Protein AF-0000000079074285 (afdb_homodimer)

Organism: NCBI:txid47770

InterPro domains:
  IPR000825 SUF system FeS cluster assembly, SufBD core domain [PF01458] (145-370)
  IPR011542 SUF system FeS cluster assembly, SufD [TIGR01981] (116-386)
  IPR037284 SUF system FeS cluster assembly, SufBD superfamily [SSF101960] (7-395)
  IPR045595 SUF system FeS cluster assembly, SufBD, N-terminal [PF19295] (62-137)
  IPR055346 SUF system FeS cluster assembly, SufBD [PTHR30508] (66-393)

Secondary structure (DSSP, 8-state):
---HHHHHHHHHHTT--HHHHHHHHHHHHHHTTSPPPP-TT---TTS--S-SS---------EEE-GGGHHHHHHTT-EEEEHHHHHHH-HHHHHHHTTSSS-TTSSHHHHHHHHH--EEEEEEE-TT-B--SPEEEEE---SSSEEEEEEEEE-TT-EEEEEEEEE-SSSPPSEEEEEEEEEE-TT-EEEEEEEEE--TT-EEEEEEEEEE-TT-EEEEEEEE--SSEEEEEEEEEE-STT-EEEEEEEEEE-TT-EEEEEEEEEE-STT-EEEEEEEEEE-TT-EEEEEEEEEE-TT-TT-EEEEEEEEEE-STT-EEEEEEEEEE--SS-EEEEEEEEEEPPHHHHHHHHHTT--HHHHHHHHHHHHHHHHHTT---HHHHHHHHHHHHHHHHHHHHT-/---HHHHHHHHHHTT--HHHHHHHHHHHHHHTTPPPPP-TT---TTS--S-SS---------EEE-GGGHHHHHHTT-EEEEHHHHHHH-HHHHHHHTTSSS-TTSSHHHHHHHHH--EEEEEEE-TT-B--SPEEEEE---SSSEEEEEEEEE-TT-EEEEEEEEE-SSSPPSEEEEEEEEEE-TT-EEEEEEEEE--TT-EEEEEEEEEE-TT-EEEEEEEE--SSEEEEEEEEEE-STT-EEEEEEEEEE-TT-EEEEEEEEEE-STT-EEEEEEEEEE-TT-EEEEEEEEEE-TT-TT-EEEEEEEEEE-STT-EEEEEEEEEE--SS-EEEEEEEEEEPPHHHHHHHHHTT--HHHHHHHHHHHHHHHHHTT---HHHHHHHHHHHHHHHHHHHHT-

Structure (mmCIF, N/CA/C/O backbone):
data_AF-0000000079074285-model_v1
#
loop_
_entity.id
_entity.type
_entity.pdbx_description
1 polymer 'Fe-S cluster assembly protein SufD'
#
loop_
_atom_site.group_PDB
_atom_site.id
_atom_site.type_symbol
_atom_site.label_atom_id
_atom_site.label_alt_id
_atom_site.label_comp_id
_atom_site.label_asym_id
_atom_site.label_entity_id
_atom_site.label_seq_id
_atom_site.pdbx_PDB_ins_code
_atom_site.Cartn_x
_atom_site.Cartn_y
_atom_site.Cartn_z
_atom_site.occupancy
_atom_site.B_iso_or_equiv
_atom_site.auth_seq_id
_atom_site.auth_comp_id
_atom_site.auth_asym_id
_atom_site.auth_atom_id
_atom_site.pdbx_PDB_model_num
ATOM 1 N N . MET A 1 1 ? 17.781 19.297 33.969 1 82.88 1 MET A N 1
ATOM 2 C CA . MET A 1 1 ? 16.672 18.359 33.812 1 82.88 1 MET A CA 1
ATOM 3 C C . MET A 1 1 ? 15.336 19.078 33.875 1 82.88 1 MET A C 1
ATOM 5 O O . MET A 1 1 ? 15.188 20.062 34.594 1 82.88 1 MET A O 1
ATOM 9 N N . LEU A 1 2 ? 14.5 18.719 33.094 1 92.69 2 LEU A N 1
ATOM 10 C CA . LEU A 1 2 ? 13.156 19.266 33.094 1 92.69 2 LEU A CA 1
ATOM 11 C C . LEU A 1 2 ? 12.438 18.938 34.406 1 92.69 2 LEU A C 1
ATOM 13 O O . LEU A 1 2 ? 12.547 17.828 34.906 1 92.69 2 LEU A O 1
ATOM 17 N N . SER A 1 3 ? 11.844 19.922 34.938 1 93.56 3 SER A N 1
ATOM 18 C CA . SER A 1 3 ? 11.227 19.719 36.25 1 93.56 3 SER A CA 1
ATOM 19 C C . SER A 1 3 ? 9.828 20.312 36.312 1 93.56 3 SER A C 1
ATOM 21 O O . SER A 1 3 ? 9.555 21.344 35.688 1 93.56 3 SER A O 1
ATOM 23 N N . LYS A 1 4 ? 9.117 19.672 37.125 1 94.94 4 LYS A N 1
ATOM 24 C CA . LYS A 1 4 ? 7.762 20.141 37.375 1 94.94 4 LYS A CA 1
ATOM 25 C C . LYS A 1 4 ? 7.777 21.5 38.062 1 94.94 4 LYS A C 1
ATOM 27 O O . LYS A 1 4 ? 6.914 22.344 37.812 1 94.94 4 LYS A O 1
ATOM 32 N N . GLU A 1 5 ? 8.688 21.719 38.875 1 94.69 5 GLU A N 1
ATOM 33 C CA . GLU A 1 5 ? 8.82 22.969 39.625 1 94.69 5 GLU A CA 1
ATOM 34 C C . GLU A 1 5 ? 8.984 24.156 38.688 1 94.69 5 GLU A C 1
ATOM 36 O O . GLU A 1 5 ? 8.391 25.219 38.906 1 94.69 5 GLU A O 1
ATOM 41 N N . ASN A 1 6 ? 9.758 23.984 37.719 1 94 6 ASN A N 1
ATOM 42 C CA . ASN A 1 6 ? 9.945 25.047 36.75 1 94 6 ASN A CA 1
ATOM 43 C C . ASN A 1 6 ? 8.641 25.422 36.031 1 94 6 ASN A C 1
ATOM 45 O O . ASN A 1 6 ? 8.383 26.594 35.781 1 94 6 ASN A O 1
ATOM 49 N N . ILE A 1 7 ? 7.852 24.469 35.75 1 94.94 7 ILE A N 1
ATOM 50 C CA . ILE A 1 7 ? 6.57 24.688 35.094 1 94.94 7 ILE A CA 1
ATOM 51 C C . ILE A 1 7 ? 5.652 25.5 36 1 94.94 7 ILE A C 1
ATOM 53 O O . ILE A 1 7 ? 5.027 26.469 35.562 1 94.94 7 ILE A O 1
ATOM 57 N N . LEU A 1 8 ? 5.652 25.125 37.25 1 95.38 8 LEU A N 1
ATOM 58 C CA . LEU A 1 8 ? 4.801 25.797 38.219 1 95.38 8 LEU A CA 1
ATOM 59 C C . LEU A 1 8 ? 5.234 27.25 38.406 1 95.38 8 LEU A C 1
ATOM 61 O O . LEU A 1 8 ? 4.395 28.156 38.438 1 95.38 8 LEU A O 1
ATOM 65 N N . VAL A 1 9 ? 6.5 27.453 38.406 1 94.31 9 VAL A N 1
ATOM 66 C CA . VAL A 1 9 ? 7.051 28.797 38.594 1 94.31 9 VAL A CA 1
ATOM 67 C C . VAL A 1 9 ? 6.762 29.641 37.375 1 94.31 9 VAL A C 1
ATOM 69 O O . VAL A 1 9 ? 6.316 30.797 37.5 1 94.31 9 VAL A O 1
ATOM 72 N N . SER A 1 10 ? 7.02 29.047 36.25 1 92.06 10 SER A N 1
ATOM 73 C CA . SER A 1 10 ? 6.801 29.781 35 1 92.06 10 SER A CA 1
ATOM 74 C C . SER A 1 10 ? 5.324 30.109 34.812 1 92.06 10 SER A C 1
ATOM 76 O O . SER A 1 10 ? 4.977 31.203 34.344 1 92.06 10 SER A O 1
ATOM 78 N N . SER A 1 11 ? 4.449 29.188 35.094 1 92.62 11 SER A N 1
ATOM 79 C CA . SER A 1 11 ? 3.012 29.406 35 1 92.62 11 SER A CA 1
ATOM 80 C C . SER A 1 11 ? 2.557 30.547 35.906 1 92.62 11 SER A C 1
ATOM 82 O O . SER A 1 11 ? 1.748 31.391 35.5 1 92.62 11 SER A O 1
ATOM 84 N N . LYS A 1 12 ? 3.076 30.594 37.094 1 92.81 12 LYS A N 1
ATOM 85 C CA . LYS A 1 12 ? 2.736 31.641 38.062 1 92.81 12 LYS A CA 1
ATOM 86 C C . LYS A 1 12 ? 3.23 33 37.594 1 92.81 12 LYS A C 1
ATOM 88 O O . LYS A 1 12 ? 2.498 34 37.656 1 92.81 12 LYS A O 1
ATOM 93 N N . GLU A 1 13 ? 4.387 33 37.094 1 92.56 13 GLU A N 1
ATOM 94 C CA . GLU A 1 13 ? 4.984 34.25 36.625 1 92.56 13 GLU A CA 1
ATOM 95 C C . GLU A 1 13 ? 4.223 34.812 35.406 1 92.56 13 GLU A C 1
ATOM 97 O O . GLU A 1 13 ? 4.16 36.031 35.25 1 92.56 13 GLU A O 1
ATOM 102 N N . ASN A 1 14 ? 3.658 33.938 34.688 1 90.56 14 ASN A N 1
ATOM 103 C CA . ASN A 1 14 ? 2.926 34.375 33.5 1 90.56 14 ASN A CA 1
ATOM 104 C C . ASN A 1 14 ? 1.442 34.562 33.781 1 90.56 14 ASN A C 1
ATOM 106 O O . ASN A 1 14 ? 0.649 34.812 32.875 1 90.56 14 ASN A O 1
ATOM 110 N N . ASN A 1 15 ? 0.978 34.438 35.062 1 91.06 15 ASN A N 1
ATOM 111 C CA . ASN A 1 15 ? -0.402 34.594 35.5 1 91.06 15 ASN A CA 1
ATOM 112 C C . ASN A 1 15 ? -1.36 33.75 34.688 1 91.06 15 ASN A C 1
ATOM 114 O O . ASN A 1 15 ? -2.371 34.219 34.188 1 91.06 15 ASN A O 1
ATOM 118 N N . GLU A 1 16 ? -0.998 32.531 34.562 1 93.25 16 GLU A N 1
ATOM 119 C CA . GLU A 1 16 ? -1.822 31.609 33.781 1 93.25 16 GLU A CA 1
ATOM 120 C C . GLU A 1 16 ? -2.99 31.094 34.625 1 93.25 16 GLU A C 1
ATOM 122 O O . GLU A 1 16 ? -2.873 30.953 35.844 1 93.25 16 GLU A O 1
ATOM 127 N N . PRO A 1 17 ? -4.156 30.891 33.969 1 95.69 17 PRO A N 1
ATOM 128 C CA . PRO A 1 17 ? -5.262 30.297 34.719 1 95.69 17 PRO A CA 1
ATOM 129 C C . PRO A 1 17 ? -4.949 28.891 35.219 1 95.69 17 PRO A C 1
ATOM 131 O O . PRO A 1 17 ? -4.117 28.188 34.625 1 95.69 17 PRO A O 1
ATOM 134 N N . SER A 1 18 ? -5.676 28.406 36.219 1 95.75 18 SER A N 1
ATOM 135 C CA . SER A 1 18 ? -5.391 27.141 36.875 1 95.75 18 SER A CA 1
ATOM 136 C C . SER A 1 18 ? -5.543 25.969 35.906 1 95.75 18 SER A C 1
ATOM 138 O O . SER A 1 18 ? -4.781 25 35.969 1 95.75 18 SER A O 1
ATOM 140 N N . TRP A 1 19 ? -6.531 26.078 35.062 1 96.5 19 TRP A N 1
ATOM 141 C CA . TRP A 1 19 ? -6.77 24.953 34.156 1 96.5 19 TRP A CA 1
ATOM 142 C C . TRP A 1 19 ? -5.598 24.766 33.219 1 96.5 19 TRP A C 1
ATOM 144 O O . TRP A 1 19 ? -5.297 23.641 32.812 1 96.5 19 TRP A O 1
ATOM 154 N N . LEU A 1 20 ? -4.93 25.797 32.75 1 96.62 20 LEU A N 1
ATOM 155 C CA . LEU A 1 20 ? -3.76 25.672 31.906 1 96.62 20 LEU A CA 1
ATOM 156 C C . LEU A 1 20 ? -2.582 25.078 32.656 1 96.62 20 LEU A C 1
ATOM 158 O O . LEU A 1 20 ? -1.854 24.234 32.156 1 96.62 20 LEU A O 1
ATOM 162 N N . THR A 1 21 ? -2.406 25.547 33.938 1 96.56 21 THR A N 1
ATOM 163 C CA . THR A 1 21 ? -1.36 24.984 34.781 1 96.56 21 THR A CA 1
ATOM 164 C C . THR A 1 21 ? -1.571 23.5 34.969 1 96.56 21 THR A C 1
ATOM 166 O O . THR A 1 21 ? -0.615 22.719 34.938 1 96.56 21 THR A O 1
ATOM 169 N N . ASP A 1 22 ? -2.762 23.188 35.156 1 97.56 22 ASP A N 1
ATOM 170 C CA . ASP A 1 22 ? -3.102 21.781 35.312 1 97.56 22 ASP A CA 1
ATOM 171 C C . ASP A 1 22 ? -2.777 20.984 34.062 1 97.56 22 ASP A C 1
ATOM 173 O O . ASP A 1 22 ? -2.26 19.859 34.125 1 97.56 22 ASP A O 1
ATOM 177 N N . LEU A 1 23 ? -3.166 21.516 32.906 1 97.75 23 LEU A N 1
ATOM 178 C CA . LEU A 1 23 ? -2.854 20.875 31.625 1 97.75 23 LEU A CA 1
ATOM 179 C C . LEU A 1 23 ? -1.349 20.672 31.469 1 97.75 23 LEU A C 1
ATOM 181 O O . LEU A 1 23 ? -0.897 19.609 31.047 1 97.75 23 LEU A O 1
ATOM 185 N N . ARG A 1 24 ? -0.556 21.703 31.875 1 97.5 24 ARG A N 1
ATOM 186 C CA . ARG A 1 24 ? 0.898 21.625 31.766 1 97.5 24 ARG A CA 1
ATOM 187 C C . ARG A 1 24 ? 1.455 20.531 32.688 1 97.5 24 ARG A C 1
ATOM 189 O O . ARG A 1 24 ? 2.254 19.703 32.25 1 97.5 24 ARG A O 1
ATOM 196 N N . THR A 1 25 ? 1.012 20.531 33.875 1 97.5 25 THR A N 1
ATOM 197 C CA . THR A 1 25 ? 1.571 19.609 34.844 1 97.5 25 THR A CA 1
ATOM 198 C C . THR A 1 25 ? 1.167 18.172 34.562 1 97.5 25 THR A C 1
ATOM 200 O O . THR A 1 25 ? 1.979 17.25 34.688 1 97.5 25 THR A O 1
ATOM 203 N N . SER A 1 26 ? -0.049 18.031 34.188 1 98 26 SER A N 1
ATOM 204 C CA . SER A 1 26 ? -0.489 16.688 33.812 1 98 26 SER A CA 1
ATOM 205 C C . SER A 1 26 ? 0.272 16.172 32.594 1 98 26 SER A C 1
ATOM 207 O O . SER A 1 26 ? 0.605 14.992 32.5 1 98 26 SER A O 1
ATOM 209 N N . SER A 1 27 ? 0.484 17 31.609 1 98.38 27 SER A N 1
ATOM 210 C CA . SER A 1 27 ? 1.232 16.656 30.406 1 98.38 27 SER A CA 1
ATOM 211 C C . SER A 1 27 ? 2.674 16.281 30.75 1 98.38 27 SER A C 1
ATOM 213 O O . SER A 1 27 ? 3.225 15.336 30.172 1 98.38 27 SER A O 1
ATOM 215 N N . PHE A 1 28 ? 3.242 17.016 31.688 1 97.69 28 PHE A N 1
ATOM 216 C CA . PHE A 1 28 ? 4.605 16.734 32.125 1 97.69 28 PHE A CA 1
ATOM 217 C C . PHE A 1 28 ? 4.707 15.32 32.688 1 97.69 28 PHE A C 1
ATOM 219 O O . PHE A 1 28 ? 5.652 14.586 32.406 1 97.69 28 PHE A O 1
ATOM 226 N N . GLU A 1 29 ? 3.781 14.977 33.438 1 97.5 29 GLU A N 1
ATOM 227 C CA . GLU A 1 29 ? 3.773 13.648 34.031 1 97.5 29 GLU A CA 1
ATOM 228 C C . GLU A 1 29 ? 3.623 12.57 32.969 1 97.5 29 GLU A C 1
ATOM 230 O O . GLU A 1 29 ? 4.289 11.531 33.031 1 97.5 29 GLU A O 1
ATOM 235 N N . LYS A 1 30 ? 2.799 12.836 32.062 1 97.62 30 LYS A N 1
ATOM 236 C CA . LYS A 1 30 ? 2.531 11.875 30.984 1 97.62 30 LYS A CA 1
ATOM 237 C C . LYS A 1 30 ? 3.744 11.719 30.078 1 97.62 30 LYS A C 1
ATOM 239 O O . LYS A 1 30 ? 3.996 10.633 29.547 1 97.62 30 LYS A O 1
ATOM 244 N N . MET A 1 31 ? 4.449 12.742 29.891 1 96.06 31 MET A N 1
ATOM 245 C CA . MET A 1 31 ? 5.605 12.758 29 1 96.06 31 MET A CA 1
ATOM 246 C C . MET A 1 31 ? 6.605 11.672 29.391 1 96.06 31 MET A C 1
ATOM 248 O O . MET A 1 31 ? 7.242 11.078 28.516 1 96.06 31 MET A O 1
ATOM 252 N N . HIS A 1 32 ? 6.68 11.359 30.625 1 93.31 32 HIS A N 1
ATOM 253 C CA . HIS A 1 32 ? 7.672 10.414 31.141 1 93.31 32 HIS A CA 1
ATOM 254 C C . HIS A 1 32 ? 7.18 8.977 31.016 1 93.31 32 HIS A C 1
ATOM 256 O O . HIS A 1 32 ? 7.973 8.039 31.109 1 93.31 32 HIS A O 1
ATOM 262 N N . LYS A 1 33 ? 5.914 8.812 30.703 1 95.88 33 LYS A N 1
ATOM 263 C CA . LYS A 1 33 ? 5.336 7.473 30.641 1 95.88 33 LYS A CA 1
ATOM 264 C C . LYS A 1 33 ? 5.059 7.062 29.203 1 95.88 33 LYS A C 1
ATOM 266 O O . LYS A 1 33 ? 4.918 5.871 28.906 1 95.88 33 LYS A O 1
ATOM 271 N N . LEU A 1 34 ? 5.016 7.977 28.344 1 96.31 34 LEU A N 1
ATOM 272 C CA . LEU A 1 34 ? 4.605 7.715 26.969 1 96.31 34 LEU A CA 1
ATOM 273 C C . LEU A 1 34 ? 5.82 7.504 26.078 1 96.31 34 LEU A C 1
ATOM 275 O O . LEU A 1 34 ? 6.918 7.969 26.391 1 96.31 34 LEU A O 1
ATOM 279 N N . SER A 1 35 ? 5.57 6.723 25.016 1 94.88 35 SER A N 1
ATOM 280 C CA . SER A 1 35 ? 6.609 6.477 24.031 1 94.88 35 SER A CA 1
ATOM 281 C C . SER A 1 35 ? 6.582 7.531 22.922 1 94.88 35 SER A C 1
ATOM 283 O O . SER A 1 35 ? 5.602 8.266 22.781 1 94.88 35 SER A O 1
ATOM 285 N N . TYR A 1 36 ? 7.652 7.625 22.156 1 94.62 36 TYR A N 1
ATOM 286 C CA . TYR A 1 36 ? 7.688 8.469 20.969 1 94.62 36 TYR A CA 1
ATOM 287 C C . TYR A 1 36 ? 6.707 7.969 19.906 1 94.62 36 TYR A C 1
ATOM 289 O O . TYR A 1 36 ? 6.371 6.781 19.875 1 94.62 36 TYR A O 1
ATOM 297 N N . PRO A 1 37 ? 6.223 8.891 19.172 1 92.44 37 PRO A N 1
ATOM 298 C CA . PRO A 1 37 ? 5.332 8.422 18.109 1 92.44 37 PRO A CA 1
ATOM 299 C C . PRO A 1 37 ? 6.035 7.5 17.125 1 92.44 37 PRO A C 1
ATOM 301 O O . PRO A 1 37 ? 7.242 7.637 16.891 1 92.44 37 PRO A O 1
ATOM 304 N N . LYS A 1 38 ? 5.215 6.609 16.484 1 85.75 38 LYS A N 1
ATOM 305 C CA . LYS A 1 38 ? 5.758 5.637 15.539 1 85.75 38 LYS A CA 1
ATOM 306 C C . LYS A 1 38 ? 5.758 6.195 14.117 1 85.75 38 LYS A C 1
ATOM 308 O O . LYS A 1 38 ? 4.824 6.898 13.719 1 85.75 38 LYS A O 1
ATOM 313 N N . MET A 1 39 ? 6.812 6.008 13.438 1 87.25 39 MET A N 1
ATOM 314 C CA . MET A 1 39 ? 6.965 6.258 12.008 1 87.25 39 MET A CA 1
ATOM 315 C C . MET A 1 39 ? 7.52 5.027 11.297 1 87.25 39 MET A C 1
ATOM 317 O O . MET A 1 39 ? 8.648 4.605 11.57 1 87.25 39 MET A O 1
ATOM 321 N N . GLN A 1 40 ? 6.719 4.461 10.375 1 79.38 40 GLN A N 1
ATOM 322 C CA . GLN A 1 40 ? 7.129 3.229 9.711 1 79.38 40 GLN A CA 1
ATOM 323 C C . GLN A 1 40 ? 8.375 3.445 8.867 1 79.38 40 GLN A C 1
ATOM 325 O O . GLN A 1 40 ? 8.461 4.414 8.109 1 79.38 40 GLN A O 1
ATOM 330 N N . ARG A 1 41 ? 9.375 2.645 9.008 1 74.25 41 ARG A N 1
ATOM 331 C CA . ARG A 1 41 ? 10.594 2.594 8.211 1 74.25 41 ARG A CA 1
ATOM 332 C C . ARG A 1 41 ? 11.414 3.869 8.383 1 74.25 41 ARG A C 1
ATOM 334 O O . ARG A 1 41 ? 12.062 4.328 7.434 1 74.25 41 ARG A O 1
ATOM 341 N N . PHE A 1 42 ? 11.188 4.527 9.641 1 84.12 42 PHE A N 1
ATOM 342 C CA . PHE A 1 42 ? 11.875 5.789 9.906 1 84.12 42 PHE A CA 1
ATOM 343 C C . PHE A 1 42 ? 12.352 5.848 11.352 1 84.12 42 PHE A C 1
ATOM 345 O O . PHE A 1 42 ? 11.555 5.746 12.289 1 84.12 42 PHE A O 1
ATOM 352 N N . SER A 1 43 ? 13.633 6.004 11.523 1 87.12 43 SER A N 1
ATOM 353 C CA . SER A 1 43 ? 14.203 6.102 12.867 1 87.12 43 SER A CA 1
ATOM 354 C C . SER A 1 43 ? 14.617 7.535 13.188 1 87.12 43 SER A C 1
ATOM 356 O O . SER A 1 43 ? 15.344 8.164 12.414 1 87.12 43 SER A O 1
ATOM 358 N N . TYR A 1 44 ? 14.117 8.039 14.289 1 92.81 44 TYR A N 1
ATOM 359 C CA . TYR A 1 44 ? 14.438 9.414 14.68 1 92.81 44 TYR A CA 1
ATOM 360 C C . TYR A 1 44 ? 14.648 9.523 16.188 1 92.81 44 TYR A C 1
ATOM 362 O O . TYR A 1 44 ? 14.602 10.617 16.75 1 92.81 44 TYR A O 1
ATOM 370 N N . GLN A 1 45 ? 14.828 8.5 16.906 1 84.38 45 GLN A N 1
ATOM 371 C CA . GLN A 1 45 ? 14.852 8.461 18.359 1 84.38 45 GLN A CA 1
ATOM 372 C C . GLN A 1 45 ? 16.016 9.258 18.922 1 84.38 45 GLN A C 1
ATOM 374 O O . GLN A 1 45 ? 15.977 9.727 20.062 1 84.38 45 GLN A O 1
ATOM 379 N N . ASP A 1 46 ? 17.016 9.461 18.172 1 90.19 46 ASP A N 1
ATOM 380 C CA . ASP A 1 46 ? 18.203 10.172 18.641 1 90.19 46 ASP A CA 1
ATOM 381 C C . ASP A 1 46 ? 18.094 11.664 18.328 1 90.19 46 ASP A C 1
ATOM 383 O O . ASP A 1 46 ? 19.016 12.43 18.656 1 90.19 46 ASP A O 1
ATOM 387 N N . TRP A 1 47 ? 17.016 12.109 17.75 1 95.25 47 TRP A N 1
ATOM 388 C CA . TRP A 1 47 ? 16.875 13.516 17.406 1 95.25 47 TRP A CA 1
ATOM 389 C C . TRP A 1 47 ? 16.656 14.359 18.656 1 95.25 47 TRP A C 1
ATOM 391 O O . TRP A 1 47 ? 15.977 13.922 19.594 1 95.25 47 TRP A O 1
ATOM 401 N N . PRO A 1 48 ? 17.203 15.539 18.672 1 95.19 48 PRO A N 1
ATOM 402 C CA . PRO A 1 48 ? 17.016 16.438 19.812 1 95.19 48 PRO A CA 1
ATOM 403 C C . PRO A 1 48 ? 15.68 17.172 19.781 1 95.19 48 PRO A C 1
ATOM 405 O O . PRO A 1 48 ? 15.656 18.406 19.703 1 95.19 48 PRO A O 1
ATOM 408 N N . LEU A 1 49 ? 14.602 16.422 20 1 96.06 49 LEU A N 1
ATOM 409 C CA . LEU A 1 49 ? 13.258 16.969 19.875 1 96.06 49 LEU A CA 1
ATOM 410 C C . LEU A 1 49 ? 12.758 17.516 21.203 1 96.06 49 LEU A C 1
ATOM 412 O O . LEU A 1 49 ? 11.82 18.312 21.25 1 96.06 49 LEU A O 1
ATOM 416 N N . ILE A 1 50 ? 13.406 17.094 22.266 1 95.12 50 ILE A N 1
ATOM 417 C CA . ILE A 1 50 ? 13.023 17.531 23.609 1 95.12 50 ILE A CA 1
ATOM 418 C C . ILE A 1 50 ? 14.227 18.188 24.297 1 95.12 50 ILE A C 1
ATOM 420 O O . ILE A 1 50 ? 15.344 17.656 24.234 1 95.12 50 ILE A O 1
ATOM 424 N N . ALA A 1 51 ? 13.953 19.297 24.906 1 93.62 51 ALA A N 1
ATOM 425 C CA . ALA A 1 51 ? 15.016 20 25.609 1 93.62 51 ALA A CA 1
ATOM 426 C C . ALA A 1 51 ? 15.562 19.156 26.766 1 93.62 51 ALA A C 1
ATOM 428 O O . ALA A 1 51 ? 14.797 18.469 27.453 1 93.62 51 ALA A O 1
ATOM 429 N N . LYS A 1 52 ? 16.812 19.312 27.016 1 91.12 52 LYS A N 1
ATOM 430 C CA . LYS A 1 52 ? 17.469 18.531 28.062 1 91.12 52 LYS A CA 1
ATOM 431 C C . LYS A 1 52 ? 17.391 19.25 29.406 1 91.12 52 LYS A C 1
ATOM 433 O O . LYS A 1 52 ? 17.391 18.609 30.469 1 91.12 52 LYS A O 1
ATOM 438 N N . GLU A 1 53 ? 17.328 20.547 29.266 1 92.69 53 GLU A N 1
ATOM 439 C CA . GLU A 1 53 ? 17.328 21.375 30.469 1 92.69 53 GLU A CA 1
ATOM 440 C C . GLU A 1 53 ? 16.078 22.266 30.516 1 92.69 53 GLU A C 1
ATOM 442 O O . GLU A 1 53 ? 15.469 22.547 29.484 1 92.69 53 GLU A O 1
ATOM 447 N N . ASP A 1 54 ? 15.844 22.703 31.719 1 91.44 54 ASP A N 1
ATOM 448 C CA . ASP A 1 54 ? 14.711 23.609 31.906 1 91.44 54 ASP A CA 1
ATOM 449 C C . ASP A 1 54 ? 14.969 24.953 31.219 1 91.44 54 ASP A C 1
ATOM 451 O O . ASP A 1 54 ? 16.109 25.359 31.047 1 91.44 54 ASP A O 1
ATOM 455 N N . PHE A 1 55 ? 13.938 25.5 30.859 1 89.69 55 PHE A N 1
ATOM 456 C CA . PHE A 1 55 ? 13.992 26.828 30.25 1 89.69 55 PHE A CA 1
ATOM 457 C C . PHE A 1 55 ? 12.789 27.656 30.672 1 89.69 55 PHE A C 1
ATOM 459 O O . PHE A 1 55 ? 11.766 27.125 31.078 1 89.69 55 PHE A O 1
ATOM 466 N N . LYS A 1 56 ? 12.992 28.969 30.641 1 84 56 LYS A N 1
ATOM 467 C CA . LYS A 1 56 ? 11.898 29.906 30.875 1 84 56 LYS A CA 1
ATOM 468 C C . LYS A 1 56 ? 11.281 30.391 29.578 1 84 56 LYS A C 1
ATOM 470 O O . LYS A 1 56 ? 11.953 30.422 28.547 1 84 56 LYS A O 1
ATOM 475 N N . TRP A 1 57 ? 9.977 30.562 29.672 1 84.12 57 TRP A N 1
ATOM 476 C CA . TRP A 1 57 ? 9.344 31.125 28.484 1 84.12 57 TRP A CA 1
ATOM 477 C C . TRP A 1 57 ? 8.492 32.344 28.844 1 84.12 57 TRP A C 1
ATOM 479 O O . TRP A 1 57 ? 8.172 32.531 30.016 1 84.12 57 TRP A O 1
ATOM 489 N N . GLN A 1 58 ? 8.352 33.219 27.766 1 81.38 58 GLN A N 1
ATOM 490 C CA . GLN A 1 58 ? 7.438 34.344 27.859 1 81.38 58 GLN A CA 1
ATOM 491 C C . GLN A 1 58 ? 6.273 34.188 26.891 1 81.38 58 GLN A C 1
ATOM 493 O O . GLN A 1 58 ? 6.465 33.781 25.734 1 81.38 58 GLN A O 1
ATOM 498 N N . ASN A 1 59 ? 5.152 34.438 27.531 1 78.25 59 ASN A N 1
ATOM 499 C CA . ASN A 1 59 ? 3.967 34.375 26.688 1 78.25 59 ASN A CA 1
ATOM 500 C C . ASN A 1 59 ? 3.865 35.594 25.766 1 78.25 59 ASN A C 1
ATOM 502 O O . ASN A 1 59 ? 3.178 36.562 26.094 1 78.25 59 ASN A O 1
ATOM 506 N N . GLN A 1 60 ? 4.719 35.656 24.703 1 74.62 60 GLN A N 1
ATOM 507 C CA . GLN A 1 60 ? 4.684 36.781 23.766 1 74.62 60 GLN A CA 1
ATOM 508 C C . GLN A 1 60 ? 4.297 36.312 22.359 1 74.62 60 GLN A C 1
ATOM 510 O O . GLN A 1 60 ? 4.656 35.188 21.953 1 74.62 60 GLN A O 1
ATOM 515 N N . PRO A 1 61 ? 3.531 37.156 21.719 1 78.31 61 PRO A N 1
ATOM 516 C CA . PRO A 1 61 ? 3.193 36.812 20.328 1 78.31 61 PRO A CA 1
ATOM 517 C C . PRO A 1 61 ? 4.422 36.75 19.422 1 78.31 61 PRO A C 1
ATOM 519 O O . PRO A 1 61 ? 5.348 37.531 19.562 1 78.31 61 PRO A O 1
ATOM 522 N N . ASP A 1 62 ? 4.5 35.688 18.688 1 80.62 62 ASP A N 1
ATOM 523 C CA . ASP A 1 62 ? 5.609 35.531 17.766 1 80.62 62 ASP A CA 1
ATOM 524 C C . ASP A 1 62 ? 5.109 35.438 16.328 1 80.62 62 ASP A C 1
ATOM 526 O O . ASP A 1 62 ? 5.605 34.656 15.523 1 80.62 62 ASP A O 1
ATOM 530 N N . PHE A 1 63 ? 4.051 36.188 16.047 1 82.12 63 PHE A N 1
ATOM 531 C CA . PHE A 1 63 ? 3.475 36.156 14.703 1 82.12 63 PHE A CA 1
ATOM 532 C C . PHE A 1 63 ? 3.148 37.562 14.203 1 82.12 63 PHE A C 1
ATOM 534 O O . PHE A 1 63 ? 3.006 38.469 15 1 82.12 63 PHE A O 1
ATOM 541 N N . PHE A 1 64 ? 3.188 37.656 12.922 1 81.44 64 PHE A N 1
ATOM 542 C CA . PHE A 1 64 ? 2.752 38.875 12.25 1 81.44 64 PHE A CA 1
ATOM 543 C C . PHE A 1 64 ? 1.549 38.594 11.352 1 81.44 64 PHE A C 1
ATOM 545 O O . PHE A 1 64 ? 1.5 37.562 10.672 1 81.44 64 PHE A O 1
ATOM 552 N N . ILE A 1 65 ? 0.522 39.469 11.625 1 80.69 65 ILE A N 1
ATOM 553 C CA . ILE A 1 65 ? -0.659 39.375 10.773 1 80.69 65 ILE A CA 1
ATOM 554 C C . ILE A 1 65 ? -0.61 40.469 9.703 1 80.69 65 ILE A C 1
ATOM 556 O O . ILE A 1 65 ? -0.291 41.594 10 1 80.69 65 ILE A O 1
ATOM 560 N N . LYS A 1 66 ? -0.918 40.031 8.562 1 76.12 66 LYS A N 1
ATOM 561 C CA . LYS A 1 66 ? -1.008 41.062 7.527 1 76.12 66 LYS A CA 1
ATOM 562 C C . LYS A 1 66 ? -2.086 42.094 7.867 1 76.12 66 LYS A C 1
ATOM 564 O O . LYS A 1 66 ? -3.221 41.719 8.18 1 76.12 66 LYS A O 1
ATOM 569 N N . LYS A 1 67 ? -1.688 43.375 8.008 1 65.69 67 LYS A N 1
ATOM 570 C CA . LYS A 1 67 ? -2.357 44.562 8.547 1 65.69 67 LYS A CA 1
ATOM 571 C C . LYS A 1 67 ? -3.75 44.719 7.945 1 65.69 67 LYS A C 1
ATOM 573 O O . LYS A 1 67 ? -4.691 45.094 8.641 1 65.69 67 LYS A O 1
ATOM 578 N N . GLU A 1 68 ? -3.941 44.281 6.719 1 62.78 68 GLU A N 1
ATOM 579 C CA . GLU A 1 68 ? -5.145 44.656 5.984 1 62.78 68 GLU A CA 1
ATOM 580 C C . GLU A 1 68 ? -6.375 43.938 6.523 1 62.78 68 GLU A C 1
ATOM 582 O O . GLU A 1 68 ? -7.508 44.375 6.293 1 62.78 68 GLU A O 1
ATOM 587 N N . ASN A 1 69 ? -6.188 43.094 7.656 1 65.25 69 ASN A N 1
ATOM 588 C CA . ASN A 1 69 ? -7.336 42.25 7.938 1 65.25 69 ASN A CA 1
ATOM 589 C C . ASN A 1 69 ? -7.895 42.5 9.336 1 65.25 69 ASN A C 1
ATOM 591 O O . ASN A 1 69 ? -8.961 42 9.68 1 65.25 69 ASN A O 1
ATOM 595 N N . HIS A 1 70 ? -7.324 43.469 10.086 1 73.12 70 HIS A N 1
ATOM 596 C CA . HIS A 1 70 ? -7.695 43.531 11.5 1 73.12 70 HIS A CA 1
ATOM 597 C C . HIS A 1 70 ? -9.086 44.125 11.68 1 73.12 70 HIS A C 1
ATOM 599 O O . HIS A 1 70 ? -9.914 43.562 12.406 1 73.12 70 HIS A O 1
ATOM 605 N N . ASP A 1 71 ? -9.297 45.219 11.086 1 75.38 71 ASP A N 1
ATOM 606 C CA . ASP A 1 71 ? -10.586 45.875 11.242 1 75.38 71 ASP A CA 1
ATOM 607 C C . ASP A 1 71 ? -11.727 45 10.703 1 75.38 71 ASP A C 1
ATOM 609 O O . ASP A 1 71 ? -12.789 44.938 11.32 1 75.38 71 ASP A O 1
ATOM 613 N N . LEU A 1 72 ? -11.391 44.406 9.656 1 77.31 72 LEU A N 1
ATOM 614 C CA . LEU A 1 72 ? -12.398 43.562 9.023 1 77.31 72 LEU A CA 1
ATOM 615 C C . LEU A 1 72 ? -12.75 42.375 9.906 1 77.31 72 LEU A C 1
ATOM 617 O O . LEU A 1 72 ? -13.914 42 10.023 1 77.31 72 LEU A O 1
ATOM 621 N N . LEU A 1 73 ? -11.836 41.844 10.523 1 88.12 73 LEU A N 1
ATOM 622 C CA . LEU A 1 73 ? -12.039 40.656 11.367 1 88.12 73 LEU A CA 1
ATOM 623 C C . LEU A 1 73 ? -12.914 41 12.57 1 88.12 73 LEU A C 1
ATOM 625 O O . LEU A 1 73 ? -13.852 40.281 12.891 1 88.12 73 LEU A O 1
ATOM 629 N N . ASN A 1 74 ? -12.617 42.156 13.055 1 86.25 74 ASN A N 1
ATOM 630 C CA . ASN A 1 74 ? -13.375 42.562 14.234 1 86.25 74 ASN A CA 1
ATOM 631 C C . ASN A 1 74 ? -14.836 42.844 13.891 1 86.25 74 ASN A C 1
ATOM 633 O O . ASN A 1 74 ? -15.734 42.5 14.656 1 86.25 74 ASN A O 1
ATOM 637 N N . ASP A 1 75 ? -15.031 43.406 12.797 1 89.62 75 ASP A N 1
ATOM 638 C CA . ASP A 1 75 ? -16.391 43.719 12.359 1 89.62 75 ASP A CA 1
ATOM 639 C C . ASP A 1 75 ? -17.219 42.469 12.172 1 89.62 75 ASP A C 1
ATOM 641 O O . ASP A 1 75 ? -18.438 42.5 12.359 1 89.62 75 ASP A O 1
ATOM 645 N N . LYS A 1 76 ? -16.547 41.438 11.883 1 92.69 76 LYS A N 1
ATOM 646 C CA . LYS A 1 76 ? -17.25 40.188 11.609 1 92.69 76 LYS A CA 1
ATOM 647 C C . LYS A 1 76 ? -17.312 39.281 12.852 1 92.69 76 LYS A C 1
ATOM 649 O O . LYS A 1 76 ? -17.844 38.188 12.805 1 92.69 76 LYS A O 1
ATOM 654 N N . GLY A 1 77 ? -16.75 39.812 13.883 1 94.19 77 GLY A N 1
ATOM 655 C CA . GLY A 1 77 ? -16.75 39.062 15.117 1 94.19 77 GLY A CA 1
ATOM 656 C C . GLY A 1 77 ? -15.688 37.969 15.156 1 94.19 77 GLY A C 1
ATOM 657 O O . GLY A 1 77 ? -15.727 37.094 16 1 94.19 77 GLY A O 1
ATOM 658 N N . ILE A 1 78 ? -14.828 38.031 14.242 1 96 78 ILE A N 1
ATOM 659 C CA . ILE A 1 78 ? -13.734 37.062 14.172 1 96 78 ILE A CA 1
ATOM 660 C C . ILE A 1 78 ? -12.68 37.406 15.219 1 96 78 ILE A C 1
ATOM 662 O O . ILE A 1 78 ? -12.328 38.594 15.406 1 96 78 ILE A O 1
ATOM 666 N N . ILE A 1 79 ? -12.297 36.344 15.945 1 95.44 79 ILE A N 1
ATOM 667 C CA . ILE A 1 79 ? -11.234 36.531 16.938 1 95.44 79 ILE A CA 1
ATOM 668 C C . ILE A 1 79 ? -9.914 36.031 16.375 1 95.44 79 ILE A C 1
ATOM 670 O O . ILE A 1 79 ? -9.82 34.844 15.992 1 95.44 79 ILE A O 1
ATOM 674 N N . LEU A 1 80 ? -8.945 36.781 16.281 1 94.56 80 LEU A N 1
ATOM 675 C CA . LEU A 1 80 ? -7.582 36.438 15.906 1 94.56 80 LEU A CA 1
ATOM 676 C C . LEU A 1 80 ? -6.57 37.094 16.828 1 94.56 80 LEU A C 1
ATOM 678 O O . LEU A 1 80 ? -6.367 38.312 16.766 1 94.56 80 LEU A O 1
ATOM 682 N N . CYS A 1 81 ? -5.965 36.312 17.672 1 92.5 81 CYS A N 1
ATOM 683 C CA . CYS A 1 81 ? -4.977 36.875 18.594 1 92.5 81 CYS A CA 1
ATOM 684 C C . CYS A 1 81 ? -4.066 35.781 19.141 1 92.5 81 CYS A C 1
ATOM 686 O O . CYS A 1 81 ? -4.246 34.594 18.812 1 92.5 81 CYS A O 1
ATOM 688 N N . ASP A 1 82 ? -3.121 36.125 19.844 1 92.88 82 ASP A N 1
ATOM 689 C CA . ASP A 1 82 ? -2.211 35.188 20.469 1 92.88 82 ASP A CA 1
ATOM 690 C C . ASP A 1 82 ? -2.957 34.25 21.406 1 92.88 82 ASP A C 1
ATOM 692 O O . ASP A 1 82 ? -3.922 34.656 22.062 1 92.88 82 ASP A O 1
ATOM 696 N N . LEU A 1 83 ? -2.488 33.062 21.5 1 95.56 83 LEU A N 1
ATOM 697 C CA . LEU A 1 83 ? -3.188 32.031 22.234 1 95.56 83 LEU A CA 1
ATOM 698 C C . LEU A 1 83 ? -3.305 32.375 23.719 1 95.56 83 LEU A C 1
ATOM 700 O O . LEU A 1 83 ? -4.344 32.156 24.328 1 95.56 83 LEU A O 1
ATOM 704 N N . PHE A 1 84 ? -2.301 32.969 24.281 1 94.31 84 PHE A N 1
ATOM 705 C CA . PHE A 1 84 ? -2.314 33.281 25.703 1 94.31 84 PHE A CA 1
ATOM 706 C C . PHE A 1 84 ? -3.234 34.469 26.016 1 94.31 84 PHE A C 1
ATOM 708 O O . PHE A 1 84 ? -3.875 34.5 27.062 1 94.31 84 PHE A O 1
ATOM 715 N N . THR A 1 85 ? -3.26 35.375 25.078 1 93.44 85 THR A N 1
ATOM 716 C CA . THR A 1 85 ? -4.262 36.438 25.188 1 93.44 85 THR A CA 1
ATOM 717 C C . THR A 1 85 ? -5.668 35.844 25.109 1 93.44 85 THR A C 1
ATOM 719 O O . THR A 1 85 ? -6.547 36.25 25.875 1 93.44 85 THR A O 1
ATOM 722 N N . ALA A 1 86 ? -5.809 34.969 24.203 1 96 86 ALA A N 1
ATOM 723 C CA . ALA A 1 86 ? -7.113 34.344 24.047 1 96 86 ALA A CA 1
ATOM 724 C C . ALA A 1 86 ? -7.516 33.562 25.297 1 96 86 ALA A C 1
ATOM 726 O O . ALA A 1 86 ? -8.688 33.562 25.672 1 96 86 ALA A O 1
ATOM 727 N N . ILE A 1 87 ? -6.598 32.875 25.906 1 96.62 87 ILE A N 1
ATOM 728 C CA . ILE A 1 87 ? -6.844 32.094 27.109 1 96.62 87 ILE A CA 1
ATOM 729 C C . ILE A 1 87 ? -7.379 33 28.219 1 96.62 87 ILE A C 1
ATOM 731 O O . ILE A 1 87 ? -8.242 32.594 29 1 96.62 87 ILE A O 1
ATOM 735 N N . LYS A 1 88 ? -6.914 34.25 28.234 1 93.62 88 LYS A N 1
ATOM 736 C CA . LYS A 1 88 ? -7.332 35.219 29.266 1 93.62 88 LYS A CA 1
ATOM 737 C C . LYS A 1 88 ? -8.656 35.875 28.891 1 93.62 88 LYS A C 1
ATOM 739 O O . LYS A 1 88 ? -9.555 36 29.734 1 93.62 88 LYS A O 1
ATOM 744 N N . GLN A 1 89 ? -8.766 36.188 27.656 1 95.19 89 GLN A N 1
ATOM 745 C CA . GLN A 1 89 ? -9.898 37 27.219 1 95.19 89 GLN A CA 1
ATOM 746 C C . GLN A 1 89 ? -11.102 36.125 26.875 1 95.19 89 GLN A C 1
ATOM 748 O O . GLN A 1 89 ? -12.242 36.562 27.031 1 95.19 89 GLN A O 1
ATOM 753 N N . TYR A 1 90 ? -10.812 34.938 26.406 1 96.5 90 TYR A N 1
ATOM 754 C CA . TYR A 1 90 ? -11.883 34.031 26 1 96.5 90 TYR A CA 1
ATOM 755 C C . TYR A 1 90 ? -11.672 32.656 26.578 1 96.5 90 TYR A C 1
ATOM 757 O O . TYR A 1 90 ? -11.656 31.656 25.844 1 96.5 90 TYR A O 1
ATOM 765 N N . PRO A 1 91 ? -11.641 32.5 27.859 1 95.94 91 PRO A N 1
ATOM 766 C CA . PRO A 1 91 ? -11.25 31.234 28.484 1 95.94 91 PRO A CA 1
ATOM 767 C C . PRO A 1 91 ? -12.188 30.078 28.125 1 95.94 91 PRO A C 1
ATOM 769 O O . PRO A 1 91 ? -11.734 28.969 27.891 1 95.94 91 PRO A O 1
ATOM 772 N N . ASP A 1 92 ? -13.469 30.328 27.984 1 96.5 92 ASP A N 1
ATOM 773 C CA . ASP A 1 92 ? -14.422 29.25 27.719 1 96.5 92 ASP A CA 1
ATOM 774 C C . ASP A 1 92 ? -14.242 28.688 26.312 1 96.5 92 ASP A C 1
ATOM 776 O O . ASP A 1 92 ? -14.297 27.484 26.094 1 96.5 92 ASP A O 1
ATOM 780 N N . LEU A 1 93 ? -14.008 29.562 25.359 1 97.06 93 LEU A N 1
ATOM 781 C CA . LEU A 1 93 ? -13.812 29.156 23.984 1 97.06 93 LEU A CA 1
ATOM 782 C C . LEU A 1 93 ? -12.531 28.328 23.828 1 97.06 93 LEU A C 1
ATOM 784 O O . LEU A 1 93 ? -12.531 27.297 23.172 1 97.06 93 LEU A O 1
ATOM 788 N N . VAL A 1 94 ? -11.469 28.812 24.5 1 98.12 94 VAL A N 1
ATOM 789 C CA . VAL A 1 94 ? -10.172 28.172 24.328 1 98.12 94 VAL A CA 1
ATOM 790 C C . VAL A 1 94 ? -10.133 26.859 25.109 1 98.12 94 VAL A C 1
ATOM 792 O O . VAL A 1 94 ? -9.664 25.844 24.594 1 98.12 94 VAL A O 1
ATOM 795 N N . LYS A 1 95 ? -10.664 26.891 26.328 1 97.44 95 LYS A N 1
ATOM 796 C CA . LYS A 1 95 ? -10.625 25.719 27.203 1 97.44 95 LYS A CA 1
ATOM 797 C C . LYS A 1 95 ? -11.383 24.547 26.578 1 97.44 95 LYS A C 1
ATOM 799 O O . LYS A 1 95 ? -10.969 23.391 26.688 1 97.44 95 LYS A O 1
ATOM 804 N N . SER A 1 96 ? -12.461 24.812 25.906 1 97 96 SER A N 1
ATOM 805 C CA . SER A 1 96 ? -13.281 23.75 25.312 1 97 96 SER A CA 1
ATOM 806 C C . SER A 1 96 ? -12.625 23.188 24.062 1 97 96 SER A C 1
ATOM 808 O O . SER A 1 96 ? -12.875 22.047 23.688 1 97 96 SER A O 1
ATOM 810 N N . ALA A 1 97 ? -11.805 23.906 23.422 1 98.25 97 ALA A N 1
ATOM 811 C CA . ALA A 1 97 ? -11.281 23.531 22.125 1 98.25 97 ALA A CA 1
ATOM 812 C C . ALA A 1 97 ? -9.852 23 22.234 1 98.25 97 ALA A C 1
ATOM 814 O O . ALA A 1 97 ? -9.484 22.031 21.578 1 98.25 97 ALA A O 1
ATOM 815 N N . LEU A 1 98 ? -9.008 23.656 23.125 1 98.44 98 LEU A N 1
ATOM 816 C CA . LEU A 1 98 ? -7.594 23.312 23.219 1 98.44 98 LEU A CA 1
ATOM 817 C C . LEU A 1 98 ? -7.422 21.875 23.703 1 98.44 98 LEU A C 1
ATOM 819 O O . LEU A 1 98 ? -8.023 21.484 24.703 1 98.44 98 LEU A O 1
ATOM 823 N N . ALA A 1 99 ? -6.641 21.078 23.047 1 98.25 99 ALA A N 1
ATOM 824 C CA . ALA A 1 99 ? -6.324 19.688 23.375 1 98.25 99 ALA A CA 1
ATOM 825 C C . ALA A 1 99 ? -7.543 18.781 23.172 1 98.25 99 ALA A C 1
ATOM 827 O O . ALA A 1 99 ? -7.609 17.688 23.734 1 98.25 99 ALA A O 1
ATOM 828 N N . SER A 1 100 ? -8.523 19.219 22.406 1 97.94 100 SER A N 1
ATOM 829 C CA . SER A 1 100 ? -9.711 18.422 22.172 1 97.94 100 SER A CA 1
ATOM 830 C C . SER A 1 100 ? -9.539 17.516 20.953 1 97.94 100 SER A C 1
ATOM 832 O O . SER A 1 100 ? -10.188 16.469 20.844 1 97.94 100 SER A O 1
ATOM 834 N N . VAL A 1 101 ? -8.711 17.938 20.062 1 98.44 101 VAL A N 1
ATOM 835 C CA . VAL A 1 101 ? -8.477 17.188 18.844 1 98.44 101 VAL A CA 1
ATOM 836 C C . VAL A 1 101 ? -7.191 16.359 18.969 1 98.44 101 VAL A C 1
ATOM 838 O O . VAL A 1 101 ? -7.191 15.156 18.703 1 98.44 101 VAL A O 1
ATOM 841 N N . ILE A 1 102 ? -6.145 17 19.406 1 98.44 102 ILE A N 1
ATOM 842 C CA . ILE A 1 102 ? -4.891 16.344 19.75 1 98.44 102 ILE A CA 1
ATOM 843 C C . ILE A 1 102 ? -4.754 16.266 21.266 1 98.44 102 ILE A C 1
ATOM 845 O O . ILE A 1 102 ? -4.504 17.281 21.922 1 98.44 102 ILE A O 1
ATOM 849 N N . LYS A 1 103 ? -4.754 15.125 21.75 1 98.19 103 LYS A N 1
ATOM 850 C CA . LYS A 1 103 ? -4.734 14.969 23.203 1 98.19 103 LYS A CA 1
ATOM 851 C C . LYS A 1 103 ? -3.305 15.016 23.734 1 98.19 103 LYS A C 1
ATOM 853 O O . LYS A 1 103 ? -2.35 14.773 22.984 1 98.19 103 LYS A O 1
ATOM 858 N N . ASN A 1 104 ? -3.178 15.336 25.031 1 97.94 104 ASN A N 1
ATOM 859 C CA . ASN A 1 104 ? -1.858 15.492 25.641 1 97.94 104 ASN A CA 1
ATOM 860 C C . ASN A 1 104 ? -1.27 14.156 26.062 1 97.94 104 ASN A C 1
ATOM 862 O O . ASN A 1 104 ? -0.193 14.102 26.656 1 97.94 104 ASN A O 1
ATOM 866 N N . ASP A 1 105 ? -1.958 13.016 25.672 1 97.44 105 ASP A N 1
ATOM 867 C CA . ASP A 1 105 ? -1.479 11.711 26.125 1 97.44 105 ASP A CA 1
ATOM 868 C C . ASP A 1 105 ? -1.299 10.766 24.938 1 97.44 105 ASP A C 1
ATOM 870 O O . ASP A 1 105 ? -1.298 9.547 25.109 1 97.44 105 ASP A O 1
ATOM 874 N N . GLU A 1 106 ? -1.25 11.258 23.797 1 97.06 106 GLU A N 1
ATOM 875 C CA . GLU A 1 106 ? -1.104 10.406 22.625 1 97.06 106 GLU A CA 1
ATOM 876 C C . GLU A 1 106 ? 0.307 9.828 22.531 1 97.06 106 GLU A C 1
ATOM 878 O O . GLU A 1 106 ? 0.485 8.664 22.188 1 97.06 106 GLU A O 1
ATOM 883 N N . ASP A 1 107 ? 1.257 10.625 22.703 1 96.94 107 ASP A N 1
ATOM 884 C CA . ASP A 1 107 ? 2.652 10.203 22.703 1 96.94 107 ASP A CA 1
ATOM 885 C C . ASP A 1 107 ? 3.525 11.188 23.484 1 96.94 107 ASP A C 1
ATOM 887 O O . ASP A 1 107 ? 3.029 12.188 24.016 1 96.94 107 ASP A O 1
ATOM 891 N N . LYS A 1 108 ? 4.793 10.938 23.562 1 97.06 108 LYS A N 1
ATOM 892 C CA . LYS A 1 108 ? 5.73 11.719 24.359 1 97.06 108 LYS A CA 1
ATOM 893 C C . LYS A 1 108 ? 5.84 13.148 23.828 1 97.06 108 LYS A C 1
ATOM 895 O O . LYS A 1 108 ? 5.953 14.102 24.609 1 97.06 108 LYS A O 1
ATOM 900 N N . LEU A 1 109 ? 5.754 13.359 22.562 1 97.81 109 LEU A N 1
ATOM 901 C CA . LEU A 1 109 ? 5.98 14.672 21.969 1 97.81 109 LEU A CA 1
ATOM 902 C C . LEU A 1 109 ? 4.738 15.547 22.094 1 97.81 109 LEU A C 1
ATOM 904 O O . LEU A 1 109 ? 4.848 16.766 22.234 1 97.81 109 LEU A O 1
ATOM 908 N N . THR A 1 110 ? 3.531 14.898 22.062 1 98.38 110 THR A N 1
ATOM 909 C CA . THR A 1 110 ? 2.328 15.68 22.312 1 98.38 110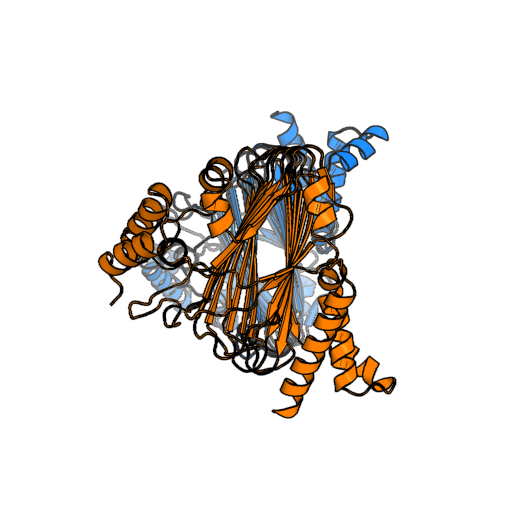 THR A CA 1
ATOM 910 C C . THR A 1 110 ? 2.266 16.125 23.781 1 98.38 110 THR A C 1
ATOM 912 O O . THR A 1 110 ? 1.87 17.25 24.078 1 98.38 110 THR A O 1
ATOM 915 N N . ALA A 1 111 ? 2.672 15.242 24.641 1 98.44 111 ALA A N 1
ATOM 916 C CA . ALA A 1 111 ? 2.729 15.609 26.047 1 98.44 111 ALA A CA 1
ATOM 917 C C . ALA A 1 111 ? 3.723 16.75 26.281 1 98.44 111 ALA A C 1
ATOM 919 O O . ALA A 1 111 ? 3.416 17.719 26.969 1 98.44 111 ALA A O 1
ATOM 920 N N . TYR A 1 112 ? 4.875 16.656 25.703 1 98 112 TYR A N 1
ATOM 921 C CA . TYR A 1 112 ? 5.898 17.688 25.781 1 98 112 TYR A CA 1
ATOM 922 C C . TYR A 1 112 ? 5.367 19.031 25.281 1 98 112 TYR A C 1
ATOM 924 O O . TYR A 1 112 ? 5.605 20.078 25.891 1 98 112 TYR A O 1
ATOM 932 N N . HIS A 1 113 ? 4.617 18.969 24.234 1 98.19 113 HIS A N 1
ATOM 933 C CA . HIS A 1 113 ? 4.051 20.172 23.609 1 98.19 113 HIS A CA 1
ATOM 934 C C . HIS A 1 113 ? 3.188 20.938 24.609 1 98.19 113 HIS A C 1
ATOM 936 O O . HIS A 1 113 ? 3.385 22.141 24.797 1 98.19 113 HIS A O 1
ATOM 942 N N . TYR A 1 114 ? 2.322 20.281 25.219 1 98.19 114 TYR A N 1
ATOM 943 C CA . TYR A 1 114 ? 1.384 20.953 26.109 1 98.19 114 TYR A CA 1
ATOM 944 C C . TYR A 1 114 ? 2.062 21.359 27.422 1 98.19 114 TYR A C 1
ATOM 946 O O . TYR A 1 114 ? 1.723 22.391 28 1 98.19 114 TYR A O 1
ATOM 954 N N . ALA A 1 115 ? 3.02 20.625 27.859 1 97.31 115 ALA A N 1
ATOM 955 C CA . ALA A 1 115 ? 3.732 20.953 29.094 1 97.31 115 ALA A CA 1
ATOM 956 C C . ALA A 1 115 ? 4.516 22.25 28.938 1 97.31 115 ALA A C 1
ATOM 958 O O . ALA A 1 115 ? 4.582 23.047 29.875 1 97.31 115 ALA A O 1
ATOM 959 N N . TYR A 1 116 ? 5.031 22.469 27.734 1 95.75 116 TYR A N 1
ATOM 960 C CA . TYR A 1 116 ? 6 23.562 27.609 1 95.75 116 TYR A CA 1
ATOM 961 C C . TYR A 1 116 ? 5.566 24.547 26.531 1 95.75 116 TYR A C 1
ATOM 963 O O . TYR A 1 116 ? 6.371 25.359 26.062 1 95.75 116 TYR A O 1
ATOM 971 N N . LEU A 1 117 ? 4.348 24.5 26.219 1 95.69 117 LEU A N 1
ATOM 972 C CA . LEU A 1 117 ? 3.785 25.438 25.25 1 95.69 117 LEU A CA 1
ATOM 973 C C . LEU A 1 117 ? 4.215 26.859 25.547 1 95.69 117 LEU A C 1
ATOM 975 O O . LEU A 1 117 ? 4.035 27.344 26.672 1 95.69 117 LEU A O 1
ATOM 979 N N . ASN A 1 118 ? 4.84 27.547 24.469 1 93.88 118 ASN A N 1
ATOM 980 C CA . ASN A 1 118 ? 5.355 28.875 24.797 1 93.88 118 ASN A CA 1
ATOM 981 C C . ASN A 1 118 ? 4.984 29.891 23.719 1 93.88 118 ASN A C 1
ATOM 983 O O . ASN A 1 118 ? 5.395 31.047 23.797 1 93.88 118 ASN A O 1
ATOM 987 N N . SER A 1 119 ? 4.238 29.438 22.75 1 92.75 119 SER A N 1
ATOM 988 C CA . SER A 1 119 ? 3.713 30.312 21.703 1 92.75 119 SER A CA 1
ATOM 989 C C . SER A 1 119 ? 2.424 29.75 21.109 1 92.75 119 SER A C 1
ATOM 991 O O . SER A 1 119 ? 2.102 28.578 21.312 1 92.75 119 SER A O 1
ATOM 993 N N . GLY A 1 120 ? 1.701 30.703 20.391 1 94.31 120 GLY A N 1
ATOM 994 C CA . GLY A 1 120 ? 0.503 30.188 19.75 1 94.31 120 GLY A CA 1
ATOM 995 C C . GLY A 1 120 ? -0.4 31.266 19.188 1 94.31 120 GLY A C 1
ATOM 996 O O . GLY A 1 120 ? -0.13 32.469 19.359 1 94.31 120 GLY A O 1
ATOM 997 N N . LEU A 1 121 ? -1.382 30.75 18.531 1 95.25 121 LEU A N 1
ATOM 998 C CA . LEU A 1 121 ? -2.371 31.609 17.891 1 95.25 121 LEU A CA 1
ATOM 999 C C . LEU A 1 121 ? -3.766 31 17.984 1 95.25 121 LEU A C 1
ATOM 1001 O O . LEU A 1 121 ? -3.922 29.781 17.922 1 95.25 121 LEU A O 1
ATOM 1005 N N . PHE A 1 122 ? -4.703 31.922 18.219 1 96.81 122 PHE A N 1
ATOM 1006 C CA . PHE A 1 122 ? -6.094 31.484 18.281 1 96.81 122 PHE A CA 1
ATOM 1007 C C . PHE A 1 122 ? -6.93 32.188 17.219 1 96.81 122 PHE A C 1
ATOM 1009 O O . PHE A 1 122 ? -6.891 33.406 17.094 1 96.81 122 PHE A O 1
ATOM 1016 N N . LEU A 1 123 ? -7.617 31.375 16.438 1 97.25 123 LEU A N 1
ATOM 1017 C CA . LEU A 1 123 ? -8.555 31.875 15.445 1 97.25 123 LEU A CA 1
ATOM 1018 C C . LEU A 1 123 ? -9.953 31.312 15.664 1 97.25 123 LEU A C 1
ATOM 1020 O O . LEU A 1 123 ? -10.125 30.094 15.711 1 97.25 123 LEU A O 1
ATOM 1024 N N . TYR A 1 124 ? -10.859 32.156 15.836 1 98.19 124 TYR A N 1
ATOM 1025 C CA . TYR A 1 124 ? -12.25 31.781 16 1 98.19 124 TYR A CA 1
ATOM 1026 C C . TYR A 1 124 ? -13.133 32.469 14.961 1 98.19 124 TYR A C 1
ATOM 1028 O O . TYR A 1 124 ? -13.094 33.688 14.812 1 98.19 124 TYR A O 1
ATOM 1036 N N . ILE A 1 125 ? -13.961 31.688 14.234 1 98.31 125 ILE A N 1
ATOM 1037 C CA . ILE A 1 125 ? -14.906 32.188 13.242 1 98.31 125 ILE A CA 1
ATOM 1038 C C . ILE A 1 125 ? -16.328 31.922 13.711 1 98.31 125 ILE A C 1
ATOM 1040 O O . ILE A 1 125 ? -16.75 30.766 13.797 1 98.31 125 ILE A O 1
ATOM 1044 N N . PRO A 1 126 ? -17.094 32.969 13.922 1 98 126 PRO A N 1
ATOM 1045 C CA . PRO A 1 126 ? -18.453 32.781 14.438 1 98 126 PRO A CA 1
ATOM 1046 C C . PRO A 1 126 ? -19.375 32.125 13.414 1 98 126 PRO A C 1
ATOM 1048 O O . PRO A 1 126 ? -19.031 32.031 12.242 1 98 126 PRO A O 1
ATOM 1051 N N . LYS A 1 127 ? -20.578 31.688 13.898 1 98.19 127 LYS A N 1
ATOM 1052 C CA . LYS A 1 127 ? -21.594 31.031 13.078 1 98.19 127 LYS A CA 1
ATOM 1053 C C . LYS A 1 127 ? -21.984 31.875 11.883 1 98.19 127 LYS A C 1
ATOM 1055 O O . LYS A 1 127 ? -22.141 33.094 12 1 98.19 127 LYS A O 1
ATOM 1060 N N . ASN A 1 128 ? -22.094 31.266 10.727 1 98.06 128 ASN A N 1
ATOM 1061 C CA . ASN A 1 128 ? -22.625 31.844 9.5 1 98.06 128 ASN A CA 1
ATOM 1062 C C . ASN A 1 128 ? -21.734 32.969 8.992 1 98.06 128 ASN A C 1
ATOM 1064 O O . ASN A 1 128 ? -22.188 33.875 8.266 1 98.06 128 ASN A O 1
ATOM 1068 N N . THR A 1 1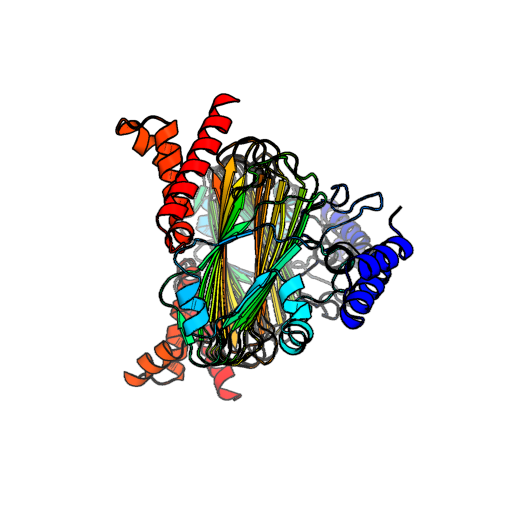29 ? -20.422 33.031 9.438 1 97.44 129 THR A N 1
ATOM 1069 C CA . THR A 1 129 ? -19.484 34.062 8.992 1 97.44 129 THR A CA 1
ATOM 1070 C C . THR A 1 129 ? -18.609 33.531 7.863 1 97.44 129 THR A C 1
ATOM 1072 O O . THR A 1 129 ? -18 32.469 7.984 1 97.44 129 THR A O 1
ATOM 1075 N N . VAL A 1 130 ? -18.625 34.219 6.738 1 95.25 130 VAL A N 1
ATOM 1076 C CA . VAL A 1 130 ? -17.797 33.844 5.598 1 95.25 130 VAL A CA 1
ATOM 1077 C C . VAL A 1 130 ? -16.719 34.906 5.371 1 95.25 130 VAL A C 1
ATOM 1079 O O . VAL A 1 130 ? -17.031 36.094 5.211 1 95.25 130 VAL A O 1
ATOM 1082 N N . LEU A 1 131 ? -15.523 34.562 5.461 1 92.12 131 LEU A N 1
ATOM 1083 C CA . LEU A 1 131 ? -14.414 35.438 5.105 1 92.12 131 LEU A CA 1
ATOM 1084 C C . LEU A 1 131 ? -13.859 35.094 3.73 1 92.12 131 LEU A C 1
ATOM 1086 O O . LEU A 1 131 ? -13.18 34.062 3.57 1 92.12 131 LEU A O 1
ATOM 1090 N N . ALA A 1 132 ? -14.047 35.906 2.752 1 84.94 132 ALA A N 1
ATOM 1091 C CA . ALA A 1 132 ? -13.648 35.656 1.369 1 84.94 132 ALA A CA 1
ATOM 1092 C C . ALA A 1 132 ? -12.133 35.75 1.208 1 84.94 132 ALA A C 1
ATOM 1094 O O . ALA A 1 132 ? -11.523 34.938 0.508 1 84.94 132 ALA A O 1
ATOM 1095 N N . GLU A 1 133 ? -11.531 36.719 1.904 1 87 133 GLU A N 1
ATOM 1096 C CA . GLU A 1 133 ? -10.086 36.938 1.804 1 87 133 GLU A CA 1
ATOM 1097 C C . GLU A 1 133 ? -9.336 36.031 2.787 1 87 133 GLU A C 1
ATOM 1099 O O . GLU A 1 133 ? -9.773 35.844 3.926 1 87 133 GLU A O 1
ATOM 1104 N N . PRO A 1 134 ? -8.234 35.531 2.354 1 90.19 134 PRO A N 1
ATOM 1105 C CA . PRO A 1 134 ? -7.473 34.656 3.264 1 90.19 134 PRO A CA 1
ATOM 1106 C C . PRO A 1 134 ? -6.805 35.438 4.391 1 90.19 134 PRO A C 1
ATOM 1108 O O . PRO A 1 134 ? -6.438 36.594 4.207 1 90.19 134 PRO A O 1
ATOM 1111 N N . ILE A 1 135 ? -6.762 34.781 5.504 1 91.81 135 ILE A N 1
ATOM 1112 C CA . ILE A 1 135 ? -5.93 35.281 6.594 1 91.81 135 ILE A CA 1
ATOM 1113 C C . ILE A 1 135 ? -4.5 34.781 6.438 1 91.81 135 ILE A C 1
ATOM 1115 O O . ILE A 1 135 ? -4.277 33.562 6.34 1 91.81 135 ILE A O 1
ATOM 1119 N N . THR A 1 136 ? -3.564 35.656 6.348 1 90.38 136 THR A N 1
ATOM 1120 C CA . THR A 1 136 ? -2.164 35.281 6.223 1 90.38 136 THR A CA 1
ATOM 1121 C C . THR A 1 136 ? -1.388 35.625 7.488 1 90.38 136 THR A C 1
ATOM 1123 O O . THR A 1 136 ? -1.404 36.781 7.93 1 90.38 136 THR A O 1
ATOM 1126 N N . VAL A 1 137 ? -0.778 34.594 8.023 1 90.88 137 VAL A N 1
ATOM 1127 C CA . VAL A 1 137 ? 0.012 34.812 9.234 1 90.88 137 VAL A CA 1
ATOM 1128 C C . VAL A 1 137 ? 1.437 34.312 9.008 1 90.88 137 VAL A C 1
ATOM 1130 O O . VAL A 1 137 ? 1.643 33.25 8.43 1 90.88 137 VAL A O 1
ATOM 1133 N N . THR A 1 138 ? 2.396 35.125 9.453 1 90.25 138 THR A N 1
ATOM 1134 C CA . THR A 1 138 ? 3.789 34.688 9.445 1 90.25 138 THR A CA 1
ATOM 1135 C C . THR A 1 138 ? 4.273 34.375 10.859 1 90.25 138 THR A C 1
ATOM 1137 O O . THR A 1 138 ? 4.18 35.25 11.742 1 90.25 138 THR A O 1
ATOM 1140 N N . LEU A 1 139 ? 4.734 33.188 11 1 89.38 139 LEU A N 1
ATOM 1141 C CA . LEU A 1 139 ? 5.324 32.812 12.281 1 89.38 139 LEU A CA 1
ATOM 1142 C C . LEU A 1 139 ? 6.84 33 12.258 1 89.38 139 LEU A C 1
ATOM 1144 O O . LEU A 1 139 ? 7.504 32.625 11.297 1 89.38 139 LEU A O 1
ATOM 1148 N N . ASN A 1 140 ? 7.316 33.656 13.328 1 86.88 140 ASN A N 1
ATOM 1149 C CA . ASN A 1 140 ? 8.75 33.875 13.508 1 86.88 140 ASN A CA 1
ATOM 1150 C C . ASN A 1 140 ? 9.211 33.375 14.883 1 86.88 140 ASN A C 1
ATOM 1152 O O . ASN A 1 140 ? 9.203 34.125 15.852 1 86.88 140 ASN A O 1
ATOM 1156 N N . PRO A 1 141 ? 9.734 32.281 14.906 1 88.19 141 PRO A N 1
ATOM 1157 C CA . PRO A 1 141 ? 10.156 31.734 16.203 1 88.19 141 PRO A CA 1
ATOM 1158 C C . PRO A 1 141 ? 11.141 32.656 16.922 1 88.19 141 PRO A C 1
ATOM 1160 O O . PRO A 1 141 ? 12.156 33.031 16.359 1 88.19 141 PRO A O 1
ATOM 1163 N N . THR A 1 142 ? 10.805 33 18.203 1 82.31 142 THR A N 1
ATOM 1164 C CA . THR A 1 142 ? 11.664 33.875 18.984 1 82.31 142 THR A CA 1
ATOM 1165 C C . THR A 1 142 ? 12.195 33.188 20.219 1 82.31 142 THR A C 1
ATOM 1167 O O . THR A 1 142 ? 13.016 33.719 20.953 1 82.31 142 THR A O 1
ATOM 1170 N N . GLN A 1 143 ? 11.711 32 20.422 1 88.75 143 GLN A N 1
ATOM 1171 C CA . GLN A 1 143 ? 12.094 31.234 21.609 1 88.75 143 GLN A CA 1
ATOM 1172 C C . GLN A 1 143 ? 12.672 29.875 21.203 1 88.75 143 GLN A C 1
ATOM 1174 O O . GLN A 1 143 ? 12.352 29.344 20.141 1 88.75 143 GLN A O 1
ATOM 1179 N N . ASP A 1 144 ? 13.594 29.359 22.109 1 90.75 144 ASP A N 1
ATOM 1180 C CA . ASP A 1 144 ? 14.227 28.062 21.906 1 90.75 144 ASP A CA 1
ATOM 1181 C C . ASP A 1 144 ? 14.227 27.234 23.188 1 90.75 144 ASP A C 1
ATOM 1183 O O . ASP A 1 144 ? 14.852 27.609 24.172 1 90.75 144 ASP A O 1
ATOM 1187 N N . PRO A 1 145 ? 13.523 26.188 23.109 1 94.06 145 PRO A N 1
ATOM 1188 C CA . PRO A 1 145 ? 12.758 25.562 22.031 1 94.06 145 PRO A CA 1
ATOM 1189 C C . PRO A 1 145 ? 11.523 26.359 21.641 1 94.06 145 PRO A C 1
ATOM 1191 O O . PRO A 1 145 ? 11.016 27.156 22.438 1 94.06 145 PRO A O 1
ATOM 1194 N N . TYR A 1 146 ? 11.156 26.219 20.391 1 94.31 146 TYR A N 1
ATOM 1195 C CA . TYR A 1 146 ? 9.953 26.859 19.875 1 94.31 146 TYR A CA 1
ATOM 1196 C C . TYR A 1 146 ? 8.766 25.906 19.875 1 94.31 146 TYR A C 1
ATOM 1198 O O . TYR A 1 146 ? 8.703 24.984 19.062 1 94.31 146 TYR A O 1
ATOM 1206 N N . ILE A 1 147 ? 7.84 26.062 20.766 1 96 147 ILE A N 1
ATOM 1207 C CA . ILE A 1 147 ? 6.684 25.188 20.922 1 96 147 ILE A CA 1
ATOM 1208 C C . ILE A 1 147 ? 5.398 25.984 20.75 1 96 147 ILE A C 1
ATOM 1210 O O . ILE A 1 147 ? 4.93 26.641 21.672 1 96 147 ILE A O 1
ATOM 1214 N N . SER A 1 148 ? 4.805 25.859 19.547 1 95.88 148 SER A N 1
ATOM 1215 C CA . SER A 1 148 ? 3.713 26.75 19.172 1 95.88 148 SER A CA 1
ATOM 1216 C C . SER A 1 148 ? 2.453 25.953 18.828 1 95.88 148 SER A C 1
ATOM 1218 O O . SER A 1 148 ? 2.529 24.875 18.219 1 95.88 148 SER A O 1
ATOM 1220 N N . HIS A 1 149 ? 1.312 26.516 19.234 1 97.19 149 HIS A N 1
ATOM 1221 C CA . HIS A 1 149 ? 0.013 25.891 18.984 1 97.19 149 HIS A CA 1
ATOM 1222 C C . HIS A 1 149 ? -0.928 26.844 18.266 1 97.19 149 HIS A C 1
ATOM 1224 O O . HIS A 1 149 ? -1.242 27.922 18.766 1 97.19 149 HIS A O 1
ATOM 1230 N N . LEU A 1 150 ? -1.302 26.469 17.094 1 97.69 150 LEU A N 1
ATOM 1231 C CA . LEU A 1 150 ? -2.352 27.188 16.391 1 97.69 150 LEU A CA 1
ATOM 1232 C C . LEU A 1 150 ? -3.701 26.5 16.562 1 97.69 150 LEU A C 1
ATOM 1234 O O . LEU A 1 150 ? -3.889 25.359 16.125 1 97.69 150 LEU A O 1
ATOM 1238 N N . LEU A 1 151 ? -4.605 27.156 17.203 1 98.62 151 LEU A N 1
ATOM 1239 C CA . LEU A 1 151 ? -5.949 26.656 17.453 1 98.62 151 LEU A CA 1
ATOM 1240 C C . LEU A 1 151 ? -6.977 27.391 16.594 1 98.62 151 LEU A C 1
ATOM 1242 O O . LEU A 1 151 ? -7.141 28.609 16.734 1 98.62 151 LEU A O 1
ATOM 1246 N N . ILE A 1 152 ? -7.672 26.625 15.719 1 98.75 152 ILE A N 1
ATOM 1247 C CA . ILE A 1 152 ? -8.688 27.203 14.852 1 98.75 152 ILE A CA 1
ATOM 1248 C C . ILE A 1 152 ? -10.047 26.578 15.156 1 98.75 152 ILE A C 1
ATOM 1250 O O . ILE A 1 152 ? -10.195 25.359 15.102 1 98.75 152 ILE A O 1
ATOM 1254 N N . VAL A 1 153 ? -10.977 27.422 15.453 1 98.88 153 VAL A N 1
ATOM 1255 C CA . VAL A 1 153 ? -12.344 26.969 15.688 1 98.88 153 VAL A CA 1
ATOM 1256 C C . VAL A 1 153 ? -13.281 27.656 14.703 1 98.88 153 VAL A C 1
ATOM 1258 O O . VAL A 1 153 ? -13.391 28.891 14.688 1 98.88 153 VAL A O 1
ATOM 1261 N N . THR A 1 154 ? -13.969 26.875 13.906 1 98.81 154 THR A N 1
ATOM 1262 C CA . THR A 1 154 ? -14.977 27.406 12.992 1 98.81 154 THR A CA 1
ATOM 1263 C C . THR A 1 154 ? -16.375 26.922 13.375 1 98.81 154 THR A C 1
ATOM 1265 O O . THR A 1 154 ? -16.625 25.719 13.438 1 98.81 154 THR A O 1
ATOM 1268 N N . GLU A 1 155 ? -17.25 27.875 13.609 1 98.56 155 GLU A N 1
ATOM 1269 C CA . GLU A 1 155 ? -18.609 27.547 14.023 1 98.56 155 GLU A CA 1
ATOM 1270 C C . GLU A 1 155 ? -19.484 27.188 12.82 1 98.56 155 GLU A C 1
ATOM 1272 O O . GLU A 1 155 ? -19.016 27.203 11.68 1 98.56 155 GLU A O 1
ATOM 1277 N N . ASP A 1 156 ? -20.75 26.875 13.102 1 98.75 156 ASP A N 1
ATOM 1278 C CA . ASP A 1 156 ? -21.656 26.297 12.102 1 98.75 156 ASP A CA 1
ATOM 1279 C C . ASP A 1 156 ? -21.734 27.188 10.859 1 98.75 156 ASP A C 1
ATOM 1281 O O . ASP A 1 156 ? -21.938 28.406 10.969 1 98.75 156 ASP A O 1
ATOM 1285 N N . ASN A 1 157 ? -21.484 26.609 9.695 1 98.56 157 ASN A N 1
ATOM 1286 C CA . ASN A 1 157 ? -21.703 27.219 8.391 1 98.56 157 ASN A CA 1
ATOM 1287 C C . ASN A 1 157 ? -20.75 28.391 8.156 1 98.56 157 ASN A C 1
ATOM 1289 O O . ASN A 1 157 ? -21.078 29.328 7.43 1 98.56 157 ASN A O 1
ATOM 1293 N N . SER A 1 158 ? -19.594 28.375 8.836 1 98.5 158 SER A N 1
ATOM 1294 C CA . SER A 1 158 ? -18.594 29.422 8.609 1 98.5 158 SER A CA 1
ATOM 1295 C C . SER A 1 158 ? -17.562 28.969 7.594 1 98.5 158 SER A C 1
ATOM 1297 O O . SER A 1 158 ? -17.469 27.797 7.266 1 98.5 158 SER A O 1
ATOM 1299 N N . GLN A 1 159 ? -16.844 29.922 6.996 1 97.75 159 GLN A N 1
ATOM 1300 C CA . GLN A 1 159 ? -15.828 29.609 5.988 1 97.75 159 GLN A CA 1
ATOM 1301 C C . GLN A 1 159 ? -14.609 30.516 6.145 1 97.75 159 GLN A C 1
ATOM 1303 O O . GLN A 1 159 ? -14.734 31.719 6.359 1 97.75 159 GLN A O 1
ATOM 1308 N N . VAL A 1 160 ? -13.438 29.891 6.07 1 96.56 160 VAL A N 1
ATOM 1309 C CA . VAL A 1 160 ? -12.227 30.688 6.195 1 96.56 160 VAL A CA 1
ATOM 1310 C C . VAL A 1 160 ? -11.094 30.047 5.395 1 96.56 160 VAL A C 1
ATOM 1312 O O . VAL A 1 160 ? -11.031 28.828 5.266 1 96.56 160 VAL A O 1
ATOM 1315 N N . LYS A 1 161 ? -10.266 30.844 4.793 1 94.31 161 LYS A N 1
ATOM 1316 C CA . LYS A 1 161 ? -8.977 30.469 4.234 1 94.31 161 LYS A CA 1
ATOM 1317 C C . LYS A 1 161 ? -7.828 31.016 5.082 1 94.31 161 LYS A C 1
ATOM 1319 O O . LYS A 1 161 ? -7.766 32.219 5.359 1 94.31 161 LYS A O 1
ATOM 1324 N N . PHE A 1 162 ? -7.039 30.125 5.535 1 94.94 162 PHE A N 1
ATOM 1325 C CA . PHE A 1 162 ? -5.93 30.484 6.41 1 94.94 162 PHE A CA 1
ATOM 1326 C C . PHE A 1 162 ? -4.598 30.078 5.797 1 94.94 162 PHE A C 1
ATOM 1328 O O . PHE A 1 162 ? -4.43 28.938 5.371 1 94.94 162 PHE A O 1
ATOM 1335 N N . LEU A 1 163 ? -3.617 30.984 5.703 1 93 163 LEU A N 1
ATOM 1336 C CA . LEU A 1 163 ? -2.277 30.719 5.195 1 93 163 LEU A CA 1
ATOM 1337 C C . LEU A 1 163 ? -1.223 31.031 6.254 1 93 163 LEU A C 1
ATOM 1339 O O . LEU A 1 163 ? -1.152 32.156 6.766 1 93 163 LEU A O 1
ATOM 1343 N N . GLU A 1 164 ? -0.461 30.016 6.531 1 93.31 164 GLU A N 1
ATOM 1344 C CA . GLU A 1 164 ? 0.632 30.141 7.492 1 93.31 164 GLU A CA 1
ATOM 1345 C C . GLU A 1 164 ? 1.988 30.094 6.793 1 93.31 164 GLU A C 1
ATOM 1347 O O . GLU A 1 164 ? 2.24 29.203 5.973 1 93.31 164 GLU A O 1
ATOM 1352 N N . GLU A 1 165 ? 2.781 31.062 7.066 1 91.06 165 GLU A N 1
ATOM 1353 C CA . GLU A 1 165 ? 4.176 31.031 6.637 1 91.06 165 GLU A CA 1
ATOM 1354 C C . GLU A 1 165 ? 5.121 30.922 7.828 1 91.06 165 GLU A C 1
ATOM 1356 O O . GLU A 1 165 ? 5.078 31.734 8.742 1 91.06 165 GLU A O 1
ATOM 1361 N N . ILE A 1 166 ? 5.941 29.922 7.789 1 90.25 166 ILE A N 1
ATOM 1362 C CA . ILE A 1 166 ? 6.91 29.75 8.867 1 90.25 166 ILE A CA 1
ATOM 1363 C C . ILE A 1 166 ? 8.32 29.984 8.344 1 90.25 166 ILE A C 1
ATOM 1365 O O . ILE A 1 166 ? 8.781 29.297 7.43 1 90.25 166 ILE A O 1
ATOM 1369 N N . GLN A 1 167 ? 8.961 30.922 8.875 1 82.94 167 GLN A N 1
ATOM 1370 C CA . GLN A 1 167 ? 10.305 31.281 8.438 1 82.94 167 GLN A CA 1
ATOM 1371 C C . GLN A 1 167 ? 11.211 31.578 9.625 1 82.94 167 GLN A C 1
ATOM 1373 O O . GLN A 1 167 ? 10.734 31.891 10.719 1 82.94 167 GLN A O 1
ATOM 1378 N N . ASN A 1 168 ? 12.547 31.359 9.398 1 76.94 168 ASN A N 1
ATOM 1379 C CA . ASN A 1 168 ? 13.547 31.797 10.367 1 76.94 168 ASN A CA 1
ATOM 1380 C C . ASN A 1 168 ? 14.141 33.156 10 1 76.94 168 ASN A C 1
ATOM 1382 O O . ASN A 1 168 ? 15.102 33.219 9.227 1 76.94 168 ASN A O 1
ATOM 1386 N N . GLU A 1 169 ? 13.5 34.156 10.25 1 63.66 169 GLU A N 1
ATOM 1387 C CA . GLU A 1 169 ? 14.07 35.438 9.875 1 63.66 169 GLU A CA 1
ATOM 1388 C C . GLU A 1 169 ? 15.281 35.781 10.75 1 63.66 169 GLU A C 1
ATOM 1390 O O . GLU A 1 169 ? 16.25 36.375 10.281 1 63.66 169 GLU A O 1
ATOM 1395 N N . ASP A 1 170 ? 15.141 35.375 11.969 1 68 170 ASP A N 1
ATOM 1396 C CA . ASP A 1 170 ? 16.234 35.688 12.883 1 68 170 ASP A CA 1
ATOM 1397 C C . ASP A 1 170 ? 17.125 34.469 13.117 1 68 170 ASP A C 1
ATOM 1399 O O . ASP A 1 170 ? 17.484 33.75 12.172 1 68 170 ASP A O 1
ATOM 1403 N N . LYS A 1 171 ? 17.422 34.156 14.391 1 74.19 171 LYS A N 1
ATOM 1404 C CA . LYS A 1 171 ? 18.25 33.031 14.789 1 74.19 171 LYS A CA 1
ATOM 1405 C C . LYS A 1 171 ? 17.469 31.719 14.734 1 74.19 171 LYS A C 1
ATOM 1407 O O . LYS A 1 171 ? 16.328 31.656 15.203 1 74.19 171 LYS A O 1
ATOM 1412 N N . ALA A 1 172 ? 18.125 30.812 14.094 1 80.75 172 ALA A N 1
ATOM 1413 C CA . ALA A 1 172 ? 17.516 29.484 14.008 1 80.75 172 ALA A CA 1
ATOM 1414 C C . ALA A 1 172 ? 17.359 28.859 15.391 1 80.75 172 ALA A C 1
ATOM 1416 O O . ALA A 1 172 ? 18.25 28.984 16.234 1 80.75 172 ALA A O 1
ATOM 1417 N N . VAL A 1 173 ? 16.125 28.359 15.578 1 89.44 173 VAL A N 1
ATOM 1418 C CA . VAL A 1 173 ? 15.914 27.609 16.812 1 89.44 173 VAL A CA 1
ATOM 1419 C C . VAL A 1 173 ? 16.422 26.172 16.641 1 89.44 173 VAL A C 1
ATOM 1421 O O . VAL A 1 173 ? 16.469 25.656 15.523 1 89.44 173 VAL A O 1
ATOM 1424 N N . LYS A 1 174 ? 16.797 25.594 17.688 1 92.12 174 LYS A N 1
ATOM 1425 C CA . LYS A 1 174 ? 17.375 24.25 17.625 1 92.12 174 LYS A CA 1
ATOM 1426 C C . LYS A 1 174 ? 16.297 23.188 17.516 1 92.12 174 LYS A C 1
ATOM 1428 O O . LYS A 1 174 ? 16.484 22.156 16.875 1 92.12 174 LYS A O 1
ATOM 1433 N N . SER A 1 175 ? 15.211 23.469 18.203 1 95.44 175 SER A N 1
ATOM 1434 C CA . SER A 1 175 ? 14.109 22.516 18.172 1 95.44 175 SER A CA 1
ATOM 1435 C C . SER A 1 175 ? 12.766 23.219 18.062 1 95.44 175 SER A C 1
ATOM 1437 O O . SER A 1 175 ? 12.578 24.297 18.656 1 95.44 175 SER A O 1
ATOM 1439 N N . ALA A 1 176 ? 11.891 22.641 17.328 1 95.81 176 ALA A N 1
ATOM 1440 C CA . ALA A 1 176 ? 10.539 23.172 17.172 1 95.81 176 ALA A CA 1
ATOM 1441 C C . ALA A 1 176 ? 9.5 22.062 17.281 1 95.81 176 ALA A C 1
ATOM 1443 O O . ALA A 1 176 ? 9.711 20.953 16.797 1 95.81 176 ALA A O 1
ATOM 1444 N N . ASN A 1 177 ? 8.438 22.297 18 1 97.38 177 ASN A N 1
ATOM 1445 C CA . ASN A 1 177 ? 7.246 21.469 18.141 1 97.38 177 ASN A CA 1
ATOM 1446 C C . ASN A 1 177 ? 5.98 22.266 17.812 1 97.38 177 ASN A C 1
ATOM 1448 O O . ASN A 1 177 ? 5.5 23.047 18.641 1 97.38 177 ASN A O 1
ATOM 1452 N N . LEU A 1 178 ? 5.461 22.016 16.625 1 97.25 178 LEU A N 1
ATOM 1453 C CA . LEU A 1 178 ? 4.379 22.844 16.109 1 97.25 178 LEU A CA 1
ATOM 1454 C C . LEU A 1 178 ? 3.092 22.031 15.969 1 97.25 178 LEU A C 1
ATOM 1456 O O . LEU A 1 178 ? 3.074 21 15.305 1 97.25 178 LEU A O 1
ATOM 1460 N N . MET A 1 179 ? 2.027 22.531 16.547 1 98.31 179 MET A N 1
ATOM 1461 C CA . MET A 1 179 ? 0.75 21.828 16.422 1 98.31 179 MET A CA 1
ATOM 1462 C C . MET A 1 179 ? -0.33 22.766 15.891 1 98.31 179 MET A C 1
ATOM 1464 O O . MET A 1 179 ? -0.352 23.953 16.234 1 98.31 179 MET A O 1
ATOM 1468 N N . VAL A 1 180 ? -1.104 22.266 15.023 1 98.62 180 VAL A N 1
ATOM 1469 C CA . VAL A 1 180 ? -2.328 22.906 14.562 1 98.62 180 VAL A CA 1
ATOM 1470 C C . VAL A 1 180 ? -3.535 22.047 14.914 1 98.62 180 VAL A C 1
ATOM 1472 O O . VAL A 1 180 ? -3.584 20.859 14.555 1 98.62 180 VAL A O 1
ATOM 1475 N N . GLU A 1 181 ? -4.484 22.625 15.609 1 98.69 181 GLU A N 1
ATOM 1476 C CA . GLU A 1 181 ? -5.77 21.984 15.898 1 98.69 181 GLU A CA 1
ATOM 1477 C C . GLU A 1 181 ? -6.918 22.75 15.234 1 98.69 181 GLU A C 1
ATOM 1479 O O . GLU A 1 181 ? -7.102 23.938 15.477 1 98.69 181 GLU A O 1
ATOM 1484 N N . ILE A 1 182 ? -7.648 22.016 14.469 1 98.94 182 ILE A N 1
ATOM 1485 C CA . ILE A 1 182 ? -8.82 22.609 13.844 1 98.94 182 ILE A CA 1
ATOM 1486 C C . ILE A 1 182 ? -10.086 21.906 14.344 1 98.94 182 ILE A C 1
ATOM 1488 O O . ILE A 1 182 ? -10.203 20.688 14.227 1 98.94 182 ILE A O 1
ATOM 1492 N N . VAL A 1 183 ? -10.93 22.656 14.898 1 98.88 183 VAL A N 1
ATOM 1493 C CA . VAL A 1 183 ? -12.273 22.188 15.203 1 98.88 183 VAL A CA 1
ATOM 1494 C C . VAL A 1 183 ? -13.258 22.75 14.18 1 98.88 183 VAL A C 1
ATOM 1496 O O . VAL A 1 183 ? -13.664 23.906 14.281 1 98.88 183 VAL A O 1
ATOM 1499 N N . ALA A 1 184 ? -13.68 21.906 13.305 1 98.94 184 ALA A N 1
ATOM 1500 C CA . ALA A 1 184 ? -14.617 22.328 12.258 1 98.94 184 ALA A CA 1
ATOM 1501 C C . ALA A 1 184 ? -16.031 21.875 12.586 1 98.94 184 ALA A C 1
ATOM 1503 O O . ALA A 1 184 ? -16.391 20.719 12.352 1 98.94 184 ALA A O 1
ATOM 1504 N N . HIS A 1 185 ? -16.828 22.766 13.039 1 98.88 185 HIS A N 1
ATOM 1505 C CA . HIS A 1 185 ? -18.219 22.453 13.383 1 98.88 185 HIS A CA 1
ATOM 1506 C C . HIS A 1 185 ? -19.062 22.25 12.133 1 98.88 185 HIS A C 1
ATOM 1508 O O . HIS A 1 185 ? -18.578 22.438 11.016 1 98.88 185 HIS A O 1
ATOM 1514 N N . PRO A 1 186 ? -20.312 21.797 12.305 1 98.88 186 PRO A N 1
ATOM 1515 C CA . PRO A 1 186 ? -21.125 21.359 11.164 1 98.88 186 PRO A CA 1
ATOM 1516 C C . PRO A 1 186 ? -21.266 22.438 10.086 1 98.88 186 PRO A C 1
ATOM 1518 O O . PRO A 1 186 ? -21.516 23.594 10.398 1 98.88 186 PRO A O 1
ATOM 1521 N N . GLY A 1 187 ? -21.016 22.062 8.891 1 98.75 187 GLY A N 1
ATOM 1522 C CA . GLY A 1 187 ? -21.234 22.922 7.734 1 98.75 187 GLY A CA 1
ATOM 1523 C C . GLY A 1 187 ? -20.125 23.922 7.516 1 98.75 187 GLY A C 1
ATOM 1524 O O . GLY A 1 187 ? -20.156 24.688 6.551 1 98.75 187 GLY A O 1
ATOM 1525 N N . SER A 1 188 ? -19.078 23.906 8.359 1 98.75 188 SER A N 1
ATOM 1526 C CA . SER A 1 188 ? -17.984 24.859 8.188 1 98.75 188 SER A CA 1
ATOM 1527 C C . SER A 1 188 ? -17 24.406 7.125 1 98.75 188 SER A C 1
ATOM 1529 O O . SER A 1 188 ? -16.969 23.219 6.77 1 98.75 188 SER A O 1
ATOM 1531 N N . HIS A 1 189 ? -16.281 25.344 6.539 1 98.5 189 HIS A N 1
ATOM 1532 C CA . HIS A 1 189 ? -15.289 25.078 5.5 1 98.5 189 HIS A CA 1
ATOM 1533 C C . HIS A 1 189 ? -13.969 25.781 5.805 1 98.5 189 HIS A C 1
ATOM 1535 O O . HIS A 1 189 ? -13.914 27.016 5.871 1 98.5 189 HIS A O 1
ATOM 1541 N N . VAL A 1 190 ? -12.945 25 5.996 1 98.38 190 VAL A N 1
ATOM 1542 C CA . VAL A 1 190 ? -11.633 25.562 6.316 1 98.38 190 VAL A CA 1
ATOM 1543 C C . VAL A 1 190 ? -10.625 25.156 5.246 1 98.38 190 VAL A C 1
ATOM 1545 O O . VAL A 1 190 ? -10.445 23.953 4.977 1 98.38 190 VAL A O 1
ATOM 1548 N N . GLU A 1 191 ? -10.031 26.078 4.605 1 96.62 191 GLU A N 1
ATOM 1549 C CA . GLU A 1 191 ? -8.859 25.844 3.77 1 96.62 191 GLU A CA 1
ATOM 1550 C C . GLU A 1 191 ? -7.586 26.312 4.473 1 96.62 191 GLU A C 1
ATOM 1552 O O . GLU A 1 191 ? -7.387 27.5 4.684 1 96.62 191 GLU A O 1
ATOM 1557 N N . PHE A 1 192 ? -6.793 25.391 4.836 1 97 192 PHE A N 1
ATOM 1558 C CA . PHE A 1 192 ? -5.555 25.672 5.551 1 97 192 PHE A CA 1
ATOM 1559 C C . PHE A 1 192 ? -4.344 25.422 4.656 1 97 192 PHE A C 1
ATOM 1561 O O . PHE A 1 192 ? -4.145 24.312 4.164 1 97 192 PHE A O 1
ATOM 1568 N N . SER A 1 193 ? -3.541 26.391 4.426 1 94.31 193 SER A N 1
ATOM 1569 C CA . SER A 1 193 ? -2.303 26.266 3.662 1 94.31 193 SER A CA 1
ATOM 1570 C C . SER A 1 193 ? -1.096 26.688 4.492 1 94.31 193 SER A C 1
ATOM 1572 O O . SER A 1 193 ? -1.205 27.562 5.359 1 94.31 193 SER A O 1
ATOM 1574 N N . SER A 1 194 ? -0.024 26.078 4.227 1 94.25 194 SER A N 1
ATOM 1575 C CA . SER A 1 194 ? 1.184 26.422 4.965 1 94.25 194 SER A CA 1
ATOM 1576 C C . SER A 1 194 ? 2.426 26.297 4.09 1 94.25 194 SER A C 1
ATOM 1578 O O . SER A 1 194 ? 2.531 25.359 3.287 1 94.25 194 SER A O 1
ATOM 1580 N N . LEU A 1 195 ? 3.279 27.219 4.18 1 92.5 195 LEU A N 1
ATOM 1581 C CA . LEU A 1 195 ? 4.641 27.156 3.658 1 92.5 195 LEU A CA 1
ATOM 1582 C C . LEU A 1 195 ? 5.652 27.062 4.797 1 92.5 195 LEU A C 1
ATOM 1584 O O . LEU A 1 195 ? 5.875 28.047 5.508 1 92.5 195 LEU A O 1
ATOM 1588 N N . ASP A 1 196 ? 6.293 25.938 4.938 1 93.44 196 ASP A N 1
ATOM 1589 C CA . ASP A 1 196 ? 7.258 25.719 6.012 1 93.44 196 ASP A CA 1
ATOM 1590 C C . ASP A 1 196 ? 8.688 25.891 5.504 1 93.44 196 ASP A C 1
ATOM 1592 O O . ASP A 1 196 ? 9.133 25.156 4.621 1 93.44 196 ASP A O 1
ATOM 1596 N N . GLU A 1 197 ? 9.375 26.766 6.098 1 92.12 197 GLU A N 1
ATOM 1597 C CA . GLU A 1 197 ? 10.758 27.016 5.723 1 92.12 197 GLU A CA 1
ATOM 1598 C C . GLU A 1 197 ? 11.648 27.172 6.957 1 92.12 197 GLU A C 1
ATOM 1600 O O . GLU A 1 197 ? 12.125 28.281 7.246 1 92.12 197 GLU A O 1
ATOM 1605 N N . MET A 1 198 ? 11.977 26.125 7.578 1 92.81 198 MET A N 1
ATOM 1606 C CA . MET A 1 198 ? 12.836 26.172 8.758 1 92.81 198 MET A CA 1
ATOM 1607 C C . MET A 1 198 ? 14.289 25.891 8.383 1 92.81 198 MET A C 1
ATOM 1609 O O . MET A 1 198 ? 14.562 25.156 7.438 1 92.81 198 MET A O 1
ATOM 1613 N N . ASP A 1 199 ? 15.094 26.391 9.219 1 91.5 199 ASP A N 1
ATOM 1614 C CA . ASP A 1 199 ? 16.531 26.344 8.953 1 91.5 199 ASP A CA 1
ATOM 1615 C C . ASP A 1 199 ? 17.109 24.953 9.227 1 91.5 199 ASP A C 1
ATOM 1617 O O . ASP A 1 199 ? 16.562 24.203 10.031 1 91.5 199 ASP A O 1
ATOM 1621 N N . LYS A 1 200 ? 18.297 24.672 8.648 1 91.88 200 LYS A N 1
ATOM 1622 C CA . LYS A 1 200 ? 18.938 23.359 8.664 1 91.88 200 LYS A CA 1
ATOM 1623 C C . LYS A 1 200 ? 19.297 22.938 10.086 1 91.88 200 LYS A C 1
ATOM 1625 O O . LYS A 1 200 ? 19.375 21.75 10.391 1 91.88 200 LYS A O 1
ATOM 1630 N N . ASP A 1 201 ? 19.469 23.891 10.969 1 92.31 201 ASP A N 1
ATOM 1631 C CA . ASP A 1 201 ? 19.953 23.578 12.305 1 92.31 201 ASP A CA 1
ATOM 1632 C C . ASP A 1 201 ? 18.797 23.203 13.234 1 92.31 201 ASP A C 1
ATOM 1634 O O . ASP A 1 201 ? 19.016 22.75 14.359 1 92.31 201 ASP A O 1
ATOM 1638 N N . THR A 1 202 ? 17.641 23.359 12.727 1 94.88 202 THR A N 1
ATOM 1639 C CA . THR A 1 202 ? 16.453 23.031 13.516 1 94.88 202 THR A CA 1
ATOM 1640 C C . THR A 1 202 ? 16.109 21.562 13.383 1 94.88 202 THR A C 1
ATOM 1642 O O . THR A 1 202 ? 16.469 20.906 12.398 1 94.88 202 THR A O 1
ATOM 1645 N N . THR A 1 203 ? 15.539 21 14.406 1 96.88 203 THR A N 1
ATOM 1646 C CA . THR A 1 203 ? 14.828 19.719 14.336 1 96.88 203 THR A CA 1
ATOM 1647 C C . THR A 1 203 ? 13.336 19.922 14.602 1 96.88 203 THR A C 1
ATOM 1649 O O . THR A 1 203 ? 12.953 20.453 15.648 1 96.88 203 THR A O 1
ATOM 1652 N N . LEU A 1 204 ? 12.516 19.5 13.68 1 97 204 LEU A N 1
ATOM 1653 C CA . LEU A 1 204 ? 11.109 19.875 13.734 1 97 204 LEU A CA 1
ATOM 1654 C C . LEU A 1 204 ? 10.227 18.641 13.906 1 97 204 LEU A C 1
ATOM 1656 O O . LEU A 1 204 ? 10.367 17.656 13.18 1 97 204 LEU A O 1
ATOM 1660 N N . TYR A 1 205 ? 9.344 18.734 14.875 1 97.75 205 TYR A N 1
ATOM 1661 C CA . TYR A 1 205 ? 8.164 17.875 14.953 1 97.75 205 TYR A CA 1
ATOM 1662 C C . TYR A 1 205 ? 6.895 18.688 14.734 1 97.75 205 TYR A C 1
ATOM 1664 O O . TYR A 1 205 ? 6.734 19.766 15.312 1 97.75 205 TYR A O 1
ATOM 1672 N N . PHE A 1 206 ? 6.004 18.156 13.93 1 98.12 206 PHE A N 1
ATOM 1673 C CA . PHE A 1 206 ? 4.727 18.828 13.758 1 98.12 206 PHE A CA 1
ATOM 1674 C C . PHE A 1 206 ? 3.57 17.844 13.875 1 98.12 206 PHE A C 1
ATOM 1676 O O . PHE A 1 206 ? 3.736 16.656 13.617 1 98.12 206 PHE A O 1
ATOM 1683 N N . ASN A 1 207 ? 2.451 18.297 14.312 1 98.5 207 ASN A N 1
ATOM 1684 C CA . ASN A 1 207 ? 1.178 17.578 14.352 1 98.5 207 ASN A CA 1
ATOM 1685 C C . ASN A 1 207 ? 0.009 18.5 14.016 1 98.5 207 ASN A C 1
ATOM 1687 O O . ASN A 1 207 ? -0.328 19.391 14.797 1 98.5 207 ASN A O 1
ATOM 1691 N N . ARG A 1 208 ? -0.505 18.344 12.875 1 98.69 208 ARG A N 1
ATOM 1692 C CA . ARG A 1 208 ? -1.66 19.125 12.422 1 98.69 208 ARG A CA 1
ATOM 1693 C C . ARG A 1 208 ? -2.887 18.219 12.273 1 98.69 208 ARG A C 1
ATOM 1695 O O . ARG A 1 208 ? -2.852 17.234 11.547 1 98.69 208 ARG A O 1
ATOM 1702 N N . ARG A 1 209 ? -3.984 18.578 12.992 1 98.81 209 ARG A N 1
ATOM 1703 C CA . ARG A 1 209 ? -5.133 17.672 12.969 1 98.81 209 ARG A CA 1
ATOM 1704 C C . ARG A 1 209 ? -6.441 18.453 13 1 98.81 209 ARG A C 1
ATOM 1706 O O . ARG A 1 209 ? -6.547 19.484 13.672 1 98.81 209 ARG A O 1
ATOM 1713 N N . ALA A 1 210 ? -7.395 17.938 12.297 1 98.94 210 ALA A N 1
ATOM 1714 C CA . ALA A 1 210 ? -8.727 18.547 12.258 1 98.94 210 ALA A CA 1
ATOM 1715 C C . ALA A 1 210 ? -9.789 17.531 12.68 1 98.94 210 ALA A C 1
ATOM 1717 O O . ALA A 1 210 ? -9.742 16.359 12.281 1 98.94 210 ALA A O 1
ATOM 1718 N N . ARG A 1 211 ? -10.617 17.984 13.539 1 98.94 211 ARG A N 1
ATOM 1719 C CA . ARG A 1 211 ? -11.883 17.297 13.781 1 98.94 211 ARG A CA 1
ATOM 1720 C C . ARG A 1 211 ? -12.992 17.875 12.898 1 98.94 211 ARG A C 1
ATOM 1722 O O . ARG A 1 211 ? -13.32 19.062 13 1 98.94 211 ARG A O 1
ATOM 1729 N N . ILE A 1 212 ? -13.594 17.047 12.094 1 98.94 212 ILE A N 1
ATOM 1730 C CA . ILE A 1 212 ? -14.492 17.531 11.047 1 98.94 212 ILE A CA 1
ATOM 1731 C C . ILE A 1 212 ? -15.898 16.969 11.266 1 98.94 212 ILE A C 1
ATOM 1733 O O . ILE A 1 212 ? -16.125 15.773 11.086 1 98.94 212 ILE A O 1
ATOM 1737 N N . GLU A 1 213 ? -16.812 17.844 11.57 1 98.88 213 GLU A N 1
ATOM 1738 C CA . GLU A 1 213 ? -18.156 17.422 11.953 1 98.88 213 GLU A CA 1
ATOM 1739 C C . GLU A 1 213 ? -19.078 17.375 10.742 1 98.88 213 GLU A C 1
ATOM 1741 O O . GLU A 1 213 ? -18.625 17.422 9.594 1 98.88 213 GLU A O 1
ATOM 1746 N N . ASN A 1 214 ? -20.391 17.219 10.984 1 98.88 214 ASN A N 1
ATOM 1747 C CA . ASN A 1 214 ? -21.359 16.953 9.938 1 98.88 214 ASN A CA 1
ATOM 1748 C C . ASN A 1 214 ? -21.297 18 8.828 1 98.88 214 ASN A C 1
ATOM 1750 O O . ASN A 1 214 ? -21.375 19.203 9.094 1 98.88 214 ASN A O 1
ATOM 1754 N N . ASP A 1 215 ? -21.031 17.609 7.578 1 98.75 215 ASP A N 1
ATOM 1755 C CA . ASP A 1 215 ? -21.078 18.406 6.363 1 98.75 215 ASP A CA 1
ATOM 1756 C C . ASP A 1 215 ? -20 19.5 6.398 1 98.75 215 ASP A C 1
ATOM 1758 O O . ASP A 1 215 ? -20.125 20.516 5.703 1 98.75 215 ASP A O 1
ATOM 1762 N N . ALA A 1 216 ? -19 19.281 7.293 1 98.88 216 ALA A N 1
ATOM 1763 C CA . ALA A 1 216 ? -17.875 20.203 7.324 1 98.88 216 ALA A CA 1
ATOM 1764 C C . ALA A 1 216 ? -16.797 19.797 6.332 1 98.88 216 ALA A C 1
ATOM 1766 O O . ALA A 1 216 ? -16.734 18.625 5.93 1 98.88 216 ALA A O 1
ATOM 1767 N N . HIS A 1 217 ? -15.984 20.75 5.91 1 98.69 217 HIS A N 1
ATOM 1768 C CA . HIS A 1 217 ? -14.961 20.562 4.891 1 98.69 217 HIS A CA 1
ATOM 1769 C C . HIS A 1 217 ? -13.625 21.156 5.34 1 98.69 217 HIS A C 1
ATOM 1771 O O . HIS A 1 217 ? -13.562 22.328 5.738 1 98.69 217 HIS A O 1
ATOM 1777 N N . VAL A 1 218 ? -12.594 20.344 5.305 1 98.75 218 VAL A N 1
ATOM 1778 C CA . VAL A 1 218 ? -11.258 20.859 5.598 1 98.75 218 VAL A CA 1
ATOM 1779 C C . VAL A 1 218 ? -10.297 20.469 4.477 1 98.75 218 VAL A C 1
ATOM 1781 O O . VAL A 1 218 ? -10.195 19.297 4.125 1 98.75 218 VAL A O 1
ATOM 1784 N N . GLU A 1 219 ? -9.602 21.391 3.9 1 97.12 219 GLU A N 1
ATOM 1785 C CA . GLU A 1 219 ? -8.578 21.172 2.883 1 97.12 219 GLU A CA 1
ATOM 1786 C C . GLU A 1 219 ? -7.207 21.625 3.375 1 97.12 219 GLU A C 1
ATOM 1788 O O . GLU A 1 219 ? -7.051 22.766 3.828 1 97.12 219 GLU A O 1
ATOM 1793 N N . TRP A 1 220 ? -6.281 20.703 3.334 1 97.38 220 TRP A N 1
ATOM 1794 C CA . TRP A 1 220 ? -4.891 21.031 3.643 1 97.38 220 TRP A CA 1
ATOM 1795 C C . TRP A 1 220 ? -4.078 21.203 2.365 1 97.38 220 TRP A C 1
ATOM 1797 O O . TRP A 1 220 ? -4.191 20.406 1.435 1 97.38 220 TRP A O 1
ATOM 1807 N N . ALA A 1 221 ? -3.32 22.172 2.256 1 95.06 221 ALA A N 1
ATOM 1808 C CA . ALA A 1 221 ? -2.277 22.344 1.248 1 95.06 221 ALA A CA 1
ATOM 1809 C C . ALA A 1 221 ? -0.957 22.75 1.892 1 95.06 221 ALA A C 1
ATOM 1811 O O . ALA A 1 221 ? -0.719 23.938 2.131 1 95.06 221 ALA A O 1
ATOM 1812 N N . ILE A 1 222 ? -0.118 21.812 2.129 1 95.5 222 ILE A N 1
ATOM 1813 C CA . ILE A 1 222 ? 1.083 22.094 2.91 1 95.5 222 ILE A CA 1
ATOM 1814 C C . ILE A 1 222 ? 2.32 21.922 2.033 1 95.5 222 ILE A C 1
ATOM 1816 O O . ILE A 1 222 ? 2.482 20.875 1.381 1 95.5 222 ILE A O 1
ATOM 1820 N N . ALA A 1 223 ? 3.146 22.844 2.051 1 93.69 223 ALA A N 1
ATOM 1821 C CA . ALA A 1 223 ? 4.441 22.75 1.381 1 93.69 223 ALA A CA 1
ATOM 1822 C C . ALA A 1 223 ? 5.578 22.656 2.395 1 93.69 223 ALA A C 1
ATOM 1824 O O . ALA A 1 223 ? 5.957 23.641 3.014 1 93.69 223 ALA A O 1
ATOM 1825 N N . PHE A 1 224 ? 6.145 21.484 2.51 1 95 224 PHE A N 1
ATOM 1826 C CA . PHE A 1 224 ? 7.301 21.266 3.371 1 95 224 PHE A CA 1
ATOM 1827 C C . PHE A 1 224 ? 8.594 21.625 2.643 1 95 224 PHE A C 1
ATOM 1829 O O . PHE A 1 224 ? 9.219 20.766 2.021 1 95 224 PHE A O 1
ATOM 1836 N N . MET A 1 225 ? 9.016 22.828 2.893 1 92.25 225 MET A N 1
ATOM 1837 C CA . MET A 1 225 ? 10.219 23.312 2.223 1 92.25 225 MET A CA 1
ATOM 1838 C C . MET A 1 225 ? 11.328 23.594 3.23 1 92.25 225 MET A C 1
ATOM 1840 O O . MET A 1 225 ? 12.164 24.484 3.016 1 92.25 225 MET A O 1
ATOM 1844 N N . ASN A 1 226 ? 11.32 22.891 4.277 1 93.88 226 ASN A N 1
ATOM 1845 C CA . ASN A 1 226 ? 12.336 23.031 5.316 1 93.88 226 ASN A CA 1
ATOM 1846 C C . ASN A 1 226 ? 13.695 22.531 4.844 1 93.88 226 ASN A C 1
ATOM 1848 O O . ASN A 1 226 ? 13.773 21.703 3.93 1 93.88 226 ASN A O 1
ATOM 1852 N N . ASP A 1 227 ? 14.703 23.016 5.535 1 92.69 227 ASP A N 1
ATOM 1853 C CA . ASP A 1 227 ? 16.031 22.438 5.344 1 92.69 227 ASP A CA 1
ATOM 1854 C C . ASP A 1 227 ? 16.406 21.531 6.512 1 92.69 227 ASP A C 1
ATOM 1856 O O . ASP A 1 227 ? 17.438 20.859 6.473 1 92.69 227 ASP A O 1
ATOM 1860 N N . CYS A 1 228 ? 15.609 21.438 7.445 1 95.06 228 CYS A N 1
ATOM 1861 C CA . CYS A 1 228 ? 15.922 20.703 8.672 1 95.06 228 CYS A CA 1
ATOM 1862 C C . CYS A 1 228 ? 15.336 19.297 8.625 1 95.06 228 CYS A C 1
ATOM 1864 O O . CYS A 1 228 ? 14.516 18.984 7.758 1 95.06 228 CYS A O 1
ATOM 1866 N N . ASN A 1 229 ? 15.781 18.484 9.586 1 97.12 229 ASN A N 1
ATOM 1867 C CA . ASN A 1 229 ? 15.094 17.219 9.836 1 97.12 229 ASN A CA 1
ATOM 1868 C C . ASN A 1 229 ? 13.664 17.438 10.305 1 97.12 229 ASN A C 1
ATOM 1870 O O . ASN A 1 229 ? 13.414 18.266 11.18 1 97.12 229 ASN A O 1
ATOM 1874 N N . THR A 1 230 ? 12.773 16.781 9.672 1 97.62 230 THR A N 1
ATOM 1875 C CA . THR A 1 230 ? 11.352 17.031 9.906 1 97.62 230 THR A CA 1
ATOM 1876 C C . THR A 1 230 ? 10.594 15.719 10.086 1 97.62 230 THR A C 1
ATOM 1878 O O . THR A 1 230 ? 10.758 14.789 9.297 1 97.62 230 THR A O 1
ATOM 1881 N N . LEU A 1 231 ? 9.797 15.68 11.109 1 97.25 231 LEU A N 1
ATOM 1882 C CA . LEU A 1 231 ? 8.906 14.555 11.383 1 97.25 231 LEU A CA 1
ATOM 1883 C C . LEU A 1 231 ? 7.52 15.039 11.773 1 97.25 231 LEU A C 1
ATOM 1885 O O . LEU A 1 231 ? 7.383 16.016 12.523 1 97.25 231 LEU A O 1
ATOM 1889 N N . GLY A 1 232 ? 6.531 14.367 11.25 1 97.12 232 GLY A N 1
ATOM 1890 C CA . GLY A 1 232 ? 5.262 14.797 11.812 1 97.12 232 GLY A CA 1
ATOM 1891 C C . GLY A 1 232 ? 4.066 14.109 11.188 1 97.12 232 GLY A C 1
ATOM 1892 O O . GLY A 1 232 ? 4.227 13.164 10.414 1 97.12 232 GLY A O 1
ATOM 1893 N N . ASP A 1 233 ? 2.863 14.586 11.617 1 97.5 233 ASP A N 1
ATOM 1894 C CA . ASP A 1 233 ? 1.583 13.984 11.258 1 97.5 233 ASP A CA 1
ATOM 1895 C C . ASP A 1 233 ? 0.604 15.039 10.75 1 97.5 233 ASP A C 1
ATOM 1897 O O . ASP A 1 233 ? 0.523 16.141 11.312 1 97.5 233 ASP A O 1
ATOM 1901 N N . LEU A 1 234 ? -0.025 14.766 9.695 1 98.06 234 LEU A N 1
ATOM 1902 C CA . LEU A 1 234 ? -1.202 15.461 9.188 1 98.06 234 LEU A CA 1
ATOM 1903 C C . LEU A 1 234 ? -2.432 14.562 9.242 1 98.06 234 LEU A C 1
ATOM 1905 O O . LEU A 1 234 ? -2.498 13.555 8.531 1 98.06 234 LEU A O 1
ATOM 1909 N N . ASP A 1 235 ? -3.385 14.906 10.102 1 98.31 235 ASP A N 1
ATOM 1910 C CA . ASP A 1 235 ? -4.492 13.984 10.344 1 98.31 235 ASP A CA 1
ATOM 1911 C C . ASP A 1 235 ? -5.836 14.695 10.18 1 98.31 235 ASP A C 1
ATOM 1913 O O . ASP A 1 235 ? -6 15.836 10.602 1 98.31 235 ASP A O 1
ATOM 1917 N N . SER A 1 236 ? -6.738 14.109 9.492 1 98.88 236 SER A N 1
ATOM 1918 C CA . SER A 1 236 ? -8.125 14.562 9.375 1 98.88 236 SER A CA 1
ATOM 1919 C C . SER A 1 236 ? -9.094 13.523 9.922 1 98.88 236 SER A C 1
ATOM 1921 O O . SER A 1 236 ? -9.18 12.414 9.406 1 98.88 236 SER A O 1
ATOM 1923 N N . GLU A 1 237 ? -9.82 13.898 10.93 1 98.88 237 GLU A N 1
ATOM 1924 C CA . GLU A 1 237 ? -10.836 13.047 11.531 1 98.88 237 GLU A CA 1
ATOM 1925 C C . GLU A 1 237 ? -12.234 13.406 11.031 1 98.88 237 GLU A C 1
ATOM 1927 O O . GLU A 1 237 ? -12.852 14.352 11.523 1 98.88 237 GLU A O 1
ATOM 1932 N N . LEU A 1 238 ? -12.734 12.57 10.164 1 98.88 238 LEU A N 1
ATOM 1933 C CA . LEU A 1 238 ? -14.07 12.805 9.617 1 98.88 238 LEU A CA 1
ATOM 1934 C C . LEU A 1 238 ? -15.133 12.188 10.516 1 98.88 238 LEU A C 1
ATOM 1936 O O . LEU A 1 238 ? -15.711 11.148 10.18 1 98.88 238 LEU A O 1
ATOM 1940 N N . ILE A 1 239 ? -15.555 12.883 11.5 1 98.56 239 ILE A N 1
ATOM 1941 C CA . ILE A 1 239 ? -16.422 12.328 12.523 1 98.56 239 ILE A CA 1
ATOM 1942 C C . ILE A 1 239 ? -17.891 12.469 12.094 1 98.56 239 ILE A C 1
ATOM 1944 O O . ILE A 1 239 ? -18.734 11.672 12.492 1 98.56 239 ILE A O 1
ATOM 1948 N N . GLY A 1 240 ? -18.172 13.492 11.359 1 98.69 240 GLY A N 1
ATOM 1949 C CA . GLY A 1 240 ? -19.562 13.781 11.008 1 98.69 240 GLY A CA 1
ATOM 1950 C C . GLY A 1 240 ? -19.984 13.148 9.703 1 98.69 240 GLY A C 1
ATOM 1951 O O . GLY A 1 240 ? -19.156 12.906 8.82 1 98.69 240 GLY A O 1
ATOM 1952 N N . GLU A 1 241 ? -21.312 12.984 9.57 1 98.62 241 GLU A N 1
ATOM 1953 C CA . GLU A 1 241 ? -21.875 12.531 8.305 1 98.62 241 GLU A CA 1
ATOM 1954 C C . GLU A 1 241 ? -21.672 13.562 7.203 1 98.62 241 GLU A C 1
ATOM 1956 O O . GLU A 1 241 ? -21.891 14.758 7.414 1 98.62 241 GLU A O 1
ATOM 1961 N N . GLY A 1 242 ? -21.188 13.133 6.121 1 98.62 242 GLY A N 1
ATOM 1962 C CA . GLY A 1 242 ? -21.016 14.023 4.98 1 98.62 242 GLY A CA 1
ATOM 1963 C C . GLY A 1 242 ? -19.781 14.883 5.074 1 98.62 242 GLY A C 1
ATOM 1964 O O . GLY A 1 242 ? -19.594 15.805 4.277 1 98.62 242 GLY A O 1
ATOM 1965 N N . SER A 1 243 ? -18.922 14.594 6.039 1 98.81 243 SER A N 1
ATOM 1966 C CA . SER A 1 243 ? -17.703 15.383 6.211 1 98.81 243 SER A CA 1
ATOM 1967 C C . SER A 1 243 ? -16.703 15.109 5.09 1 98.81 243 SER A C 1
ATOM 1969 O O . SER A 1 243 ? -16.781 14.078 4.422 1 98.81 243 SER A O 1
ATOM 1971 N N . TYR A 1 244 ? -15.82 16.078 4.812 1 98.81 244 TYR A N 1
ATOM 1972 C CA . TYR A 1 244 ? -14.922 16.031 3.664 1 98.81 244 TYR A CA 1
ATOM 1973 C C . TYR A 1 244 ? -13.539 16.531 4.039 1 98.81 244 TYR A C 1
ATOM 1975 O O . TYR A 1 244 ? -13.398 17.578 4.676 1 98.81 244 TYR A O 1
ATOM 1983 N N . ALA A 1 245 ? -12.555 15.773 3.693 1 98.81 245 ALA A N 1
ATOM 1984 C CA . ALA A 1 245 ? -11.164 16.188 3.875 1 98.81 245 ALA A CA 1
ATOM 1985 C C . ALA A 1 245 ? -10.359 15.977 2.598 1 98.81 245 ALA A C 1
ATOM 1987 O O . ALA A 1 245 ? -10.484 14.938 1.94 1 98.81 245 ALA A O 1
ATOM 1988 N N . ASP A 1 246 ? -9.594 16.922 2.158 1 97.94 246 ASP A N 1
ATOM 1989 C CA . ASP A 1 246 ? -8.641 16.859 1.053 1 97.94 246 ASP A CA 1
ATOM 1990 C C . ASP A 1 246 ? -7.254 17.312 1.498 1 97.94 246 ASP A C 1
ATOM 1992 O O . ASP A 1 246 ? -7 18.516 1.613 1 97.94 246 ASP A O 1
ATOM 1996 N N . SER A 1 247 ? -6.398 16.359 1.755 1 97.81 247 SER A N 1
ATOM 1997 C CA . SER A 1 247 ? -5.082 16.641 2.314 1 97.81 247 SER A CA 1
ATOM 1998 C C . SER A 1 247 ? -3.996 16.562 1.246 1 97.81 247 SER A C 1
ATOM 2000 O O . SER A 1 247 ? -3.648 15.477 0.787 1 97.81 247 SER A O 1
ATOM 2002 N N . LYS A 1 248 ? -3.486 17.688 0.919 1 96.25 248 LYS A N 1
ATOM 2003 C CA . LYS A 1 248 ? -2.42 17.781 -0.074 1 96.25 248 LYS A CA 1
ATOM 2004 C C . LYS A 1 248 ? -1.106 18.219 0.57 1 96.25 248 LYS A C 1
ATOM 2006 O O . LYS A 1 248 ? -1.08 19.141 1.373 1 96.25 248 LYS A O 1
ATOM 2011 N N . ALA A 1 249 ? -0.037 17.531 0.19 1 95.94 249 ALA A N 1
ATOM 2012 C CA . ALA A 1 249 ? 1.266 17.875 0.752 1 95.94 249 ALA A CA 1
ATOM 2013 C C . ALA A 1 249 ? 2.375 17.688 -0.279 1 95.94 249 ALA A C 1
ATOM 2015 O O . ALA A 1 249 ? 2.361 16.719 -1.047 1 95.94 249 ALA A O 1
ATOM 2016 N N . ILE A 1 250 ? 3.279 18.609 -0.321 1 94.56 250 ILE A N 1
ATOM 2017 C CA . ILE A 1 250 ? 4.492 18.453 -1.117 1 94.56 250 ILE A CA 1
ATOM 2018 C C . ILE A 1 250 ? 5.719 18.594 -0.222 1 94.56 250 ILE A C 1
ATOM 2020 O O . ILE A 1 250 ? 5.684 19.312 0.784 1 94.56 250 ILE A O 1
ATOM 2024 N N . ALA A 1 251 ? 6.77 17.969 -0.55 1 95.5 251 ALA A N 1
ATOM 2025 C CA . ALA A 1 251 ? 8.047 18.078 0.155 1 95.5 251 ALA A CA 1
ATOM 2026 C C . ALA A 1 251 ? 9.211 18.078 -0.825 1 95.5 251 ALA A C 1
ATOM 2028 O O . ALA A 1 251 ? 9.227 17.328 -1.792 1 95.5 251 ALA A O 1
ATOM 2029 N N . VAL A 1 252 ? 10.078 18.953 -0.634 1 93.5 252 VAL A N 1
ATOM 2030 C CA . VAL A 1 252 ? 11.344 18.984 -1.357 1 93.5 252 VAL A CA 1
ATOM 2031 C C . VAL A 1 252 ? 12.5 18.859 -0.372 1 93.5 252 VAL A C 1
ATOM 2033 O O . VAL A 1 252 ? 12.695 19.734 0.48 1 93.5 252 VAL A O 1
ATOM 2036 N N . THR A 1 253 ? 13.297 17.797 -0.526 1 95.06 253 THR A N 1
ATOM 2037 C CA . THR A 1 253 ? 14.375 17.562 0.426 1 95.06 253 THR A CA 1
ATOM 2038 C C . THR A 1 253 ? 15.734 17.719 -0.252 1 95.06 253 THR A C 1
ATOM 2040 O O . THR A 1 253 ? 15.867 17.469 -1.45 1 95.06 253 THR A O 1
ATOM 2043 N N . THR A 1 254 ? 16.672 18.203 0.514 1 92.75 254 THR A N 1
ATOM 2044 C CA . THR A 1 254 ? 18.016 18.469 -0.014 1 92.75 254 THR A CA 1
ATOM 2045 C C . THR A 1 254 ? 19.078 18.094 1.012 1 92.75 254 THR A C 1
ATOM 2047 O O . THR A 1 254 ? 18.766 17.766 2.154 1 92.75 254 THR A O 1
ATOM 2050 N N . GLY A 1 255 ? 20.344 18.078 0.551 1 92.88 255 GLY A N 1
ATOM 2051 C CA . GLY A 1 255 ? 21.453 17.781 1.445 1 92.88 255 GLY A CA 1
ATOM 2052 C C . GLY A 1 255 ? 21.375 16.391 2.055 1 92.88 255 GLY A C 1
ATOM 2053 O O . GLY A 1 255 ? 21.234 15.398 1.335 1 92.88 255 GLY A O 1
ATOM 2054 N N . ASP A 1 256 ? 21.453 16.406 3.406 1 93.88 256 ASP A N 1
ATOM 2055 C CA . ASP A 1 256 ? 21.406 15.141 4.121 1 93.88 256 ASP A CA 1
ATOM 2056 C C . ASP A 1 256 ? 20.188 15.07 5.039 1 93.88 256 ASP A C 1
ATOM 2058 O O . ASP A 1 256 ? 20.141 14.25 5.961 1 93.88 256 ASP A O 1
ATOM 2062 N N . GLN A 1 257 ? 19.25 15.984 4.727 1 94.69 257 GLN A N 1
ATOM 2063 C CA . GLN A 1 257 ? 18.125 16.031 5.656 1 94.69 257 GLN A CA 1
ATOM 2064 C C . GLN A 1 257 ? 17.281 14.773 5.57 1 94.69 257 GLN A C 1
ATOM 2066 O O . GLN A 1 257 ? 17.234 14.117 4.523 1 94.69 257 GLN A O 1
ATOM 2071 N N . ARG A 1 258 ? 16.609 14.492 6.648 1 96.62 258 ARG A N 1
ATOM 2072 C CA . ARG A 1 258 ? 15.672 13.383 6.754 1 96.62 258 ARG A CA 1
ATOM 2073 C C . ARG A 1 258 ? 14.273 13.883 7.094 1 96.62 258 ARG A C 1
ATOM 2075 O O . ARG A 1 258 ? 14.086 14.586 8.086 1 96.62 258 ARG A O 1
ATOM 2082 N N . VAL A 1 259 ? 13.344 13.469 6.293 1 97.56 259 VAL A N 1
ATOM 2083 C CA . VAL A 1 259 ? 11.977 13.945 6.461 1 97.56 259 VAL A CA 1
ATOM 2084 C C . VAL A 1 259 ? 11.008 12.766 6.469 1 97.56 259 VAL A C 1
ATOM 2086 O O . VAL A 1 259 ? 11.055 11.906 5.582 1 97.56 259 VAL A O 1
ATOM 2089 N N . GLY A 1 260 ? 10.188 12.641 7.453 1 96.69 260 GLY A N 1
ATOM 2090 C CA . GLY A 1 260 ? 9.125 11.656 7.559 1 96.69 260 GLY A CA 1
ATOM 2091 C C . GLY A 1 260 ? 7.762 12.266 7.805 1 96.69 260 GLY A C 1
ATOM 2092 O O . GLY A 1 260 ? 7.562 12.984 8.789 1 96.69 260 GLY A O 1
ATOM 2093 N N . ILE A 1 261 ? 6.797 11.977 6.965 1 97.12 261 ILE A N 1
ATOM 2094 C CA . ILE A 1 261 ? 5.469 12.578 7.055 1 97.12 261 ILE A CA 1
ATOM 2095 C C . ILE A 1 261 ? 4.402 11.484 7.027 1 97.12 261 ILE A C 1
ATOM 2097 O O . ILE A 1 261 ? 4.367 10.672 6.102 1 97.12 261 ILE A O 1
ATOM 2101 N N . ASN A 1 262 ? 3.586 11.453 8.023 1 97 262 ASN A N 1
ATOM 2102 C CA . ASN A 1 262 ? 2.348 10.68 8.008 1 97 262 ASN A CA 1
ATOM 2103 C C . ASN A 1 262 ? 1.149 11.547 7.641 1 97 262 ASN A C 1
ATOM 2105 O O . ASN A 1 262 ? 0.929 12.602 8.242 1 97 262 ASN A O 1
ATOM 2109 N N . ASN A 1 263 ? 0.471 11.219 6.625 1 97.69 263 ASN A N 1
ATOM 2110 C CA . ASN A 1 263 ? -0.782 11.852 6.23 1 97.69 263 ASN A CA 1
ATOM 2111 C C . ASN A 1 263 ? -1.955 10.883 6.324 1 97.69 263 ASN A C 1
ATOM 2113 O O . ASN A 1 263 ? -2.041 9.93 5.547 1 97.69 263 ASN A O 1
ATOM 2117 N N . ARG A 1 264 ? -2.832 11.133 7.289 1 97.88 264 ARG A N 1
ATOM 2118 C CA . ARG A 1 264 ? -3.906 10.188 7.566 1 97.88 264 ARG A CA 1
ATOM 2119 C C . ARG A 1 264 ? -5.27 10.859 7.445 1 97.88 264 ARG A C 1
ATOM 2121 O O . ARG A 1 264 ? -5.453 11.992 7.902 1 97.88 264 ARG A O 1
ATOM 2128 N N . VAL A 1 265 ? -6.23 10.234 6.863 1 98.69 265 VAL A N 1
ATOM 2129 C CA . VAL A 1 265 ? -7.637 10.609 6.879 1 98.69 265 VAL A CA 1
ATOM 2130 C C . VAL A 1 265 ? -8.484 9.43 7.359 1 98.69 265 VAL A C 1
ATOM 2132 O O . VAL A 1 265 ? -8.398 8.328 6.812 1 98.69 265 VAL A O 1
ATOM 2135 N N . THR A 1 266 ? -9.297 9.617 8.367 1 98.62 266 THR A N 1
ATOM 2136 C CA . THR A 1 266 ? -10.117 8.562 8.945 1 98.62 266 THR A CA 1
ATOM 2137 C C . THR A 1 266 ? -11.602 8.891 8.781 1 98.62 266 THR A C 1
ATOM 2139 O O . THR A 1 266 ? -12.094 9.859 9.367 1 98.62 266 THR A O 1
ATOM 2142 N N . ASN A 1 267 ? -12.25 8.094 8.039 1 98.69 267 ASN A N 1
ATOM 2143 C CA . ASN A 1 267 ? -13.703 8.203 7.898 1 98.69 267 ASN A CA 1
ATOM 2144 C C . ASN A 1 267 ? -14.43 7.5 9.039 1 98.69 267 ASN A C 1
ATOM 2146 O O . ASN A 1 267 ? -14.391 6.273 9.148 1 98.69 267 ASN A O 1
ATOM 2150 N N . ARG A 1 268 ? -15.102 8.258 9.828 1 98.38 268 ARG A N 1
ATOM 2151 C CA . ARG A 1 268 ? -15.898 7.695 10.914 1 98.38 268 ARG A CA 1
ATOM 2152 C C . ARG A 1 268 ? -17.391 7.895 10.664 1 98.38 268 ARG A C 1
ATOM 2154 O O . ARG A 1 268 ? -18.203 7.012 10.961 1 98.38 268 ARG A O 1
ATOM 2161 N N . GLY A 1 269 ? -17.719 9.109 10.203 1 98.31 269 GLY A N 1
ATOM 2162 C CA . GLY A 1 269 ? -19.109 9.367 9.828 1 98.31 269 GLY A CA 1
ATOM 2163 C C . GLY A 1 269 ? -19.484 8.789 8.477 1 98.31 269 GLY A C 1
ATOM 2164 O O . GLY A 1 269 ? -18.641 8.711 7.578 1 98.31 269 GLY A O 1
ATOM 2165 N N . PRO A 1 270 ? -20.734 8.383 8.312 1 98.19 270 PRO A N 1
ATOM 2166 C CA . PRO A 1 270 ? -21.172 7.855 7.012 1 98.19 270 PRO A CA 1
ATOM 2167 C C . PRO A 1 270 ? -21.125 8.906 5.906 1 98.19 270 PRO A C 1
ATOM 2169 O O . PRO A 1 270 ? -21.188 10.109 6.191 1 98.19 270 PRO A O 1
ATOM 2172 N N . HIS A 1 271 ? -20.953 8.516 4.727 1 98 271 HIS A N 1
ATOM 2173 C CA . HIS A 1 271 ? -20.953 9.359 3.535 1 98 271 HIS A CA 1
ATOM 2174 C C . HIS A 1 271 ? -19.875 10.43 3.621 1 98 271 HIS A C 1
ATOM 2176 O O . HIS A 1 271 ? -20.094 11.57 3.219 1 98 271 HIS A O 1
ATOM 2182 N N . SER A 1 272 ? -18.781 10.055 4.305 1 98.62 272 SER A N 1
ATOM 2183 C CA . SER A 1 272 ? -17.641 10.969 4.379 1 98.62 272 SER A CA 1
ATOM 2184 C C . SER A 1 272 ? -16.641 10.688 3.27 1 98.62 272 SER A C 1
ATOM 2186 O O . SER A 1 272 ? -16.609 9.586 2.715 1 98.62 272 SER A O 1
ATOM 2188 N N . THR A 1 273 ? -15.891 11.664 2.871 1 98.69 273 THR A N 1
ATOM 2189 C CA . THR A 1 273 ? -14.906 11.547 1.803 1 98.69 273 THR A CA 1
ATOM 2190 C C . THR A 1 273 ? -13.539 12.023 2.275 1 98.69 273 THR A C 1
ATOM 2192 O O . THR A 1 273 ? -13.398 13.148 2.754 1 98.69 273 THR A O 1
ATOM 2195 N N . GLY A 1 274 ? -12.594 11.188 2.189 1 98.62 274 GLY A N 1
ATOM 2196 C CA . GLY A 1 274 ? -11.219 11.516 2.537 1 98.62 274 GLY A CA 1
ATOM 2197 C C . GLY A 1 274 ? -10.25 11.336 1.382 1 98.62 274 GLY A C 1
ATOM 2198 O O . GLY A 1 274 ? -10.117 10.242 0.839 1 98.62 274 GLY A O 1
ATOM 2199 N N . LEU A 1 275 ? -9.539 12.398 1.007 1 97.75 275 LEU A N 1
ATOM 2200 C CA . LEU A 1 275 ? -8.594 12.406 -0.101 1 97.75 275 LEU A CA 1
ATOM 2201 C C . LEU A 1 275 ? -7.195 12.766 0.382 1 97.75 275 LEU A C 1
ATOM 2203 O O . LEU A 1 275 ? -7.039 13.633 1.251 1 97.75 275 LEU A O 1
ATOM 2207 N N . ILE A 1 276 ? -6.191 12.07 -0.088 1 97.44 276 ILE A N 1
ATOM 2208 C CA . ILE A 1 276 ? -4.793 12.375 0.193 1 97.44 276 ILE A CA 1
ATOM 2209 C C . ILE A 1 276 ? -4.008 12.453 -1.115 1 97.44 276 ILE A C 1
ATOM 2211 O O . ILE A 1 276 ? -4.129 11.578 -1.974 1 97.44 276 ILE A O 1
ATOM 2215 N N . ASN A 1 277 ? -3.24 13.477 -1.321 1 96.12 277 ASN A N 1
ATOM 2216 C CA . ASN A 1 277 ? -2.314 13.625 -2.439 1 96.12 277 ASN A CA 1
ATOM 2217 C C . ASN A 1 277 ? -0.955 14.141 -1.975 1 96.12 277 ASN A C 1
ATOM 2219 O O . ASN A 1 277 ? -0.838 15.289 -1.541 1 96.12 277 ASN A O 1
ATOM 2223 N N . GLN A 1 278 ? 0.054 13.32 -2.061 1 95.94 278 GLN A N 1
ATOM 2224 C CA . GLN A 1 278 ? 1.396 13.695 -1.628 1 95.94 278 GLN A CA 1
ATOM 2225 C C . GLN A 1 278 ? 2.396 13.578 -2.773 1 95.94 278 GLN A C 1
ATOM 2227 O O . GLN A 1 278 ? 2.373 12.602 -3.525 1 95.94 278 GLN A O 1
ATOM 2232 N N . ARG A 1 279 ? 3.205 14.594 -2.885 1 94.88 279 ARG A N 1
ATOM 2233 C CA . ARG A 1 279 ? 4.277 14.594 -3.875 1 94.88 279 ARG A CA 1
ATOM 2234 C C . ARG A 1 279 ? 5.602 15.008 -3.246 1 94.88 279 ARG A C 1
ATOM 2236 O O . ARG A 1 279 ? 5.68 16.031 -2.57 1 94.88 279 ARG A O 1
ATOM 2243 N N . GLY A 1 280 ? 6.633 14.219 -3.469 1 94.94 280 GLY A N 1
ATOM 2244 C CA . GLY A 1 280 ? 7.949 14.516 -2.926 1 94.94 280 GLY A CA 1
ATOM 2245 C C . GLY A 1 280 ? 9.039 14.516 -3.979 1 94.94 280 GLY A C 1
ATOM 2246 O O . GLY A 1 280 ? 9.016 13.703 -4.91 1 94.94 280 GLY A O 1
ATOM 2247 N N . VAL A 1 281 ? 9.922 15.406 -3.857 1 93.88 281 VAL A N 1
ATOM 2248 C CA . VAL A 1 281 ? 11.117 15.461 -4.695 1 93.88 281 VAL A CA 1
ATOM 2249 C C . VAL A 1 281 ? 12.367 15.406 -3.816 1 93.88 281 VAL A C 1
ATOM 2251 O O . VAL A 1 281 ? 12.492 16.172 -2.859 1 93.88 281 VAL A O 1
ATOM 2254 N N . LEU A 1 282 ? 13.297 14.57 -4.176 1 93.94 282 LEU A N 1
ATOM 2255 C CA . LEU A 1 282 ? 14.5 14.398 -3.367 1 93.94 282 LEU A CA 1
ATOM 2256 C C . LEU A 1 282 ? 15.742 14.781 -4.16 1 93.94 282 LEU A C 1
ATOM 2258 O O . LEU A 1 282 ? 15.938 14.312 -5.285 1 93.94 282 LEU A O 1
ATOM 2262 N N . LEU A 1 283 ? 16.516 15.531 -3.541 1 90.19 283 LEU A N 1
ATOM 2263 C CA . LEU A 1 283 ? 17.781 15.961 -4.121 1 90.19 283 LEU A CA 1
ATOM 2264 C C . LEU A 1 283 ? 18.969 15.461 -3.293 1 90.19 283 LEU A C 1
ATOM 2266 O O . LEU A 1 283 ? 18.797 15.102 -2.127 1 90.19 283 LEU A O 1
ATOM 2270 N N . GLU A 1 284 ? 20.109 15.281 -3.928 1 91.81 284 GLU A N 1
ATOM 2271 C CA . GLU A 1 284 ? 21.391 15 -3.295 1 91.81 284 GLU A CA 1
ATOM 2272 C C . GLU A 1 284 ? 21.344 13.703 -2.488 1 91.81 284 GLU A C 1
ATOM 2274 O O . GLU A 1 284 ? 21.016 12.641 -3.025 1 91.81 284 GLU A O 1
ATOM 2279 N N . ASN A 1 285 ? 21.578 13.812 -1.113 1 93.62 285 ASN A N 1
ATOM 2280 C CA . ASN A 1 285 ? 21.641 12.602 -0.297 1 93.62 285 ASN A CA 1
ATOM 2281 C C . ASN A 1 285 ? 20.484 12.547 0.696 1 93.62 285 ASN A C 1
ATOM 2283 O O . ASN A 1 285 ? 20.547 11.828 1.698 1 93.62 285 ASN A O 1
ATOM 2287 N N . SER A 1 286 ? 19.453 13.25 0.39 1 94.5 286 SER A N 1
ATOM 2288 C CA . SER A 1 286 ? 18.375 13.406 1.357 1 94.5 286 SER A CA 1
ATOM 2289 C C . SER A 1 286 ? 17.484 12.18 1.386 1 94.5 286 SER A C 1
ATOM 2291 O O . SER A 1 286 ? 17.562 11.312 0.509 1 94.5 286 SER A O 1
ATOM 2293 N N . GLN A 1 287 ? 16.672 12.117 2.449 1 94.56 287 GLN A N 1
ATOM 2294 C CA . GLN A 1 287 ? 15.719 11.023 2.635 1 94.56 287 GLN A CA 1
ATOM 2295 C C . GLN A 1 287 ? 14.305 11.562 2.881 1 94.56 287 GLN A C 1
ATOM 2297 O O . GLN A 1 287 ? 14.125 12.523 3.631 1 94.56 287 GLN A O 1
ATOM 2302 N N . LEU A 1 288 ? 13.383 10.945 2.268 1 95.69 288 LEU A N 1
ATOM 2303 C CA . LEU A 1 288 ? 11.984 11.312 2.438 1 95.69 288 LEU A CA 1
ATOM 2304 C C . LEU A 1 288 ? 11.094 10.078 2.498 1 95.69 288 LEU A C 1
ATOM 2306 O O . LEU A 1 288 ? 11.148 9.227 1.608 1 95.69 288 LEU A O 1
ATOM 2310 N N . ILE A 1 289 ? 10.289 9.969 3.533 1 94.44 289 ILE A N 1
ATOM 2311 C CA . ILE A 1 289 ? 9.273 8.922 3.637 1 94.44 289 ILE A CA 1
ATOM 2312 C C . ILE A 1 289 ? 7.887 9.555 3.707 1 94.44 289 ILE A C 1
ATOM 2314 O O . ILE A 1 289 ? 7.598 10.336 4.613 1 94.44 289 ILE A O 1
ATOM 2318 N N . PHE A 1 290 ? 7.023 9.156 2.736 1 94.75 290 PHE A N 1
ATOM 2319 C CA . PHE A 1 290 ? 5.605 9.508 2.752 1 94.75 290 PHE A CA 1
ATOM 2320 C C . PHE A 1 290 ? 4.754 8.297 3.119 1 94.75 290 PHE A C 1
ATOM 2322 O O . PHE A 1 290 ? 4.699 7.32 2.371 1 94.75 290 PHE A O 1
ATOM 2329 N N . ASN A 1 291 ? 4.145 8.461 4.191 1 94.31 291 ASN A N 1
ATOM 2330 C CA . ASN A 1 291 ? 3.105 7.496 4.527 1 94.31 291 ASN A CA 1
ATOM 2331 C C . ASN A 1 291 ? 1.71 8.094 4.352 1 94.31 291 ASN A C 1
ATOM 2333 O O . ASN A 1 291 ? 1.415 9.164 4.883 1 94.31 291 ASN A O 1
ATOM 2337 N N . GLY A 1 292 ? 0.923 7.508 3.521 1 94.69 292 GLY A N 1
ATOM 2338 C CA . GLY A 1 292 ? -0.48 7.863 3.381 1 94.69 292 GLY A CA 1
ATOM 2339 C C . GLY A 1 292 ? -1.422 6.809 3.926 1 94.69 292 GLY A C 1
ATOM 2340 O O . GLY A 1 292 ? -1.389 5.656 3.49 1 94.69 292 GLY A O 1
ATOM 2341 N N . ILE A 1 293 ? -2.262 7.242 4.867 1 94.88 293 ILE A N 1
ATOM 2342 C CA . ILE A 1 293 ? -3.131 6.262 5.508 1 94.88 293 ILE A CA 1
ATOM 2343 C C . ILE A 1 293 ? -4.594 6.66 5.305 1 94.88 293 ILE A C 1
ATOM 2345 O O . ILE A 1 293 ? -5.062 7.637 5.891 1 94.88 293 ILE A O 1
ATOM 2349 N N . GLY A 1 294 ? -5.281 5.98 4.488 1 95.69 294 GLY A N 1
ATOM 2350 C CA . GLY A 1 294 ? -6.73 6.078 4.402 1 95.69 294 GLY A CA 1
ATOM 2351 C C . GLY A 1 294 ? -7.449 5.02 5.219 1 95.69 294 GLY A C 1
ATOM 2352 O O . GLY A 1 294 ? -7.27 3.822 4.988 1 95.69 294 GLY A O 1
ATOM 2353 N N . GLN A 1 295 ? -8.227 5.469 6.164 1 96.06 295 GLN A N 1
ATOM 2354 C CA . GLN A 1 295 ? -8.914 4.527 7.047 1 96.06 295 GLN A CA 1
ATOM 2355 C C . GLN A 1 295 ? -10.422 4.758 7.039 1 96.06 295 GLN A C 1
ATOM 2357 O O . GLN A 1 295 ? -10.875 5.898 7.102 1 96.06 295 GLN A O 1
ATOM 2362 N N . ILE A 1 296 ? -11.172 3.748 6.898 1 96.06 296 ILE A N 1
ATOM 2363 C CA . ILE A 1 296 ? -12.625 3.779 7.031 1 96.06 296 ILE A CA 1
ATOM 2364 C C . ILE A 1 296 ? -13.062 2.832 8.148 1 96.06 296 ILE A C 1
ATOM 2366 O O . ILE A 1 296 ? -12.891 1.616 8.039 1 96.06 296 ILE A O 1
ATOM 2370 N N . VAL A 1 297 ? -13.586 3.346 9.148 1 96.25 297 VAL A N 1
ATOM 2371 C CA . VAL A 1 297 ? -13.945 2.533 10.305 1 96.25 297 VAL A CA 1
ATOM 2372 C C . VAL A 1 297 ? -15.344 1.956 10.117 1 96.25 297 VAL A C 1
ATOM 2374 O O . VAL A 1 297 ? -16.094 2.408 9.25 1 96.25 297 VAL A O 1
ATOM 2377 N N . HIS A 1 298 ? -15.641 0.989 10.859 1 93.5 298 HIS A N 1
ATOM 2378 C CA . HIS A 1 298 ? -16.969 0.382 10.805 1 93.5 298 HIS A CA 1
ATOM 2379 C C . HIS A 1 298 ? -18.062 1.414 11.07 1 93.5 298 HIS A C 1
ATOM 2381 O O . HIS A 1 298 ? -17.938 2.236 11.984 1 93.5 298 HIS A O 1
ATOM 2387 N N . GLY A 1 299 ? -19.047 1.42 10.281 1 94.25 299 GLY A N 1
ATOM 2388 C CA . GLY A 1 299 ? -20.156 2.355 10.422 1 94.25 299 GLY A CA 1
ATOM 2389 C C . GLY A 1 299 ? -20.109 3.49 9.422 1 94.25 299 GLY A C 1
ATOM 2390 O O . GLY A 1 299 ? -21.109 4.164 9.188 1 94.25 299 GLY A O 1
ATOM 2391 N N . ALA A 1 300 ? -19 3.732 8.906 1 96.44 300 ALA A N 1
ATOM 2392 C CA . ALA A 1 300 ? -18.859 4.809 7.93 1 96.44 300 ALA A CA 1
ATOM 2393 C C . ALA A 1 300 ? -19.328 4.363 6.551 1 96.44 300 ALA A C 1
ATOM 2395 O O . ALA A 1 300 ? -18.625 4.508 5.559 1 96.44 300 ALA A O 1
ATOM 2396 N N . HIS A 1 301 ? -20.5 3.895 6.488 1 93.69 301 HIS A N 1
ATOM 2397 C CA . HIS A 1 301 ? -21.047 3.393 5.23 1 93.69 301 HIS A CA 1
ATOM 2398 C C . HIS A 1 301 ? -21.156 4.508 4.199 1 93.69 301 HIS A C 1
ATOM 2400 O O . HIS A 1 301 ? -21.422 5.66 4.547 1 93.69 301 HIS A O 1
ATOM 2406 N N . GLY A 1 302 ? -20.953 4.211 3.006 1 94.25 302 GLY A N 1
ATOM 2407 C CA . GLY A 1 302 ? -21.078 5.16 1.911 1 94.25 302 GLY A CA 1
ATOM 2408 C C . GLY A 1 302 ? -19.891 6.086 1.786 1 94.25 302 GLY A C 1
ATOM 2409 O O . GLY A 1 302 ? -19.922 7.047 1.012 1 94.25 302 GLY A O 1
ATOM 2410 N N . SER A 1 303 ? -18.844 5.777 2.516 1 96.5 303 SER A N 1
ATOM 2411 C CA . SER A 1 303 ? -17.703 6.684 2.545 1 96.5 303 SER A CA 1
ATOM 2412 C C . SER A 1 303 ? -16.703 6.352 1.437 1 96.5 303 SER A C 1
ATOM 2414 O O . SER A 1 303 ? -16.781 5.285 0.824 1 96.5 303 SER A O 1
ATOM 2416 N N . LYS A 1 304 ? -15.883 7.305 1.175 1 96.94 304 LYS A N 1
ATOM 2417 C CA . LYS A 1 304 ? -14.875 7.207 0.125 1 96.94 304 LYS A CA 1
ATOM 2418 C C . LYS A 1 304 ? -13.5 7.598 0.649 1 96.94 304 LYS A C 1
ATOM 2420 O O . LYS A 1 304 ? -13.367 8.578 1.388 1 96.94 304 LYS A O 1
ATOM 2425 N N . ALA A 1 305 ? -12.523 6.793 0.373 1 97.06 305 ALA A N 1
ATOM 2426 C CA . ALA A 1 305 ? -11.117 7.105 0.635 1 97.06 305 ALA A CA 1
ATOM 2427 C C . ALA A 1 305 ? -10.273 6.934 -0.625 1 97.06 305 ALA A C 1
ATOM 2429 O O . ALA A 1 305 ? -10.273 5.863 -1.24 1 97.06 305 ALA A O 1
ATOM 2430 N N . ASP A 1 306 ? -9.57 7.973 -1.046 1 96.62 306 ASP A N 1
ATOM 2431 C CA . ASP A 1 306 ? -8.703 7.953 -2.221 1 96.62 306 ASP A CA 1
ATOM 2432 C C . ASP A 1 306 ? -7.375 8.641 -1.933 1 96.62 306 ASP A C 1
ATOM 2434 O O . ASP A 1 306 ? -7.34 9.719 -1.331 1 96.62 306 ASP A O 1
ATOM 2438 N N . GLN A 1 307 ? -6.266 7.961 -2.307 1 96.12 307 GLN A N 1
ATOM 2439 C CA . GLN A 1 307 ? -4.98 8.594 -2.018 1 96.12 307 GLN A CA 1
ATOM 2440 C C . GLN A 1 307 ? -3.977 8.328 -3.137 1 96.12 307 GLN A C 1
ATOM 2442 O O . GLN A 1 307 ? -4.035 7.293 -3.803 1 96.12 307 GLN A O 1
ATOM 2447 N N . GLN A 1 308 ? -3.143 9.289 -3.348 1 94.56 308 GLN A N 1
ATOM 2448 C CA . GLN A 1 308 ? -2.008 9.203 -4.262 1 94.56 308 GLN A CA 1
ATOM 2449 C C . GLN A 1 308 ? -0.719 9.656 -3.58 1 94.56 308 GLN A C 1
ATOM 2451 O O . GLN A 1 308 ? -0.675 10.719 -2.963 1 94.56 308 GLN A O 1
ATOM 2456 N N . ASN A 1 309 ? 0.346 8.828 -3.66 1 94.06 309 ASN A N 1
ATOM 2457 C CA . ASN A 1 309 ? 1.66 9.125 -3.098 1 94.06 309 ASN A CA 1
ATOM 2458 C C . ASN A 1 309 ? 2.77 8.906 -4.121 1 94.06 309 ASN A C 1
ATOM 2460 O O . ASN A 1 309 ? 3.014 7.773 -4.551 1 94.06 309 ASN A O 1
ATOM 2464 N N . ARG A 1 310 ? 3.426 10.008 -4.477 1 93.12 310 ARG A N 1
ATOM 2465 C CA . ARG A 1 310 ? 4.441 9.906 -5.516 1 93.12 310 ARG A CA 1
ATOM 2466 C C . ARG A 1 310 ? 5.734 10.602 -5.094 1 93.12 310 ARG A C 1
ATOM 2468 O O . ARG A 1 310 ? 5.699 11.68 -4.5 1 93.12 310 ARG A O 1
ATOM 2475 N N . VAL A 1 311 ? 6.836 9.93 -5.395 1 94.06 311 VAL A N 1
ATOM 2476 C CA . VAL A 1 311 ? 8.148 10.484 -5.066 1 94.06 311 VAL A CA 1
ATOM 2477 C C . VAL A 1 311 ? 9.047 10.445 -6.305 1 94.06 311 VAL A C 1
ATOM 2479 O O . VAL A 1 311 ? 9.109 9.43 -7 1 94.06 311 VAL A O 1
ATOM 2482 N N . LEU A 1 312 ? 9.664 11.539 -6.535 1 92.44 312 LEU A N 1
ATOM 2483 C CA . LEU A 1 312 ? 10.617 11.695 -7.629 1 92.44 312 LEU A CA 1
ATOM 2484 C C . LEU A 1 312 ? 12.039 11.836 -7.098 1 92.44 312 LEU A C 1
ATOM 2486 O O . LEU A 1 312 ? 12.344 12.789 -6.371 1 92.44 312 LEU A O 1
ATOM 2490 N N . MET A 1 313 ? 12.914 10.93 -7.496 1 90.19 313 MET A N 1
ATOM 2491 C CA . MET A 1 313 ? 14.312 10.977 -7.09 1 90.19 313 MET A CA 1
ATOM 2492 C C . MET A 1 313 ? 15.164 11.695 -8.133 1 90.19 313 MET A C 1
ATOM 2494 O O . MET A 1 313 ? 15.359 11.188 -9.234 1 90.19 313 MET A O 1
ATOM 2498 N N . MET A 1 314 ? 15.812 12.727 -7.691 1 88 314 MET A N 1
ATOM 2499 C CA . MET A 1 314 ? 16.609 13.523 -8.625 1 88 314 MET A CA 1
ATOM 2500 C C . MET A 1 314 ? 18.094 13.203 -8.484 1 88 314 MET A C 1
ATOM 2502 O O . MET A 1 314 ? 18.938 13.828 -9.133 1 88 314 MET A O 1
ATOM 2506 N N . SER A 1 315 ? 18.406 12.367 -7.555 1 86.12 315 SER A N 1
ATOM 2507 C CA . SER A 1 315 ? 19.766 11.945 -7.309 1 86.12 315 SER A CA 1
ATOM 2508 C C . SER A 1 315 ? 19.844 10.445 -7.047 1 86.12 315 SER A C 1
ATOM 2510 O O . SER A 1 315 ? 18.922 9.859 -6.484 1 86.12 315 SER A O 1
ATOM 2512 N N . ASP A 1 316 ? 20.969 9.82 -7.344 1 83.38 316 ASP A N 1
ATOM 2513 C CA . ASP A 1 316 ? 21.188 8.391 -7.129 1 83.38 316 ASP A CA 1
ATOM 2514 C C . ASP A 1 316 ? 21.406 8.086 -5.648 1 83.38 316 ASP A C 1
ATOM 2516 O O . ASP A 1 316 ? 21.312 6.934 -5.227 1 83.38 316 ASP A O 1
ATOM 2520 N N . ASN A 1 317 ? 21.688 9.109 -4.949 1 88.19 317 ASN A N 1
ATOM 2521 C CA . ASN A 1 317 ? 22.031 8.898 -3.551 1 88.19 317 ASN A CA 1
ATOM 2522 C C . ASN A 1 317 ? 20.859 9.195 -2.627 1 88.19 317 ASN A C 1
ATOM 2524 O O . ASN A 1 317 ? 20.922 8.945 -1.422 1 88.19 317 ASN A O 1
ATOM 2528 N N . ALA A 1 318 ? 19.844 9.773 -3.252 1 88.62 318 ALA A N 1
ATOM 2529 C CA . ALA A 1 318 ? 18.656 10.062 -2.449 1 88.62 318 ALA A CA 1
ATOM 2530 C C . ALA A 1 318 ? 17.844 8.797 -2.213 1 88.62 318 ALA A C 1
ATOM 2532 O O . ALA A 1 318 ? 17.875 7.867 -3.025 1 88.62 318 ALA A O 1
ATOM 2533 N N . HIS A 1 319 ? 17.141 8.812 -1.07 1 88.62 319 HIS A N 1
ATOM 2534 C CA . HIS A 1 319 ? 16.297 7.668 -0.747 1 88.62 319 HIS A CA 1
ATOM 2535 C C . HIS A 1 319 ? 14.867 8.109 -0.437 1 88.62 319 HIS A C 1
ATOM 2537 O O . HIS A 1 319 ? 14.641 8.828 0.538 1 88.62 319 HIS A O 1
ATOM 2543 N N . GLY A 1 320 ? 14.016 7.707 -1.228 1 89.88 320 GLY A N 1
ATOM 2544 C CA . GLY A 1 320 ? 12.617 8.07 -1.055 1 89.88 320 GLY A CA 1
ATOM 2545 C C . GLY A 1 320 ? 11.695 6.867 -1.006 1 89.88 320 GLY A C 1
ATOM 2546 O O . GLY A 1 320 ? 11.914 5.879 -1.709 1 89.88 320 GLY A O 1
ATOM 2547 N N . ASP A 1 321 ? 10.617 6.965 -0.141 1 89.19 321 ASP A N 1
ATOM 2548 C CA . ASP A 1 321 ? 9.586 5.934 -0.062 1 89.19 321 ASP A CA 1
ATOM 2549 C C . ASP A 1 321 ? 8.195 6.551 -0.05 1 89.19 321 ASP A C 1
ATOM 2551 O O . ASP A 1 321 ? 7.977 7.598 0.565 1 89.19 321 ASP A O 1
ATOM 2555 N N . ALA A 1 322 ? 7.301 5.961 -0.776 1 90.94 322 ALA A N 1
ATOM 2556 C CA . ALA A 1 322 ? 5.875 6.258 -0.742 1 90.94 322 ALA A CA 1
ATOM 2557 C C . ALA A 1 322 ? 5.066 5.031 -0.327 1 90.94 322 ALA A C 1
ATOM 2559 O O . ALA A 1 322 ? 4.996 4.047 -1.066 1 90.94 322 ALA A O 1
ATOM 2560 N N . ASN A 1 323 ? 4.445 5.156 0.825 1 88.5 323 ASN A N 1
ATOM 2561 C CA . ASN A 1 323 ? 3.791 3.984 1.399 1 88.5 323 ASN A CA 1
ATOM 2562 C C . ASN A 1 323 ? 2.314 4.25 1.68 1 88.5 323 ASN A C 1
ATOM 2564 O O . ASN A 1 323 ? 1.949 4.641 2.789 1 88.5 323 ASN A O 1
ATOM 2568 N N . PRO A 1 324 ? 1.507 3.934 0.767 1 90.5 324 PRO A N 1
ATOM 2569 C CA . PRO A 1 324 ? 0.072 4.066 1.031 1 90.5 324 PRO A CA 1
ATOM 2570 C C . PRO A 1 324 ? -0.503 2.873 1.789 1 90.5 324 PRO A C 1
ATOM 2572 O O . PRO A 1 324 ? -0.04 1.744 1.611 1 90.5 324 PRO A O 1
ATOM 2575 N N . LEU A 1 325 ? -1.416 3.09 2.656 1 87.44 325 LEU A N 1
ATOM 2576 C CA . LEU A 1 325 ? -2.127 2.051 3.391 1 87.44 325 LEU A CA 1
ATOM 2577 C C . LEU A 1 325 ? -3.627 2.326 3.406 1 87.44 325 LEU A C 1
ATOM 2579 O O . LEU A 1 325 ? -4.055 3.463 3.625 1 87.44 325 LEU A O 1
ATOM 2583 N N . LEU A 1 326 ? -4.41 1.316 3.082 1 88.75 326 LEU A N 1
ATOM 2584 C CA . LEU A 1 326 ? -5.859 1.371 3.234 1 88.75 326 LEU A CA 1
ATOM 2585 C C . LEU A 1 326 ? -6.32 0.455 4.363 1 88.75 326 LEU A C 1
ATOM 2587 O O . LEU A 1 326 ? -6.055 -0.749 4.34 1 88.75 326 LEU A O 1
ATOM 2591 N N . LEU A 1 327 ? -6.906 1.013 5.355 1 88.69 327 LEU A N 1
ATOM 2592 C CA . LEU A 1 327 ? -7.496 0.261 6.457 1 88.69 327 LEU A CA 1
ATOM 2593 C C . LEU A 1 327 ? -9.023 0.335 6.41 1 88.69 327 LEU A C 1
ATOM 2595 O O . LEU A 1 327 ? -9.617 1.293 6.91 1 88.69 327 LEU A O 1
ATOM 2599 N N . ILE A 1 328 ? -9.664 -0.656 5.871 1 87.75 328 ILE A N 1
ATOM 2600 C CA . ILE A 1 328 ? -11.094 -0.599 5.59 1 87.75 328 ILE A CA 1
ATOM 2601 C C . ILE A 1 328 ? -11.836 -1.602 6.473 1 87.75 328 ILE A C 1
ATOM 2603 O O . ILE A 1 328 ? -11.586 -2.807 6.395 1 87.75 328 ILE A O 1
ATOM 2607 N N . ASP A 1 329 ? -12.672 -1.168 7.344 1 87.31 329 ASP A N 1
ATOM 2608 C CA . ASP A 1 329 ? -13.477 -2.021 8.211 1 87.31 329 ASP A CA 1
ATOM 2609 C C . ASP A 1 329 ? -14.969 -1.853 7.91 1 87.31 329 ASP A C 1
ATOM 2611 O O . ASP A 1 329 ? -15.789 -1.814 8.828 1 87.31 329 ASP A O 1
ATOM 2615 N N . GLU A 1 330 ? -15.305 -1.467 6.684 1 85.19 330 GLU A N 1
ATOM 2616 C CA . GLU A 1 330 ? -16.672 -1.277 6.191 1 85.19 330 GLU A CA 1
ATOM 2617 C C . GLU A 1 330 ? -16.812 -1.8 4.766 1 85.19 330 GLU A C 1
ATOM 2619 O O . GLU A 1 330 ? -15.914 -1.64 3.941 1 85.19 330 GLU A O 1
ATOM 2624 N N . ASN A 1 331 ? -17.891 -2.416 4.398 1 78.44 331 ASN A N 1
ATOM 2625 C CA . ASN A 1 331 ? -18.047 -3.061 3.096 1 78.44 331 ASN A CA 1
ATOM 2626 C C . ASN A 1 331 ? -18.578 -2.09 2.051 1 78.44 331 ASN A C 1
ATOM 2628 O O . ASN A 1 331 ? -18.172 -2.125 0.891 1 78.44 331 ASN A O 1
ATOM 2632 N N . ASP A 1 332 ? -19.5 -1.245 2.549 1 85 332 ASP A N 1
ATOM 2633 C CA . ASP A 1 332 ? -20.125 -0.307 1.615 1 85 332 ASP A CA 1
ATOM 2634 C C . ASP A 1 332 ? -19.281 0.958 1.471 1 85 332 ASP A C 1
ATOM 2636 O O . ASP A 1 332 ? -19.688 2.037 1.905 1 85 332 ASP A O 1
ATOM 2640 N N . VAL A 1 333 ? -18.078 0.804 0.892 1 90 333 VAL A N 1
ATOM 2641 C CA . VAL A 1 333 ? -17.172 1.938 0.764 1 90 333 VAL A CA 1
ATOM 2642 C C . VAL A 1 333 ? -16.422 1.854 -0.564 1 90 333 VAL A C 1
ATOM 2644 O O . VAL A 1 333 ? -16.406 0.804 -1.211 1 90 333 VAL A O 1
ATOM 2647 N N . ILE A 1 334 ? -15.938 2.951 -1.047 1 89.62 334 ILE A N 1
ATOM 2648 C CA . ILE A 1 334 ? -15.008 3.014 -2.17 1 89.62 334 ILE A CA 1
ATOM 2649 C C . ILE A 1 334 ? -13.633 3.455 -1.678 1 89.62 334 ILE A C 1
ATOM 2651 O O . ILE A 1 334 ? -13.484 4.547 -1.123 1 89.62 334 ILE A O 1
ATOM 2655 N N . ALA A 1 335 ? -12.648 2.572 -1.791 1 93.25 335 ALA A N 1
ATOM 2656 C CA . ALA A 1 335 ? -11.289 2.898 -1.371 1 93.25 335 ALA A CA 1
ATOM 2657 C C . ALA A 1 335 ? -10.289 2.596 -2.48 1 93.25 335 ALA A C 1
ATOM 2659 O O . ALA A 1 335 ? -10.383 1.562 -3.146 1 93.25 335 ALA A O 1
ATOM 2660 N N . ALA A 1 336 ? -9.391 3.545 -2.75 1 93.5 336 ALA A N 1
ATOM 2661 C CA . ALA A 1 336 ? -8.367 3.369 -3.775 1 93.5 336 ALA A CA 1
ATOM 2662 C C . ALA A 1 336 ? -7.066 4.062 -3.377 1 93.5 336 ALA A C 1
ATOM 2664 O O . ALA A 1 336 ? -7.082 5.035 -2.617 1 93.5 336 ALA A O 1
ATOM 2665 N N . HIS A 1 337 ? -5.965 3.52 -3.832 1 92.69 337 HIS A N 1
ATOM 2666 C CA . HIS A 1 337 ? -4.699 4.219 -3.648 1 92.69 337 HIS A CA 1
ATOM 2667 C C . HIS A 1 337 ? -3.734 3.924 -4.793 1 92.69 337 HIS A C 1
ATOM 2669 O O . HIS A 1 337 ? -3.926 2.959 -5.539 1 92.69 337 HIS A O 1
ATOM 2675 N N . ALA A 1 338 ? -2.816 4.832 -4.988 1 93.56 338 ALA A N 1
ATOM 2676 C CA . ALA A 1 338 ? -1.728 4.699 -5.953 1 93.56 338 ALA A CA 1
ATOM 2677 C C . ALA A 1 338 ? -0.425 5.266 -5.395 1 93.56 338 ALA A C 1
ATOM 2679 O O . ALA A 1 338 ? -0.436 6.262 -4.672 1 93.56 338 ALA A O 1
ATOM 2680 N N . ALA A 1 339 ? 0.635 4.605 -5.691 1 93.62 339 ALA A N 1
ATOM 2681 C CA . ALA A 1 339 ? 1.954 5.074 -5.277 1 93.62 339 ALA A CA 1
ATOM 2682 C C . ALA A 1 339 ? 2.994 4.824 -6.363 1 93.62 339 ALA A C 1
ATOM 2684 O O . ALA A 1 339 ? 2.887 3.861 -7.125 1 93.62 339 ALA A O 1
ATOM 2685 N N . SER A 1 340 ? 3.951 5.727 -6.488 1 92.25 340 SER A N 1
ATOM 2686 C CA . SER A 1 340 ? 5.051 5.539 -7.43 1 92.25 340 SER A CA 1
ATOM 2687 C C . SER A 1 340 ? 6.344 6.141 -6.895 1 92.25 340 SER A C 1
ATOM 2689 O O . SER A 1 340 ? 6.324 7.156 -6.195 1 92.25 340 SER A O 1
ATOM 2691 N N . VAL A 1 341 ? 7.426 5.5 -7.188 1 91.69 341 VAL A N 1
ATOM 2692 C CA . VAL A 1 341 ? 8.781 5.949 -6.891 1 91.69 341 VAL A CA 1
ATOM 2693 C C . VAL A 1 341 ? 9.672 5.742 -8.109 1 91.69 341 VAL A C 1
ATOM 2695 O O . VAL A 1 341 ? 9.602 4.703 -8.773 1 91.69 341 VAL A O 1
ATOM 2698 N N . GLY A 1 342 ? 10.531 6.801 -8.43 1 90 342 GLY A N 1
ATOM 2699 C CA . GLY A 1 342 ? 11.445 6.621 -9.547 1 90 342 GLY A CA 1
ATOM 2700 C C . GLY A 1 342 ? 12.266 7.859 -9.852 1 90 342 GLY A C 1
ATOM 2701 O O . GLY A 1 342 ? 11.992 8.938 -9.32 1 90 342 GLY A O 1
ATOM 2702 N N . PRO A 1 343 ? 13.18 7.613 -10.703 1 88.94 343 PRO A N 1
ATOM 2703 C CA . PRO A 1 343 ? 13.977 8.758 -11.141 1 88.94 343 PRO A CA 1
ATOM 2704 C C . PRO A 1 343 ? 13.266 9.609 -12.195 1 88.94 343 PRO A C 1
ATOM 2706 O O . PRO A 1 343 ? 12.148 9.281 -12.602 1 88.94 343 PRO A O 1
ATOM 2709 N N . VAL A 1 344 ? 13.828 10.711 -12.492 1 85.5 344 VAL A N 1
ATOM 2710 C CA . VAL A 1 344 ? 13.281 11.562 -13.539 1 85.5 344 VAL A CA 1
ATOM 2711 C C . VAL A 1 344 ? 13.32 10.82 -14.875 1 85.5 344 VAL A C 1
ATOM 2713 O O . VAL A 1 344 ? 14.242 10.047 -15.141 1 85.5 344 VAL A O 1
ATOM 2716 N N . ASP A 1 345 ? 12.336 11.016 -15.602 1 83.75 345 ASP A N 1
ATOM 2717 C CA . ASP A 1 345 ? 12.266 10.398 -16.922 1 83.75 345 ASP A CA 1
ATOM 2718 C C . ASP A 1 345 ? 13.344 10.953 -17.844 1 83.75 345 ASP A C 1
ATOM 2720 O O . ASP A 1 345 ? 13.258 12.102 -18.281 1 83.75 345 ASP A O 1
ATOM 2724 N N . GLN A 1 346 ? 14.203 10.117 -18.266 1 84.12 346 GLN A N 1
ATOM 2725 C CA . GLN A 1 346 ? 15.336 10.555 -19.078 1 84.12 346 GLN A CA 1
ATOM 2726 C C . GLN A 1 346 ? 14.891 10.953 -20.484 1 84.12 346 GLN A C 1
ATOM 2728 O O . GLN A 1 346 ? 15.461 11.867 -21.078 1 84.12 346 GLN A O 1
ATOM 2733 N N . ILE A 1 347 ? 13.898 10.242 -20.922 1 87.88 347 ILE A N 1
ATOM 2734 C CA . ILE A 1 347 ? 13.398 10.578 -22.25 1 87.88 347 ILE A CA 1
ATOM 2735 C C . ILE A 1 347 ? 12.844 12 -22.25 1 87.88 347 ILE A C 1
ATOM 2737 O O . ILE A 1 347 ? 13.117 12.781 -23.156 1 87.88 347 ILE A O 1
ATOM 2741 N N . GLN A 1 348 ? 12.133 12.227 -21.188 1 87.69 348 GLN A N 1
ATOM 2742 C CA . GLN A 1 348 ? 11.586 13.57 -21.047 1 87.69 348 GLN A CA 1
ATOM 2743 C C . GLN A 1 348 ? 12.703 14.602 -20.906 1 87.69 348 GLN A C 1
ATOM 2745 O O . GLN A 1 348 ? 12.664 15.664 -21.531 1 87.69 348 GLN A O 1
ATOM 2750 N N . MET A 1 349 ? 13.648 14.305 -20.141 1 90 349 MET A N 1
ATOM 2751 C CA . MET A 1 349 ? 14.773 15.211 -19.938 1 90 349 MET A CA 1
ATOM 2752 C C . MET A 1 349 ? 15.531 15.445 -21.234 1 90 349 MET A C 1
ATOM 2754 O O . MET A 1 349 ? 15.836 16.594 -21.594 1 90 349 MET A O 1
ATOM 2758 N N . ASN A 1 350 ? 15.719 14.359 -21.922 1 92.06 350 ASN A N 1
ATOM 2759 C CA . ASN A 1 350 ? 16.438 14.461 -23.188 1 92.06 350 ASN A CA 1
ATOM 2760 C C . ASN A 1 350 ? 15.641 15.266 -24.203 1 92.06 350 ASN A C 1
ATOM 2762 O O . ASN A 1 350 ? 16.219 16.031 -24.984 1 92.06 350 ASN A O 1
ATOM 2766 N N . TYR A 1 351 ? 14.398 15 -24.141 1 93.5 351 TYR A N 1
ATOM 2767 C CA . TYR A 1 351 ? 13.523 15.75 -25.047 1 93.5 351 TYR A CA 1
ATOM 2768 C C . TYR A 1 351 ? 13.648 17.25 -24.797 1 93.5 351 TYR A C 1
ATOM 2770 O O . TYR A 1 351 ? 13.844 18.031 -25.734 1 93.5 351 TYR A O 1
ATOM 2778 N N . LEU A 1 352 ? 13.617 17.688 -23.578 1 93.31 352 LEU A N 1
ATOM 2779 C CA . LEU A 1 352 ? 13.703 19.094 -23.203 1 93.31 352 LEU A CA 1
ATOM 2780 C C . LEU A 1 352 ? 15.078 19.656 -23.547 1 93.31 352 LEU A C 1
ATOM 2782 O O . LEU A 1 352 ? 15.18 20.766 -24.094 1 93.31 352 LEU A O 1
ATOM 2786 N N . MET A 1 353 ? 16.031 18.906 -23.422 1 93.56 353 MET A N 1
ATOM 2787 C CA . MET A 1 353 ? 17.375 19.344 -23.719 1 93.56 353 MET A CA 1
ATOM 2788 C C . MET A 1 353 ? 17.578 19.484 -25.219 1 93.56 353 MET A C 1
ATOM 2790 O O . MET A 1 353 ? 18.234 20.422 -25.688 1 93.56 353 MET A O 1
ATOM 2794 N N . SER A 1 354 ? 17.031 18.516 -25.891 1 94.62 354 SER A N 1
ATOM 2795 C CA . SER A 1 354 ? 17.156 18.547 -27.344 1 94.62 354 SER A CA 1
ATOM 2796 C C . SER A 1 354 ? 16.5 19.797 -27.938 1 94.62 354 SER A C 1
ATOM 2798 O O . SER A 1 354 ? 16.828 20.234 -29.031 1 94.62 354 SER A O 1
ATOM 2800 N N . ARG A 1 355 ? 15.602 20.438 -27.219 1 94.38 355 ARG A N 1
ATOM 2801 C CA . ARG A 1 355 ? 14.938 21.656 -27.641 1 94.38 355 ARG A CA 1
ATOM 2802 C C . ARG A 1 355 ? 15.719 22.891 -27.188 1 94.38 355 ARG A C 1
ATOM 2804 O O . ARG A 1 355 ? 15.219 24.016 -27.266 1 94.38 355 ARG A O 1
ATOM 2811 N N . GLY A 1 356 ? 16.859 22.688 -26.641 1 94.38 356 GLY A N 1
ATOM 2812 C CA . GLY A 1 356 ? 17.75 23.781 -26.297 1 94.38 356 GLY A CA 1
ATOM 2813 C C . GLY A 1 356 ? 17.625 24.234 -24.844 1 94.38 356 GLY A C 1
ATOM 2814 O O . GLY A 1 356 ? 18.172 25.266 -24.453 1 94.38 356 GLY A O 1
ATOM 2815 N N . ILE A 1 357 ? 16.906 23.516 -24.062 1 94.12 357 ILE A N 1
ATOM 2816 C CA . ILE A 1 357 ? 16.75 23.859 -22.656 1 94.12 357 ILE A CA 1
ATOM 2817 C C . ILE A 1 357 ? 17.891 23.25 -21.828 1 94.12 357 ILE A C 1
ATOM 2819 O O . ILE A 1 357 ? 18.109 22.031 -21.891 1 94.12 357 ILE A O 1
ATOM 2823 N N . PRO A 1 358 ? 18.672 24.125 -21.141 1 91.5 358 PRO A N 1
ATOM 2824 C CA . PRO A 1 358 ? 19.734 23.578 -20.297 1 91.5 358 PRO A CA 1
ATOM 2825 C C . PRO A 1 358 ? 19.219 22.578 -19.266 1 91.5 358 PRO A C 1
ATOM 2827 O O . PRO A 1 358 ? 18.078 22.688 -18.812 1 91.5 358 PRO A O 1
ATOM 2830 N N . TYR A 1 359 ? 20.094 21.703 -18.797 1 86.19 359 TYR A N 1
ATOM 2831 C CA . TYR A 1 359 ? 19.75 20.594 -17.906 1 86.19 359 TYR A CA 1
ATOM 2832 C C . TYR A 1 359 ? 19.094 21.109 -16.625 1 86.19 359 TYR A C 1
ATOM 2834 O O . TYR A 1 359 ? 18.078 20.562 -16.188 1 86.19 359 TYR A O 1
ATOM 2842 N N . ASP A 1 360 ? 19.656 22.156 -16.125 1 83.56 360 ASP A N 1
ATOM 2843 C CA . ASP A 1 360 ? 19.156 22.688 -14.852 1 83.56 360 ASP A CA 1
ATOM 2844 C C . ASP A 1 360 ? 17.75 23.234 -15.008 1 83.56 360 ASP A C 1
ATOM 2846 O O . ASP A 1 360 ? 16.906 23.047 -14.125 1 83.56 360 ASP A O 1
ATOM 2850 N N . GLN A 1 361 ? 17.578 23.859 -16.031 1 87.62 361 GLN A N 1
ATOM 2851 C CA . GLN A 1 361 ? 16.25 24.406 -16.312 1 87.62 361 GLN A CA 1
ATOM 2852 C C . GLN A 1 361 ? 15.25 23.297 -16.594 1 87.62 361 GLN A C 1
ATOM 2854 O O . GLN A 1 361 ? 14.086 23.391 -16.203 1 87.62 361 GLN A O 1
ATOM 2859 N N . ALA A 1 362 ? 15.672 22.312 -17.328 1 89.56 362 ALA A N 1
ATOM 2860 C CA . ALA A 1 362 ? 14.812 21.156 -17.625 1 89.56 362 ALA A CA 1
ATOM 2861 C C . ALA A 1 362 ? 14.359 20.484 -16.328 1 89.56 362 ALA A C 1
ATOM 2863 O O . ALA A 1 362 ? 13.172 20.156 -16.172 1 89.56 362 ALA A O 1
ATOM 2864 N N . GLN A 1 363 ? 15.234 20.344 -15.492 1 86.88 363 GLN A N 1
ATOM 2865 C CA . GLN A 1 363 ? 14.922 19.734 -14.203 1 86.88 363 GLN A CA 1
ATOM 2866 C C . GLN A 1 363 ? 13.859 20.547 -13.461 1 86.88 363 GLN A C 1
ATOM 2868 O O . GLN A 1 363 ? 12.93 19.969 -12.883 1 86.88 363 GLN A O 1
ATOM 2873 N N . ARG A 1 364 ? 13.992 21.797 -13.523 1 85.69 364 ARG A N 1
ATOM 2874 C CA . ARG A 1 364 ? 13.047 22.672 -12.844 1 85.69 364 ARG A CA 1
ATOM 2875 C C . ARG A 1 364 ? 11.648 22.547 -13.43 1 85.69 364 ARG A C 1
ATOM 2877 O O . ARG A 1 364 ? 10.656 22.547 -12.703 1 85.69 364 ARG A O 1
ATOM 2884 N N . LEU A 1 365 ? 11.594 22.453 -14.703 1 88 365 LEU A N 1
ATOM 2885 C CA . LEU A 1 365 ? 10.312 22.312 -15.383 1 88 365 LEU A CA 1
ATOM 2886 C C . LEU A 1 365 ? 9.625 21.016 -15 1 88 365 LEU A C 1
ATOM 2888 O O . LEU A 1 365 ? 8.414 20.984 -14.75 1 88 365 LEU A O 1
ATOM 2892 N N . VAL A 1 366 ? 10.422 20.016 -14.984 1 89 366 VAL A N 1
ATOM 2893 C CA . VAL A 1 366 ? 9.883 18.688 -14.656 1 89 366 VAL A CA 1
ATOM 2894 C C . VAL A 1 366 ? 9.383 18.688 -13.211 1 89 366 VAL A C 1
ATOM 2896 O O . VAL A 1 366 ? 8.281 18.203 -12.93 1 89 366 VAL A O 1
ATOM 2899 N N . ILE A 1 367 ? 10.156 19.219 -12.344 1 89.38 367 ILE A N 1
ATOM 2900 C CA . ILE A 1 367 ? 9.82 19.25 -10.922 1 89.38 367 ILE A CA 1
ATOM 2901 C C . ILE A 1 367 ? 8.57 20.094 -10.695 1 89.38 367 ILE A C 1
ATOM 2903 O O . ILE A 1 367 ? 7.676 19.703 -9.938 1 89.38 367 ILE A O 1
ATOM 2907 N N . ARG A 1 368 ? 8.492 21.203 -11.336 1 86.75 368 ARG A N 1
ATOM 2908 C CA . ARG A 1 368 ? 7.324 22.078 -11.211 1 86.75 368 ARG A CA 1
ATOM 2909 C C . ARG A 1 368 ? 6.059 21.359 -11.672 1 86.75 368 ARG A C 1
ATOM 2911 O O . ARG A 1 368 ? 5.008 21.469 -11.039 1 86.75 368 ARG A O 1
ATOM 2918 N N . GLY A 1 369 ? 6.148 20.719 -12.789 1 87.12 369 GLY A N 1
ATOM 2919 C CA . GLY A 1 369 ? 5.016 19.938 -13.273 1 87.12 369 GLY A CA 1
ATOM 2920 C C . GLY A 1 369 ? 4.586 18.844 -12.312 1 87.12 369 GLY A C 1
ATOM 2921 O O . GLY A 1 369 ? 3.393 18.641 -12.102 1 87.12 369 GLY A O 1
ATOM 2922 N N . PHE A 1 370 ? 5.633 18.266 -11.781 1 91.31 370 PHE A N 1
ATOM 2923 C CA . PHE A 1 370 ? 5.391 17.172 -10.859 1 91.31 370 PHE A CA 1
ATOM 2924 C C . PHE A 1 370 ? 4.711 17.656 -9.586 1 91.31 370 PHE A C 1
ATOM 2926 O O . PHE A 1 370 ? 3.816 17 -9.055 1 91.31 370 PHE A O 1
ATOM 2933 N N . LEU A 1 371 ? 5.055 18.875 -9.094 1 90.81 371 LEU A N 1
ATOM 2934 C CA . LEU A 1 371 ? 4.547 19.406 -7.832 1 90.81 371 LEU A CA 1
ATOM 2935 C C . LEU A 1 371 ? 3.295 20.25 -8.062 1 90.81 371 LEU A C 1
ATOM 2937 O O . LEU A 1 371 ? 2.646 20.688 -7.109 1 90.81 371 LEU A O 1
ATOM 2941 N N . GLY A 1 372 ? 2.865 20.438 -9.227 1 83.88 372 GLY A N 1
ATOM 2942 C CA . GLY A 1 372 ? 1.829 21.375 -9.633 1 83.88 372 GLY A CA 1
ATOM 2943 C C . GLY A 1 372 ? 0.509 21.156 -8.922 1 83.88 372 GLY A C 1
ATOM 2944 O O . GLY A 1 372 ? -0.163 22.109 -8.523 1 83.88 372 GLY A O 1
ATOM 2945 N N . ALA A 1 373 ? 0.1 19.953 -8.656 1 74.62 373 ALA A N 1
ATOM 2946 C CA . ALA A 1 373 ? -1.195 19.641 -8.055 1 74.62 373 ALA A CA 1
ATOM 2947 C C . ALA A 1 373 ? -1.347 20.312 -6.691 1 74.62 373 ALA A C 1
ATOM 2949 O O . ALA A 1 373 ? -2.428 20.797 -6.352 1 74.62 373 ALA A O 1
ATOM 2950 N N . VAL A 1 374 ? -0.309 20.453 -5.902 1 75.94 374 VAL A N 1
ATOM 2951 C CA . VAL A 1 374 ? -0.381 21.047 -4.57 1 75.94 374 VAL A CA 1
ATOM 2952 C C . VAL A 1 374 ? -0.141 22.547 -4.664 1 75.94 374 VAL A C 1
ATOM 2954 O O . VAL A 1 374 ? -0.817 23.328 -3.996 1 75.94 374 VAL A O 1
ATOM 2957 N N . LEU A 1 375 ? 0.736 22.922 -5.59 1 81 375 LEU A N 1
ATOM 2958 C CA . LEU A 1 375 ? 1.053 24.344 -5.73 1 81 375 LEU A CA 1
ATOM 2959 C C . LEU A 1 375 ? -0.181 25.141 -6.145 1 81 375 LEU A C 1
ATOM 2961 O O . LEU A 1 375 ? -0.407 26.25 -5.648 1 81 375 LEU A O 1
ATOM 2965 N N . ASP A 1 376 ? -0.99 24.469 -6.895 1 79.88 376 ASP A N 1
ATOM 2966 C CA . ASP A 1 376 ? -2.18 25.141 -7.402 1 79.88 376 ASP A CA 1
ATOM 2967 C C . ASP A 1 376 ? -3.244 25.266 -6.312 1 79.88 376 ASP A C 1
ATOM 2969 O O . ASP A 1 376 ? -4.152 26.094 -6.422 1 79.88 376 ASP A O 1
ATOM 2973 N N . ALA A 1 377 ? -3.07 24.562 -5.262 1 78.5 377 ALA A N 1
ATOM 2974 C CA . ALA A 1 377 ? -4.055 24.578 -4.18 1 78.5 377 ALA A CA 1
ATOM 2975 C C . ALA A 1 377 ? -3.76 25.703 -3.188 1 78.5 377 ALA A C 1
ATOM 2977 O O . ALA A 1 377 ? -4.602 26.031 -2.35 1 78.5 377 ALA A O 1
ATOM 2978 N N . ILE A 1 378 ? -2.57 26.297 -3.301 1 80.25 378 ILE A N 1
ATOM 2979 C CA . ILE A 1 378 ? -2.236 27.422 -2.445 1 80.25 378 ILE A CA 1
ATOM 2980 C C . ILE A 1 378 ? -2.867 28.703 -3.004 1 80.25 378 ILE A C 1
ATOM 2982 O O . ILE A 1 378 ? -2.518 29.141 -4.102 1 80.25 378 ILE A O 1
ATOM 2986 N N . PRO A 1 379 ? -3.762 29.312 -2.312 1 76.56 379 PRO A N 1
ATOM 2987 C CA . PRO A 1 379 ? -4.574 30.406 -2.852 1 76.56 379 PRO A CA 1
ATOM 2988 C C . PRO A 1 379 ? -3.762 31.672 -3.131 1 76.56 379 PRO A C 1
ATOM 2990 O O . PRO A 1 379 ? -4.086 32.438 -4.051 1 76.56 379 PRO A O 1
ATOM 2993 N N . ASN A 1 380 ? -2.762 31.938 -2.357 1 80.94 380 ASN A N 1
ATOM 2994 C CA . ASN A 1 380 ? -2.002 33.188 -2.471 1 80.94 380 ASN A CA 1
ATOM 2995 C C . ASN A 1 380 ? -0.903 33.062 -3.521 1 80.94 380 ASN A C 1
ATOM 2997 O O . ASN A 1 380 ? 0.028 32.281 -3.373 1 80.94 380 ASN A O 1
ATOM 3001 N N . LYS A 1 381 ? -1.035 33.938 -4.465 1 81.12 381 LYS A N 1
ATOM 3002 C CA . LYS A 1 381 ? -0.099 33.875 -5.586 1 81.12 381 LYS A CA 1
ATOM 3003 C C . LYS A 1 381 ? 1.32 34.219 -5.125 1 81.12 381 LYS A C 1
ATOM 3005 O O . LYS A 1 381 ? 2.283 33.594 -5.613 1 81.12 381 LYS A O 1
ATOM 3010 N N . GLU A 1 382 ? 1.35 35.125 -4.223 1 82.44 382 GLU A N 1
ATOM 3011 C CA . GLU A 1 382 ? 2.666 35.531 -3.723 1 82.44 382 GLU A CA 1
ATOM 3012 C C . GLU A 1 382 ? 3.354 34.344 -3.018 1 82.44 382 GLU A C 1
ATOM 3014 O O . GLU A 1 382 ? 4.559 34.156 -3.184 1 82.44 382 GLU A O 1
ATOM 3019 N N . VAL A 1 383 ? 2.555 33.719 -2.381 1 81.06 383 VAL A N 1
ATOM 3020 C CA . VAL A 1 383 ? 3.096 32.562 -1.648 1 81.06 383 VAL A CA 1
ATOM 3021 C C . VAL A 1 383 ? 3.51 31.469 -2.629 1 81.06 383 VAL A C 1
ATOM 3023 O O . VAL A 1 383 ? 4.555 30.844 -2.457 1 81.06 383 VAL A O 1
ATOM 3026 N N . ARG A 1 384 ? 2.781 31.312 -3.613 1 84.62 384 ARG A N 1
ATOM 3027 C CA . ARG A 1 384 ? 3.137 30.328 -4.637 1 84.62 384 ARG A CA 1
ATOM 3028 C C . ARG A 1 384 ? 4.477 30.672 -5.281 1 84.62 384 ARG A C 1
ATOM 3030 O O . ARG A 1 384 ? 5.312 29.797 -5.5 1 84.62 384 ARG A O 1
ATOM 3037 N N . GLN A 1 385 ? 4.57 31.938 -5.535 1 86.38 385 GLN A N 1
ATOM 3038 C CA . GLN A 1 385 ? 5.832 32.375 -6.125 1 86.38 385 GLN A CA 1
ATOM 3039 C C . GLN A 1 385 ? 6.996 32.156 -5.164 1 86.38 385 GLN A C 1
ATOM 3041 O O . GLN A 1 385 ? 8.086 31.766 -5.582 1 86.38 385 GLN A O 1
ATOM 3046 N N . LYS A 1 386 ? 6.715 32.406 -3.979 1 85.5 386 LYS A N 1
ATOM 3047 C CA . LYS A 1 386 ? 7.742 32.188 -2.971 1 85.5 386 LYS A CA 1
ATOM 3048 C C . LYS A 1 386 ? 8.156 30.703 -2.947 1 85.5 386 LYS A C 1
ATOM 3050 O O . LYS A 1 386 ? 9.344 30.391 -2.814 1 85.5 386 LYS A O 1
ATOM 3055 N N . MET A 1 387 ? 7.277 29.891 -3.113 1 83.94 387 MET A N 1
ATOM 3056 C CA . MET A 1 387 ? 7.551 28.453 -3.129 1 83.94 387 MET A CA 1
ATOM 3057 C C . MET A 1 387 ? 8.422 28.078 -4.32 1 83.94 387 MET A C 1
ATOM 3059 O O . MET A 1 387 ? 9.359 27.281 -4.184 1 83.94 387 MET A O 1
ATOM 3063 N N . ILE A 1 388 ? 8.086 28.672 -5.375 1 83.5 388 ILE A N 1
ATOM 3064 C CA . ILE A 1 388 ? 8.852 28.406 -6.586 1 83.5 388 ILE A CA 1
ATOM 3065 C C . ILE A 1 388 ? 10.289 28.906 -6.402 1 83.5 388 ILE A C 1
ATOM 3067 O O . ILE A 1 388 ? 11.242 28.219 -6.797 1 83.5 388 ILE A O 1
ATOM 3071 N N . ASP A 1 389 ? 10.352 30 -5.758 1 87.31 389 ASP A N 1
ATOM 3072 C CA . ASP A 1 389 ? 11.672 30.578 -5.516 1 87.31 389 ASP A CA 1
ATOM 3073 C C . ASP A 1 389 ? 12.484 29.688 -4.582 1 87.31 389 ASP A C 1
ATOM 3075 O O . ASP A 1 389 ? 13.688 29.484 -4.793 1 87.31 389 ASP A O 1
ATOM 3079 N N . ILE A 1 390 ? 11.906 29.219 -3.637 1 86 390 ILE A N 1
ATOM 3080 C CA . ILE A 1 390 ? 12.578 28.328 -2.697 1 86 390 ILE A CA 1
ATOM 3081 C C . ILE A 1 390 ? 13.016 27.062 -3.414 1 86 390 ILE A C 1
ATOM 3083 O O . ILE A 1 390 ? 14.125 26.562 -3.199 1 86 390 ILE A O 1
ATOM 3087 N N . LEU A 1 391 ? 12.164 26.609 -4.215 1 83.88 391 LEU A N 1
ATOM 3088 C CA . LEU A 1 391 ? 12.477 25.422 -5.008 1 83.88 391 LEU A CA 1
ATOM 3089 C C . LEU A 1 391 ? 13.719 25.656 -5.859 1 83.88 391 LEU A C 1
ATOM 3091 O O . LEU A 1 391 ? 14.602 24.797 -5.926 1 83.88 391 LEU A O 1
ATOM 3095 N N . GLU A 1 392 ? 13.727 26.766 -6.438 1 83.31 392 GLU A N 1
ATOM 3096 C CA . GLU A 1 392 ? 14.867 27.125 -7.273 1 83.31 392 GLU A CA 1
ATOM 3097 C C . GLU A 1 392 ? 16.156 27.188 -6.449 1 83.31 392 GLU A C 1
ATOM 3099 O O . GLU A 1 392 ? 17.203 26.734 -6.895 1 83.31 392 GLU A O 1
ATOM 3104 N N . LYS A 1 393 ? 16.016 27.766 -5.395 1 84.31 393 LYS A N 1
ATOM 3105 C CA . LYS A 1 393 ? 17.188 27.859 -4.512 1 84.31 393 LYS A CA 1
ATOM 3106 C C . LYS A 1 393 ? 17.688 26.484 -4.105 1 84.31 393 LYS A C 1
ATOM 3108 O O . LYS A 1 393 ? 18.891 26.234 -4.105 1 84.31 393 LYS A O 1
ATOM 3113 N N . LYS A 1 394 ? 16.891 25.656 -3.803 1 85.25 394 LYS A N 1
ATOM 3114 C CA . LYS A 1 394 ? 17.25 24.297 -3.396 1 85.25 394 LYS A CA 1
ATOM 3115 C C . LYS A 1 394 ? 17.922 23.547 -4.543 1 85.25 394 LYS A C 1
ATOM 3117 O O . LYS A 1 394 ? 18.859 22.781 -4.332 1 85.25 394 LYS A O 1
ATOM 3122 N N . LEU A 1 395 ? 17.438 23.797 -5.711 1 81.38 395 LEU A N 1
ATOM 3123 C CA . LEU A 1 395 ? 18 23.125 -6.883 1 81.38 395 LEU A CA 1
ATOM 3124 C C . LEU A 1 395 ? 19.406 23.625 -7.191 1 81.38 395 LEU A C 1
ATOM 3126 O O . LEU A 1 395 ? 20.281 22.844 -7.543 1 81.38 395 LEU A O 1
ATOM 3130 N N . ILE A 1 396 ? 19.5 24.891 -7.082 1 77.81 396 ILE A N 1
ATOM 3131 C CA . ILE A 1 396 ? 20.797 25.5 -7.344 1 77.81 396 ILE A CA 1
ATOM 3132 C C . ILE A 1 396 ? 21.812 25 -6.316 1 77.81 396 ILE A C 1
ATOM 3134 O O . ILE A 1 396 ? 22.938 24.625 -6.676 1 77.81 396 ILE A O 1
ATOM 3138 N N . ASP A 1 397 ? 21.438 24.969 -5.121 1 72.75 397 ASP A N 1
ATOM 3139 C CA . ASP A 1 397 ? 22.328 24.531 -4.055 1 72.75 397 ASP A CA 1
ATOM 3140 C C . ASP A 1 397 ? 22.688 23.047 -4.234 1 72.75 397 ASP A C 1
ATOM 3142 O O . ASP A 1 397 ? 23.828 22.656 -3.949 1 72.75 397 ASP A O 1
ATOM 3146 N N . GLY A 1 398 ? 21.812 22.344 -4.684 1 63.62 398 GLY A N 1
ATOM 3147 C CA . GLY A 1 398 ? 22.047 20.922 -4.895 1 63.62 398 GLY A CA 1
ATOM 3148 C C . GLY A 1 398 ? 22.953 20.641 -6.082 1 63.62 398 GLY A C 1
ATOM 3149 O O . GLY A 1 398 ? 23.656 19.641 -6.105 1 63.62 398 GLY A O 1
ATOM 3150 N N . GLN A 1 399 ? 22.828 21.5 -7.039 1 61.09 399 GLN A N 1
ATOM 3151 C CA . GLN A 1 399 ? 23.625 21.328 -8.242 1 61.09 399 GLN A CA 1
ATOM 3152 C C . GLN A 1 399 ? 25.047 21.844 -8.039 1 61.09 399 GLN A C 1
ATOM 3154 O O . GLN A 1 399 ? 25.984 21.391 -8.695 1 61.09 399 GLN A O 1
ATOM 3159 N N . THR A 1 400 ? 25.188 22.875 -7.16 1 51.38 400 THR A N 1
ATOM 3160 C CA . THR A 1 400 ? 26.516 23.406 -6.918 1 51.38 400 THR A CA 1
ATOM 3161 C C . THR A 1 400 ? 27.344 22.469 -6.051 1 51.38 400 THR A C 1
ATOM 3163 O O . THR A 1 400 ? 28.578 22.531 -6.039 1 51.38 400 THR A O 1
ATOM 3166 N N . ARG A 1 401 ? 26.922 21.641 -5.328 1 45.72 401 ARG A N 1
ATOM 3167 C CA . ARG A 1 401 ? 27.656 20.734 -4.465 1 45.72 401 ARG A CA 1
ATOM 3168 C C . ARG A 1 401 ? 28.016 19.438 -5.207 1 45.72 401 ARG A C 1
ATOM 3170 O O . ARG A 1 401 ? 28.672 18.562 -4.652 1 45.72 401 ARG A O 1
ATOM 3177 N N . ARG A 1 402 ? 27.578 19.359 -6.336 1 43.31 402 ARG A N 1
ATOM 3178 C CA . ARG A 1 402 ? 28.078 18.234 -7.121 1 43.31 402 ARG A CA 1
ATOM 3179 C C . ARG A 1 402 ? 29.453 18.547 -7.723 1 43.31 402 ARG A C 1
ATOM 3181 O O . ARG A 1 402 ? 29.656 19.641 -8.266 1 43.31 402 ARG A O 1
ATOM 3188 N N . MET B 1 1 ? -0.479 -41.531 12.312 1 83.62 1 MET B N 1
ATOM 3189 C CA . MET B 1 1 ? 0.56 -40.531 12.281 1 83.62 1 MET B CA 1
ATOM 3190 C C . MET B 1 1 ? 1.49 -40.719 11.086 1 83.62 1 MET B C 1
ATOM 3192 O O . MET B 1 1 ? 1.749 -41.844 10.68 1 83.62 1 MET B O 1
ATOM 3196 N N . LEU B 1 2 ? 1.834 -39.719 10.516 1 92.88 2 LEU B N 1
ATOM 3197 C CA . LEU B 1 2 ? 2.785 -39.75 9.414 1 92.88 2 LEU B CA 1
ATOM 3198 C C . LEU B 1 2 ? 4.145 -40.281 9.891 1 92.88 2 LEU B C 1
ATOM 3200 O O . LEU B 1 2 ? 4.609 -39.875 10.969 1 92.88 2 LEU B O 1
ATOM 3204 N N . SER B 1 3 ? 4.664 -41.156 9.148 1 93.69 3 SER B N 1
ATOM 3205 C CA . SER B 1 3 ? 5.91 -41.75 9.602 1 93.69 3 SER B CA 1
ATOM 3206 C C . SER B 1 3 ? 6.926 -41.844 8.469 1 93.69 3 SER B C 1
ATOM 3208 O O . SER B 1 3 ? 6.559 -42.062 7.316 1 93.69 3 SER B O 1
ATOM 3210 N N . LYS B 1 4 ? 8.102 -41.812 8.945 1 94.94 4 LYS B N 1
ATOM 3211 C CA . LYS B 1 4 ? 9.211 -41.969 8 1 94.94 4 LYS B CA 1
ATOM 3212 C C . LYS B 1 4 ? 9.242 -43.375 7.418 1 94.94 4 LYS B C 1
ATOM 3214 O O . LYS B 1 4 ? 9.586 -43.562 6.25 1 94.94 4 LYS B O 1
ATOM 3219 N N . GLU B 1 5 ? 8.891 -44.312 8.148 1 94.75 5 GLU B N 1
ATOM 3220 C CA . GLU B 1 5 ? 8.875 -45.719 7.723 1 94.75 5 GLU B CA 1
ATOM 3221 C C . GLU B 1 5 ? 7.941 -45.906 6.531 1 94.75 5 GLU B C 1
ATOM 3223 O O . GLU B 1 5 ? 8.273 -46.625 5.59 1 94.75 5 GLU B O 1
ATOM 3228 N N . ASN B 1 6 ? 6.844 -45.312 6.582 1 94.12 6 ASN B N 1
ATOM 3229 C CA . ASN B 1 6 ? 5.898 -45.406 5.477 1 94.12 6 ASN B CA 1
ATOM 3230 C C . ASN B 1 6 ? 6.488 -44.875 4.184 1 94.12 6 ASN B C 1
ATOM 3232 O O . ASN B 1 6 ? 6.258 -45.406 3.104 1 94.12 6 ASN B O 1
ATOM 3236 N N . ILE B 1 7 ? 7.188 -43.812 4.277 1 95 7 ILE B N 1
ATOM 3237 C CA . ILE B 1 7 ? 7.809 -43.188 3.115 1 95 7 ILE B CA 1
ATOM 3238 C C . ILE B 1 7 ? 8.828 -44.125 2.498 1 95 7 ILE B C 1
ATOM 3240 O O . ILE B 1 7 ? 8.852 -44.312 1.279 1 95 7 ILE B O 1
ATOM 3244 N N . LEU B 1 8 ? 9.602 -44.75 3.373 1 95.38 8 LEU B N 1
ATOM 3245 C CA . LEU B 1 8 ? 10.641 -45.656 2.908 1 95.38 8 LEU B CA 1
ATOM 3246 C C . LEU B 1 8 ? 10.023 -46.875 2.229 1 95.38 8 LEU B C 1
ATOM 3248 O O . LEU B 1 8 ? 10.484 -47.281 1.168 1 95.38 8 LEU B O 1
ATOM 3252 N N . VAL B 1 9 ? 8.969 -47.344 2.773 1 94.38 9 VAL B N 1
ATOM 3253 C CA . VAL B 1 9 ? 8.297 -48.531 2.236 1 94.38 9 VAL B CA 1
ATOM 3254 C C . VAL B 1 9 ? 7.648 -48.188 0.895 1 94.38 9 VAL B C 1
ATOM 3256 O O . VAL B 1 9 ? 7.789 -48.938 -0.074 1 94.38 9 VAL B O 1
ATOM 3259 N N . SER B 1 10 ? 6.984 -47.062 0.908 1 92.12 10 SER B N 1
ATOM 3260 C CA . SER B 1 10 ? 6.309 -46.656 -0.319 1 92.12 10 SER B CA 1
ATOM 3261 C C . SER B 1 10 ? 7.309 -46.375 -1.435 1 92.12 10 SER B C 1
ATOM 3263 O O . SER B 1 10 ? 7.066 -46.719 -2.594 1 92.12 10 SER B O 1
ATOM 3265 N N . SER B 1 11 ? 8.383 -45.719 -1.132 1 92.62 11 SER B N 1
ATOM 3266 C CA . SER B 1 11 ? 9.43 -45.438 -2.113 1 92.62 11 SER B CA 1
ATOM 3267 C C . SER B 1 11 ? 10 -46.719 -2.701 1 92.62 11 SER B C 1
ATOM 3269 O O . SER B 1 11 ? 10.219 -46.812 -3.91 1 92.62 11 SER B O 1
ATOM 3271 N N . LYS B 1 12 ? 10.234 -47.719 -1.876 1 92.75 12 LYS B N 1
ATOM 3272 C CA . LYS B 1 12 ? 10.766 -49 -2.314 1 92.75 12 LYS B CA 1
ATOM 3273 C C . LYS B 1 12 ? 9.773 -49.719 -3.221 1 92.75 12 LYS B C 1
ATOM 3275 O O . LYS B 1 12 ? 10.156 -50.25 -4.266 1 92.75 12 LYS B O 1
ATOM 3280 N N . GLU B 1 13 ? 8.57 -49.688 -2.844 1 92.56 13 GLU B N 1
ATOM 3281 C CA . GLU B 1 13 ? 7.52 -50.344 -3.609 1 92.56 13 GLU B CA 1
ATOM 3282 C C . GLU B 1 13 ? 7.355 -49.719 -4.988 1 92.56 13 GLU B C 1
ATOM 3284 O O . GLU B 1 13 ? 7.004 -50.406 -5.953 1 92.56 13 GLU B O 1
ATOM 3289 N N . ASN B 1 14 ? 7.637 -48.469 -5.047 1 90.56 14 ASN B N 1
ATOM 3290 C CA . ASN B 1 14 ? 7.48 -47.75 -6.309 1 90.56 14 ASN B CA 1
ATOM 3291 C C . ASN B 1 14 ? 8.781 -47.719 -7.098 1 90.56 14 ASN B C 1
ATOM 3293 O O . ASN B 1 14 ? 8.867 -47.062 -8.133 1 90.56 14 ASN B O 1
ATOM 3297 N N . ASN B 1 15 ? 9.859 -48.406 -6.641 1 90.94 15 ASN B N 1
ATOM 3298 C CA . ASN B 1 15 ? 11.172 -48.469 -7.285 1 90.94 15 ASN B CA 1
ATOM 3299 C C . ASN B 1 15 ? 11.727 -47.094 -7.59 1 90.94 15 ASN B C 1
ATOM 3301 O O . ASN B 1 15 ? 12.148 -46.812 -8.711 1 90.94 15 ASN B O 1
ATOM 3305 N N . GLU B 1 16 ? 11.648 -46.281 -6.641 1 93.25 16 GLU B N 1
ATOM 3306 C CA . GLU B 1 16 ? 12.133 -44.906 -6.812 1 93.25 16 GLU B CA 1
ATOM 3307 C C . GLU B 1 16 ? 13.656 -44.844 -6.68 1 93.25 16 GLU B C 1
ATOM 3309 O O . GLU B 1 16 ? 14.25 -45.594 -5.926 1 93.25 16 GLU B O 1
ATOM 3314 N N . PRO B 1 17 ? 14.305 -43.938 -7.484 1 95.62 17 PRO B N 1
ATOM 3315 C CA . PRO B 1 17 ? 15.75 -43.781 -7.305 1 95.62 17 PRO B CA 1
ATOM 3316 C C . PRO B 1 17 ? 16.109 -43.25 -5.922 1 95.62 17 PRO B C 1
ATOM 3318 O O . PRO B 1 17 ? 15.297 -42.594 -5.281 1 95.62 17 PRO B O 1
ATOM 3321 N N . SER B 1 18 ? 17.344 -43.438 -5.5 1 95.69 18 SER B N 1
ATOM 3322 C CA . SER B 1 18 ? 17.797 -43.094 -4.148 1 95.69 18 SER B CA 1
ATOM 3323 C C . SER B 1 18 ? 17.688 -41.594 -3.887 1 95.69 18 SER B C 1
ATOM 3325 O O . SER B 1 18 ? 17.344 -41.188 -2.777 1 95.69 18 SER B O 1
ATOM 3327 N N . TRP B 1 19 ? 18 -40.844 -4.91 1 96.44 19 TRP B N 1
ATOM 3328 C CA . TRP B 1 19 ? 17.984 -39.406 -4.695 1 96.44 19 TRP B CA 1
ATOM 3329 C C . TRP B 1 19 ? 16.578 -38.906 -4.391 1 96.44 19 TRP B C 1
ATOM 3331 O O . TRP B 1 19 ? 16.406 -37.938 -3.648 1 96.44 19 TRP B O 1
ATOM 3341 N N . LEU B 1 20 ? 15.555 -39.469 -4.961 1 96.62 20 LEU B N 1
ATOM 3342 C CA . LEU B 1 20 ? 14.18 -39.062 -4.664 1 96.62 20 LEU B CA 1
ATOM 3343 C C . LEU B 1 20 ? 13.797 -39.5 -3.25 1 96.62 20 LEU B C 1
ATOM 3345 O O . LEU B 1 20 ? 13.133 -38.75 -2.529 1 96.62 20 LEU B O 1
ATOM 3349 N N . THR B 1 21 ? 14.203 -40.75 -2.877 1 96.56 21 THR B N 1
ATOM 3350 C CA . THR B 1 21 ? 13.953 -41.219 -1.518 1 96.56 21 THR B CA 1
ATOM 3351 C C . THR B 1 21 ? 14.609 -40.281 -0.5 1 96.56 21 THR B C 1
ATOM 3353 O O . THR B 1 21 ? 14.016 -39.969 0.534 1 96.56 21 THR B O 1
ATOM 3356 N N . ASP B 1 22 ? 15.742 -39.875 -0.837 1 97.56 22 ASP B N 1
ATOM 3357 C CA . ASP B 1 22 ? 16.453 -38.969 0.032 1 97.56 22 ASP B CA 1
ATOM 3358 C C . ASP B 1 22 ? 15.711 -37.625 0.14 1 97.56 22 ASP B C 1
ATOM 3360 O O . ASP B 1 22 ? 15.609 -37.062 1.227 1 97.56 22 ASP B O 1
ATOM 3364 N N . LEU B 1 23 ? 15.273 -37.094 -0.992 1 97.69 23 LEU B N 1
ATOM 3365 C CA . LEU B 1 23 ? 14.492 -35.844 -1.001 1 97.69 23 LEU B CA 1
ATOM 3366 C C . LEU B 1 23 ? 13.25 -36 -0.135 1 97.69 23 LEU B C 1
ATOM 3368 O O . LEU B 1 23 ? 12.93 -35.094 0.643 1 97.69 23 LEU B O 1
ATOM 3372 N N . ARG B 1 24 ? 12.57 -37.156 -0.217 1 97.5 24 ARG B N 1
ATOM 3373 C CA . ARG B 1 24 ? 11.367 -37.406 0.567 1 97.5 24 ARG B CA 1
ATOM 3374 C C . ARG B 1 24 ? 11.68 -37.438 2.059 1 97.5 24 ARG B C 1
ATOM 3376 O O . ARG B 1 24 ? 11.008 -36.75 2.852 1 97.5 24 ARG B O 1
ATOM 3383 N N . THR B 1 25 ? 12.68 -38.156 2.395 1 97.56 25 THR B N 1
ATOM 3384 C CA . THR B 1 25 ? 12.984 -38.344 3.807 1 97.56 25 THR B CA 1
ATOM 3385 C C . THR B 1 25 ? 13.508 -37.062 4.438 1 97.56 25 THR B C 1
ATOM 3387 O O . THR B 1 25 ? 13.148 -36.719 5.57 1 97.56 25 THR B O 1
ATOM 3390 N N . SER B 1 26 ? 14.328 -36.406 3.707 1 98 26 SER B N 1
ATOM 3391 C CA . SER B 1 26 ? 14.812 -35.125 4.215 1 98 26 SER B CA 1
ATOM 3392 C C . SER B 1 26 ? 13.672 -34.125 4.383 1 98 26 SER B C 1
ATOM 3394 O O . SER B 1 26 ? 13.656 -33.344 5.34 1 98 26 SER B O 1
ATOM 3396 N N . SER B 1 27 ? 12.773 -34.062 3.451 1 98.38 27 SER B N 1
ATOM 3397 C CA . SER B 1 27 ? 11.609 -33.156 3.514 1 98.38 27 SER B CA 1
ATOM 3398 C C . SER B 1 27 ? 10.719 -33.5 4.707 1 98.38 27 SER B C 1
ATOM 3400 O O . SER B 1 27 ? 10.211 -32.625 5.379 1 98.38 27 SER B O 1
ATOM 3402 N N . PHE B 1 28 ? 10.586 -34.781 4.969 1 97.69 28 PHE B N 1
ATOM 3403 C CA . PHE B 1 28 ? 9.797 -35.25 6.105 1 97.69 28 PHE B CA 1
ATOM 3404 C C . PHE B 1 28 ? 10.375 -34.719 7.414 1 97.69 28 PHE B C 1
ATOM 3406 O O . PHE B 1 28 ? 9.633 -34.25 8.281 1 97.69 28 PHE B O 1
ATOM 3413 N N . GLU B 1 29 ? 11.602 -34.781 7.512 1 97.56 29 GLU B N 1
ATOM 3414 C CA . GLU B 1 29 ? 12.258 -34.281 8.719 1 97.56 29 GLU B CA 1
ATOM 3415 C C . GLU B 1 29 ? 12.07 -32.75 8.859 1 97.56 29 GLU B C 1
ATOM 3417 O O . GLU B 1 29 ? 11.82 -32.25 9.961 1 97.56 29 GLU B O 1
ATOM 3422 N N . LYS B 1 30 ? 12.188 -32.094 7.781 1 97.62 30 LYS B N 1
ATOM 3423 C CA . LYS B 1 30 ? 12.07 -30.641 7.785 1 97.62 30 LYS B CA 1
ATOM 3424 C C . LYS B 1 30 ? 10.641 -30.219 8.102 1 97.62 30 LYS B C 1
ATOM 3426 O O . LYS B 1 30 ? 10.43 -29.172 8.734 1 97.62 30 LYS B O 1
ATOM 3431 N N . MET B 1 31 ? 9.719 -30.969 7.684 1 96.12 31 MET B N 1
ATOM 3432 C CA . MET B 1 31 ? 8.305 -30.656 7.863 1 96.12 31 MET B CA 1
ATOM 3433 C C . MET B 1 31 ? 7.98 -30.438 9.336 1 96.12 31 MET B C 1
ATOM 3435 O O . MET B 1 31 ? 7.152 -29.578 9.672 1 96.12 31 MET B O 1
ATOM 3439 N N . HIS B 1 32 ? 8.664 -31.094 10.203 1 93.38 32 HIS B N 1
ATOM 3440 C CA . HIS B 1 32 ? 8.375 -31.062 11.633 1 93.38 32 HIS B CA 1
ATOM 3441 C C . HIS B 1 32 ? 9.062 -29.875 12.305 1 93.38 32 HIS B C 1
ATOM 3443 O O . HIS B 1 32 ? 8.703 -29.484 13.422 1 93.38 32 HIS B O 1
ATOM 3449 N N . LYS B 1 33 ? 9.953 -29.219 11.586 1 95.94 33 LYS B N 1
ATOM 3450 C CA . LYS B 1 33 ? 10.727 -28.125 12.164 1 95.94 33 LYS B CA 1
ATOM 3451 C C . LYS B 1 33 ? 10.273 -26.781 11.602 1 95.94 33 LYS B C 1
ATOM 3453 O O . LYS B 1 33 ? 10.531 -25.734 12.203 1 95.94 33 LYS B O 1
ATOM 3458 N N . LEU B 1 34 ? 9.625 -26.797 10.531 1 96.25 34 LEU B N 1
ATOM 3459 C CA . LEU B 1 34 ? 9.281 -25.562 9.82 1 96.25 34 LEU B CA 1
ATOM 3460 C C . LEU B 1 34 ? 7.879 -25.109 10.188 1 96.25 34 LEU B C 1
ATOM 3462 O O . LEU B 1 34 ? 7.043 -25.906 10.609 1 96.25 34 LEU B O 1
ATOM 3466 N N . SER B 1 35 ? 7.715 -23.781 10.094 1 94.81 35 SER B N 1
ATOM 3467 C CA . SER B 1 35 ? 6.406 -23.188 10.336 1 94.81 35 SER B CA 1
ATOM 3468 C C . SER B 1 35 ? 5.578 -23.141 9.055 1 94.81 35 SER B C 1
ATOM 3470 O O . SER B 1 35 ? 6.109 -23.281 7.957 1 94.81 35 SER B O 1
ATOM 3472 N N . TYR B 1 36 ? 4.281 -22.938 9.188 1 94.5 36 TYR B N 1
ATOM 3473 C CA . TYR B 1 36 ? 3.404 -22.688 8.047 1 94.5 36 TYR B CA 1
ATOM 3474 C C . TYR B 1 36 ? 3.758 -21.391 7.352 1 94.5 36 TYR B C 1
ATOM 3476 O O . TYR B 1 36 ? 4.316 -20.469 7.969 1 94.5 36 TYR B O 1
ATOM 3484 N N . PRO B 1 37 ? 3.516 -21.375 6.102 1 92.38 37 PRO B N 1
ATOM 3485 C CA . PRO B 1 37 ? 3.787 -20.109 5.426 1 92.38 37 PRO B CA 1
ATOM 3486 C C . PRO B 1 37 ? 2.93 -18.969 5.957 1 92.38 37 PRO B C 1
ATOM 3488 O O . PRO B 1 37 ? 1.807 -19.188 6.414 1 92.38 37 PRO B O 1
ATOM 3491 N N . LYS B 1 38 ? 3.494 -17.703 5.805 1 85.62 38 LYS B N 1
ATOM 3492 C CA . LYS B 1 38 ? 2.807 -16.516 6.305 1 85.62 38 LYS B CA 1
ATOM 3493 C C . LYS B 1 38 ? 1.886 -15.93 5.242 1 85.62 38 LYS B C 1
ATOM 3495 O O . LYS B 1 38 ? 2.223 -15.914 4.059 1 85.62 38 LYS B O 1
ATOM 3500 N N . MET B 1 39 ? 0.725 -15.602 5.629 1 87.06 39 MET B N 1
ATOM 3501 C CA . MET B 1 39 ? -0.241 -14.828 4.852 1 87.06 39 MET B CA 1
ATOM 3502 C C . MET B 1 39 ? -0.762 -13.648 5.66 1 87.06 39 MET B C 1
ATOM 3504 O O . MET B 1 39 ? -1.423 -13.828 6.684 1 87.06 39 MET B O 1
ATOM 3508 N N . GLN B 1 40 ? -0.469 -12.414 5.152 1 78.88 40 GLN B N 1
ATOM 3509 C CA . GLN B 1 40 ? -0.849 -11.227 5.906 1 78.88 40 GLN B CA 1
ATOM 3510 C C . GLN B 1 40 ? -2.365 -11.094 6.004 1 78.88 40 GLN B C 1
ATOM 3512 O O . GLN B 1 40 ? -3.074 -11.273 5.008 1 78.88 40 GLN B O 1
ATOM 3517 N N . ARG B 1 41 ? -2.9 -10.891 7.168 1 74 41 ARG B N 1
ATOM 3518 C CA . ARG B 1 41 ? -4.301 -10.602 7.453 1 74 41 ARG B CA 1
ATOM 3519 C C . ARG B 1 41 ? -5.191 -11.781 7.09 1 74 41 ARG B C 1
ATOM 3521 O O . ARG B 1 41 ? -6.328 -11.602 6.641 1 74 41 ARG B O 1
ATOM 3528 N N . PHE B 1 42 ? -4.531 -13.039 7.133 1 83.62 42 PHE B N 1
ATOM 3529 C CA . PHE B 1 42 ? -5.258 -14.25 6.762 1 83.62 42 PHE B CA 1
ATOM 3530 C C . PHE B 1 42 ? -4.895 -15.406 7.684 1 83.62 42 PHE B C 1
ATOM 3532 O O . PHE B 1 42 ? -3.723 -15.781 7.785 1 83.62 42 PHE B O 1
ATOM 3539 N N . SER B 1 43 ? -5.855 -15.945 8.344 1 86.94 43 SER B N 1
ATOM 3540 C CA . SER B 1 43 ? -5.621 -17.078 9.234 1 86.94 43 SER B CA 1
ATOM 3541 C C . SER B 1 43 ? -6.133 -18.375 8.625 1 86.94 43 SER B C 1
ATOM 3543 O O . SER B 1 43 ? -7.285 -18.453 8.188 1 86.94 43 SER B O 1
ATOM 3545 N N . TYR B 1 44 ? -5.262 -19.359 8.547 1 92.81 44 TYR B N 1
ATOM 3546 C CA . TYR B 1 44 ? -5.648 -20.641 7.961 1 92.81 44 TYR B CA 1
ATOM 3547 C C . TYR B 1 44 ? -5.043 -21.797 8.742 1 92.81 44 TYR B C 1
ATOM 3549 O O . TYR B 1 44 ? -4.977 -22.922 8.234 1 92.81 44 TYR B O 1
ATOM 3557 N N . GLN B 1 45 ? -4.547 -21.656 9.898 1 84.31 45 GLN B N 1
ATOM 3558 C CA . GLN B 1 45 ? -3.773 -22.625 10.656 1 84.31 45 GLN B CA 1
ATOM 3559 C C . GLN B 1 45 ? -4.621 -23.844 11 1 84.31 45 GLN B C 1
ATOM 3561 O O . GLN B 1 45 ? -4.09 -24.938 11.219 1 84.31 45 GLN B O 1
ATOM 3566 N N . ASP B 1 46 ? -5.879 -23.734 11.031 1 90.25 46 ASP B N 1
ATOM 3567 C CA . ASP B 1 46 ? -6.758 -24.828 11.398 1 90.25 46 ASP B CA 1
ATOM 3568 C C . ASP B 1 46 ? -7.211 -25.609 10.172 1 90.25 46 ASP B C 1
ATOM 3570 O O . ASP B 1 46 ? -7.969 -26.578 10.281 1 90.25 46 ASP B O 1
ATOM 3574 N N . TRP B 1 47 ? -6.758 -25.234 8.992 1 95.31 47 TRP B N 1
ATOM 3575 C CA . TRP B 1 47 ? -7.176 -25.922 7.777 1 95.31 47 TRP B CA 1
ATOM 3576 C C . TRP B 1 47 ? -6.539 -27.312 7.691 1 95.31 47 TRP B C 1
ATOM 3578 O O . TRP B 1 47 ? -5.383 -27.5 8.078 1 95.31 47 TRP B O 1
ATOM 3588 N N . PRO B 1 48 ? -7.27 -28.25 7.184 1 95.25 48 PRO B N 1
ATOM 3589 C CA . PRO B 1 48 ? -6.738 -29.609 7.012 1 95.25 48 PRO B CA 1
ATOM 3590 C C . PRO B 1 48 ? -5.867 -29.75 5.77 1 95.25 48 PRO B C 1
ATOM 3592 O O . PRO B 1 48 ? -6.195 -30.516 4.863 1 95.25 48 PRO B O 1
ATOM 3595 N N . LEU B 1 49 ? -4.695 -29.125 5.805 1 96.06 49 LEU B N 1
ATOM 3596 C CA . LEU B 1 49 ? -3.814 -29.078 4.645 1 96.06 49 LEU B CA 1
ATOM 3597 C C . LEU B 1 49 ? -2.836 -30.25 4.648 1 96.06 49 LEU B C 1
ATOM 3599 O O . LEU B 1 49 ? -2.252 -30.578 3.613 1 96.06 49 LEU B O 1
ATOM 3603 N N . ILE B 1 50 ? -2.682 -30.844 5.793 1 95.25 50 ILE B N 1
ATOM 3604 C CA . ILE B 1 50 ? -1.766 -31.969 5.938 1 95.25 50 ILE B CA 1
ATOM 3605 C C . ILE B 1 50 ? -2.523 -33.188 6.465 1 95.25 50 ILE B C 1
ATOM 3607 O O . ILE B 1 50 ? -3.326 -33.094 7.395 1 95.25 50 ILE B O 1
ATOM 3611 N N . ALA B 1 51 ? -2.252 -34.312 5.84 1 93.69 51 ALA B N 1
ATOM 3612 C CA . ALA B 1 51 ? -2.898 -35.531 6.27 1 93.69 51 ALA B CA 1
ATOM 3613 C C . ALA B 1 51 ? -2.51 -35.906 7.699 1 93.69 51 ALA B C 1
ATOM 3615 O O . ALA B 1 51 ? -1.36 -35.719 8.102 1 93.69 51 ALA B O 1
ATOM 3616 N N . LYS B 1 52 ? -3.414 -36.5 8.398 1 91.19 52 LYS B N 1
ATOM 3617 C CA . LYS B 1 52 ? -3.182 -36.844 9.797 1 91.19 52 LYS B CA 1
ATOM 3618 C C . LYS B 1 52 ? -2.584 -38.25 9.914 1 91.19 52 LYS B C 1
ATOM 3620 O O . LYS B 1 52 ? -1.859 -38.562 10.867 1 91.19 52 LYS B O 1
ATOM 3625 N N . GLU B 1 53 ? -2.93 -39.031 8.906 1 92.75 53 GLU B N 1
ATOM 3626 C CA . GLU B 1 53 ? -2.488 -40.438 8.914 1 92.75 53 GLU B CA 1
ATOM 3627 C C . GLU B 1 53 ? -1.681 -40.75 7.66 1 92.75 53 GLU B C 1
ATOM 3629 O O . GLU B 1 53 ? -1.805 -40.062 6.637 1 92.75 53 GLU B O 1
ATOM 3634 N N . ASP B 1 54 ? -0.963 -41.844 7.809 1 91.56 54 ASP B N 1
ATOM 3635 C CA . ASP B 1 54 ? -0.176 -42.312 6.672 1 91.56 54 ASP B CA 1
ATOM 3636 C C . ASP B 1 54 ? -1.079 -42.781 5.547 1 91.56 54 ASP B C 1
ATOM 3638 O O . ASP B 1 54 ? -2.201 -43.25 5.793 1 91.56 54 ASP B O 1
ATOM 3642 N N . PHE B 1 55 ? -0.587 -42.656 4.438 1 89.75 55 PHE B N 1
ATOM 3643 C CA . PHE B 1 55 ? -1.282 -43.156 3.256 1 89.75 55 PHE B CA 1
ATOM 3644 C C . PHE B 1 55 ? -0.292 -43.719 2.236 1 89.75 55 PHE B C 1
ATOM 3646 O O . PHE B 1 55 ? 0.891 -43.375 2.262 1 89.75 55 PHE B O 1
ATOM 3653 N N . LYS B 1 56 ? -0.793 -44.625 1.42 1 84.31 56 LYS B N 1
ATOM 3654 C CA . LYS B 1 56 ? 0.001 -45.125 0.311 1 84.31 56 LYS B CA 1
ATOM 3655 C C . LYS B 1 56 ? -0.329 -44.406 -0.99 1 84.31 56 LYS B C 1
ATOM 3657 O O . LYS B 1 56 ? -1.422 -43.875 -1.141 1 84.31 56 LYS B O 1
ATOM 3662 N N . TRP B 1 57 ? 0.71 -44.281 -1.785 1 84.31 57 TRP B N 1
ATOM 3663 C CA . TRP B 1 57 ? 0.445 -43.688 -3.09 1 84.31 57 TRP B CA 1
ATOM 3664 C C . TRP B 1 57 ? 1.017 -44.531 -4.211 1 84.31 57 TRP B C 1
ATOM 3666 O O . TRP B 1 57 ? 1.851 -45.406 -3.965 1 84.31 57 TRP B O 1
ATOM 3676 N N . GLN B 1 58 ? 0.325 -44.375 -5.41 1 81.69 58 GLN B N 1
ATOM 3677 C CA . GLN B 1 58 ? 0.824 -44.969 -6.637 1 81.69 58 GLN B CA 1
ATOM 3678 C C . GLN B 1 58 ? 1.279 -43.906 -7.633 1 81.69 58 GLN B C 1
ATOM 3680 O O . GLN B 1 58 ? 0.63 -42.875 -7.785 1 81.69 58 GLN B O 1
ATOM 3685 N N . ASN B 1 59 ? 2.451 -44.281 -8.117 1 78.25 59 ASN B N 1
ATOM 3686 C CA . ASN B 1 59 ? 2.967 -43.344 -9.125 1 78.25 59 ASN B CA 1
ATOM 3687 C C . ASN B 1 59 ? 2.24 -43.5 -10.453 1 78.25 59 ASN B C 1
ATOM 3689 O O . ASN B 1 59 ? 2.717 -44.219 -11.344 1 78.25 59 ASN B O 1
ATOM 3693 N N . GLN B 1 60 ? 0.973 -43.031 -10.547 1 74.88 60 GLN B N 1
ATOM 3694 C CA . GLN B 1 60 ? 0.202 -43.094 -11.781 1 74.88 60 GLN B CA 1
ATOM 3695 C C . GLN B 1 60 ? -0.104 -41.719 -12.336 1 74.88 60 GLN B C 1
ATOM 3697 O O . GLN B 1 60 ? -0.31 -40.781 -11.57 1 74.88 60 GLN B O 1
ATOM 3702 N N . PRO B 1 61 ? -0.08 -41.688 -13.664 1 78.5 61 PRO B N 1
ATOM 3703 C CA . PRO B 1 61 ? -0.451 -40.406 -14.273 1 78.5 61 PRO B CA 1
ATOM 3704 C C . PRO B 1 61 ? -1.897 -40 -13.984 1 78.5 61 PRO B C 1
ATOM 3706 O O . PRO B 1 61 ? -2.785 -40.875 -13.984 1 78.5 61 PRO B O 1
ATOM 3709 N N . ASP B 1 62 ? -2.076 -38.812 -13.57 1 80.75 62 ASP B N 1
ATOM 3710 C CA . ASP B 1 62 ? -3.418 -38.281 -13.297 1 80.75 62 ASP B CA 1
ATOM 3711 C C . ASP B 1 62 ? -3.766 -37.125 -14.219 1 80.75 62 ASP B C 1
ATOM 3713 O O . ASP B 1 62 ? -4.387 -36.156 -13.789 1 80.75 62 ASP B O 1
ATOM 3717 N N . PHE B 1 63 ? -3.254 -37.188 -15.445 1 82.25 63 PHE B N 1
ATOM 3718 C CA . PHE B 1 63 ? -3.494 -36.094 -16.375 1 82.25 63 PHE B CA 1
ATOM 3719 C C . PHE B 1 63 ? -3.857 -36.625 -17.75 1 82.25 63 PHE B C 1
ATOM 3721 O O . PHE B 1 63 ? -3.559 -37.781 -18.078 1 82.25 63 PHE B O 1
ATOM 3728 N N . PHE B 1 64 ? -4.598 -35.812 -18.438 1 81.62 64 PHE B N 1
ATOM 3729 C CA . PHE B 1 64 ? -4.918 -36.062 -19.844 1 81.62 64 PHE B CA 1
ATOM 3730 C C . PHE B 1 64 ? -4.367 -34.969 -20.734 1 81.62 64 PHE B C 1
ATOM 3732 O O . PHE B 1 64 ? -4.434 -33.781 -20.375 1 81.62 64 PHE B O 1
ATOM 3739 N N . ILE B 1 65 ? -3.607 -35.5 -21.75 1 80.94 65 ILE B N 1
ATOM 3740 C CA . ILE B 1 65 ? -3.096 -34.531 -22.734 1 80.94 65 ILE B CA 1
ATOM 3741 C C . ILE B 1 65 ? -3.992 -34.562 -23.969 1 80.94 65 ILE B C 1
ATOM 3743 O O . ILE B 1 65 ? -4.383 -35.625 -24.453 1 80.94 65 ILE B O 1
ATOM 3747 N N . LYS B 1 66 ? -4.246 -33.375 -24.375 1 76.06 66 LYS B N 1
ATOM 3748 C CA . LYS B 1 66 ? -4.996 -33.344 -25.641 1 76.06 66 LYS B CA 1
ATOM 3749 C C . LYS B 1 66 ? -4.207 -34 -26.766 1 76.06 66 LYS B C 1
ATOM 3751 O O . LYS B 1 66 ? -3.027 -33.688 -26.969 1 76.06 66 LYS B O 1
ATOM 3756 N N . LYS B 1 67 ? -4.773 -35.094 -27.375 1 65.94 67 LYS B N 1
ATOM 3757 C CA . LYS B 1 67 ? -4.254 -36.094 -28.281 1 65.94 67 LYS B CA 1
ATOM 3758 C C . LYS B 1 67 ? -3.492 -35.469 -29.438 1 65.94 67 LYS B C 1
ATOM 3760 O O . LYS B 1 67 ? -2.453 -35.969 -29.875 1 65.94 67 LYS B O 1
ATOM 3765 N N . GLU B 1 68 ? -3.854 -34.25 -29.828 1 62.75 68 GLU B N 1
ATOM 3766 C CA . GLU B 1 68 ? -3.387 -33.719 -31.109 1 62.75 68 GLU B CA 1
ATOM 3767 C C . GLU B 1 68 ? -1.923 -33.312 -31.016 1 62.75 68 GLU B C 1
ATOM 3769 O O . GLU B 1 68 ? -1.26 -33.156 -32.062 1 62.75 68 GLU B O 1
ATOM 3774 N N . ASN B 1 69 ? -1.247 -33.562 -29.781 1 65.19 69 ASN B N 1
ATOM 3775 C CA . ASN B 1 69 ? 0.041 -32.906 -29.703 1 65.19 69 ASN B CA 1
ATOM 3776 C C . ASN B 1 69 ? 1.185 -33.875 -29.484 1 65.19 69 ASN B C 1
ATOM 3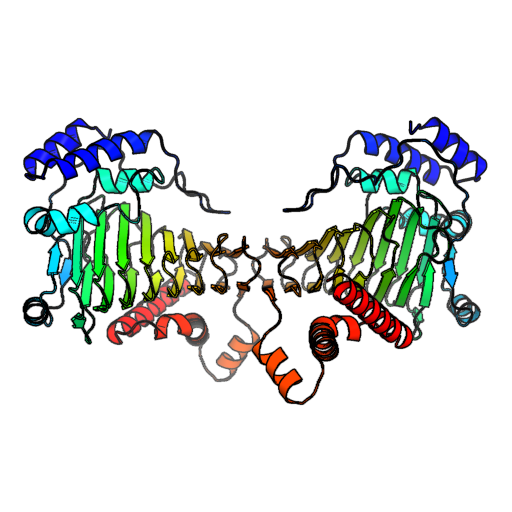778 O O . ASN B 1 69 ? 2.355 -33.5 -29.531 1 65.19 69 ASN B O 1
ATOM 3782 N N . HIS B 1 70 ? 0.904 -35.219 -29.484 1 73.38 70 HIS B N 1
ATOM 3783 C CA . HIS B 1 70 ? 1.948 -36.125 -29.031 1 73.38 70 HIS B CA 1
ATOM 3784 C C . HIS B 1 70 ? 3.016 -36.312 -30.109 1 73.38 70 HIS B C 1
ATOM 3786 O O . HIS B 1 70 ? 4.211 -36.219 -29.812 1 73.38 70 HIS B O 1
ATOM 3792 N N . ASP B 1 71 ? 2.602 -36.594 -31.266 1 75.81 71 ASP B N 1
ATOM 3793 C CA . ASP B 1 71 ? 3.557 -36.812 -32.344 1 75.81 71 ASP B CA 1
ATOM 3794 C C . ASP B 1 71 ? 4.402 -35.562 -32.625 1 75.81 71 ASP B C 1
ATOM 3796 O O . ASP B 1 71 ? 5.613 -35.688 -32.812 1 75.81 71 ASP B O 1
ATOM 3800 N N . LEU B 1 72 ? 3.717 -34.531 -32.531 1 77.56 72 LEU B N 1
ATOM 3801 C CA . LEU B 1 72 ? 4.398 -33.25 -32.781 1 77.56 72 LEU B CA 1
ATOM 3802 C C . LEU B 1 72 ? 5.445 -32.969 -31.719 1 77.56 72 LEU B C 1
ATOM 3804 O O . LEU B 1 72 ? 6.547 -32.531 -32.031 1 77.56 72 LEU B O 1
ATOM 3808 N N . LEU B 1 73 ? 5.172 -33.25 -30.562 1 88.31 73 LEU B N 1
ATOM 3809 C CA . LEU B 1 73 ? 6.082 -33 -29.438 1 88.31 73 LEU B CA 1
ATOM 3810 C C . LEU B 1 73 ? 7.348 -33.844 -29.562 1 88.31 73 LEU B C 1
ATOM 3812 O O . LEU B 1 73 ? 8.453 -33.344 -29.406 1 88.31 73 LEU B O 1
ATOM 3816 N N . ASN B 1 74 ? 7.086 -35.031 -29.969 1 86.5 74 ASN B N 1
ATOM 3817 C CA . ASN B 1 74 ? 8.219 -35.938 -30.094 1 86.5 74 ASN B CA 1
ATOM 3818 C C . ASN B 1 74 ? 9.148 -35.531 -31.234 1 86.5 74 ASN B C 1
ATOM 3820 O O . ASN B 1 74 ? 10.367 -35.594 -31.094 1 86.5 74 ASN B O 1
ATOM 3824 N N . ASP B 1 75 ? 8.586 -35.094 -32.25 1 89.81 75 ASP B N 1
ATOM 3825 C CA . ASP B 1 75 ? 9.367 -34.688 -33.406 1 89.81 75 ASP B CA 1
ATOM 3826 C C . ASP B 1 75 ? 10.25 -33.5 -33.062 1 89.81 75 ASP B C 1
ATOM 3828 O O . ASP B 1 75 ? 11.328 -33.312 -33.656 1 89.81 75 ASP B O 1
ATOM 3832 N N . LYS B 1 76 ? 9.805 -32.75 -32.156 1 92.75 76 LYS B N 1
ATOM 3833 C CA . LYS B 1 76 ? 10.531 -31.531 -31.797 1 92.75 76 LYS B CA 1
ATOM 3834 C C . LYS B 1 76 ? 11.469 -31.781 -30.609 1 92.75 76 LYS B C 1
ATOM 3836 O O . LYS B 1 76 ? 12.148 -30.859 -30.141 1 92.75 76 LYS B O 1
ATOM 3841 N N . GLY B 1 77 ? 11.43 -33 -30.156 1 94.31 77 GLY B N 1
ATOM 3842 C CA . GLY B 1 77 ? 12.281 -33.344 -29.031 1 94.31 77 GLY B CA 1
ATOM 3843 C C . GLY B 1 77 ? 11.719 -32.875 -27.703 1 94.31 77 GLY B C 1
ATOM 3844 O O . GLY B 1 77 ? 12.43 -32.844 -26.703 1 94.31 77 GLY B O 1
ATOM 3845 N N . ILE B 1 78 ? 10.523 -32.531 -27.734 1 96.06 78 ILE B N 1
ATOM 3846 C CA . ILE B 1 78 ? 9.852 -32.094 -26.5 1 96.06 78 ILE B CA 1
ATOM 3847 C C . ILE B 1 78 ? 9.469 -33.312 -25.672 1 96.06 78 ILE B C 1
ATOM 3849 O O . ILE B 1 78 ? 8.984 -34.312 -26.203 1 96.06 78 ILE B O 1
ATOM 3853 N N . ILE B 1 79 ? 9.82 -33.188 -24.375 1 95.5 79 ILE B N 1
ATOM 3854 C CA . ILE B 1 79 ? 9.445 -34.25 -23.453 1 95.5 79 ILE B CA 1
ATOM 3855 C C . ILE B 1 79 ? 8.211 -33.844 -22.656 1 95.5 79 ILE B C 1
ATOM 3857 O O . ILE B 1 79 ? 8.219 -32.812 -21.984 1 95.5 79 ILE B O 1
ATOM 3861 N N . LEU B 1 80 ? 7.18 -34.531 -22.719 1 94.62 80 LEU B N 1
ATOM 3862 C CA . LEU B 1 80 ? 5.973 -34.375 -21.906 1 94.62 80 LEU B CA 1
ATOM 3863 C C . LEU B 1 80 ? 5.488 -35.719 -21.375 1 94.62 80 LEU B C 1
ATOM 3865 O O . LEU B 1 80 ? 4.988 -36.562 -22.141 1 94.62 80 LEU B O 1
ATOM 3869 N N . CYS B 1 81 ? 5.652 -35.938 -20.109 1 92.56 81 CYS B N 1
ATOM 3870 C CA . CYS B 1 81 ? 5.211 -37.188 -19.516 1 92.56 81 CYS B CA 1
ATOM 3871 C C . CYS B 1 81 ? 5.043 -37.031 -18.016 1 92.56 81 CYS B C 1
ATOM 3873 O O . CYS B 1 81 ? 5.309 -35.969 -17.453 1 92.56 81 CYS B O 1
ATOM 3875 N N . ASP B 1 82 ? 4.566 -38.031 -17.422 1 92.94 82 ASP B N 1
ATOM 3876 C CA . ASP B 1 82 ? 4.402 -38.031 -15.961 1 92.94 82 ASP B CA 1
ATOM 3877 C C . ASP B 1 82 ? 5.75 -37.875 -15.258 1 92.94 82 ASP B C 1
ATOM 3879 O O . ASP B 1 82 ? 6.773 -38.344 -15.75 1 92.94 82 ASP B O 1
ATOM 3883 N N . LEU B 1 83 ? 5.703 -37.25 -14.148 1 95.56 83 LEU B N 1
ATOM 3884 C CA . LEU B 1 83 ? 6.922 -36.844 -13.445 1 95.56 83 LEU B CA 1
ATOM 3885 C C . LEU B 1 83 ? 7.719 -38.094 -13.031 1 95.56 83 LEU B C 1
ATOM 3887 O O . LEU B 1 83 ? 8.953 -38.094 -13.133 1 95.56 83 LEU B O 1
ATOM 3891 N N . PHE B 1 84 ? 7.074 -39.156 -12.633 1 94.31 84 PHE B N 1
ATOM 3892 C CA . PHE B 1 84 ? 7.777 -40.344 -12.148 1 94.31 84 PHE B CA 1
ATOM 3893 C C . PHE B 1 84 ? 8.391 -41.094 -13.305 1 94.31 84 PHE B C 1
ATOM 3895 O O . PHE B 1 84 ? 9.461 -41.688 -13.172 1 94.31 84 PHE B O 1
ATOM 3902 N N . THR B 1 85 ? 7.676 -41.094 -14.406 1 93.5 85 THR B N 1
ATOM 3903 C CA . THR B 1 85 ? 8.273 -41.625 -15.625 1 93.5 85 THR B CA 1
ATOM 3904 C C . THR B 1 85 ? 9.516 -40.844 -16.016 1 93.5 85 THR B C 1
ATOM 3906 O O . THR B 1 85 ? 10.547 -41.406 -16.375 1 93.5 85 THR B O 1
ATOM 3909 N N . ALA B 1 86 ? 9.367 -39.562 -15.922 1 96 86 ALA B N 1
ATOM 3910 C CA . ALA B 1 86 ? 10.484 -38.688 -16.266 1 96 86 ALA B CA 1
ATOM 3911 C C . ALA B 1 86 ? 11.672 -38.938 -15.344 1 96 86 ALA B C 1
ATOM 3913 O O . ALA B 1 86 ? 12.828 -38.906 -15.781 1 96 86 ALA B O 1
ATOM 3914 N N . ILE B 1 87 ? 11.438 -39.125 -14.078 1 96.56 87 ILE B N 1
ATOM 3915 C CA . ILE B 1 87 ? 12.477 -39.375 -13.078 1 96.56 87 ILE B CA 1
ATOM 3916 C C . ILE B 1 87 ? 13.281 -40.594 -13.461 1 96.56 87 ILE B C 1
ATOM 3918 O O . ILE B 1 87 ? 14.492 -40.656 -13.258 1 96.56 87 ILE B O 1
ATOM 3922 N N . LYS B 1 88 ? 12.602 -41.594 -14.062 1 93.62 88 LYS B N 1
ATOM 3923 C CA . LYS B 1 88 ? 13.25 -42.844 -14.445 1 93.62 88 LYS B CA 1
ATOM 3924 C C . LYS B 1 88 ? 13.945 -42.688 -15.797 1 93.62 88 LYS B C 1
ATOM 3926 O O . LYS B 1 88 ? 15.094 -43.125 -15.961 1 93.62 88 LYS B O 1
ATOM 3931 N N . GLN B 1 89 ? 13.289 -42.031 -16.688 1 95.19 89 GLN B N 1
ATOM 3932 C CA . GLN B 1 89 ? 13.766 -42.031 -18.062 1 95.19 89 GLN B CA 1
ATOM 3933 C C . GLN B 1 89 ? 14.766 -40.906 -18.281 1 95.19 89 GLN B C 1
ATOM 3935 O O . GLN B 1 89 ? 15.664 -41 -19.125 1 95.19 89 GLN B O 1
ATOM 3940 N N . TYR B 1 90 ? 14.594 -39.844 -17.531 1 96.56 90 TYR B N 1
ATOM 3941 C CA . TYR B 1 90 ? 15.453 -38.656 -17.688 1 96.56 90 TYR B CA 1
ATOM 3942 C C . TYR B 1 90 ? 15.945 -38.156 -16.328 1 96.56 90 TYR B C 1
ATOM 3944 O O . TYR B 1 90 ? 15.789 -37 -15.992 1 96.56 90 TYR B O 1
ATOM 3952 N N . PRO B 1 91 ? 16.641 -38.969 -15.586 1 95.94 91 PRO B N 1
ATOM 3953 C CA . PRO B 1 91 ? 16.984 -38.625 -14.195 1 95.94 91 PRO B CA 1
ATOM 3954 C C . PRO B 1 91 ? 17.844 -37.375 -14.078 1 95.94 91 PRO B C 1
ATOM 3956 O O . PRO B 1 91 ? 17.625 -36.562 -13.18 1 95.94 91 PRO B O 1
ATOM 3959 N N . ASP B 1 92 ? 18.734 -37.125 -15.008 1 96.5 92 ASP B N 1
ATOM 3960 C CA . ASP B 1 92 ? 19.625 -35.969 -14.906 1 96.5 92 ASP B CA 1
ATOM 3961 C C . ASP B 1 92 ? 18.859 -34.656 -15.109 1 96.5 92 ASP B C 1
ATOM 3963 O O . ASP B 1 92 ? 19.094 -33.688 -14.406 1 96.5 92 ASP B O 1
ATOM 3967 N N . LEU B 1 93 ? 17.953 -34.656 -16.047 1 97.06 93 LEU B N 1
ATOM 3968 C CA . LEU B 1 93 ? 17.141 -33.469 -16.328 1 97.06 93 LEU B CA 1
ATOM 3969 C C . LEU B 1 93 ? 16.25 -33.125 -15.148 1 97.06 93 LEU B C 1
ATOM 3971 O O . LEU B 1 93 ? 16.156 -31.969 -14.742 1 97.06 93 LEU B O 1
ATOM 3975 N N . VAL B 1 94 ? 15.633 -34.188 -14.586 1 98.12 94 VAL B N 1
ATOM 3976 C CA . VAL B 1 94 ? 14.648 -33.938 -13.531 1 98.12 94 VAL B CA 1
ATOM 3977 C C . VAL B 1 94 ? 15.367 -33.625 -12.227 1 98.12 94 VAL B C 1
ATOM 3979 O O . VAL B 1 94 ? 14.984 -32.688 -11.516 1 98.12 94 VAL B O 1
ATOM 3982 N N . LYS B 1 95 ? 16.453 -34.344 -11.938 1 97.44 95 LYS B N 1
ATOM 3983 C CA . LYS B 1 95 ? 17.172 -34.156 -10.68 1 97.44 95 LYS B CA 1
ATOM 3984 C C . LYS B 1 95 ? 17.75 -32.75 -10.586 1 97.44 95 LYS B C 1
ATOM 3986 O O . LYS B 1 95 ? 17.766 -32.156 -9.508 1 97.44 95 LYS B O 1
ATOM 3991 N N . SER B 1 96 ? 18.188 -32.188 -11.672 1 96.94 96 SER B N 1
ATOM 3992 C CA . SER B 1 96 ? 18.781 -30.859 -11.672 1 96.94 96 SER B CA 1
ATOM 3993 C C . SER B 1 96 ? 17.734 -29.766 -11.539 1 96.94 96 SER B C 1
ATOM 3995 O O . SER B 1 96 ? 18.016 -28.672 -11.055 1 96.94 96 SER B O 1
ATOM 3997 N N . ALA B 1 97 ? 16.547 -30.031 -11.898 1 98.25 97 ALA B N 1
ATOM 3998 C CA . ALA B 1 97 ? 15.516 -29 -11.984 1 98.25 97 ALA B CA 1
ATOM 3999 C C . ALA B 1 97 ? 14.562 -29.078 -10.789 1 98.25 97 ALA B C 1
ATOM 4001 O O . ALA B 1 97 ? 14.164 -28.047 -10.242 1 98.25 97 ALA B O 1
ATOM 4002 N N . LEU B 1 98 ? 14.203 -30.344 -10.367 1 98.44 98 LEU B N 1
ATOM 4003 C CA . LEU B 1 98 ? 13.203 -30.531 -9.32 1 98.44 98 LEU B CA 1
ATOM 4004 C C . LEU B 1 98 ? 13.68 -29.938 -8 1 98.44 98 LEU B C 1
ATOM 4006 O O . LEU B 1 98 ? 14.797 -30.203 -7.562 1 98.44 98 LEU B O 1
ATOM 4010 N N . ALA B 1 99 ? 12.891 -29.125 -7.344 1 98.25 99 ALA B N 1
ATOM 4011 C CA . ALA B 1 99 ? 13.156 -28.484 -6.062 1 98.25 99 ALA B CA 1
ATOM 4012 C C . ALA B 1 99 ? 14.258 -27.438 -6.191 1 98.25 99 ALA B C 1
ATOM 4014 O O . ALA B 1 99 ? 14.883 -27.062 -5.199 1 98.25 99 ALA B O 1
ATOM 4015 N N . SER B 1 100 ? 14.539 -26.953 -7.391 1 98 100 SER B N 1
ATOM 4016 C CA . SER B 1 100 ? 15.57 -25.953 -7.598 1 98 100 SER B CA 1
ATOM 4017 C C . SER B 1 100 ? 15 -24.531 -7.469 1 98 100 SER B C 1
ATOM 4019 O O . SER B 1 100 ? 15.727 -23.594 -7.164 1 98 100 SER B O 1
ATOM 4021 N N . VAL B 1 101 ? 13.75 -24.422 -7.742 1 98.44 101 VAL B N 1
ATOM 4022 C CA . VAL B 1 101 ? 13.094 -23.125 -7.691 1 98.44 101 VAL B CA 1
ATOM 4023 C C . VAL B 1 101 ? 12.336 -22.969 -6.371 1 98.44 101 VAL B C 1
ATOM 4025 O O . VAL B 1 101 ? 12.508 -21.984 -5.66 1 98.44 101 VAL B O 1
ATOM 4028 N N . ILE B 1 102 ? 11.562 -23.969 -6.043 1 98.44 102 ILE B N 1
ATOM 4029 C CA . ILE B 1 102 ? 10.906 -24.062 -4.742 1 98.44 102 ILE B CA 1
ATOM 4030 C C . ILE B 1 102 ? 11.633 -25.094 -3.881 1 98.44 102 ILE B C 1
ATOM 4032 O O . ILE B 1 102 ? 11.539 -26.297 -4.129 1 98.44 102 ILE B O 1
ATOM 4036 N N . LYS B 1 103 ? 12.164 -24.641 -2.859 1 98.19 103 LYS B N 1
ATOM 4037 C CA . LYS B 1 103 ? 12.969 -25.547 -2.035 1 98.19 103 LYS B CA 1
ATOM 4038 C C . LYS B 1 103 ? 12.094 -26.297 -1.04 1 98.19 103 LYS B C 1
ATOM 4040 O O . LYS B 1 103 ? 10.984 -25.875 -0.729 1 98.19 103 LYS B O 1
ATOM 4045 N N . ASN B 1 104 ? 12.617 -27.453 -0.552 1 97.94 104 ASN B N 1
ATOM 4046 C CA . ASN B 1 104 ? 11.836 -28.312 0.337 1 97.94 104 ASN B CA 1
ATOM 4047 C C . ASN B 1 104 ? 11.922 -27.844 1.786 1 97.94 104 ASN B C 1
ATOM 4049 O O . ASN B 1 104 ? 11.391 -28.5 2.688 1 97.94 104 ASN B O 1
ATOM 4053 N N . ASP B 1 105 ? 12.555 -26.641 2.014 1 97.44 105 ASP B N 1
ATOM 4054 C CA . ASP B 1 105 ? 12.734 -26.172 3.389 1 97.44 105 ASP B CA 1
ATOM 4055 C C . ASP B 1 105 ? 12.195 -24.766 3.57 1 97.44 105 ASP B C 1
ATOM 4057 O O . ASP B 1 105 ? 12.586 -24.047 4.5 1 97.44 105 ASP B O 1
ATOM 4061 N N . GLU B 1 106 ? 11.422 -24.328 2.703 1 97.06 106 GLU B N 1
ATOM 4062 C CA . GLU B 1 106 ? 10.891 -22.969 2.799 1 97.06 106 GLU B CA 1
ATOM 4063 C C . GLU B 1 106 ? 9.844 -22.859 3.906 1 97.06 106 GLU B C 1
ATOM 4065 O O . GLU B 1 106 ? 9.805 -21.875 4.637 1 97.06 106 GLU B O 1
ATOM 4070 N N . ASP B 1 107 ? 8.977 -23.766 3.943 1 96.94 107 ASP B N 1
ATOM 4071 C CA . ASP B 1 107 ? 7.953 -23.812 4.988 1 96.94 107 ASP B CA 1
ATOM 4072 C C . ASP B 1 107 ? 7.422 -25.234 5.152 1 96.94 107 ASP B C 1
ATOM 4074 O O . ASP B 1 107 ? 7.848 -26.156 4.449 1 96.94 107 ASP B O 1
ATOM 4078 N N . LYS B 1 108 ? 6.496 -25.438 6.051 1 97.06 108 LYS B N 1
ATOM 4079 C CA . LYS B 1 108 ? 5.969 -26.75 6.402 1 97.06 108 LYS B CA 1
ATOM 4080 C C . LYS B 1 108 ? 5.242 -27.375 5.219 1 97.06 108 LYS B C 1
ATOM 4082 O O . LYS B 1 108 ? 5.336 -28.594 5 1 97.06 108 LYS B O 1
ATOM 4087 N N . LEU B 1 109 ? 4.586 -26.641 4.414 1 97.75 109 LEU B N 1
ATOM 4088 C CA . LEU B 1 109 ? 3.758 -27.172 3.342 1 97.75 109 LEU B CA 1
ATOM 4089 C C . LEU B 1 109 ? 4.609 -27.547 2.131 1 97.75 109 LEU B C 1
ATOM 4091 O O . LEU B 1 109 ? 4.289 -28.484 1.413 1 97.75 109 LEU B O 1
ATOM 4095 N N . THR B 1 110 ? 5.719 -26.781 1.905 1 98.38 110 THR B N 1
ATOM 4096 C CA . THR B 1 110 ? 6.629 -27.188 0.844 1 98.38 110 THR B CA 1
ATOM 4097 C C . THR B 1 110 ? 7.352 -28.484 1.219 1 98.38 110 THR B C 1
ATOM 4099 O O . THR B 1 110 ? 7.543 -29.359 0.373 1 98.38 110 THR B O 1
ATOM 4102 N N . ALA B 1 111 ? 7.703 -28.562 2.467 1 98.44 111 ALA B N 1
ATOM 4103 C CA . ALA B 1 111 ? 8.32 -29.812 2.928 1 98.44 111 ALA B CA 1
ATOM 4104 C C . ALA B 1 111 ? 7.359 -30.984 2.789 1 98.44 111 ALA B C 1
ATOM 4106 O O . ALA B 1 111 ? 7.738 -32.062 2.291 1 98.44 111 ALA B O 1
ATOM 4107 N N . TYR B 1 112 ? 6.141 -30.812 3.189 1 98 112 TYR B N 1
ATOM 4108 C CA . TYR B 1 112 ? 5.109 -31.844 3.064 1 98 112 TYR B CA 1
ATOM 4109 C C . TYR B 1 112 ? 4.934 -32.25 1.611 1 98 112 TYR B C 1
ATOM 4111 O O . TYR B 1 112 ? 4.809 -33.469 1.317 1 98 112 TYR B O 1
ATOM 4119 N N . HIS B 1 113 ? 4.988 -31.312 0.726 1 98.25 113 HIS B N 1
ATOM 4120 C CA . HIS B 1 113 ? 4.816 -31.562 -0.702 1 98.25 113 HIS B CA 1
ATOM 4121 C C . HIS B 1 113 ? 5.848 -32.562 -1.219 1 98.25 113 HIS B C 1
ATOM 4123 O O . HIS B 1 113 ? 5.488 -33.562 -1.845 1 98.25 113 HIS B O 1
ATOM 4129 N N . TYR B 1 114 ? 7.043 -32.312 -0.919 1 98.19 114 TYR B N 1
ATOM 4130 C CA . TYR B 1 114 ? 8.109 -33.156 -1.458 1 98.19 114 TYR B CA 1
ATOM 4131 C C . TYR B 1 114 ? 8.156 -34.5 -0.744 1 98.19 114 TYR B C 1
ATOM 4133 O O . TYR B 1 114 ? 8.492 -35.5 -1.351 1 98.19 114 TYR B O 1
ATOM 4141 N N . ALA B 1 115 ? 7.816 -34.531 0.507 1 97.31 115 ALA B N 1
ATOM 4142 C CA . ALA B 1 115 ? 7.816 -35.781 1.259 1 97.31 115 ALA B CA 1
ATOM 4143 C C . ALA B 1 115 ? 6.777 -36.781 0.707 1 97.31 115 ALA B C 1
ATOM 4145 O O . ALA B 1 115 ? 7.023 -37.969 0.637 1 97.31 115 ALA B O 1
ATOM 4146 N N . TYR B 1 116 ? 5.664 -36.219 0.24 1 95.81 116 TYR B N 1
ATOM 4147 C CA . TYR B 1 116 ? 4.543 -37.094 -0.051 1 95.81 116 TYR B CA 1
ATOM 4148 C C . TYR B 1 116 ? 4.066 -36.938 -1.489 1 95.81 116 TYR B C 1
ATOM 4150 O O . TYR B 1 116 ? 2.961 -37.344 -1.839 1 95.81 116 TYR B O 1
ATOM 4158 N N . LEU B 1 117 ? 4.891 -36.375 -2.27 1 95.62 117 LEU B N 1
ATOM 4159 C CA . LEU B 1 117 ? 4.59 -36.188 -3.686 1 95.62 117 LEU B CA 1
ATOM 4160 C C . LEU B 1 117 ? 4.047 -37.469 -4.293 1 95.62 117 LEU B C 1
ATOM 4162 O O . LEU B 1 117 ? 4.672 -38.531 -4.184 1 95.62 117 LEU B O 1
ATOM 4166 N N . ASN B 1 118 ? 2.797 -37.344 -4.945 1 93.88 118 ASN B N 1
ATOM 4167 C CA . ASN B 1 118 ? 2.223 -38.594 -5.43 1 93.88 118 ASN B CA 1
ATOM 4168 C C . ASN B 1 118 ? 1.693 -38.469 -6.855 1 93.88 118 ASN B C 1
ATOM 4170 O O . ASN B 1 118 ? 1.116 -39.406 -7.402 1 93.88 118 ASN B O 1
ATOM 4174 N N . SER B 1 119 ? 1.874 -37.312 -7.418 1 92.81 119 SER B N 1
ATOM 4175 C CA . SER B 1 119 ? 1.518 -37.031 -8.812 1 92.81 119 SER B CA 1
ATOM 4176 C C . SER B 1 119 ? 2.379 -35.938 -9.406 1 92.81 119 SER B C 1
ATOM 4178 O O . SER B 1 119 ? 3.037 -35.188 -8.672 1 92.81 119 SER B O 1
ATOM 4180 N N . GLY B 1 120 ? 2.336 -35.906 -10.797 1 94.31 120 GLY B N 1
ATOM 4181 C CA . GLY B 1 120 ? 3.092 -34.812 -11.391 1 94.31 120 GLY B CA 1
ATOM 4182 C C . GLY B 1 120 ? 3.244 -34.938 -12.891 1 94.31 120 GLY B C 1
ATOM 4183 O O . GLY B 1 120 ? 2.822 -35.938 -13.484 1 94.31 120 GLY B O 1
ATOM 4184 N N . LEU B 1 121 ? 3.816 -33.875 -13.406 1 95.31 121 LEU B N 1
ATOM 4185 C CA . LEU B 1 121 ? 4.055 -33.781 -14.844 1 95.31 121 LEU B CA 1
ATOM 4186 C C . LEU B 1 121 ? 5.387 -33.094 -15.125 1 95.31 121 LEU B C 1
ATOM 4188 O O . LEU B 1 121 ? 5.785 -32.188 -14.391 1 95.31 121 LEU B O 1
ATOM 4192 N N . PHE B 1 122 ? 6.027 -33.625 -16.141 1 96.88 122 PHE B N 1
ATOM 4193 C CA . PHE B 1 122 ? 7.293 -33.03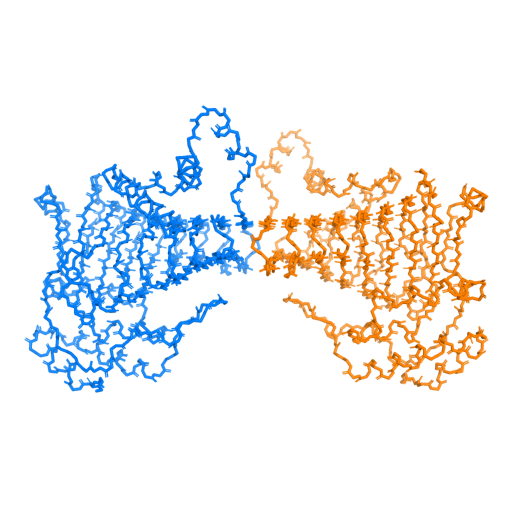1 -16.562 1 96.88 122 PHE B CA 1
ATOM 4194 C C . PHE B 1 122 ? 7.215 -32.562 -18 1 96.88 122 PHE B C 1
ATOM 4196 O O . PHE B 1 122 ? 6.812 -33.312 -18.891 1 96.88 122 PHE B O 1
ATOM 4203 N N . LEU B 1 123 ? 7.566 -31.297 -18.188 1 97.25 123 LEU B N 1
ATOM 4204 C CA . LEU B 1 123 ? 7.66 -30.719 -19.531 1 97.25 123 LEU B CA 1
ATOM 4205 C C . LEU B 1 123 ? 9.047 -30.141 -19.766 1 97.25 123 LEU B C 1
ATOM 4207 O O . LEU B 1 123 ? 9.523 -29.312 -19 1 97.25 123 LEU B O 1
ATOM 4211 N N . TYR B 1 124 ? 9.648 -30.609 -20.766 1 98.19 124 TYR B N 1
ATOM 4212 C CA . TYR B 1 124 ? 10.961 -30.125 -21.172 1 98.19 124 TYR B CA 1
ATOM 4213 C C . TYR B 1 124 ? 10.945 -29.656 -22.609 1 98.19 124 TYR B C 1
ATOM 4215 O O . TYR B 1 124 ? 10.516 -30.391 -23.516 1 98.19 124 TYR B O 1
ATOM 4223 N N . ILE B 1 125 ? 11.414 -28.422 -22.891 1 98.31 125 ILE B N 1
ATOM 4224 C CA . ILE B 1 125 ? 11.523 -27.828 -24.219 1 98.31 125 ILE B CA 1
ATOM 4225 C C . ILE B 1 125 ? 12.992 -27.609 -24.562 1 98.31 125 ILE B C 1
ATOM 4227 O O . ILE B 1 125 ? 13.664 -26.781 -23.953 1 98.31 125 ILE B O 1
ATOM 4231 N N . PRO B 1 126 ? 13.453 -28.297 -25.609 1 98 126 PRO B N 1
ATOM 4232 C CA . PRO B 1 126 ? 14.875 -28.188 -25.953 1 98 126 PRO B CA 1
ATOM 4233 C C . PRO B 1 126 ? 15.242 -26.797 -26.484 1 98 126 PRO B C 1
ATOM 4235 O O . PRO B 1 126 ? 14.352 -26 -26.797 1 98 126 PRO B O 1
ATOM 4238 N N . LYS B 1 127 ? 16.578 -26.547 -26.609 1 98.25 127 LYS B N 1
ATOM 4239 C CA . LYS B 1 127 ? 17.109 -25.281 -27.078 1 98.25 127 LYS B CA 1
ATOM 4240 C C . LYS B 1 127 ? 16.578 -24.922 -28.469 1 98.25 127 LYS B C 1
ATOM 4242 O O . LYS B 1 127 ? 16.453 -25.797 -29.328 1 98.25 127 LYS B O 1
ATOM 4247 N N . ASN B 1 128 ? 16.203 -23.688 -28.672 1 98.06 128 ASN B N 1
ATOM 4248 C CA . ASN B 1 128 ? 15.82 -23.109 -29.953 1 98.06 128 ASN B CA 1
ATOM 4249 C C . ASN B 1 128 ? 14.555 -23.75 -30.5 1 98.06 128 ASN B C 1
ATOM 4251 O O . ASN B 1 128 ? 14.32 -23.766 -31.703 1 98.06 128 ASN B O 1
ATOM 4255 N N . THR B 1 129 ? 13.719 -24.391 -29.609 1 97.5 129 THR B N 1
ATOM 4256 C CA . THR B 1 129 ? 12.469 -25.016 -30.016 1 97.5 129 THR B CA 1
ATOM 4257 C C . THR B 1 129 ? 11.281 -24.109 -29.734 1 97.5 129 THR B C 1
ATOM 4259 O O . THR B 1 129 ? 11.133 -23.609 -28.609 1 97.5 129 THR B O 1
ATOM 4262 N N . VAL B 1 130 ? 10.531 -23.781 -30.766 1 95.31 130 VAL B N 1
ATOM 4263 C CA . VAL B 1 130 ? 9.344 -22.953 -30.609 1 95.31 130 VAL B CA 1
ATOM 4264 C C . VAL B 1 130 ? 8.094 -23.781 -30.875 1 95.31 130 VAL B C 1
ATOM 4266 O O . VAL B 1 130 ? 7.965 -24.406 -31.938 1 95.31 130 VAL B O 1
ATOM 4269 N N . LEU B 1 131 ? 7.254 -23.891 -29.938 1 92.19 131 LEU B N 1
ATOM 4270 C CA . LEU B 1 131 ? 5.953 -24.516 -30.125 1 92.19 131 LEU B CA 1
ATOM 4271 C C . LEU B 1 131 ? 4.852 -23.469 -30.25 1 92.19 131 LEU B C 1
ATOM 4273 O O . LEU B 1 131 ? 4.473 -22.844 -29.25 1 92.19 131 LEU B O 1
ATOM 4277 N N . ALA B 1 132 ? 4.273 -23.297 -31.391 1 84.94 132 ALA B N 1
ATOM 4278 C CA . ALA B 1 132 ? 3.277 -22.266 -31.672 1 84.94 132 ALA B CA 1
ATOM 4279 C C . ALA B 1 132 ? 1.945 -22.609 -31 1 84.94 132 ALA B C 1
ATOM 4281 O O . ALA B 1 132 ? 1.284 -21.719 -30.453 1 84.94 132 ALA B O 1
ATOM 4282 N N . GLU B 1 133 ? 1.586 -23.906 -31.031 1 86.94 133 GLU B N 1
ATOM 4283 C CA . GLU B 1 133 ? 0.32 -24.344 -30.438 1 86.94 133 GLU B CA 1
ATOM 4284 C C . GLU B 1 133 ? 0.465 -24.594 -28.953 1 86.94 133 GLU B C 1
ATOM 4286 O O . GLU B 1 133 ? 1.473 -25.141 -28.5 1 86.94 133 GLU B O 1
ATOM 4291 N N . PRO B 1 134 ? -0.524 -24.219 -28.219 1 90.12 134 PRO B N 1
ATOM 4292 C CA . PRO B 1 134 ? -0.436 -24.469 -26.766 1 90.12 134 PRO B CA 1
ATOM 4293 C C . PRO B 1 134 ? -0.569 -25.938 -26.406 1 90.12 134 PRO B C 1
ATOM 4295 O O . PRO B 1 134 ? -1.253 -26.688 -27.094 1 90.12 134 PRO B O 1
ATOM 4298 N N . ILE B 1 135 ? 0.15 -26.281 -25.375 1 91.81 135 ILE B N 1
ATOM 4299 C CA . ILE B 1 135 ? -0.064 -27.578 -24.75 1 91.81 135 ILE B CA 1
ATOM 4300 C C . ILE B 1 135 ? -1.173 -27.469 -23.719 1 91.81 135 ILE B C 1
ATOM 4302 O O . ILE B 1 135 ? -1.104 -26.641 -22.812 1 91.81 135 ILE B O 1
ATOM 4306 N N . THR B 1 136 ? -2.201 -28.25 -23.875 1 90.31 136 THR B N 1
ATOM 4307 C CA . THR B 1 136 ? -3.299 -28.234 -22.906 1 90.31 136 THR B CA 1
ATOM 4308 C C . THR B 1 136 ? -3.34 -29.547 -22.125 1 90.31 136 THR B C 1
ATOM 4310 O O . THR B 1 136 ? -3.375 -30.625 -22.703 1 90.31 136 THR B O 1
ATOM 4313 N N . VAL B 1 137 ? -3.293 -29.391 -20.828 1 90.88 137 VAL B N 1
ATOM 4314 C CA . VAL B 1 137 ? -3.328 -30.562 -19.953 1 90.88 137 VAL B CA 1
ATOM 4315 C C . VAL B 1 137 ? -4.473 -30.422 -18.953 1 90.88 137 VAL B C 1
ATOM 4317 O O . VAL B 1 137 ? -4.68 -29.344 -18.391 1 90.88 137 VAL B O 1
ATOM 4320 N N . THR B 1 138 ? -5.199 -31.5 -18.781 1 90.19 138 THR B N 1
ATOM 4321 C CA . THR B 1 138 ? -6.219 -31.547 -17.734 1 90.19 138 THR B CA 1
ATOM 4322 C C . THR B 1 138 ? -5.77 -32.438 -16.578 1 90.19 138 THR B C 1
ATOM 4324 O O . THR B 1 138 ? -5.434 -33.594 -16.797 1 90.19 138 THR B O 1
ATOM 4327 N N . LEU B 1 139 ? -5.754 -31.844 -15.438 1 89.5 139 LEU B N 1
ATOM 4328 C CA . LEU B 1 139 ? -5.449 -32.625 -14.242 1 89.5 139 LEU B CA 1
ATOM 4329 C C . LEU B 1 139 ? -6.73 -33.125 -13.57 1 89.5 139 LEU B C 1
ATOM 4331 O O . LEU B 1 139 ? -7.68 -32.344 -13.406 1 89.5 139 LEU B O 1
ATOM 4335 N N . ASN B 1 140 ? -6.715 -34.406 -13.266 1 87.06 140 ASN B N 1
ATOM 4336 C CA . ASN B 1 140 ? -7.82 -35.031 -12.539 1 87.06 140 ASN B CA 1
ATOM 4337 C C . ASN B 1 140 ? -7.332 -35.781 -11.297 1 87.06 140 ASN B C 1
ATOM 4339 O O . ASN B 1 140 ? -6.98 -36.938 -11.367 1 87.06 140 ASN B O 1
ATOM 4343 N N . PRO B 1 141 ? -7.461 -35.156 -10.227 1 88.38 141 PRO B N 1
ATOM 4344 C CA . PRO B 1 141 ? -6.969 -35.812 -9.008 1 88.38 141 PRO B CA 1
ATOM 4345 C C . PRO B 1 141 ? -7.598 -37.188 -8.758 1 88.38 141 PRO B C 1
ATOM 4347 O O . PRO B 1 141 ? -8.828 -37.312 -8.766 1 88.38 141 PRO B O 1
ATOM 4350 N N . THR B 1 142 ? -6.734 -38.219 -8.555 1 82.69 142 THR B N 1
ATOM 4351 C CA . THR B 1 142 ? -7.234 -39.562 -8.336 1 82.69 142 THR B CA 1
ATOM 4352 C C . THR B 1 142 ? -6.816 -40.062 -6.953 1 82.69 142 THR B C 1
ATOM 4354 O O . THR B 1 142 ? -7.227 -41.156 -6.535 1 82.69 142 THR B O 1
ATOM 4357 N N . GLN B 1 143 ? -6.008 -39.312 -6.309 1 88.88 143 GLN B N 1
ATOM 4358 C CA . GLN B 1 143 ? -5.496 -39.688 -5 1 88.88 143 GLN B CA 1
ATOM 4359 C C . GLN B 1 143 ? -5.84 -38.656 -3.945 1 88.88 143 GLN B C 1
ATOM 4361 O O . GLN B 1 143 ? -6.027 -37.469 -4.266 1 88.88 143 GLN B O 1
ATOM 4366 N N . ASP B 1 144 ? -5.965 -39.156 -2.656 1 90.81 144 ASP B N 1
ATOM 4367 C CA . ASP B 1 144 ? -6.27 -38.281 -1.521 1 90.81 144 ASP B CA 1
ATOM 4368 C C . ASP B 1 144 ? -5.375 -38.625 -0.327 1 90.81 144 ASP B C 1
ATOM 4370 O O . ASP B 1 144 ? -5.445 -39.719 0.225 1 90.81 144 ASP B O 1
ATOM 4374 N N . PRO B 1 145 ? -4.59 -37.656 -0.004 1 94.06 145 PRO B N 1
ATOM 4375 C CA . PRO B 1 145 ? -4.391 -36.281 -0.502 1 94.06 145 PRO B CA 1
ATOM 4376 C C . PRO B 1 145 ? -3.811 -36.25 -1.914 1 94.06 145 PRO B C 1
ATOM 4378 O O . PRO B 1 145 ? -3.174 -37.219 -2.348 1 94.06 145 PRO B O 1
ATOM 4381 N N . TYR B 1 146 ? -4.156 -35.188 -2.625 1 94.31 146 TYR B N 1
ATOM 4382 C CA . TYR B 1 146 ? -3.621 -35 -3.965 1 94.31 146 TYR B CA 1
ATOM 4383 C C . TYR B 1 146 ? -2.424 -34.031 -3.93 1 94.31 146 TYR B C 1
ATOM 4385 O O . TYR B 1 146 ? -2.578 -32.844 -3.721 1 94.31 146 TYR B O 1
ATOM 4393 N N . ILE B 1 147 ? -1.24 -34.531 -4.102 1 96.06 147 ILE B N 1
ATOM 4394 C CA . ILE B 1 147 ? -0.001 -33.75 -4.039 1 96.06 147 ILE B CA 1
ATOM 4395 C C . ILE B 1 147 ? 0.734 -33.844 -5.375 1 96.06 147 ILE B C 1
ATOM 4397 O O . ILE B 1 147 ? 1.453 -34.812 -5.625 1 96.06 147 ILE B O 1
ATOM 4401 N N . SER B 1 148 ? 0.604 -32.812 -6.188 1 95.94 148 SER B N 1
ATOM 4402 C CA . SER B 1 148 ? 1.051 -32.875 -7.574 1 95.94 148 SER B CA 1
ATOM 4403 C C . SER B 1 148 ? 2.08 -31.781 -7.875 1 95.94 148 SER B C 1
ATOM 4405 O O . SER B 1 148 ? 1.973 -30.656 -7.375 1 95.94 148 SER B O 1
ATOM 4407 N N . HIS B 1 149 ? 3.068 -32.156 -8.68 1 97.25 149 HIS B N 1
ATOM 4408 C CA . HIS B 1 149 ? 4.145 -31.25 -9.062 1 97.25 149 HIS B CA 1
ATOM 4409 C C . HIS B 1 149 ? 4.273 -31.156 -10.578 1 97.25 149 HIS B C 1
ATOM 4411 O O . HIS B 1 149 ? 4.527 -32.156 -11.25 1 97.25 149 HIS B O 1
ATOM 4417 N N . LEU B 1 150 ? 4.055 -30 -11.086 1 97.69 150 LEU B N 1
ATOM 4418 C CA . LEU B 1 150 ? 4.34 -29.734 -12.492 1 97.69 150 LEU B CA 1
ATOM 4419 C C . LEU B 1 150 ? 5.699 -29.062 -12.656 1 97.69 150 LEU B C 1
ATOM 4421 O O . LEU B 1 150 ? 5.902 -27.938 -12.18 1 97.69 150 LEU B O 1
ATOM 4425 N N . LEU B 1 151 ? 6.602 -29.734 -13.289 1 98.62 151 LEU B N 1
ATOM 4426 C CA . LEU B 1 151 ? 7.945 -29.219 -13.539 1 98.62 151 LEU B CA 1
ATOM 4427 C C . LEU B 1 151 ? 8.125 -28.875 -15.016 1 98.62 151 LEU B C 1
ATOM 4429 O O . LEU B 1 151 ? 8.031 -29.75 -15.875 1 98.62 151 LEU B O 1
ATOM 4433 N N . ILE B 1 152 ? 8.406 -27.578 -15.289 1 98.75 152 ILE B N 1
ATOM 4434 C CA . ILE B 1 152 ? 8.617 -27.109 -16.656 1 98.75 152 ILE B CA 1
ATOM 4435 C C . ILE B 1 152 ? 10.039 -26.562 -16.797 1 98.75 152 ILE B C 1
ATOM 4437 O O . ILE B 1 152 ? 10.438 -25.656 -16.062 1 98.75 152 ILE B O 1
ATOM 4441 N N . VAL B 1 153 ? 10.727 -27.109 -17.734 1 98.88 153 VAL B N 1
ATOM 4442 C CA . VAL B 1 153 ? 12.062 -26.625 -18.047 1 98.88 153 VAL B CA 1
ATOM 4443 C C . VAL B 1 153 ? 12.125 -26.172 -19.516 1 98.88 153 VAL B C 1
ATOM 4445 O O . VAL B 1 153 ? 11.891 -26.969 -20.422 1 98.88 153 VAL B O 1
ATOM 4448 N N . THR B 1 154 ? 12.453 -24.922 -19.719 1 98.81 154 THR B N 1
ATOM 4449 C CA . THR B 1 154 ? 12.641 -24.391 -21.062 1 98.81 154 THR B CA 1
ATOM 4450 C C . THR B 1 154 ? 14.094 -23.984 -21.297 1 98.81 154 THR B C 1
ATOM 4452 O O . THR B 1 154 ? 14.625 -23.156 -20.562 1 98.81 154 THR B O 1
ATOM 4455 N N . GLU B 1 155 ? 14.68 -24.578 -22.312 1 98.56 155 GLU B N 1
ATOM 4456 C CA . GLU B 1 155 ? 16.078 -24.297 -22.625 1 98.56 155 GLU B CA 1
ATOM 4457 C C . GLU B 1 155 ? 16.234 -23.016 -23.422 1 98.56 155 GLU B C 1
ATOM 4459 O O . GLU B 1 155 ? 15.242 -22.344 -23.719 1 98.56 155 GLU B O 1
ATOM 4464 N N . ASP B 1 156 ? 17.484 -22.672 -23.734 1 98.75 156 ASP B N 1
ATOM 4465 C CA . ASP B 1 156 ? 17.828 -21.375 -24.312 1 98.75 156 ASP B CA 1
ATOM 4466 C C . ASP B 1 156 ? 17 -21.094 -25.562 1 98.75 156 ASP B C 1
ATOM 4468 O O . ASP B 1 156 ? 16.922 -21.938 -26.469 1 98.75 156 ASP B O 1
ATOM 4472 N N . ASN B 1 157 ? 16.328 -19.984 -25.609 1 98.56 157 ASN B N 1
ATOM 4473 C CA . ASN B 1 157 ? 15.641 -19.438 -26.781 1 98.56 157 ASN B CA 1
ATOM 4474 C C . ASN B 1 157 ? 14.453 -20.297 -27.188 1 98.56 157 ASN B C 1
ATOM 4476 O O . ASN B 1 157 ? 14.094 -20.359 -28.359 1 98.56 157 ASN B O 1
ATOM 4480 N N . SER B 1 158 ? 13.898 -21.031 -26.234 1 98.5 158 SER B N 1
ATOM 4481 C CA . SER B 1 158 ? 12.711 -21.844 -26.531 1 98.5 158 SER B CA 1
ATOM 4482 C C . SER B 1 158 ? 11.438 -21.094 -26.156 1 98.5 158 SER B C 1
ATOM 4484 O O . SER B 1 158 ? 11.484 -20.078 -25.453 1 98.5 158 SER B O 1
ATOM 4486 N N . GLN B 1 159 ? 10.305 -21.5 -26.703 1 97.75 159 GLN B N 1
ATOM 4487 C CA . GLN B 1 159 ? 9.023 -20.844 -26.438 1 97.75 159 GLN B CA 1
ATOM 4488 C C . GLN B 1 159 ? 7.898 -21.875 -26.328 1 97.75 159 GLN B C 1
ATOM 4490 O O . GLN B 1 159 ? 7.816 -22.812 -27.125 1 97.75 159 GLN B O 1
ATOM 4495 N N . VAL B 1 160 ? 7.062 -21.688 -25.312 1 96.56 160 VAL B N 1
ATOM 4496 C CA . VAL B 1 160 ? 5.953 -22.625 -25.156 1 96.56 160 VAL B CA 1
ATOM 4497 C C . VAL B 1 160 ? 4.77 -21.906 -24.5 1 96.56 160 VAL B C 1
ATOM 4499 O O . VAL B 1 160 ? 4.957 -21 -23.672 1 96.56 160 VAL B O 1
ATOM 4502 N N . LYS B 1 161 ? 3.59 -22.234 -24.891 1 94.25 161 LYS B N 1
ATOM 4503 C CA . LYS B 1 161 ? 2.342 -21.906 -24.203 1 94.25 161 LYS B CA 1
ATOM 4504 C C . LYS B 1 161 ? 1.734 -23.156 -23.547 1 94.25 161 LYS B C 1
ATOM 4506 O O . LYS B 1 161 ? 1.533 -24.172 -24.219 1 94.25 161 LYS B O 1
ATOM 4511 N N . PHE B 1 162 ? 1.555 -23.062 -22.297 1 94.88 162 PHE B N 1
ATOM 4512 C CA . PHE B 1 162 ? 1.037 -24.188 -21.531 1 94.88 162 PHE B CA 1
ATOM 4513 C C . PHE B 1 162 ? -0.264 -23.812 -20.828 1 94.88 162 PHE B C 1
ATOM 4515 O O . PHE B 1 162 ? -0.337 -22.781 -20.156 1 94.88 162 PHE B O 1
ATOM 4522 N N . LEU B 1 163 ? -1.331 -24.609 -20.984 1 92.94 163 LEU B N 1
ATOM 4523 C CA . LEU B 1 163 ? -2.617 -24.406 -20.328 1 92.94 163 LEU B CA 1
ATOM 4524 C C . LEU B 1 163 ? -2.975 -25.609 -19.453 1 92.94 163 LEU B C 1
ATOM 4526 O O . LEU B 1 163 ? -3.041 -26.734 -19.938 1 92.94 163 LEU B O 1
ATOM 4530 N N . GLU B 1 164 ? -3.186 -25.312 -18.219 1 93.19 164 GLU B N 1
ATOM 4531 C CA . GLU B 1 164 ? -3.58 -26.328 -17.25 1 93.19 164 GLU B CA 1
ATOM 4532 C C . GLU B 1 164 ? -5.035 -26.156 -16.828 1 93.19 164 GLU B C 1
ATOM 4534 O O . GLU B 1 164 ? -5.453 -25.047 -16.469 1 93.19 164 GLU B O 1
ATOM 4539 N N . GLU B 1 165 ? -5.77 -27.188 -16.922 1 90.88 165 GLU B N 1
ATOM 4540 C CA . GLU B 1 165 ? -7.117 -27.219 -16.359 1 90.88 165 GLU B CA 1
ATOM 4541 C C . GLU B 1 165 ? -7.203 -28.203 -15.195 1 90.88 165 GLU B C 1
ATOM 4543 O O . GLU B 1 165 ? -6.883 -29.391 -15.344 1 90.88 165 GLU B O 1
ATOM 4548 N N . ILE B 1 166 ? -7.645 -27.719 -14.086 1 90.19 166 ILE B N 1
ATOM 4549 C CA . ILE B 1 166 ? -7.797 -28.578 -12.914 1 90.19 166 ILE B CA 1
ATOM 4550 C C . ILE B 1 166 ? -9.273 -28.734 -12.578 1 90.19 166 ILE B C 1
ATOM 4552 O O . ILE B 1 166 ? -9.961 -27.75 -12.297 1 90.19 166 ILE B O 1
ATOM 4556 N N . GLN B 1 167 ? -9.734 -29.891 -12.625 1 82.88 167 GLN B N 1
ATOM 4557 C CA . GLN B 1 167 ? -11.148 -30.156 -12.367 1 82.88 167 GLN B CA 1
ATOM 4558 C C . GLN B 1 167 ? -11.32 -31.406 -11.508 1 82.88 167 GLN B C 1
ATOM 4560 O O . GLN B 1 167 ? -10.438 -32.25 -11.453 1 82.88 167 GLN B O 1
ATOM 4565 N N . ASN B 1 168 ? -12.461 -31.438 -10.734 1 76.81 168 ASN B N 1
ATOM 4566 C CA . ASN B 1 168 ? -12.852 -32.656 -10.023 1 76.81 168 ASN B CA 1
ATOM 4567 C C . ASN B 1 168 ? -13.883 -33.469 -10.812 1 76.81 168 ASN B C 1
ATOM 4569 O O . ASN B 1 168 ? -15.086 -33.219 -10.703 1 76.81 168 ASN B O 1
ATOM 4573 N N . GLU B 1 169 ? -13.484 -34.125 -11.75 1 63.78 169 GLU B N 1
ATOM 4574 C CA . GLU B 1 169 ? -14.477 -34.906 -12.5 1 63.78 169 GLU B CA 1
ATOM 4575 C C . GLU B 1 169 ? -15.047 -36.031 -11.672 1 63.78 169 GLU B C 1
ATOM 4577 O O . GLU B 1 169 ? -16.234 -36.375 -11.781 1 63.78 169 GLU B O 1
ATOM 4582 N N . ASP B 1 170 ? -14.164 -36.594 -10.891 1 67.81 170 ASP B N 1
ATOM 4583 C CA . ASP B 1 170 ? -14.625 -37.719 -10.094 1 67.81 170 ASP B CA 1
ATOM 4584 C C . ASP B 1 170 ? -14.906 -37.281 -8.656 1 67.81 170 ASP B C 1
ATOM 4586 O O . ASP B 1 170 ? -15.586 -36.281 -8.422 1 67.81 170 ASP B O 1
ATOM 4590 N N . LYS B 1 171 ? -14.359 -38.031 -7.664 1 73.56 171 LYS B N 1
ATOM 4591 C CA . LYS B 1 171 ? -14.523 -37.75 -6.238 1 73.56 171 LYS B CA 1
ATOM 4592 C C . LYS B 1 171 ? -13.609 -36.625 -5.785 1 73.56 171 LYS B C 1
ATOM 4594 O O . LYS B 1 171 ? -12.422 -36.594 -6.129 1 73.56 171 LYS B O 1
ATOM 4599 N N . ALA B 1 172 ? -14.273 -35.75 -5.121 1 80.25 172 ALA B N 1
ATOM 4600 C CA . ALA B 1 172 ? -13.516 -34.625 -4.566 1 80.25 172 ALA B CA 1
ATOM 4601 C C . ALA B 1 172 ? -12.492 -35.125 -3.545 1 80.25 172 ALA B C 1
ATOM 4603 O O . ALA B 1 172 ? -12.781 -36 -2.742 1 80.25 172 ALA B O 1
ATOM 4604 N N . VAL B 1 173 ? -11.258 -34.594 -3.77 1 89.56 173 VAL B N 1
ATOM 4605 C CA . VAL B 1 173 ? -10.242 -34.875 -2.764 1 89.56 173 VAL B CA 1
ATOM 4606 C C . VAL B 1 173 ? -10.391 -33.906 -1.586 1 89.56 173 VAL B C 1
ATOM 4608 O O . VAL B 1 173 ? -10.898 -32.781 -1.748 1 89.56 173 VAL B O 1
ATOM 4611 N N . LYS B 1 174 ? -9.992 -34.312 -0.463 1 92.19 174 LYS B N 1
ATOM 4612 C CA . LYS B 1 174 ? -10.156 -33.5 0.74 1 92.19 174 LYS B CA 1
ATOM 4613 C C . LYS B 1 174 ? -9.07 -32.438 0.845 1 92.19 174 LYS B C 1
ATOM 4615 O O . LYS B 1 174 ? -9.312 -31.344 1.347 1 92.19 174 LYS B O 1
ATOM 4620 N N . SER B 1 175 ? -7.902 -32.844 0.401 1 95.44 175 SER B N 1
ATOM 4621 C CA . SER B 1 175 ? -6.793 -31.891 0.454 1 95.44 175 SER B CA 1
ATOM 4622 C C . SER B 1 175 ? -5.941 -31.969 -0.809 1 95.44 175 SER B C 1
ATOM 4624 O O . SER B 1 175 ? -5.742 -33.062 -1.368 1 95.44 175 SER B O 1
ATOM 4626 N N . ALA B 1 176 ? -5.492 -30.844 -1.232 1 95.88 176 ALA B N 1
ATOM 4627 C CA . ALA B 1 176 ? -4.621 -30.766 -2.402 1 95.88 176 ALA B CA 1
ATOM 4628 C C . ALA B 1 176 ? -3.443 -29.828 -2.145 1 95.88 176 ALA B C 1
ATOM 4630 O O . ALA B 1 176 ? -3.6 -28.781 -1.505 1 95.88 176 ALA B O 1
ATOM 4631 N N . ASN B 1 177 ? -2.27 -30.219 -2.529 1 97.38 177 ASN B N 1
ATOM 4632 C CA . ASN B 1 177 ? -1.029 -29.453 -2.539 1 97.38 177 ASN B CA 1
ATOM 4633 C C . ASN B 1 177 ? -0.382 -29.453 -3.922 1 97.38 177 ASN B C 1
ATOM 4635 O O . ASN B 1 177 ? 0.251 -30.438 -4.312 1 97.38 177 ASN B O 1
ATOM 4639 N N . LEU B 1 178 ? -0.536 -28.312 -4.609 1 97.31 178 LEU B N 1
ATOM 4640 C CA . LEU B 1 178 ? -0.15 -28.266 -6.016 1 97.31 178 LEU B CA 1
ATOM 4641 C C . LEU B 1 178 ? 1.018 -27.297 -6.219 1 97.31 178 LEU B C 1
ATOM 4643 O O . LEU B 1 178 ? 0.938 -26.125 -5.836 1 97.31 178 LEU B O 1
ATOM 4647 N N . MET B 1 179 ? 2.061 -27.766 -6.836 1 98.31 179 MET B N 1
ATOM 4648 C CA . MET B 1 179 ? 3.199 -26.891 -7.105 1 98.31 179 MET B CA 1
ATOM 4649 C C . MET B 1 179 ? 3.547 -26.891 -8.586 1 98.31 179 MET B C 1
ATOM 4651 O O . MET B 1 179 ? 3.449 -27.922 -9.258 1 98.31 179 MET B O 1
ATOM 4655 N N . VAL B 1 180 ? 3.832 -25.766 -9.078 1 98.62 180 VAL B N 1
ATOM 4656 C CA . VAL B 1 180 ? 4.41 -25.578 -10.406 1 98.62 180 VAL B CA 1
ATOM 4657 C C . VAL B 1 180 ? 5.789 -24.938 -10.289 1 98.62 180 VAL B C 1
ATOM 4659 O O . VAL B 1 180 ? 5.934 -23.875 -9.672 1 98.62 180 VAL B O 1
ATOM 4662 N N . GLU B 1 181 ? 6.781 -25.562 -10.867 1 98.69 181 GLU B N 1
ATOM 4663 C CA . GLU B 1 181 ? 8.133 -25.031 -10.977 1 98.69 181 GLU B CA 1
ATOM 4664 C C . GLU B 1 181 ? 8.516 -24.797 -12.438 1 98.69 181 GLU B C 1
ATOM 4666 O O . GLU B 1 181 ? 8.492 -25.734 -13.242 1 98.69 181 GLU B O 1
ATOM 4671 N N . ILE B 1 182 ? 8.875 -23.578 -12.695 1 98.94 182 ILE B N 1
ATOM 4672 C CA . ILE B 1 182 ? 9.336 -23.266 -14.047 1 98.94 182 ILE B CA 1
ATOM 4673 C C . ILE B 1 182 ? 10.797 -22.812 -13.992 1 98.94 182 ILE B C 1
ATOM 4675 O O . ILE B 1 182 ? 11.141 -21.875 -13.266 1 98.94 182 ILE B O 1
ATOM 4679 N N . VAL B 1 183 ? 11.586 -23.5 -14.688 1 98.88 183 VAL B N 1
ATOM 4680 C CA . VAL B 1 183 ? 12.953 -23.062 -14.938 1 98.88 183 VAL B CA 1
ATOM 4681 C C . VAL B 1 183 ? 13.055 -22.5 -16.359 1 98.88 183 VAL B C 1
ATOM 4683 O O . VAL B 1 183 ? 13.141 -23.25 -17.328 1 98.88 183 VAL B O 1
ATOM 4686 N N . ALA B 1 184 ? 13.141 -21.203 -16.438 1 98.94 184 ALA B N 1
ATOM 4687 C CA . ALA B 1 184 ? 13.234 -20.547 -17.734 1 98.94 184 ALA B CA 1
ATOM 4688 C C . ALA B 1 184 ? 14.664 -20.109 -18.016 1 98.94 184 ALA B C 1
ATOM 4690 O O . ALA B 1 184 ? 15.117 -19.078 -17.531 1 98.94 184 ALA B O 1
ATOM 4691 N N . HIS B 1 185 ? 15.328 -20.812 -18.844 1 98.88 185 HIS B N 1
ATOM 4692 C CA . HIS B 1 185 ? 16.703 -20.5 -19.203 1 98.88 185 HIS B CA 1
ATOM 4693 C C . HIS B 1 185 ? 16.766 -19.281 -20.125 1 98.88 185 HIS B C 1
ATOM 4695 O O . HIS B 1 185 ? 15.727 -18.75 -20.531 1 98.88 185 HIS B O 1
ATOM 4701 N N . PRO B 1 186 ? 17.984 -18.797 -20.406 1 98.88 186 PRO B N 1
ATOM 4702 C CA . PRO B 1 186 ? 18.125 -17.5 -21.078 1 98.88 186 PRO B CA 1
ATOM 4703 C C . PRO B 1 186 ? 17.391 -17.453 -22.422 1 98.88 186 PRO B C 1
ATOM 4705 O O . PRO B 1 186 ? 17.469 -18.406 -23.203 1 98.88 186 PRO B O 1
ATOM 4708 N N . GLY B 1 187 ? 16.656 -16.438 -22.609 1 98.75 187 GLY B N 1
ATOM 4709 C CA . GLY B 1 187 ? 15.992 -16.172 -23.875 1 98.75 187 GLY B CA 1
ATOM 4710 C C . GLY B 1 187 ? 14.727 -16.969 -24.078 1 98.75 187 GLY B C 1
ATOM 4711 O O . GLY B 1 187 ? 14.039 -16.828 -25.094 1 98.75 187 GLY B O 1
ATOM 4712 N N . SER B 1 188 ? 14.336 -17.797 -23.094 1 98.75 188 SER B N 1
ATOM 4713 C CA . SER B 1 188 ? 13.133 -18.609 -23.266 1 98.75 188 SER B CA 1
ATOM 4714 C C . SER B 1 188 ? 11.875 -17.797 -22.922 1 98.75 188 SER B C 1
ATOM 4716 O O . SER B 1 188 ? 11.953 -16.766 -22.266 1 98.75 188 SER B O 1
ATOM 4718 N N . HIS B 1 189 ? 10.742 -18.219 -23.484 1 98.56 189 HIS B N 1
ATOM 4719 C CA . HIS B 1 189 ? 9.453 -17.578 -23.266 1 98.56 189 HIS B CA 1
ATOM 4720 C C . HIS B 1 189 ? 8.375 -18.578 -22.891 1 98.56 189 HIS B C 1
ATOM 4722 O O . HIS B 1 189 ? 8.062 -19.484 -23.672 1 98.56 189 HIS B O 1
ATOM 4728 N N . VAL B 1 190 ? 7.855 -18.438 -21.719 1 98.31 190 VAL B N 1
ATOM 4729 C CA . VAL B 1 190 ? 6.832 -19.359 -21.234 1 98.31 190 VAL B CA 1
ATOM 4730 C C . VAL B 1 190 ? 5.547 -18.594 -20.922 1 98.31 190 VAL B C 1
ATOM 4732 O O . VAL B 1 190 ? 5.555 -17.656 -20.141 1 98.31 190 VAL B O 1
ATOM 4735 N N . GLU B 1 191 ? 4.492 -18.938 -21.562 1 96.56 191 GLU B N 1
ATOM 4736 C CA . GLU B 1 191 ? 3.154 -18.484 -21.188 1 96.56 191 GLU B CA 1
ATOM 4737 C C . GLU B 1 191 ? 2.387 -19.609 -20.469 1 96.56 191 GLU B C 1
ATOM 4739 O O . GLU B 1 191 ? 2.031 -20.609 -21.094 1 96.56 191 GLU B O 1
ATOM 4744 N N . PHE B 1 192 ? 2.172 -19.422 -19.234 1 96.94 192 PHE B N 1
ATOM 4745 C CA . PHE B 1 192 ? 1.484 -20.422 -18.422 1 96.94 192 PHE B CA 1
ATOM 4746 C C . PHE B 1 192 ? 0.09 -19.938 -18.047 1 96.94 192 PHE B C 1
ATOM 4748 O O . PHE B 1 192 ? -0.058 -18.891 -17.406 1 96.94 192 PHE B O 1
ATOM 4755 N N . SER B 1 193 ? -0.918 -20.641 -18.391 1 94.19 193 SER B N 1
ATOM 4756 C CA . SER B 1 193 ? -2.293 -20.328 -18 1 94.19 193 SER B CA 1
ATOM 4757 C C . SER B 1 193 ? -2.928 -21.5 -17.25 1 94.19 193 SER B C 1
ATOM 4759 O O . SER B 1 193 ? -2.594 -22.656 -17.484 1 94.19 193 SER B O 1
ATOM 4761 N N . SER B 1 194 ? -3.779 -21.156 -16.375 1 94.19 194 SER B N 1
ATOM 4762 C CA . SER B 1 194 ? -4.441 -22.203 -15.602 1 94.19 194 SER B CA 1
ATOM 4763 C C . SER B 1 194 ? -5.883 -21.828 -15.273 1 94.19 194 SER B C 1
ATOM 4765 O O . SER B 1 194 ? -6.164 -20.672 -14.961 1 94.19 194 SER B O 1
ATOM 4767 N N . LEU B 1 195 ? -6.746 -22.734 -15.398 1 92.38 195 LEU B N 1
ATOM 4768 C CA . LEU B 1 195 ? -8.109 -22.656 -14.867 1 92.38 195 LEU B CA 1
ATOM 4769 C C . LEU B 1 195 ? -8.289 -23.641 -13.719 1 92.38 195 LEU B C 1
ATOM 4771 O O . LEU B 1 195 ? -8.336 -24.859 -13.93 1 92.38 195 LEU B O 1
ATOM 4775 N N . ASP B 1 196 ? -8.445 -23.125 -12.523 1 93.44 196 ASP B N 1
ATOM 4776 C CA . ASP B 1 196 ? -8.594 -23.969 -11.336 1 93.44 196 ASP B CA 1
ATOM 4777 C C . ASP B 1 196 ? -10.062 -24.094 -10.938 1 93.44 196 ASP B C 1
ATOM 4779 O O . ASP B 1 196 ? -10.719 -23.094 -10.625 1 93.44 196 ASP B O 1
ATOM 4783 N N . GLU B 1 197 ? -10.516 -25.266 -10.883 1 92.06 197 GLU B N 1
ATOM 4784 C CA . GLU B 1 197 ? -11.898 -25.516 -10.5 1 92.06 197 GLU B CA 1
ATOM 4785 C C . GLU B 1 197 ? -12 -26.703 -9.539 1 92.06 197 GLU B C 1
ATOM 4787 O O . GLU B 1 197 ? -12.516 -27.766 -9.891 1 92.06 197 GLU B O 1
ATOM 4792 N N . MET B 1 198 ? -11.664 -26.5 -8.328 1 92.81 198 MET B N 1
ATOM 4793 C CA . MET B 1 198 ? -11.734 -27.562 -7.324 1 92.81 198 MET B CA 1
ATOM 4794 C C . MET B 1 198 ? -13.039 -27.484 -6.539 1 92.81 198 MET B C 1
ATOM 4796 O O . MET B 1 198 ? -13.586 -26.406 -6.348 1 92.81 198 MET B O 1
ATOM 4800 N N . ASP B 1 199 ? -13.367 -28.594 -6.023 1 91.44 199 ASP B N 1
ATOM 4801 C CA . ASP B 1 199 ? -14.648 -28.734 -5.355 1 91.44 199 ASP B CA 1
ATOM 4802 C C . ASP B 1 199 ? -14.617 -28.125 -3.959 1 91.44 199 ASP B C 1
ATOM 4804 O O . ASP B 1 199 ? -13.555 -28.016 -3.344 1 91.44 199 ASP B O 1
ATOM 4808 N N . LYS B 1 200 ? -15.828 -27.828 -3.4 1 91.81 200 LYS B N 1
ATOM 4809 C CA . LYS B 1 200 ? -16 -27.109 -2.146 1 91.81 200 LYS B CA 1
ATOM 4810 C C . LYS B 1 200 ? -15.422 -27.891 -0.973 1 91.81 200 LYS B C 1
ATOM 4812 O O . LYS B 1 200 ? -15.031 -27.312 0.04 1 91.81 200 LYS B O 1
ATOM 4817 N N . ASP B 1 201 ? -15.328 -29.188 -1.106 1 92.25 201 ASP B N 1
ATOM 4818 C CA . ASP B 1 201 ? -14.914 -30.016 0.022 1 92.25 201 ASP B CA 1
ATOM 4819 C C . ASP B 1 201 ? -13.391 -30.109 0.104 1 92.25 201 ASP B C 1
ATOM 4821 O O . ASP B 1 201 ? -12.852 -30.641 1.077 1 92.25 201 ASP B O 1
ATOM 4825 N N . THR B 1 202 ? -12.773 -29.594 -0.876 1 94.88 202 THR B N 1
ATOM 4826 C CA . THR B 1 202 ? -11.32 -29.609 -0.909 1 94.88 202 THR B CA 1
ATOM 4827 C C . THR B 1 202 ? -10.734 -28.438 -0.136 1 94.88 202 THR B C 1
ATOM 4829 O O . THR B 1 202 ? -11.391 -27.406 0.016 1 94.88 202 THR B O 1
ATOM 4832 N N . THR B 1 203 ? -9.594 -28.609 0.445 1 96.88 203 THR B N 1
ATOM 4833 C CA . THR B 1 203 ? -8.734 -27.531 0.904 1 96.88 203 THR B CA 1
ATOM 4834 C C . THR B 1 203 ? -7.445 -27.469 0.089 1 96.88 203 THR B C 1
ATOM 4836 O O . THR B 1 203 ? -6.703 -28.453 0.026 1 96.88 203 THR B O 1
ATOM 4839 N N . LEU B 1 204 ? -7.168 -26.344 -0.5 1 97 204 LEU B N 1
ATOM 4840 C CA . LEU B 1 204 ? -6.102 -26.297 -1.494 1 97 204 LEU B CA 1
ATOM 4841 C C . LEU B 1 204 ? -4.988 -25.359 -1.039 1 97 204 LEU B C 1
ATOM 4843 O O . LEU B 1 204 ? -5.25 -24.219 -0.633 1 97 204 LEU B O 1
ATOM 4847 N N . TYR B 1 205 ? -3.785 -25.859 -1.102 1 97.75 205 TYR B N 1
ATOM 4848 C CA . TYR B 1 205 ? -2.578 -25.047 -1.111 1 97.75 205 TYR B CA 1
ATOM 4849 C C . TYR B 1 205 ? -1.872 -25.125 -2.459 1 97.75 205 TYR B C 1
ATOM 4851 O O . TYR B 1 205 ? -1.706 -26.219 -3.012 1 97.75 205 TYR B O 1
ATOM 4859 N N . PHE B 1 206 ? -1.451 -23.984 -2.961 1 98.12 206 PHE B N 1
ATOM 4860 C CA . PHE B 1 206 ? -0.683 -24.016 -4.199 1 98.12 206 PHE B CA 1
ATOM 4861 C C . PHE B 1 206 ? 0.559 -23.141 -4.086 1 98.12 206 PHE B C 1
ATOM 4863 O O . PHE B 1 206 ? 0.586 -22.188 -3.295 1 98.12 206 PHE B O 1
ATOM 4870 N N . ASN B 1 207 ? 1.577 -23.453 -4.781 1 98.5 207 ASN B N 1
ATOM 4871 C CA . ASN B 1 207 ? 2.803 -22.688 -4.953 1 98.5 207 ASN B CA 1
ATOM 4872 C C . ASN B 1 207 ? 3.336 -22.781 -6.379 1 98.5 207 ASN B C 1
ATOM 4874 O O . ASN B 1 207 ? 3.807 -23.844 -6.793 1 98.5 207 ASN B O 1
ATOM 4878 N N . ARG B 1 208 ? 3.18 -21.766 -7.105 1 98.69 208 ARG B N 1
ATOM 4879 C CA . ARG B 1 208 ? 3.676 -21.688 -8.477 1 98.69 208 ARG B CA 1
ATOM 4880 C C . ARG B 1 208 ? 4.809 -20.672 -8.586 1 98.69 208 ARG B C 1
ATOM 4882 O O . ARG B 1 208 ? 4.641 -19.516 -8.234 1 98.69 208 ARG B O 1
ATOM 4889 N N . ARG B 1 209 ? 5.984 -21.125 -9.062 1 98.81 209 ARG B N 1
ATOM 4890 C CA . ARG B 1 209 ? 7.125 -20.219 -9.062 1 98.81 209 ARG B CA 1
ATOM 4891 C C . ARG B 1 209 ? 7.996 -20.438 -10.297 1 98.81 209 ARG B C 1
ATOM 4893 O O . ARG B 1 209 ? 8.188 -21.578 -10.727 1 98.81 209 ARG B O 1
ATOM 4900 N N . ALA B 1 210 ? 8.516 -19.375 -10.797 1 98.94 210 ALA B N 1
ATOM 4901 C CA . ALA B 1 210 ? 9.422 -19.422 -11.945 1 98.94 210 ALA B CA 1
ATOM 4902 C C . ALA B 1 210 ? 10.758 -18.766 -11.609 1 98.94 210 ALA B C 1
ATOM 4904 O O . ALA B 1 210 ? 10.797 -17.703 -10.977 1 98.94 210 ALA B O 1
ATOM 4905 N N . ARG B 1 211 ? 11.773 -19.453 -11.953 1 98.94 211 ARG B N 1
ATOM 4906 C CA . ARG B 1 211 ? 13.094 -18.844 -12.047 1 98.94 211 ARG B CA 1
ATOM 4907 C C . ARG B 1 211 ? 13.375 -18.344 -13.461 1 98.94 211 ARG B C 1
ATOM 4909 O O . ARG B 1 211 ? 13.398 -19.141 -14.406 1 98.94 211 ARG B O 1
ATOM 4916 N N . ILE B 1 212 ? 13.633 -17.094 -13.617 1 98.94 212 ILE B N 1
ATOM 4917 C CA . ILE B 1 212 ? 13.68 -16.484 -14.938 1 98.94 212 ILE B CA 1
ATOM 4918 C C . ILE B 1 212 ? 15.07 -15.898 -15.188 1 98.94 212 ILE B C 1
ATOM 4920 O O . ILE B 1 212 ? 15.461 -14.914 -14.555 1 98.94 212 ILE B O 1
ATOM 4924 N N . GLU B 1 213 ? 15.75 -16.469 -16.141 1 98.88 213 GLU B N 1
ATOM 4925 C CA . GLU B 1 213 ? 17.141 -16.109 -16.391 1 98.88 213 GLU B CA 1
ATOM 4926 C C . GLU B 1 213 ? 17.25 -15.016 -17.438 1 98.88 213 GLU B C 1
ATOM 4928 O O . GLU B 1 213 ? 16.266 -14.359 -17.766 1 98.88 213 GLU B O 1
ATOM 4933 N N . ASN B 1 214 ? 18.484 -14.75 -17.906 1 98.88 214 ASN B N 1
ATOM 4934 C CA . ASN B 1 214 ? 18.781 -13.609 -18.766 1 98.88 214 ASN B CA 1
ATOM 4935 C C . ASN B 1 214 ? 17.859 -13.578 -19.984 1 98.88 214 ASN B C 1
ATOM 4937 O O . ASN B 1 214 ? 17.766 -14.555 -20.719 1 98.88 214 ASN B O 1
ATOM 4941 N N . ASP B 1 215 ? 17.078 -12.5 -20.172 1 98.75 215 ASP B N 1
ATOM 4942 C CA . ASP B 1 215 ? 16.266 -12.195 -21.344 1 98.75 215 ASP B CA 1
ATOM 4943 C C . ASP B 1 215 ? 15.141 -13.227 -21.5 1 98.75 215 ASP B C 1
ATOM 4945 O O . ASP B 1 215 ? 14.609 -13.398 -22.594 1 98.75 215 ASP B O 1
ATOM 4949 N N . ALA B 1 216 ? 14.875 -13.945 -20.375 1 98.88 216 ALA B N 1
ATOM 4950 C CA . ALA B 1 216 ? 13.75 -14.875 -20.406 1 98.88 216 ALA B CA 1
ATOM 4951 C C . ALA B 1 216 ? 12.445 -14.18 -20.016 1 98.88 216 ALA B C 1
ATOM 4953 O O . ALA B 1 216 ? 12.469 -13.125 -19.359 1 98.88 216 ALA B O 1
ATOM 4954 N N . HIS B 1 217 ? 11.336 -14.742 -20.438 1 98.69 217 HIS B N 1
ATOM 4955 C CA . HIS B 1 217 ? 10 -14.172 -20.25 1 98.69 217 HIS B CA 1
ATOM 4956 C C . HIS B 1 217 ? 9.023 -15.219 -19.734 1 98.69 217 HIS B C 1
ATOM 4958 O O . HIS B 1 217 ? 8.891 -16.297 -20.312 1 98.69 217 HIS B O 1
ATOM 4964 N N . VAL B 1 218 ? 8.367 -14.898 -18.641 1 98.75 218 VAL B N 1
ATOM 4965 C CA . VAL B 1 218 ? 7.316 -15.781 -18.141 1 98.75 218 VAL B CA 1
ATOM 4966 C C . VAL B 1 218 ? 6.039 -14.977 -17.891 1 98.75 218 VAL B C 1
ATOM 4968 O O . VAL B 1 218 ? 6.062 -13.961 -17.203 1 98.75 218 VAL B O 1
ATOM 4971 N N . GLU B 1 219 ? 4.941 -15.367 -18.438 1 97 219 GLU B N 1
ATOM 4972 C CA . GLU B 1 219 ? 3.625 -14.773 -18.234 1 97 219 GLU B CA 1
ATOM 4973 C C . GLU B 1 219 ? 2.67 -15.766 -17.578 1 97 219 GLU B C 1
ATOM 4975 O O . GLU B 1 219 ? 2.5 -16.891 -18.062 1 97 219 GLU B O 1
ATOM 4980 N N . TRP B 1 220 ? 2.123 -15.344 -16.453 1 97.31 220 TRP B N 1
ATOM 4981 C CA . TRP B 1 220 ? 1.09 -16.125 -15.781 1 97.31 220 TRP B CA 1
ATOM 4982 C C . TRP B 1 220 ? -0.296 -15.555 -16.078 1 97.31 220 TRP B C 1
ATOM 4984 O O . TRP B 1 220 ? -0.503 -14.344 -16.031 1 97.31 220 TRP B O 1
ATOM 4994 N N . ALA B 1 221 ? -1.2 -16.328 -16.391 1 94.94 221 ALA B N 1
ATOM 4995 C CA . ALA B 1 221 ? -2.625 -16 -16.453 1 94.94 221 ALA B CA 1
ATOM 4996 C C . ALA B 1 221 ? -3.447 -17.062 -15.711 1 94.94 221 ALA B C 1
ATOM 4998 O O . ALA B 1 221 ? -3.805 -18.094 -16.281 1 94.94 221 ALA B O 1
ATOM 4999 N N . ILE B 1 222 ? -3.77 -16.797 -14.5 1 95.44 222 ILE B N 1
ATOM 5000 C CA . ILE B 1 222 ? -4.387 -17.828 -13.664 1 95.44 222 ILE B CA 1
ATOM 5001 C C . ILE B 1 222 ? -5.809 -17.406 -13.305 1 95.44 222 ILE B C 1
ATOM 5003 O O . ILE B 1 222 ? -6.031 -16.297 -12.82 1 95.44 222 ILE B O 1
ATOM 5007 N N . ALA B 1 223 ? -6.695 -18.25 -13.492 1 93.62 223 ALA B N 1
ATOM 5008 C CA . ALA B 1 223 ? -8.078 -18.047 -13.055 1 93.62 223 ALA B CA 1
ATOM 5009 C C . ALA B 1 223 ? -8.422 -18.969 -11.883 1 93.62 223 ALA B C 1
ATOM 5011 O O . ALA B 1 223 ? -8.641 -20.172 -12.07 1 93.62 223 ALA B O 1
ATOM 5012 N N . PHE B 1 224 ? -8.531 -18.406 -10.727 1 94.94 224 PHE B N 1
ATOM 5013 C CA . PHE B 1 224 ? -8.945 -19.141 -9.539 1 94.94 224 PHE B CA 1
ATOM 5014 C C . PHE B 1 224 ? -10.469 -19.203 -9.445 1 94.94 224 PHE B C 1
ATOM 5016 O O . PHE B 1 224 ? -11.094 -18.328 -8.828 1 94.94 224 PHE B O 1
ATOM 5023 N N . MET B 1 225 ? -10.969 -20.297 -9.914 1 92.12 225 MET B N 1
ATOM 5024 C CA . MET B 1 225 ? -12.422 -20.469 -9.938 1 92.12 225 MET B CA 1
ATOM 5025 C C . MET B 1 225 ? -12.844 -21.625 -9.039 1 92.12 225 MET B C 1
ATOM 5027 O O . MET B 1 225 ? -13.844 -22.297 -9.312 1 92.12 225 MET B O 1
ATOM 5031 N N . ASN B 1 226 ? -12.102 -21.875 -8.055 1 93.81 226 ASN B N 1
ATOM 5032 C CA . ASN B 1 226 ? -12.398 -22.938 -7.102 1 93.81 226 ASN B CA 1
ATOM 5033 C C . ASN B 1 226 ? -13.617 -22.609 -6.25 1 93.81 226 ASN B C 1
ATOM 5035 O O . ASN B 1 226 ? -13.961 -21.438 -6.086 1 93.81 226 ASN B O 1
ATOM 5039 N N . ASP B 1 227 ? -14.18 -23.656 -5.703 1 92.62 227 ASP B N 1
ATOM 5040 C CA . ASP B 1 227 ? -15.211 -23.469 -4.688 1 92.62 227 ASP B CA 1
ATOM 5041 C C . ASP B 1 227 ? -14.664 -23.75 -3.289 1 92.62 227 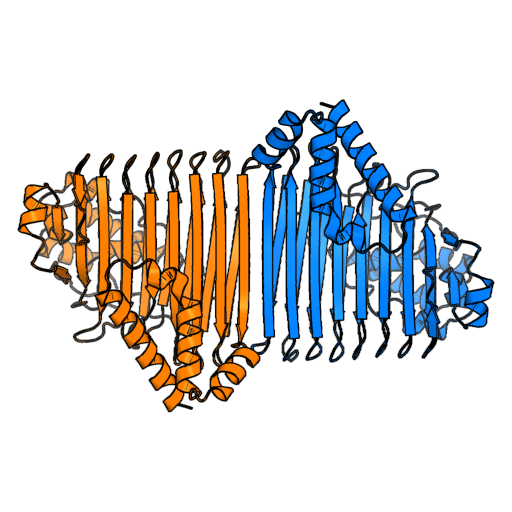ASP B C 1
ATOM 5043 O O . ASP B 1 227 ? -15.344 -23.516 -2.291 1 92.62 227 ASP B O 1
ATOM 5047 N N . CYS B 1 228 ? -13.492 -24.125 -3.203 1 95.06 228 CYS B N 1
ATOM 5048 C CA . CYS B 1 228 ? -12.906 -24.547 -1.938 1 95.06 228 CYS B CA 1
ATOM 5049 C C . CYS B 1 228 ? -12.109 -23.406 -1.3 1 95.06 228 CYS B C 1
ATOM 5051 O O . CYS B 1 228 ? -11.836 -22.406 -1.945 1 95.06 228 CYS B O 1
ATOM 5053 N N . ASN B 1 229 ? -11.742 -23.641 -0.03 1 97.12 229 ASN B N 1
ATOM 5054 C CA . ASN B 1 229 ? -10.742 -22.781 0.594 1 97.12 229 ASN B CA 1
ATOM 5055 C C . ASN B 1 229 ? -9.391 -22.891 -0.102 1 97.12 229 ASN B C 1
ATOM 5057 O O . ASN B 1 229 ? -8.922 -24 -0.377 1 97.12 229 ASN B O 1
ATOM 5061 N N . THR B 1 230 ? -8.844 -21.781 -0.428 1 97.56 230 THR B N 1
ATOM 5062 C CA . THR B 1 230 ? -7.645 -21.766 -1.254 1 97.56 230 THR B CA 1
ATOM 5063 C C . THR B 1 230 ? -6.602 -20.812 -0.668 1 97.56 230 THR B C 1
ATOM 5065 O O . THR B 1 230 ? -6.922 -19.672 -0.319 1 97.56 230 THR B O 1
ATOM 5068 N N . LEU B 1 231 ? -5.402 -21.297 -0.574 1 97.12 231 LEU B N 1
ATOM 5069 C CA . LEU B 1 231 ? -4.258 -20.5 -0.141 1 97.12 231 LEU B CA 1
ATOM 5070 C C . LEU B 1 231 ? -3.049 -20.75 -1.034 1 97.12 231 LEU B C 1
ATOM 5072 O O . LEU B 1 231 ? -2.781 -21.891 -1.413 1 97.12 231 LEU B O 1
ATOM 5076 N N . GLY B 1 232 ? -2.361 -19.703 -1.36 1 97.06 232 GLY B N 1
ATOM 5077 C CA . GLY B 1 232 ? -1.146 -20.062 -2.07 1 97.06 232 GLY B CA 1
ATOM 5078 C C . GLY B 1 232 ? -0.348 -18.859 -2.543 1 97.06 232 GLY B C 1
ATOM 5079 O O . GLY B 1 232 ? -0.65 -17.719 -2.176 1 97.06 232 GLY B O 1
ATOM 5080 N N . ASP B 1 233 ? 0.724 -19.188 -3.309 1 97.44 233 ASP B N 1
ATOM 5081 C CA . ASP B 1 233 ? 1.713 -18.203 -3.754 1 97.44 233 ASP B CA 1
ATOM 5082 C C . ASP B 1 233 ? 1.968 -18.328 -5.254 1 97.44 233 ASP B C 1
ATOM 5084 O O . ASP B 1 233 ? 2.072 -19.438 -5.781 1 97.44 233 ASP B O 1
ATOM 5088 N N . LEU B 1 234 ? 1.977 -17.25 -5.918 1 98.06 234 LEU B N 1
ATOM 5089 C CA . LEU B 1 234 ? 2.484 -17.094 -7.273 1 98.06 234 LEU B CA 1
ATOM 5090 C C . LEU B 1 234 ? 3.732 -16.203 -7.281 1 98.06 234 LEU B C 1
ATOM 5092 O O . LEU B 1 234 ? 3.666 -15.023 -6.941 1 98.06 234 LEU B O 1
ATOM 5096 N N . ASP B 1 235 ? 4.867 -16.797 -7.617 1 98.31 235 ASP B N 1
ATOM 5097 C CA . ASP B 1 235 ? 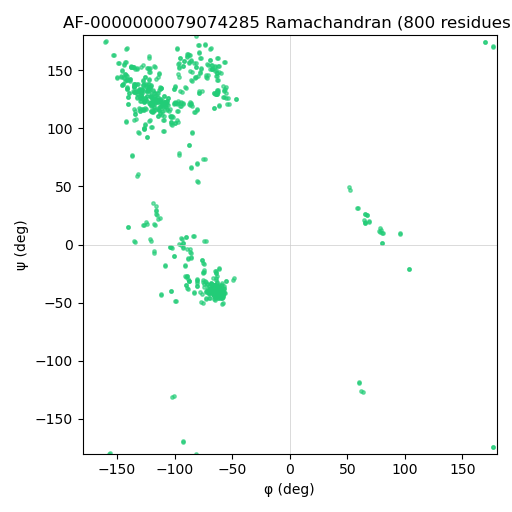6.121 -16.062 -7.461 1 98.31 235 ASP B CA 1
ATOM 5098 C C . ASP B 1 235 ? 6.941 -16.094 -8.75 1 98.31 235 ASP B C 1
ATOM 5100 O O . ASP B 1 235 ? 7.016 -17.125 -9.422 1 98.31 235 ASP B O 1
ATOM 5104 N N . SER B 1 236 ? 7.453 -15 -9.164 1 98.88 236 SER B N 1
ATOM 5105 C CA . SER B 1 236 ? 8.391 -14.883 -10.273 1 98.88 236 SER B CA 1
ATOM 5106 C C . SER B 1 236 ? 9.734 -14.32 -9.812 1 98.88 236 SER B C 1
ATOM 5108 O O . SER B 1 236 ? 9.805 -13.188 -9.32 1 98.88 236 SER B O 1
ATOM 5110 N N . GLU B 1 237 ? 10.758 -15.086 -9.969 1 98.88 237 GLU B N 1
ATOM 5111 C CA . GLU B 1 237 ? 12.117 -14.664 -9.633 1 98.88 237 GLU B CA 1
ATOM 5112 C C . GLU B 1 237 ? 12.883 -14.219 -10.875 1 98.88 237 GLU B C 1
ATOM 5114 O O . GLU B 1 237 ? 13.406 -15.047 -11.617 1 98.88 237 GLU B O 1
ATOM 5119 N N . LEU B 1 238 ? 13.031 -12.93 -10.992 1 98.88 238 LEU B N 1
ATOM 5120 C CA . LEU B 1 238 ? 13.758 -12.383 -12.133 1 98.88 238 LEU B CA 1
ATOM 5121 C C . LEU B 1 238 ? 15.25 -12.312 -11.844 1 98.88 238 LEU B C 1
ATOM 5123 O O . LEU B 1 238 ? 15.797 -11.234 -11.602 1 98.88 238 LEU B O 1
ATOM 5127 N N . ILE B 1 239 ? 15.938 -13.375 -12.07 1 98.56 239 ILE B N 1
ATOM 5128 C CA . ILE B 1 239 ? 17.328 -13.492 -11.656 1 98.56 239 ILE B CA 1
ATOM 5129 C C . ILE B 1 239 ? 18.234 -12.93 -12.742 1 98.56 239 ILE B C 1
ATOM 5131 O O . ILE B 1 239 ? 19.344 -12.438 -12.453 1 98.56 239 ILE B O 1
ATOM 5135 N N . GLY B 1 240 ? 17.828 -13.039 -13.969 1 98.69 240 GLY B N 1
ATOM 5136 C CA . GLY B 1 240 ? 18.688 -12.648 -15.078 1 98.69 240 GLY B CA 1
ATOM 5137 C C . GLY B 1 240 ? 18.484 -11.211 -15.5 1 98.69 240 GLY B C 1
ATOM 5138 O O . GLY B 1 240 ? 17.406 -10.641 -15.305 1 98.69 240 GLY B O 1
ATOM 5139 N N . GLU B 1 241 ? 19.531 -10.68 -16.156 1 98.62 241 GLU B N 1
ATOM 5140 C CA . GLU B 1 241 ? 19.422 -9.359 -16.766 1 98.62 241 GLU B CA 1
ATOM 5141 C C . GLU B 1 241 ? 18.406 -9.352 -17.891 1 98.62 241 GLU B C 1
ATOM 5143 O O . GLU B 1 241 ? 18.391 -10.25 -18.734 1 98.62 241 GLU B O 1
ATOM 5148 N N . GLY B 1 242 ? 17.531 -8.43 -17.859 1 98.62 242 GLY B N 1
ATOM 5149 C CA . GLY B 1 242 ? 16.578 -8.281 -18.938 1 98.62 242 GLY B CA 1
ATOM 5150 C C . GLY B 1 242 ? 15.406 -9.242 -18.828 1 98.62 242 GLY B C 1
ATOM 5151 O O . GLY B 1 242 ? 14.594 -9.352 -19.75 1 98.62 242 GLY B O 1
ATOM 5152 N N . SER B 1 243 ? 15.297 -9.922 -17.703 1 98.88 243 SER B N 1
ATOM 5153 C CA . SER B 1 243 ? 14.219 -10.875 -17.516 1 98.88 243 SER B CA 1
ATOM 5154 C C . SER B 1 243 ? 12.875 -10.164 -17.328 1 98.88 243 SER B C 1
ATOM 5156 O O . SER B 1 243 ? 12.836 -8.984 -16.984 1 98.88 243 SER B O 1
ATOM 5158 N N . TYR B 1 244 ? 11.773 -10.852 -17.656 1 98.81 244 TYR B N 1
ATOM 5159 C CA . TYR B 1 244 ? 10.445 -10.25 -17.703 1 98.81 244 TYR B CA 1
ATOM 5160 C C . TYR B 1 244 ? 9.406 -11.195 -17.125 1 98.81 244 TYR B C 1
ATOM 5162 O O . TYR B 1 244 ? 9.367 -12.375 -17.453 1 98.81 244 TYR B O 1
ATOM 5170 N N . ALA B 1 245 ? 8.609 -10.688 -16.234 1 98.81 245 ALA B N 1
ATOM 5171 C CA . ALA B 1 245 ? 7.484 -11.438 -15.688 1 98.81 245 ALA B CA 1
ATOM 5172 C C . ALA B 1 245 ? 6.199 -10.609 -15.727 1 98.81 245 ALA B C 1
ATOM 5174 O O . ALA B 1 245 ? 6.211 -9.422 -15.391 1 98.81 245 ALA B O 1
ATOM 5175 N N . ASP B 1 246 ? 5.113 -11.141 -16.188 1 97.88 246 ASP B N 1
ATOM 5176 C CA . ASP B 1 246 ? 3.77 -10.57 -16.172 1 97.88 246 ASP B CA 1
ATOM 5177 C C . ASP B 1 246 ? 2.773 -11.539 -15.523 1 97.88 246 ASP B C 1
ATOM 5179 O O . ASP B 1 246 ? 2.326 -12.492 -16.172 1 97.88 246 ASP B O 1
ATOM 5183 N N . SER B 1 247 ? 2.463 -11.281 -14.281 1 97.81 247 SER B N 1
ATOM 5184 C CA . SER B 1 247 ? 1.627 -12.195 -13.508 1 97.81 247 SER B CA 1
ATOM 5185 C C . SER B 1 247 ? 0.198 -11.672 -13.391 1 97.81 247 SER B C 1
ATOM 5187 O O . SER B 1 247 ? -0.059 -10.703 -12.68 1 97.81 247 SER B O 1
ATOM 5189 N N . LYS B 1 248 ? -0.667 -12.32 -14.039 1 96.12 248 LYS B N 1
ATOM 5190 C CA . LYS B 1 248 ? -2.082 -11.969 -14.016 1 96.12 248 LYS B CA 1
ATOM 5191 C C . LYS B 1 248 ? -2.904 -13.031 -13.297 1 96.12 248 LYS B C 1
ATOM 5193 O O . LYS B 1 248 ? -2.729 -14.227 -13.539 1 96.12 248 LYS B O 1
ATOM 5198 N N . ALA B 1 249 ? -3.799 -12.57 -12.438 1 95.88 249 ALA B N 1
ATOM 5199 C CA . ALA B 1 249 ? -4.633 -13.516 -11.703 1 95.88 249 ALA B CA 1
ATOM 5200 C C . ALA B 1 249 ? -6.035 -12.953 -11.484 1 95.88 249 ALA B C 1
ATOM 5202 O O . ALA B 1 249 ? -6.195 -11.766 -11.195 1 95.88 249 ALA B O 1
ATOM 5203 N N . ILE B 1 250 ? -7.012 -13.773 -11.656 1 94.56 250 ILE B N 1
ATOM 5204 C CA . ILE B 1 250 ? -8.375 -13.414 -11.281 1 94.56 250 ILE B CA 1
ATOM 5205 C C . ILE B 1 250 ? -8.922 -14.438 -10.289 1 94.56 250 ILE B C 1
ATOM 5207 O O . ILE B 1 250 ? -8.531 -15.602 -10.312 1 94.56 250 ILE B O 1
ATOM 5211 N N . ALA B 1 251 ? -9.797 -14.039 -9.461 1 95.5 251 ALA B N 1
ATOM 5212 C CA . ALA B 1 251 ? -10.477 -14.922 -8.516 1 95.5 251 ALA B CA 1
ATOM 5213 C C . ALA B 1 251 ? -11.945 -14.539 -8.359 1 95.5 251 ALA B C 1
ATOM 5215 O O . ALA B 1 251 ? -12.281 -13.359 -8.297 1 95.5 251 ALA B O 1
ATOM 5216 N N . VAL B 1 252 ? -12.75 -15.484 -8.398 1 93.38 252 VAL B N 1
ATOM 5217 C CA . VAL B 1 252 ? -14.164 -15.312 -8.086 1 93.38 252 VAL B CA 1
ATOM 5218 C C . VAL B 1 252 ? -14.547 -16.203 -6.906 1 93.38 252 VAL B C 1
ATOM 5220 O O . VAL B 1 252 ? -14.461 -17.422 -6.988 1 93.38 252 VAL B O 1
ATOM 5223 N N . THR B 1 253 ? -15 -15.57 -5.816 1 94.94 253 THR B N 1
ATOM 5224 C CA . THR B 1 253 ? -15.305 -16.344 -4.617 1 94.94 253 THR B CA 1
ATOM 5225 C C . THR B 1 253 ? -16.797 -16.312 -4.324 1 94.94 253 THR B C 1
ATOM 5227 O O . THR B 1 253 ? -17.484 -15.344 -4.641 1 94.94 253 THR B O 1
ATOM 5230 N N . THR B 1 254 ? -17.266 -17.406 -3.771 1 92.62 254 THR B N 1
ATOM 5231 C CA . THR B 1 254 ? -18.688 -17.547 -3.492 1 92.62 254 THR B CA 1
ATOM 5232 C C . THR B 1 254 ? -18.906 -18.281 -2.166 1 92.62 254 THR B C 1
ATOM 5234 O O . THR B 1 254 ? -17.953 -18.766 -1.555 1 92.62 254 THR B O 1
ATOM 5237 N N . GLY B 1 255 ? -20.156 -18.25 -1.695 1 92.75 255 GLY B N 1
ATOM 5238 C CA . GLY B 1 255 ? -20.5 -18.953 -0.464 1 92.75 255 GLY B CA 1
ATOM 5239 C C . GLY B 1 255 ? -19.766 -18.406 0.75 1 92.75 255 GLY B C 1
ATOM 5240 O O . GLY B 1 255 ? -19.797 -17.203 1.014 1 92.75 255 GLY B O 1
ATOM 5241 N N . ASP B 1 256 ? -19.109 -19.375 1.436 1 93.81 256 ASP B N 1
ATOM 5242 C CA . ASP B 1 256 ? -18.359 -19 2.635 1 93.81 256 ASP B CA 1
ATOM 5243 C C . ASP B 1 256 ? -16.875 -19.281 2.473 1 93.81 256 ASP B C 1
ATOM 5245 O O . ASP B 1 256 ? -16.141 -19.359 3.459 1 93.81 256 ASP B O 1
ATOM 5249 N N . GLN B 1 257 ? -16.531 -19.453 1.19 1 94.62 257 GLN B N 1
ATOM 5250 C CA . GLN B 1 257 ? -15.133 -19.844 0.998 1 94.62 257 GLN B CA 1
ATOM 5251 C C . GLN B 1 257 ? -14.18 -18.719 1.374 1 94.62 257 GLN B C 1
ATOM 5253 O O . GLN B 1 257 ? -14.539 -17.531 1.287 1 94.62 257 GLN B O 1
ATOM 5258 N N . ARG B 1 258 ? -12.992 -19.109 1.738 1 96.56 258 ARG B N 1
ATOM 5259 C CA . ARG B 1 258 ? -11.898 -18.188 2.049 1 96.56 258 ARG B CA 1
ATOM 5260 C C . ARG B 1 258 ? -10.711 -18.422 1.118 1 96.56 258 ARG B C 1
ATOM 5262 O O . ARG B 1 258 ? -10.203 -19.531 1.013 1 96.56 258 ARG B O 1
ATOM 5269 N N . VAL B 1 259 ? -10.297 -17.359 0.509 1 97.5 259 VAL B N 1
ATOM 5270 C CA . VAL B 1 259 ? -9.227 -17.453 -0.477 1 97.5 259 VAL B CA 1
ATOM 5271 C C . VAL B 1 259 ? -8.141 -16.422 -0.172 1 97.5 259 VAL B C 1
ATOM 5273 O O . VAL B 1 259 ? -8.438 -15.234 0.016 1 97.5 259 VAL B O 1
ATOM 5276 N N . GLY B 1 260 ? -6.926 -16.797 -0.06 1 96.69 260 GLY B N 1
ATOM 5277 C CA . GLY B 1 260 ? -5.766 -15.945 0.105 1 96.69 260 GLY B CA 1
ATOM 5278 C C . GLY B 1 260 ? -4.688 -16.188 -0.935 1 96.69 260 GLY B C 1
ATOM 5279 O O . GLY B 1 260 ? -4.18 -17.312 -1.056 1 96.69 260 GLY B O 1
ATOM 5280 N N . ILE B 1 261 ? -4.285 -15.18 -1.65 1 97.06 261 ILE B N 1
ATOM 5281 C CA . ILE B 1 261 ? -3.32 -15.32 -2.736 1 97.06 261 ILE B CA 1
ATOM 5282 C C . ILE B 1 261 ? -2.201 -14.289 -2.566 1 97.06 261 ILE B C 1
ATOM 5284 O O . ILE B 1 261 ? -2.463 -13.094 -2.469 1 97.06 261 ILE B O 1
ATOM 5288 N N . ASN B 1 262 ? -1.001 -14.75 -2.504 1 96.94 262 ASN B N 1
ATOM 5289 C CA . ASN B 1 262 ? 0.185 -13.906 -2.641 1 96.94 262 ASN B CA 1
ATOM 5290 C C . ASN B 1 262 ? 0.737 -13.945 -4.062 1 96.94 262 ASN B C 1
ATOM 5292 O O . ASN B 1 262 ? 0.982 -15.023 -4.609 1 96.94 262 ASN B O 1
ATOM 5296 N N . ASN B 1 263 ? 0.823 -12.859 -4.699 1 97.69 263 ASN B N 1
ATOM 5297 C CA . ASN B 1 263 ? 1.462 -12.703 -6 1 97.69 263 ASN B CA 1
ATOM 5298 C C . ASN B 1 263 ? 2.701 -11.82 -5.914 1 97.69 263 ASN B C 1
ATOM 5300 O O . ASN B 1 263 ? 2.594 -10.617 -5.676 1 97.69 263 ASN B O 1
ATOM 5304 N N . ARG B 1 264 ? 3.857 -12.43 -6.086 1 97.88 264 ARG B N 1
ATOM 5305 C CA . ARG B 1 264 ? 5.109 -11.711 -5.871 1 97.88 264 ARG B CA 1
ATOM 5306 C C . ARG B 1 264 ? 5.98 -11.75 -7.125 1 97.88 264 ARG B C 1
ATOM 5308 O O . ARG B 1 264 ? 6.09 -12.781 -7.785 1 97.88 264 ARG B O 1
ATOM 5315 N N . VAL B 1 265 ? 6.602 -10.688 -7.484 1 98.69 265 VAL B N 1
ATOM 5316 C CA . VAL B 1 265 ? 7.652 -10.602 -8.492 1 98.69 265 VAL B CA 1
ATOM 5317 C C . VAL B 1 265 ? 8.891 -9.93 -7.898 1 98.69 265 VAL B C 1
ATOM 5319 O O . VAL B 1 265 ? 8.797 -8.82 -7.352 1 98.69 265 VAL B O 1
ATOM 5322 N N . THR B 1 266 ? 10.023 -10.539 -7.973 1 98.62 266 THR B N 1
ATOM 5323 C CA . THR B 1 266 ? 11.266 -10.016 -7.406 1 98.62 266 THR B CA 1
ATOM 5324 C C . THR B 1 266 ? 12.297 -9.766 -8.508 1 98.62 266 THR B C 1
ATOM 5326 O O . THR B 1 266 ? 12.758 -10.703 -9.164 1 98.62 266 THR B O 1
ATOM 5329 N N . ASN B 1 267 ? 12.625 -8.555 -8.672 1 98.69 267 ASN B N 1
ATOM 5330 C CA . ASN B 1 267 ? 13.695 -8.164 -9.586 1 98.69 267 ASN B CA 1
ATOM 5331 C C . ASN B 1 267 ? 15.07 -8.297 -8.938 1 98.69 267 ASN B C 1
ATOM 5333 O O . ASN B 1 267 ? 15.398 -7.547 -8.016 1 98.69 267 ASN B O 1
ATOM 5337 N N . ARG B 1 268 ? 15.844 -9.188 -9.43 1 98.38 268 ARG B N 1
ATOM 5338 C CA . ARG B 1 268 ? 17.203 -9.367 -8.938 1 98.38 268 ARG B CA 1
ATOM 5339 C C . ARG B 1 268 ? 18.219 -8.953 -10 1 98.38 268 ARG B C 1
ATOM 5341 O O . ARG B 1 268 ? 19.25 -8.359 -9.68 1 98.38 268 ARG B O 1
ATOM 5348 N N . GLY B 1 269 ? 17.953 -9.375 -11.25 1 98.38 269 GLY B N 1
ATOM 5349 C CA . GLY B 1 269 ? 18.797 -8.953 -12.344 1 98.38 269 GLY B CA 1
ATOM 5350 C C . GLY B 1 269 ? 18.516 -7.531 -12.805 1 98.38 269 GLY B C 1
ATOM 5351 O O . GLY B 1 269 ? 17.375 -7.066 -12.742 1 98.38 269 GLY B O 1
ATOM 5352 N N . PRO B 1 270 ? 19.547 -6.828 -13.273 1 98.19 270 PRO B N 1
ATOM 5353 C CA . PRO B 1 270 ? 19.312 -5.465 -13.773 1 98.19 270 PRO B CA 1
ATOM 5354 C C . PRO B 1 270 ? 18.438 -5.43 -15.008 1 98.19 270 PRO B C 1
ATOM 5356 O O . PRO B 1 270 ? 18.328 -6.426 -15.734 1 98.19 270 PRO B O 1
ATOM 5359 N N . HIS B 1 271 ? 17.766 -4.383 -15.227 1 98 271 HIS B N 1
ATOM 5360 C CA . HIS B 1 271 ? 16.906 -4.133 -16.391 1 98 271 HIS B CA 1
ATOM 5361 C C . HIS B 1 271 ? 15.812 -5.184 -16.5 1 98 271 HIS B C 1
ATOM 5363 O O . HIS B 1 271 ? 15.484 -5.629 -17.609 1 98 271 HIS B O 1
ATOM 5369 N N . SER B 1 272 ? 15.391 -5.676 -15.336 1 98.62 272 SER B N 1
ATOM 5370 C CA . SER B 1 272 ? 14.289 -6.629 -15.32 1 98.62 272 SER B CA 1
ATOM 5371 C C . SER B 1 272 ? 12.953 -5.926 -15.133 1 98.62 272 SER B C 1
ATOM 5373 O O . SER B 1 272 ? 12.906 -4.805 -14.617 1 98.62 272 SER B O 1
ATOM 5375 N N . THR B 1 273 ? 11.883 -6.5 -15.594 1 98.69 273 THR B N 1
ATOM 5376 C CA . THR B 1 273 ? 10.547 -5.922 -15.492 1 98.69 273 THR B CA 1
ATOM 5377 C C . THR B 1 273 ? 9.578 -6.914 -14.859 1 98.69 273 THR B C 1
ATOM 5379 O O . THR B 1 273 ? 9.438 -8.047 -15.336 1 98.69 273 THR B O 1
ATOM 5382 N N . GLY B 1 274 ? 8.977 -6.527 -13.82 1 98.56 274 GLY B N 1
ATOM 5383 C CA . GLY B 1 274 ? 7.977 -7.332 -13.141 1 98.56 274 GLY B CA 1
ATOM 5384 C C . GLY B 1 274 ? 6.621 -6.656 -13.062 1 98.56 274 GLY B C 1
ATOM 5385 O O . GLY B 1 274 ? 6.496 -5.566 -12.5 1 98.56 274 GLY B O 1
ATOM 5386 N N . LEU B 1 275 ? 5.586 -7.289 -13.594 1 97.69 275 LEU B N 1
ATOM 5387 C CA . LEU B 1 275 ? 4.227 -6.762 -13.617 1 97.69 275 LEU B CA 1
ATOM 5388 C C . LEU B 1 275 ? 3.268 -7.691 -12.891 1 97.69 275 LEU B C 1
ATOM 5390 O O . LEU B 1 275 ? 3.389 -8.914 -12.984 1 97.69 275 LEU B O 1
ATOM 5394 N N . ILE B 1 276 ? 2.379 -7.145 -12.102 1 97.38 276 ILE B N 1
ATOM 5395 C CA . ILE B 1 276 ? 1.323 -7.895 -11.43 1 97.38 276 ILE B CA 1
ATOM 5396 C C . ILE B 1 276 ? -0.029 -7.238 -11.695 1 97.38 276 ILE B C 1
ATOM 5398 O O . ILE B 1 276 ? -0.171 -6.02 -11.578 1 97.38 276 ILE B O 1
ATOM 5402 N N . ASN B 1 277 ? -1.01 -7.98 -12.094 1 96.06 277 ASN B N 1
ATOM 5403 C CA . ASN B 1 277 ? -2.393 -7.539 -12.234 1 96.06 277 ASN B CA 1
ATOM 5404 C C . ASN B 1 277 ? -3.369 -8.547 -11.641 1 96.06 277 ASN B C 1
ATOM 5406 O O . ASN B 1 277 ? -3.52 -9.656 -12.156 1 96.06 277 ASN B O 1
ATOM 5410 N N . GLN B 1 278 ? -4.023 -8.18 -10.57 1 95.88 278 GLN B N 1
ATOM 5411 C CA . GLN B 1 278 ? -4.973 -9.07 -9.906 1 95.88 278 GLN B CA 1
ATOM 5412 C C . GLN B 1 278 ? -6.363 -8.445 -9.844 1 95.88 278 GLN B C 1
ATOM 5414 O O . GLN B 1 278 ? -6.504 -7.258 -9.547 1 95.88 278 GLN B O 1
ATOM 5419 N N . ARG B 1 279 ? -7.324 -9.258 -10.156 1 94.81 279 ARG B N 1
ATOM 5420 C CA . ARG B 1 279 ? -8.719 -8.836 -10.062 1 94.81 279 ARG B CA 1
ATOM 5421 C C . ARG B 1 279 ? -9.555 -9.891 -9.344 1 94.81 279 ARG B C 1
ATOM 5423 O O . ARG B 1 279 ? -9.516 -11.07 -9.688 1 94.81 279 ARG B O 1
ATOM 5430 N N . GLY B 1 280 ? -10.312 -9.453 -8.352 1 94.94 280 GLY B N 1
ATOM 5431 C CA . GLY B 1 280 ? -11.156 -10.359 -7.594 1 94.94 280 GLY B CA 1
ATOM 5432 C C . GLY B 1 280 ? -12.602 -9.898 -7.52 1 94.94 280 GLY B C 1
ATOM 5433 O O . GLY B 1 280 ? -12.875 -8.703 -7.43 1 94.94 280 GLY B O 1
ATOM 5434 N N . VAL B 1 281 ? -13.469 -10.812 -7.59 1 93.75 281 VAL B N 1
ATOM 5435 C CA . VAL B 1 281 ? -14.891 -10.57 -7.395 1 93.75 281 VAL B CA 1
ATOM 5436 C C . VAL B 1 281 ? -15.414 -11.445 -6.262 1 93.75 281 VAL B C 1
ATOM 5438 O O . VAL B 1 281 ? -15.195 -12.664 -6.258 1 93.75 281 VAL B O 1
ATOM 5441 N N . LEU B 1 282 ? -16.141 -10.859 -5.359 1 93.81 282 LEU B N 1
ATOM 5442 C CA . LEU B 1 282 ? -16.641 -11.602 -4.203 1 93.81 282 LEU B CA 1
ATOM 5443 C C . LEU B 1 282 ? -18.156 -11.617 -4.18 1 93.81 282 LEU B C 1
ATOM 5445 O O . LEU B 1 282 ? -18.797 -10.578 -4.305 1 93.81 282 LEU B O 1
ATOM 5449 N N . LEU B 1 283 ? -18.641 -12.75 -3.975 1 90.06 283 LEU B N 1
ATOM 5450 C CA . LEU B 1 283 ? -20.078 -12.953 -3.875 1 90.06 283 LEU B CA 1
ATOM 5451 C C . LEU B 1 283 ? -20.453 -13.484 -2.496 1 90.06 283 LEU B C 1
ATOM 5453 O O . LEU B 1 283 ? -19.609 -14 -1.771 1 90.06 283 LEU B O 1
ATOM 5457 N N . GLU B 1 284 ? -21.672 -13.211 -2.07 1 91.75 284 GLU B N 1
ATOM 5458 C CA . GLU B 1 284 ? -22.297 -13.781 -0.879 1 91.75 284 GLU B CA 1
ATOM 5459 C C . GLU B 1 284 ? -21.5 -13.453 0.377 1 91.75 284 GLU B C 1
ATOM 5461 O O . GLU B 1 284 ? -21.266 -12.281 0.678 1 91.75 284 GLU B O 1
ATOM 5466 N N . ASN B 1 285 ? -21 -14.531 1.097 1 93.56 285 ASN B N 1
ATOM 5467 C CA . ASN B 1 285 ? -20.297 -14.289 2.357 1 93.56 285 ASN B CA 1
ATOM 5468 C C . ASN B 1 285 ? -18.812 -14.648 2.258 1 93.56 285 ASN B C 1
ATOM 5470 O O . ASN B 1 285 ? -18.156 -14.883 3.275 1 93.56 285 ASN B O 1
ATOM 5474 N N . SER B 1 286 ? -18.328 -14.656 1.08 1 94.38 286 SER B N 1
ATOM 5475 C CA . SER B 1 286 ? -16.984 -15.156 0.858 1 94.38 286 SER B CA 1
ATOM 5476 C C . SER B 1 286 ? -15.93 -14.117 1.241 1 94.38 286 SER B C 1
ATOM 5478 O O . SER B 1 286 ? -16.266 -12.945 1.462 1 94.38 286 SER B O 1
ATOM 5480 N N . GLN B 1 287 ? -14.695 -14.609 1.358 1 94.5 287 GLN B N 1
ATOM 5481 C CA . GLN B 1 287 ? -13.555 -13.766 1.691 1 94.5 287 GLN B CA 1
ATOM 5482 C C . GLN B 1 287 ? -12.422 -13.945 0.685 1 94.5 287 GLN B C 1
ATOM 5484 O O . GLN B 1 287 ? -12.117 -15.07 0.284 1 94.5 287 GLN B O 1
ATOM 5489 N N . LEU B 1 288 ? -11.852 -12.875 0.316 1 95.62 288 LEU B N 1
ATOM 5490 C CA . LEU B 1 288 ? -10.727 -12.891 -0.609 1 95.62 288 LEU B CA 1
ATOM 5491 C C . LEU B 1 288 ? -9.672 -11.867 -0.199 1 95.62 288 LEU B C 1
ATOM 5493 O O . LEU B 1 288 ? -9.977 -10.688 -0.017 1 95.62 288 LEU B O 1
ATOM 5497 N N . ILE B 1 289 ? -8.438 -12.32 -0.065 1 94.44 289 ILE B N 1
ATOM 5498 C CA . ILE B 1 289 ? -7.305 -11.43 0.169 1 94.44 289 ILE B CA 1
ATOM 5499 C C . ILE B 1 289 ? -6.301 -11.555 -0.976 1 94.44 289 ILE B C 1
ATOM 5501 O O . ILE B 1 289 ? -5.777 -12.641 -1.231 1 94.44 289 ILE B O 1
ATOM 5505 N N . PHE B 1 290 ? -6.023 -10.398 -1.636 1 94.69 290 PHE B N 1
ATOM 5506 C CA . PHE B 1 290 ? -4.961 -10.297 -2.629 1 94.69 290 PHE B CA 1
ATOM 5507 C C . PHE B 1 290 ? -3.773 -9.516 -2.074 1 94.69 290 PHE B C 1
ATOM 5509 O O . PHE B 1 290 ? -3.887 -8.32 -1.785 1 94.69 290 PHE B O 1
ATOM 5516 N N . ASN B 1 291 ? -2.758 -10.219 -1.993 1 94.25 291 ASN B N 1
ATOM 5517 C CA . ASN B 1 291 ? -1.498 -9.539 -1.718 1 94.25 291 ASN B CA 1
ATOM 5518 C C . ASN B 1 291 ? -0.613 -9.469 -2.959 1 94.25 291 ASN B C 1
ATOM 5520 O O . ASN B 1 291 ? -0.346 -10.492 -3.592 1 94.25 291 ASN B O 1
ATOM 5524 N N . GLY B 1 292 ? -0.28 -8.312 -3.389 1 94.69 292 GLY B N 1
ATOM 5525 C CA . GLY B 1 292 ? 0.687 -8.102 -4.453 1 94.69 292 GLY B CA 1
ATOM 5526 C C . GLY B 1 292 ? 2.004 -7.531 -3.963 1 94.69 292 GLY B C 1
ATOM 5527 O O . GLY B 1 292 ? 2.033 -6.457 -3.354 1 94.69 292 GLY B O 1
ATOM 5528 N N . ILE B 1 293 ? 3.078 -8.258 -4.258 1 94.81 293 ILE B N 1
ATOM 5529 C CA . ILE B 1 293 ? 4.367 -7.824 -3.732 1 94.81 293 ILE B CA 1
ATOM 5530 C C . ILE B 1 293 ? 5.34 -7.59 -4.883 1 94.81 293 ILE B C 1
ATOM 5532 O O . ILE B 1 293 ? 5.789 -8.539 -5.527 1 94.81 293 ILE B O 1
ATOM 5536 N N . GLY B 1 294 ? 5.633 -6.391 -5.188 1 95.69 294 GLY B N 1
ATOM 5537 C CA . GLY B 1 294 ? 6.734 -6.039 -6.07 1 95.69 294 GLY B CA 1
ATOM 5538 C C . GLY B 1 294 ? 8.016 -5.711 -5.328 1 95.69 294 GLY B C 1
ATOM 5539 O O . GLY B 1 294 ? 8.047 -4.789 -4.512 1 95.69 294 GLY B O 1
ATOM 5540 N N . GLN B 1 295 ? 9.031 -6.469 -5.586 1 96.06 295 GLN B N 1
ATOM 5541 C CA . GLN B 1 295 ? 10.289 -6.277 -4.875 1 96.06 295 GLN B CA 1
ATOM 5542 C C . GLN B 1 295 ? 11.445 -6.055 -5.848 1 96.06 295 GLN B C 1
ATOM 5544 O O . GLN B 1 295 ? 11.562 -6.762 -6.852 1 96.06 295 GLN B O 1
ATOM 5549 N N . ILE B 1 296 ? 12.234 -5.09 -5.629 1 96.06 296 ILE B N 1
ATOM 5550 C CA . ILE B 1 296 ? 13.469 -4.844 -6.367 1 96.06 296 ILE B CA 1
ATOM 5551 C C . ILE B 1 296 ? 14.656 -4.863 -5.402 1 96.06 296 ILE B C 1
ATOM 5553 O O . ILE B 1 296 ? 14.766 -4.008 -4.523 1 96.06 296 ILE B O 1
ATOM 5557 N N . VAL B 1 297 ? 15.484 -5.773 -5.555 1 96.31 297 VAL B N 1
ATOM 5558 C CA . VAL B 1 297 ? 16.594 -5.93 -4.625 1 96.31 297 VAL B CA 1
ATOM 5559 C C . VAL B 1 297 ? 17.766 -5.062 -5.074 1 96.31 297 VAL B C 1
ATOM 5561 O O . VAL B 1 297 ? 17.797 -4.582 -6.207 1 96.31 297 VAL B O 1
ATOM 5564 N N . HIS B 1 298 ? 18.641 -4.848 -4.207 1 93.56 298 HIS B N 1
ATOM 5565 C CA . HIS B 1 298 ? 19.844 -4.074 -4.527 1 93.56 298 HIS B CA 1
ATOM 5566 C C . HIS B 1 298 ? 20.594 -4.691 -5.699 1 93.56 298 HIS B C 1
ATOM 5568 O O . HIS B 1 298 ? 20.781 -5.91 -5.754 1 93.56 298 HIS B O 1
ATOM 5574 N N . GLY B 1 299 ? 20.984 -3.904 -6.621 1 94.31 299 GLY B N 1
ATOM 5575 C CA . GLY B 1 299 ? 21.719 -4.367 -7.789 1 94.31 299 GLY B CA 1
ATOM 5576 C C . GLY B 1 299 ? 20.859 -4.449 -9.039 1 94.31 299 GLY B C 1
ATOM 5577 O O . GLY B 1 299 ? 21.375 -4.5 -10.156 1 94.31 299 GLY B O 1
ATOM 5578 N N . ALA B 1 300 ? 19.625 -4.527 -8.852 1 96.5 300 ALA B N 1
ATOM 5579 C CA . ALA B 1 300 ? 18.703 -4.609 -9.992 1 96.5 300 ALA B CA 1
ATOM 5580 C C . ALA B 1 300 ? 18.469 -3.234 -10.602 1 96.5 300 ALA B C 1
ATOM 5582 O O . ALA B 1 300 ? 17.328 -2.824 -10.797 1 96.5 300 ALA B O 1
ATOM 5583 N N . HIS B 1 301 ? 19.5 -2.584 -10.93 1 93.62 301 HIS B N 1
ATOM 5584 C CA . HIS B 1 301 ? 19.391 -1.239 -11.484 1 93.62 301 HIS B CA 1
ATOM 5585 C C . HIS B 1 301 ? 18.656 -1.25 -12.82 1 93.62 301 HIS B C 1
ATOM 5587 O O . HIS B 1 301 ? 18.766 -2.205 -13.594 1 93.62 301 HIS B O 1
ATOM 5593 N N . GLY B 1 302 ? 17.922 -0.271 -13.078 1 94.25 302 GLY B N 1
ATOM 5594 C CA . GLY B 1 302 ? 17.188 -0.124 -14.328 1 94.25 302 GLY B CA 1
ATOM 5595 C C . GLY B 1 302 ? 15.938 -0.967 -14.398 1 94.25 302 GLY B C 1
ATOM 5596 O O . GLY B 1 302 ? 15.312 -1.078 -15.453 1 94.25 302 GLY B O 1
ATOM 5597 N N . SER B 1 303 ? 15.562 -1.521 -13.273 1 96.56 303 SER B N 1
ATOM 5598 C CA . SER B 1 303 ? 14.43 -2.439 -13.273 1 96.56 303 SER B CA 1
ATOM 5599 C C . SER B 1 303 ? 13.117 -1.698 -13.055 1 96.56 303 SER B C 1
ATOM 5601 O O . SER B 1 303 ? 13.117 -0.531 -12.656 1 96.56 303 SER B O 1
ATOM 5603 N N . LYS B 1 304 ? 12.078 -2.367 -13.406 1 96.94 304 LYS B N 1
ATOM 5604 C CA . LYS B 1 304 ? 10.727 -1.823 -13.305 1 96.94 304 LYS B CA 1
ATOM 5605 C C . LYS B 1 304 ? 9.797 -2.795 -12.586 1 96.94 304 LYS B C 1
ATOM 5607 O O . LYS B 1 304 ? 9.836 -4.004 -12.828 1 96.94 304 LYS B O 1
ATOM 5612 N N . ALA B 1 305 ? 9.055 -2.307 -11.633 1 97.06 305 ALA B N 1
ATOM 5613 C CA . ALA B 1 305 ? 7.984 -3.049 -10.969 1 97.06 305 ALA B CA 1
ATOM 5614 C C . ALA B 1 305 ? 6.668 -2.273 -11.008 1 97.06 305 ALA B C 1
ATOM 5616 O O . ALA B 1 305 ? 6.609 -1.122 -10.57 1 97.06 305 ALA B O 1
ATOM 5617 N N . ASP B 1 306 ? 5.625 -2.857 -11.555 1 96.62 306 ASP B N 1
ATOM 5618 C CA . ASP B 1 306 ? 4.301 -2.248 -11.648 1 96.62 306 ASP B CA 1
ATOM 5619 C C . ASP B 1 306 ? 3.209 -3.244 -11.266 1 96.62 306 ASP B C 1
ATOM 5621 O O . ASP B 1 306 ? 3.232 -4.395 -11.703 1 96.62 306 ASP B O 1
ATOM 5625 N N . GLN B 1 307 ? 2.283 -2.807 -10.383 1 96.06 307 GLN B N 1
ATOM 5626 C CA . GLN B 1 307 ? 1.243 -3.75 -9.984 1 96.06 307 GLN B CA 1
ATOM 5627 C C . GLN B 1 307 ? -0.1 -3.045 -9.812 1 96.06 307 GLN B C 1
ATOM 5629 O O . GLN B 1 307 ? -0.148 -1.87 -9.445 1 96.06 307 GLN B O 1
ATOM 5634 N N . GLN B 1 308 ? -1.128 -3.75 -10.125 1 94.5 308 GLN B N 1
ATOM 5635 C CA . GLN B 1 308 ? -2.512 -3.344 -9.906 1 94.5 308 GLN B CA 1
ATOM 5636 C C . GLN B 1 308 ? -3.303 -4.438 -9.195 1 94.5 308 GLN B C 1
ATOM 5638 O O . GLN B 1 308 ? -3.281 -5.598 -9.617 1 94.5 308 GLN B O 1
ATOM 5643 N N . ASN B 1 309 ? -3.994 -4.094 -8.102 1 94.06 309 ASN B N 1
ATOM 5644 C CA . ASN B 1 309 ? -4.824 -5.008 -7.328 1 94.06 309 ASN B CA 1
ATOM 5645 C C . ASN B 1 309 ? -6.215 -4.434 -7.082 1 94.06 309 ASN B C 1
ATOM 5647 O O . ASN B 1 309 ? -6.363 -3.436 -6.371 1 94.06 309 ASN B O 1
ATOM 5651 N N . ARG B 1 310 ? -7.203 -5.102 -7.656 1 93 310 ARG B N 1
ATOM 5652 C CA . ARG B 1 310 ? -8.555 -4.566 -7.543 1 93 310 ARG B CA 1
ATOM 5653 C C . ARG B 1 310 ? -9.539 -5.656 -7.125 1 93 310 ARG B C 1
ATOM 5655 O O . ARG B 1 310 ? -9.461 -6.789 -7.602 1 93 310 ARG B O 1
ATOM 5662 N N . VAL B 1 311 ? -10.438 -5.277 -6.211 1 93.94 311 VAL B N 1
ATOM 5663 C CA . VAL B 1 311 ? -11.453 -6.203 -5.738 1 93.94 311 VAL B CA 1
ATOM 5664 C C . VAL B 1 311 ? -12.836 -5.547 -5.832 1 93.94 311 VAL B C 1
ATOM 5666 O O . VAL B 1 311 ? -13 -4.391 -5.441 1 93.94 311 VAL B O 1
ATOM 5669 N N . LEU B 1 312 ? -13.727 -6.281 -6.359 1 92.31 312 LEU B N 1
ATOM 5670 C CA . LEU B 1 312 ? -15.117 -5.859 -6.488 1 92.31 312 LEU B CA 1
ATOM 5671 C C . LEU B 1 312 ? -16.016 -6.676 -5.566 1 92.31 312 LEU B C 1
ATOM 5673 O O . LEU B 1 312 ? -16.109 -7.898 -5.707 1 92.31 312 LEU B O 1
ATOM 5677 N N . MET B 1 313 ? -16.719 -6 -4.664 1 89.94 313 MET B N 1
ATOM 5678 C CA . MET B 1 313 ? -17.641 -6.664 -3.744 1 89.94 313 MET B CA 1
ATOM 5679 C C . MET B 1 313 ? -19.062 -6.645 -4.293 1 89.94 313 MET B C 1
ATOM 5681 O O . MET B 1 313 ? -19.688 -5.586 -4.379 1 89.94 313 MET B O 1
ATOM 5685 N N . MET B 1 314 ? -19.609 -7.812 -4.441 1 87.81 314 MET B N 1
ATOM 5686 C CA . MET B 1 314 ? -20.953 -7.91 -5.012 1 87.81 314 MET B CA 1
ATOM 5687 C C . MET B 1 314 ? -21.984 -8.172 -3.926 1 87.81 314 MET B C 1
ATOM 5689 O O . MET B 1 314 ? -23.156 -8.367 -4.223 1 87.81 314 MET B O 1
ATOM 5693 N N . SER B 1 315 ? -21.531 -8.312 -2.738 1 85.88 315 SER B N 1
ATOM 5694 C CA . SER B 1 315 ? -22.391 -8.539 -1.585 1 85.88 315 SER B CA 1
ATOM 5695 C C . SER B 1 315 ? -21.938 -7.715 -0.383 1 85.88 315 SER B C 1
ATOM 5697 O O . SER B 1 315 ? -20.75 -7.461 -0.211 1 85.88 315 SER B O 1
ATOM 5699 N N . ASP B 1 316 ? -22.844 -7.375 0.507 1 83.31 316 ASP B N 1
ATOM 5700 C CA . ASP B 1 316 ? -22.547 -6.609 1.713 1 83.31 316 ASP B CA 1
ATOM 5701 C C . ASP B 1 316 ? -21.844 -7.477 2.76 1 83.31 316 ASP B C 1
ATOM 5703 O O . ASP B 1 316 ? -21.266 -6.961 3.713 1 83.31 316 ASP B O 1
ATOM 5707 N N . ASN B 1 317 ? -21.938 -8.727 2.535 1 88.06 317 ASN B N 1
ATOM 5708 C CA . ASN B 1 317 ? -21.422 -9.633 3.547 1 88.06 317 ASN B CA 1
ATOM 5709 C C . ASN B 1 317 ? -20.047 -10.172 3.158 1 88.06 317 ASN B C 1
ATOM 5711 O O . ASN B 1 317 ? -19.391 -10.859 3.949 1 88.06 317 ASN B O 1
ATOM 5715 N N . ALA B 1 318 ? -19.719 -9.883 1.918 1 88.5 318 ALA B N 1
ATOM 5716 C CA . ALA B 1 318 ? -18.406 -10.336 1.471 1 88.5 318 ALA B CA 1
ATOM 5717 C C . ALA B 1 318 ? -17.297 -9.43 2.012 1 88.5 318 ALA B C 1
ATOM 5719 O O . ALA B 1 318 ? -17.531 -8.25 2.27 1 88.5 318 ALA B O 1
ATOM 5720 N N . HIS B 1 319 ? -16.141 -10.047 2.182 1 88.56 319 HIS B N 1
ATOM 5721 C CA . HIS B 1 319 ? -14.992 -9.281 2.67 1 88.56 319 HIS B CA 1
ATOM 5722 C C . HIS B 1 319 ? -13.789 -9.445 1.75 1 88.56 319 HIS B C 1
ATOM 5724 O O . HIS B 1 319 ? -13.258 -10.547 1.6 1 88.56 319 HIS B O 1
ATOM 5730 N N . GLY B 1 320 ? -13.422 -8.414 1.188 1 89.88 320 GLY B N 1
ATOM 5731 C CA . GLY B 1 320 ? -12.289 -8.43 0.273 1 89.88 320 GLY B CA 1
ATOM 5732 C C . GLY B 1 320 ? -11.219 -7.426 0.632 1 89.88 320 GLY B C 1
ATOM 5733 O O . GLY B 1 320 ? -11.523 -6.324 1.096 1 89.88 320 GLY B O 1
ATOM 5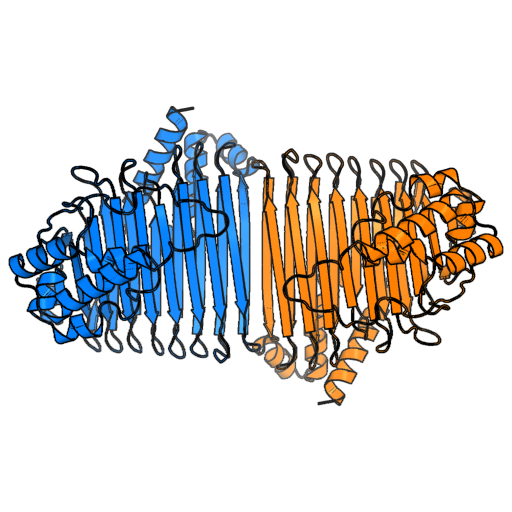734 N N . ASP B 1 321 ? -9.922 -7.824 0.407 1 89.12 321 ASP B N 1
ATOM 5735 C CA . ASP B 1 321 ? -8.789 -6.926 0.608 1 89.12 321 ASP B CA 1
ATOM 5736 C C . ASP B 1 321 ? -7.809 -7 -0.561 1 89.12 321 ASP B C 1
ATOM 5738 O O . ASP B 1 321 ? -7.559 -8.086 -1.097 1 89.12 321 ASP B O 1
ATOM 5742 N N . ALA B 1 322 ? -7.344 -5.883 -0.985 1 90.94 322 ALA B N 1
ATOM 5743 C CA . ALA B 1 322 ? -6.246 -5.746 -1.941 1 90.94 322 ALA B CA 1
ATOM 5744 C C . ALA B 1 322 ? -5.066 -5.004 -1.321 1 90.94 322 ALA B C 1
ATOM 5746 O O . ALA B 1 322 ? -5.156 -3.807 -1.043 1 90.94 322 ALA B O 1
ATOM 5747 N N . ASN B 1 323 ? -3.984 -5.723 -1.175 1 88.44 323 ASN B N 1
ATOM 5748 C CA . ASN B 1 323 ? -2.855 -5.168 -0.437 1 88.44 323 ASN B CA 1
ATOM 5749 C C . ASN B 1 323 ? -1.581 -5.176 -1.275 1 88.44 323 ASN B C 1
ATOM 5751 O O . ASN B 1 323 ? -0.792 -6.117 -1.206 1 88.44 323 ASN B O 1
ATOM 5755 N N . PRO B 1 324 ? -1.336 -4.133 -1.943 1 90.44 324 PRO B N 1
ATOM 5756 C CA . PRO B 1 324 ? -0.07 -4.047 -2.676 1 90.44 324 PRO B CA 1
ATOM 5757 C C . PRO B 1 324 ? 1.096 -3.613 -1.79 1 90.44 324 PRO B C 1
ATOM 5759 O O . PRO B 1 324 ? 0.906 -2.844 -0.845 1 90.44 324 PRO B O 1
ATOM 5762 N N . LEU B 1 325 ? 2.248 -4.121 -2.006 1 87.38 325 LEU B N 1
ATOM 5763 C CA . LEU B 1 325 ? 3.475 -3.748 -1.31 1 87.38 325 LEU B CA 1
ATOM 5764 C C . LEU B 1 325 ? 4.629 -3.576 -2.293 1 87.38 325 LEU B C 1
ATOM 5766 O O . LEU B 1 325 ? 4.805 -4.395 -3.199 1 87.38 325 LEU B O 1
ATOM 5770 N N . LEU B 1 326 ? 5.332 -2.479 -2.18 1 88.81 326 LEU B N 1
ATOM 5771 C CA . LEU B 1 326 ? 6.57 -2.264 -2.918 1 88.81 326 LEU B CA 1
ATOM 5772 C C . LEU B 1 326 ? 7.777 -2.305 -1.982 1 88.81 326 LEU B C 1
ATOM 5774 O O . LEU B 1 326 ? 7.844 -1.542 -1.017 1 88.81 326 LEU B O 1
ATOM 5778 N N . LEU B 1 327 ? 8.648 -3.213 -2.197 1 88.81 327 LEU B N 1
ATOM 5779 C CA . LEU B 1 327 ? 9.906 -3.316 -1.462 1 88.81 327 LEU B CA 1
ATOM 5780 C C . LEU B 1 327 ? 11.086 -2.957 -2.355 1 88.81 327 LEU B C 1
ATOM 5782 O O . LEU B 1 327 ? 11.594 -3.805 -3.096 1 88.81 327 LEU B O 1
ATOM 5786 N N . ILE B 1 328 ? 11.57 -1.758 -2.285 1 87.88 328 ILE B N 1
ATOM 5787 C CA . ILE B 1 328 ? 12.562 -1.249 -3.229 1 87.88 328 ILE B CA 1
ATOM 5788 C C . ILE B 1 328 ? 13.883 -0.995 -2.504 1 87.88 328 ILE B C 1
ATOM 5790 O O . ILE B 1 328 ? 13.945 -0.183 -1.578 1 87.88 328 ILE B O 1
ATOM 5794 N N . ASP B 1 329 ? 14.914 -1.688 -2.824 1 87.38 329 ASP B N 1
ATOM 5795 C CA . ASP B 1 329 ? 16.234 -1.508 -2.246 1 87.38 329 ASP B CA 1
ATOM 5796 C C . ASP B 1 329 ? 17.234 -1.036 -3.303 1 87.38 329 ASP B C 1
ATOM 5798 O O . ASP B 1 329 ? 18.391 -1.466 -3.307 1 87.38 329 ASP B O 1
ATOM 5802 N N . GLU B 1 330 ? 16.75 -0.385 -4.352 1 85.31 330 GLU B N 1
ATOM 5803 C CA . GLU B 1 330 ? 17.531 0.167 -5.449 1 85.31 330 GLU B CA 1
ATOM 5804 C C . GLU B 1 330 ? 17.016 1.545 -5.859 1 85.31 330 GLU B C 1
ATOM 5806 O O . GLU B 1 330 ? 15.812 1.779 -5.883 1 85.31 330 GLU B O 1
ATOM 5811 N N . ASN B 1 331 ? 17.844 2.494 -6.188 1 78.56 331 ASN B N 1
ATOM 5812 C CA . ASN B 1 331 ? 17.422 3.867 -6.449 1 78.56 331 ASN B CA 1
ATOM 5813 C C . ASN B 1 331 ? 17.062 4.07 -7.922 1 78.56 331 ASN B C 1
ATOM 5815 O O . ASN B 1 331 ? 16.125 4.793 -8.242 1 78.56 331 ASN B O 1
ATOM 5819 N N . ASP B 1 332 ? 17.875 3.379 -8.766 1 85.06 332 ASP B N 1
ATOM 5820 C CA . ASP B 1 332 ? 17.641 3.543 -10.195 1 85.06 332 ASP B CA 1
ATOM 5821 C C . ASP B 1 332 ? 16.562 2.578 -10.688 1 85.06 332 ASP B C 1
ATOM 5823 O O . ASP B 1 332 ? 16.844 1.648 -11.445 1 85.06 332 ASP B O 1
ATOM 5827 N N . VAL B 1 333 ? 15.328 2.783 -10.211 1 90.06 333 VAL B N 1
ATOM 5828 C CA . VAL B 1 333 ? 14.242 1.875 -10.57 1 90.06 333 VAL B CA 1
ATOM 5829 C C . VAL B 1 333 ? 12.945 2.662 -10.758 1 90.06 333 VAL B C 1
ATOM 5831 O O . VAL B 1 333 ? 12.852 3.814 -10.328 1 90.06 333 VAL B O 1
ATOM 5834 N N . ILE B 1 334 ? 12.016 2.127 -11.492 1 89.69 334 ILE B N 1
ATOM 5835 C CA . ILE B 1 334 ? 10.648 2.631 -11.586 1 89.69 334 ILE B CA 1
ATOM 5836 C C . ILE B 1 334 ? 9.688 1.649 -10.914 1 89.69 334 ILE B C 1
ATOM 5838 O O . ILE B 1 334 ? 9.594 0.49 -11.32 1 89.69 334 ILE B O 1
ATOM 5842 N N . ALA B 1 335 ? 9.055 2.08 -9.828 1 93.31 335 ALA B N 1
ATOM 5843 C CA . ALA B 1 335 ? 8.102 1.23 -9.125 1 93.31 335 ALA B CA 1
ATOM 5844 C C . ALA B 1 335 ? 6.773 1.952 -8.914 1 93.31 335 ALA B C 1
ATOM 5846 O O . ALA B 1 335 ? 6.75 3.139 -8.57 1 93.31 335 ALA B O 1
ATOM 5847 N N . ALA B 1 336 ? 5.676 1.28 -9.211 1 93.5 336 ALA B N 1
ATOM 5848 C CA . ALA B 1 336 ? 4.344 1.854 -9.039 1 93.5 336 ALA B CA 1
ATOM 5849 C C . ALA B 1 336 ? 3.336 0.784 -8.633 1 93.5 336 ALA B C 1
ATOM 5851 O O . ALA B 1 336 ? 3.51 -0.395 -8.945 1 93.5 336 ALA B O 1
ATOM 5852 N N . HIS B 1 337 ? 2.346 1.189 -7.879 1 92.75 337 HIS B N 1
ATOM 5853 C CA . HIS B 1 337 ? 1.249 0.271 -7.594 1 92.75 337 HIS B CA 1
ATOM 5854 C C . HIS B 1 337 ? -0.067 1.021 -7.418 1 92.75 337 HIS B C 1
ATOM 5856 O O . HIS B 1 337 ? -0.07 2.236 -7.203 1 92.75 337 HIS B O 1
ATOM 5862 N N . ALA B 1 338 ? -1.139 0.316 -7.652 1 93.56 338 ALA B N 1
ATOM 5863 C CA . ALA B 1 338 ? -2.5 0.804 -7.441 1 93.56 338 ALA B CA 1
ATOM 5864 C C . ALA B 1 338 ? -3.393 -0.293 -6.867 1 93.56 338 ALA B C 1
ATOM 5866 O O . ALA B 1 338 ? -3.24 -1.468 -7.207 1 93.56 338 ALA B O 1
ATOM 5867 N N . ALA B 1 339 ? -4.258 0.093 -5.996 1 93.69 339 ALA B N 1
ATOM 5868 C CA . ALA B 1 339 ? -5.219 -0.842 -5.414 1 93.69 339 ALA B CA 1
ATOM 5869 C C . ALA B 1 339 ? -6.578 -0.179 -5.219 1 93.69 339 ALA B C 1
ATOM 5871 O O . ALA B 1 339 ? -6.66 1.029 -4.984 1 93.69 339 ALA B O 1
ATOM 5872 N N . SER B 1 340 ? -7.629 -0.94 -5.379 1 92.25 340 SER B N 1
ATOM 5873 C CA . SER B 1 340 ? -8.977 -0.436 -5.121 1 92.25 340 SER B CA 1
ATOM 5874 C C . SER B 1 340 ? -9.883 -1.537 -4.586 1 92.25 340 SER B C 1
ATOM 5876 O O . SER B 1 340 ? -9.75 -2.701 -4.969 1 92.25 340 SER B O 1
ATOM 5878 N N . VAL B 1 341 ? -10.758 -1.171 -3.711 1 91.5 341 VAL B N 1
ATOM 5879 C CA . VAL B 1 341 ? -11.805 -2.018 -3.154 1 91.5 341 VAL B CA 1
ATOM 5880 C C . VAL B 1 341 ? -13.133 -1.255 -3.135 1 91.5 341 VAL B C 1
ATOM 5882 O O . VAL B 1 341 ? -13.172 -0.074 -2.781 1 91.5 341 VAL B O 1
ATOM 5885 N N . GLY B 1 342 ? -14.25 -1.963 -3.559 1 89.94 342 GLY B N 1
ATOM 5886 C CA . GLY B 1 342 ? -15.539 -1.293 -3.496 1 89.94 342 GLY B CA 1
ATOM 5887 C C . GLY B 1 342 ? -16.672 -2.131 -4.055 1 89.94 342 GLY B C 1
ATOM 5888 O O . GLY B 1 342 ? -16.438 -3.164 -4.684 1 89.94 342 GLY B O 1
ATOM 5889 N N . PRO B 1 343 ? -17.812 -1.615 -3.801 1 88.75 343 PRO B N 1
ATOM 5890 C CA . PRO B 1 343 ? -18.984 -2.289 -4.375 1 88.75 343 PRO B CA 1
ATOM 5891 C C . PRO B 1 343 ? -19.188 -1.959 -5.852 1 88.75 343 PRO B C 1
ATOM 5893 O O . PRO B 1 343 ? -18.422 -1.18 -6.426 1 88.75 343 PRO B O 1
ATOM 5896 N N . VAL B 1 344 ? -20.078 -2.631 -6.449 1 85.38 344 VAL B N 1
ATOM 5897 C CA . VAL B 1 344 ? -20.406 -2.346 -7.84 1 85.38 344 VAL B CA 1
ATOM 5898 C C . VAL B 1 344 ? -20.969 -0.931 -7.957 1 85.38 344 VAL B C 1
ATOM 5900 O O . VAL B 1 344 ? -21.672 -0.458 -7.059 1 85.38 344 VAL B O 1
ATOM 5903 N N . ASP B 1 345 ? -20.609 -0.318 -8.977 1 83.75 345 ASP B N 1
ATOM 5904 C CA . ASP B 1 345 ? -21.109 1.032 -9.227 1 83.75 345 ASP B CA 1
ATOM 5905 C C . ASP B 1 345 ? -22.609 1.027 -9.477 1 83.75 345 ASP B C 1
ATOM 5907 O O . ASP B 1 345 ? -23.062 0.575 -10.531 1 83.75 345 ASP B O 1
ATOM 5911 N N . GLN B 1 346 ? -23.328 1.667 -8.633 1 84.06 346 GLN B N 1
ATOM 5912 C CA . GLN B 1 346 ? -24.781 1.642 -8.719 1 84.06 346 GLN B CA 1
ATOM 5913 C C . GLN B 1 346 ? -25.266 2.457 -9.914 1 84.06 346 GLN B C 1
ATOM 5915 O O . GLN B 1 346 ? -26.281 2.111 -10.531 1 84.06 346 GLN B O 1
ATOM 5920 N N . ILE B 1 347 ? -24.531 3.492 -10.164 1 87.81 347 ILE B N 1
ATOM 5921 C CA . ILE B 1 347 ? -24.922 4.309 -11.305 1 87.81 347 ILE B CA 1
ATOM 5922 C C . ILE B 1 347 ? -24.828 3.486 -12.594 1 87.81 347 ILE B C 1
ATOM 5924 O O . ILE B 1 347 ? -25.75 3.52 -13.422 1 87.81 347 ILE B O 1
ATOM 5928 N N . GLN B 1 348 ? -23.75 2.775 -12.617 1 87.75 348 GLN B N 1
ATOM 5929 C CA . GLN B 1 348 ? -23.578 1.901 -13.773 1 87.75 348 GLN B CA 1
ATOM 5930 C C . GLN B 1 348 ? -24.656 0.822 -13.812 1 87.75 348 GLN B C 1
ATOM 5932 O O . GLN B 1 348 ? -25.234 0.555 -14.875 1 87.75 348 GLN B O 1
ATOM 5937 N N . MET B 1 349 ? -24.938 0.266 -12.734 1 89.88 349 MET B N 1
ATOM 5938 C CA . MET B 1 349 ? -25.969 -0.771 -12.648 1 89.88 349 MET B CA 1
ATOM 5939 C C . MET B 1 349 ? -27.328 -0.219 -13.039 1 89.88 349 MET B C 1
ATOM 5941 O O . MET B 1 349 ? -28.047 -0.828 -13.836 1 89.88 349 MET B O 1
ATOM 5945 N N . ASN B 1 350 ? -27.578 0.939 -12.516 1 92.12 350 ASN B N 1
ATOM 5946 C CA . ASN B 1 350 ? -28.859 1.569 -12.812 1 92.12 350 ASN B CA 1
ATOM 5947 C C . ASN B 1 350 ? -28.984 1.924 -14.297 1 92.12 350 ASN B C 1
ATOM 5949 O O . ASN B 1 350 ? -30.047 1.793 -14.883 1 92.12 350 ASN B O 1
ATOM 5953 N N . TYR B 1 351 ? -27.859 2.379 -14.75 1 93.62 351 TYR B N 1
ATOM 5954 C CA . TYR B 1 351 ? -27.844 2.709 -16.172 1 93.62 351 TYR B CA 1
ATOM 5955 C C . TYR B 1 351 ? -28.188 1.489 -17.016 1 93.62 351 TYR B C 1
ATOM 5957 O O . TYR B 1 351 ? -29.031 1.562 -17.906 1 93.62 351 TYR B O 1
ATOM 5965 N N . LEU B 1 352 ? -27.609 0.357 -16.75 1 93.38 352 LEU B N 1
ATOM 5966 C CA . LEU B 1 352 ? -27.828 -0.875 -17.5 1 93.38 352 LEU B CA 1
ATOM 5967 C C . LEU B 1 352 ? -29.266 -1.362 -17.328 1 93.38 352 LEU B C 1
ATOM 5969 O O . LEU B 1 352 ? -29.906 -1.768 -18.297 1 93.38 352 LEU B O 1
ATOM 5973 N N . MET B 1 353 ? -29.75 -1.173 -16.219 1 93.69 353 MET B N 1
ATOM 5974 C CA . MET B 1 353 ? -31.125 -1.603 -15.945 1 93.69 353 MET B CA 1
ATOM 5975 C C . MET B 1 353 ? -32.125 -0.704 -16.656 1 93.69 353 MET B C 1
ATOM 5977 O O . MET B 1 353 ? -33.125 -1.186 -17.188 1 93.69 353 MET B O 1
ATOM 5981 N N . SER B 1 354 ? -31.812 0.542 -16.625 1 94.69 354 SER B N 1
ATOM 5982 C CA . SER B 1 354 ? -32.688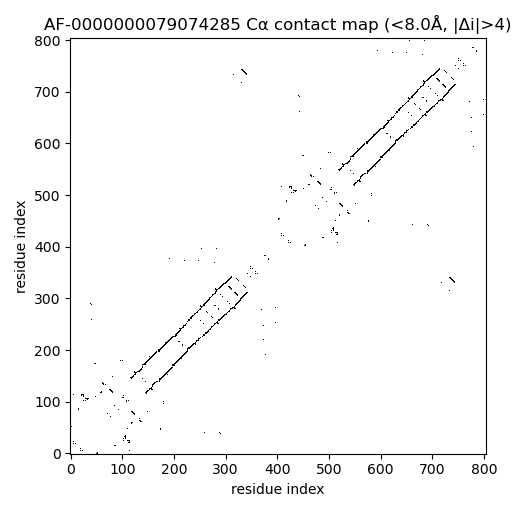 1.495 -17.281 1 94.69 354 SER B CA 1
ATOM 5983 C C . SER B 1 354 ? -32.781 1.22 -18.781 1 94.69 354 SER B C 1
ATOM 5985 O O . SER B 1 354 ? -33.75 1.608 -19.438 1 94.69 354 SER B O 1
ATOM 5987 N N . ARG B 1 355 ? -31.844 0.53 -19.344 1 94.44 355 ARG B N 1
ATOM 5988 C CA . ARG B 1 355 ? -31.844 0.162 -20.766 1 94.44 355 ARG B CA 1
ATOM 5989 C C . ARG B 1 355 ? -32.531 -1.18 -20.984 1 94.44 355 ARG B C 1
ATOM 5991 O O . ARG B 1 355 ? -32.438 -1.766 -22.062 1 94.44 355 ARG B O 1
ATOM 5998 N N . GLY B 1 356 ? -33.094 -1.712 -19.969 1 94.5 356 GLY B N 1
ATOM 5999 C CA . GLY B 1 356 ? -33.906 -2.916 -20.078 1 94.5 356 GLY B CA 1
ATOM 6000 C C . GLY B 1 356 ? -33.125 -4.184 -19.766 1 94.5 356 GLY B C 1
ATOM 6001 O O . GLY B 1 356 ? -33.625 -5.289 -20 1 94.5 356 GLY B O 1
ATOM 6002 N N . ILE B 1 357 ? -31.953 -4.059 -19.266 1 94.19 357 ILE B N 1
ATOM 6003 C CA . ILE B 1 357 ? -31.156 -5.223 -18.906 1 94.19 357 ILE B CA 1
ATOM 6004 C C . ILE B 1 357 ? -31.484 -5.66 -17.484 1 94.19 357 ILE B C 1
ATOM 6006 O O . ILE B 1 357 ? -31.406 -4.863 -16.547 1 94.19 357 ILE B O 1
ATOM 6010 N N . PRO B 1 358 ? -31.953 -6.938 -17.344 1 91.5 358 PRO B N 1
ATOM 6011 C CA . PRO B 1 358 ? -32.219 -7.414 -15.977 1 91.5 358 PRO B CA 1
ATOM 6012 C C . PRO B 1 358 ? -31.016 -7.332 -15.062 1 91.5 358 PRO B C 1
ATOM 6014 O O . PRO B 1 358 ? -29.875 -7.422 -15.531 1 91.5 358 PRO B O 1
ATOM 6017 N N . TYR B 1 359 ? -31.25 -7.277 -13.766 1 86.25 359 TYR B N 1
ATOM 6018 C CA . TYR B 1 359 ? -30.219 -7.059 -12.75 1 86.25 359 TYR B CA 1
ATOM 6019 C C . TYR B 1 359 ? -29.141 -8.125 -12.836 1 86.25 359 TYR B C 1
ATOM 6021 O O . TYR B 1 359 ? -27.938 -7.812 -12.797 1 86.25 359 TYR B O 1
ATOM 6029 N N . ASP B 1 360 ? -29.578 -9.336 -13.016 1 83.56 360 ASP B N 1
ATOM 6030 C CA . ASP B 1 360 ? -28.625 -10.445 -13.039 1 83.56 360 ASP B CA 1
ATOM 6031 C C . ASP B 1 360 ? -27.703 -10.359 -14.25 1 83.56 360 ASP B C 1
ATOM 6033 O O . ASP B 1 360 ? -26.516 -10.633 -14.148 1 83.56 360 ASP B O 1
ATOM 6037 N N . GLN B 1 361 ? -28.281 -10.023 -15.273 1 87.56 361 GLN B N 1
ATOM 6038 C CA . GLN B 1 361 ? -27.484 -9.875 -16.5 1 87.56 361 GLN B CA 1
ATOM 6039 C C . GLN B 1 361 ? -26.562 -8.664 -16.406 1 87.56 361 GLN B C 1
ATOM 6041 O O . GLN B 1 361 ? -25.422 -8.711 -16.891 1 87.56 361 GLN B O 1
ATOM 6046 N N . ALA B 1 362 ? -27.047 -7.598 -15.852 1 89.56 362 ALA B N 1
ATOM 6047 C CA . ALA B 1 362 ? -26.234 -6.406 -15.648 1 89.56 362 ALA B CA 1
ATOM 6048 C C . ALA B 1 362 ? -25 -6.727 -14.797 1 89.56 362 ALA B C 1
ATOM 6050 O O . ALA B 1 362 ? -23.891 -6.32 -15.133 1 89.56 362 ALA B O 1
ATOM 6051 N N . GLN B 1 363 ? -25.219 -7.438 -13.812 1 86.69 363 GLN B N 1
ATOM 6052 C CA . GLN B 1 363 ? -24.125 -7.844 -12.938 1 86.69 363 GLN B CA 1
ATOM 6053 C C . GLN B 1 363 ? -23.062 -8.633 -13.711 1 86.69 363 GLN B C 1
ATOM 6055 O O . GLN B 1 363 ? -21.875 -8.422 -13.531 1 86.69 363 GLN B O 1
ATOM 6060 N N . ARG B 1 364 ? -23.531 -9.477 -14.531 1 85.5 364 ARG B N 1
ATOM 6061 C CA . ARG B 1 364 ? -22.625 -10.312 -15.312 1 85.5 364 ARG B CA 1
ATOM 6062 C C . ARG B 1 364 ? -21.781 -9.469 -16.266 1 85.5 364 ARG B C 1
ATOM 6064 O O . ARG B 1 364 ? -20.578 -9.727 -16.438 1 85.5 364 ARG B O 1
ATOM 6071 N N . LEU B 1 365 ? -22.375 -8.5 -16.844 1 87.88 365 LEU B N 1
ATOM 6072 C CA . LEU B 1 365 ? -21.672 -7.613 -17.766 1 87.88 365 LEU B CA 1
ATOM 6073 C C . LEU B 1 365 ? -20.594 -6.824 -17.031 1 87.88 365 LEU B C 1
ATOM 6075 O O . LEU B 1 365 ? -19.469 -6.684 -17.547 1 87.88 365 LEU B O 1
ATOM 6079 N N . VAL B 1 366 ? -20.969 -6.359 -15.906 1 89 366 VAL B N 1
ATOM 6080 C CA . VAL B 1 366 ? -20.031 -5.562 -15.125 1 89 366 VAL B CA 1
ATOM 6081 C C . VAL B 1 366 ? -18.859 -6.43 -14.68 1 89 366 VAL B C 1
ATOM 6083 O O . VAL B 1 366 ? -17.703 -6.027 -14.805 1 89 366 VAL B O 1
ATOM 6086 N N . ILE B 1 367 ? -19.156 -7.586 -14.234 1 89.25 367 ILE B N 1
ATOM 6087 C CA . ILE B 1 367 ? -18.125 -8.5 -13.734 1 89.25 367 ILE B CA 1
ATOM 6088 C C . ILE B 1 367 ? -17.219 -8.914 -14.883 1 89.25 367 ILE B C 1
ATOM 6090 O O . ILE B 1 367 ? -15.992 -8.961 -14.727 1 89.25 367 ILE B O 1
ATOM 6094 N N . ARG B 1 368 ? -17.766 -9.211 -16 1 86.69 368 ARG B N 1
ATOM 6095 C CA . ARG B 1 368 ? -16.969 -9.586 -17.172 1 86.69 368 ARG B CA 1
ATOM 6096 C C . ARG B 1 368 ? -16.016 -8.469 -17.578 1 86.69 368 ARG B C 1
ATOM 6098 O O . ARG B 1 368 ? -14.859 -8.719 -17.906 1 86.69 368 ARG B O 1
ATOM 6105 N N . GLY B 1 369 ? -16.531 -7.277 -17.625 1 87 369 GLY B N 1
ATOM 6106 C CA . GLY B 1 369 ? -15.688 -6.133 -17.922 1 87 369 GLY B CA 1
ATOM 6107 C C . GLY B 1 369 ? -14.555 -5.953 -16.922 1 87 369 GLY B C 1
ATOM 6108 O O . GLY B 1 369 ? -13.422 -5.664 -17.312 1 87 369 GLY B O 1
ATOM 6109 N N . PHE B 1 370 ? -14.977 -6.207 -15.711 1 91.12 370 PHE B N 1
ATOM 6110 C CA . PHE B 1 370 ? -14.016 -6.043 -14.625 1 91.12 370 PHE B CA 1
ATOM 6111 C C . PHE B 1 370 ? -12.914 -7.086 -14.719 1 91.12 370 PHE B C 1
ATOM 6113 O O . PHE B 1 370 ? -11.742 -6.781 -14.492 1 91.12 370 PHE B O 1
ATOM 6120 N N . LEU B 1 371 ? -13.211 -8.328 -15.133 1 90.88 371 LEU B N 1
ATOM 6121 C CA . LEU B 1 371 ? -12.266 -9.438 -15.172 1 90.88 371 LEU B CA 1
ATOM 6122 C C . LEU B 1 371 ? -11.594 -9.531 -16.531 1 90.88 371 LEU B C 1
ATOM 6124 O O . LEU B 1 371 ? -10.672 -10.328 -16.719 1 90.88 371 LEU B O 1
ATOM 6128 N N . GLY B 1 372 ? -11.922 -8.758 -17.453 1 84.06 372 GLY B N 1
ATOM 6129 C CA . GLY B 1 372 ? -11.547 -8.852 -18.859 1 84.06 372 GLY B CA 1
ATOM 6130 C C . GLY B 1 372 ? -10.039 -8.859 -19.062 1 84.06 372 GLY B C 1
ATOM 6131 O O . GLY B 1 372 ? -9.523 -9.609 -19.891 1 84.06 372 GLY B O 1
ATOM 6132 N N . ALA B 1 373 ? -9.281 -8.117 -18.328 1 74.44 373 ALA B N 1
ATOM 6133 C CA . ALA B 1 373 ? -7.836 -7.988 -18.531 1 74.44 373 ALA B CA 1
ATOM 6134 C C . ALA B 1 373 ? -7.145 -9.344 -18.406 1 74.44 373 ALA B C 1
ATOM 6136 O O . ALA B 1 373 ? -6.215 -9.641 -19.156 1 74.44 373 ALA B O 1
ATOM 6137 N N . VAL B 1 374 ? -7.59 -10.227 -17.547 1 75.81 374 VAL B N 1
ATOM 6138 C CA . VAL B 1 374 ? -6.957 -11.531 -17.344 1 75.81 374 VAL B CA 1
ATOM 6139 C C . VAL B 1 374 ? -7.574 -12.555 -18.281 1 75.81 374 VAL B C 1
ATOM 6141 O O . VAL B 1 374 ? -6.863 -13.383 -18.859 1 75.81 374 VAL B O 1
ATOM 6144 N N . LEU B 1 375 ? -8.867 -12.406 -18.516 1 81.12 375 LEU B N 1
ATOM 6145 C CA . LEU B 1 375 ? -9.547 -13.359 -19.391 1 81.12 375 LEU B CA 1
ATOM 6146 C C . LEU B 1 375 ? -8.977 -13.305 -20.812 1 81.12 375 LEU B C 1
ATOM 6148 O O . LEU B 1 375 ? -8.805 -14.344 -21.453 1 81.12 375 LEU B O 1
ATOM 6152 N N . ASP B 1 376 ? -8.578 -12.125 -21.156 1 79.62 376 ASP B N 1
ATOM 6153 C CA . ASP B 1 376 ? -8.062 -11.938 -22.5 1 79.62 376 ASP B CA 1
ATOM 6154 C C . ASP B 1 376 ? -6.652 -12.5 -22.641 1 79.62 376 ASP B C 1
ATOM 6156 O O . ASP B 1 376 ? -6.188 -12.758 -23.75 1 79.62 376 ASP B O 1
ATOM 6160 N N . ALA B 1 377 ? -6.047 -12.797 -21.562 1 78.31 377 ALA B N 1
ATOM 6161 C CA . ALA B 1 377 ? -4.68 -13.305 -21.578 1 78.31 377 ALA B CA 1
ATOM 6162 C C . ALA B 1 377 ? -4.66 -14.828 -21.703 1 78.31 377 ALA B C 1
ATOM 6164 O O . ALA B 1 377 ? -3.617 -15.422 -21.984 1 78.31 377 ALA B O 1
ATOM 6165 N N . ILE B 1 378 ? -5.828 -15.445 -21.531 1 79.69 378 ILE B N 1
ATOM 6166 C CA . ILE B 1 378 ? -5.922 -16.891 -21.719 1 79.69 378 ILE B CA 1
ATOM 6167 C C . ILE B 1 378 ? -6.023 -17.203 -23.219 1 79.69 378 ILE B C 1
ATOM 6169 O O . ILE B 1 378 ? -7.004 -16.844 -23.875 1 79.69 378 ILE B O 1
ATOM 6173 N N . PRO B 1 379 ? -5.09 -17.875 -23.781 1 76.12 379 PRO B N 1
ATOM 6174 C CA . PRO B 1 379 ? -4.992 -18.047 -25.234 1 76.12 379 PRO B CA 1
ATOM 6175 C C . PRO B 1 379 ? -6.113 -18.922 -25.812 1 76.12 379 PRO B C 1
ATOM 6177 O O . PRO B 1 379 ? -6.535 -18.719 -26.953 1 76.12 379 PRO B O 1
ATOM 6180 N N . ASN B 1 380 ? -6.555 -19.875 -25.078 1 80.56 380 ASN B N 1
ATOM 6181 C CA . ASN B 1 380 ? -7.535 -20.828 -25.578 1 80.56 380 ASN B CA 1
ATOM 6182 C C . ASN B 1 380 ? -8.961 -20.312 -25.422 1 80.56 380 ASN B C 1
ATOM 6184 O O . ASN B 1 380 ? -9.43 -20.094 -24.312 1 80.56 380 ASN B O 1
ATOM 6188 N N . LYS B 1 381 ? -9.57 -20.203 -26.547 1 80.94 381 LYS B N 1
ATOM 6189 C CA . LYS B 1 381 ? -10.922 -19.641 -26.562 1 80.94 381 LYS B CA 1
ATOM 6190 C C . LYS B 1 381 ? -11.898 -20.531 -25.797 1 80.94 381 LYS B C 1
ATOM 6192 O O . LYS B 1 381 ? -12.781 -20.031 -25.109 1 80.94 381 LYS B O 1
ATOM 6197 N N . GLU B 1 382 ? -11.656 -21.797 -25.984 1 82.25 382 GLU B N 1
ATOM 6198 C CA . GLU B 1 382 ? -12.539 -22.734 -25.297 1 82.25 382 GLU B CA 1
ATOM 6199 C C . GLU B 1 382 ? -12.43 -22.594 -23.797 1 82.25 382 GLU B C 1
ATOM 6201 O O . GLU B 1 382 ? -13.438 -22.641 -23.078 1 82.25 382 GLU B O 1
ATOM 6206 N N . VAL B 1 383 ? -11.281 -22.391 -23.453 1 80.75 383 VAL B N 1
ATOM 6207 C CA . VAL B 1 383 ? -11.039 -22.266 -22.031 1 80.75 383 VAL B CA 1
ATOM 6208 C C . VAL B 1 383 ? -11.633 -20.938 -21.531 1 80.75 383 VAL B C 1
ATOM 6210 O O . VAL B 1 383 ? -12.227 -20.891 -20.453 1 80.75 383 VAL B O 1
ATOM 6213 N N . ARG B 1 384 ? -11.547 -19.969 -22.281 1 84.31 384 ARG B N 1
ATOM 6214 C CA . ARG B 1 384 ? -12.141 -18.688 -21.922 1 84.31 384 ARG B CA 1
ATOM 6215 C C . ARG B 1 384 ? -13.648 -18.812 -21.75 1 84.31 384 ARG B C 1
ATOM 6217 O O . ARG B 1 384 ? -14.227 -18.297 -20.797 1 84.31 384 ARG B O 1
ATOM 6224 N N . GLN B 1 385 ? -14.18 -19.531 -22.688 1 86.12 385 GLN B N 1
ATOM 6225 C CA . GLN B 1 385 ? -15.617 -19.734 -22.609 1 86.12 385 GLN B CA 1
ATOM 6226 C C . GLN B 1 385 ? -15.984 -20.547 -21.375 1 86.12 385 GLN B C 1
ATOM 6228 O O . GLN B 1 385 ? -16.984 -20.25 -20.703 1 86.12 385 GLN B O 1
ATOM 6233 N N . LYS B 1 386 ? -15.188 -21.469 -21.125 1 85.19 386 LYS B N 1
ATOM 6234 C CA . LYS B 1 386 ? -15.414 -22.25 -19.906 1 85.19 386 LYS B CA 1
ATOM 6235 C C . LYS B 1 386 ? -15.375 -21.375 -18.656 1 85.19 386 LYS B C 1
ATOM 6237 O O . LYS B 1 386 ? -16.188 -21.547 -17.75 1 85.19 386 LYS B O 1
ATOM 6242 N N . MET B 1 387 ? -14.547 -20.484 -18.641 1 83.44 387 MET B N 1
ATOM 6243 C CA . MET B 1 387 ? -14.422 -19.562 -17.516 1 83.44 387 MET B CA 1
ATOM 6244 C C . MET B 1 387 ? -15.68 -18.703 -17.375 1 83.44 387 MET B C 1
ATOM 6246 O O . MET B 1 387 ? -16.172 -18.5 -16.25 1 83.44 387 MET B O 1
ATOM 6250 N N . ILE B 1 388 ? -16.109 -18.297 -18.469 1 83.12 388 ILE B N 1
ATOM 6251 C CA . ILE B 1 388 ? -17.328 -17.469 -18.469 1 83.12 388 ILE B CA 1
ATOM 6252 C C . ILE B 1 388 ? -18.5 -18.297 -17.953 1 83.12 388 ILE B C 1
ATOM 6254 O O . ILE B 1 388 ? -19.312 -17.797 -17.156 1 83.12 388 ILE B O 1
ATOM 6258 N N . ASP B 1 389 ? -18.469 -19.516 -18.375 1 87.12 389 ASP B N 1
ATOM 6259 C CA . ASP B 1 389 ? -19.547 -20.406 -17.938 1 87.12 389 ASP B CA 1
ATOM 6260 C C . ASP B 1 389 ? -19.484 -20.641 -16.438 1 87.12 389 ASP B C 1
ATOM 6262 O O . ASP B 1 389 ? -20.516 -20.656 -15.758 1 87.12 389 ASP B O 1
ATOM 6266 N N . ILE B 1 390 ? -18.406 -20.828 -15.969 1 86 390 ILE B N 1
ATOM 6267 C CA . ILE B 1 390 ? -18.219 -21.047 -14.531 1 86 390 ILE B CA 1
ATOM 6268 C C . ILE B 1 390 ? -18.641 -19.797 -13.766 1 86 390 ILE B C 1
ATOM 6270 O O . ILE B 1 390 ? -19.297 -19.891 -12.727 1 86 390 ILE B O 1
ATOM 6274 N N . LEU B 1 391 ? -18.266 -18.719 -14.305 1 83.81 391 LEU B N 1
ATOM 6275 C CA . LEU B 1 391 ? -18.641 -17.453 -13.703 1 83.81 391 LEU B CA 1
ATOM 6276 C C . LEU B 1 391 ? -20.156 -17.328 -13.609 1 83.81 391 LEU B C 1
ATOM 6278 O O . LEU B 1 391 ? -20.688 -16.922 -12.578 1 83.81 391 LEU B O 1
ATOM 6282 N N . GLU B 1 392 ? -20.75 -17.672 -14.664 1 83.38 392 GLU B N 1
ATOM 6283 C CA . GLU B 1 392 ? -22.219 -17.625 -14.695 1 83.38 392 GLU B CA 1
ATOM 6284 C C . GLU B 1 392 ? -22.828 -18.562 -13.656 1 83.38 392 GLU B C 1
ATOM 6286 O O . GLU B 1 392 ? -23.797 -18.203 -12.992 1 83.38 392 GLU B O 1
ATOM 6291 N N . LYS B 1 393 ? -22.297 -19.656 -13.609 1 84.19 393 LYS B N 1
ATOM 6292 C CA . LYS B 1 393 ? -22.781 -20.609 -12.625 1 84.19 393 LYS B CA 1
ATOM 6293 C C . LYS B 1 393 ? -22.625 -20.078 -11.203 1 84.19 393 LYS B C 1
ATOM 6295 O O . LYS B 1 393 ? -23.547 -20.203 -10.383 1 84.19 393 LYS B O 1
ATOM 6300 N N . LYS B 1 394 ? -21.609 -19.531 -10.922 1 85.25 394 LYS B N 1
ATOM 6301 C CA . LYS B 1 394 ? -21.359 -18.984 -9.594 1 85.25 394 LYS B CA 1
ATOM 6302 C C . LYS B 1 394 ? -22.312 -17.828 -9.273 1 85.25 394 LYS B C 1
ATOM 6304 O O . LYS B 1 394 ? -22.781 -17.703 -8.141 1 85.25 394 LYS B O 1
ATOM 6309 N N . LEU B 1 395 ? -22.609 -17.078 -10.273 1 81.31 395 LEU B N 1
ATOM 6310 C CA . LEU B 1 395 ? -23.516 -15.945 -10.086 1 81.31 395 LEU B CA 1
ATOM 6311 C C . LEU B 1 395 ? -24.938 -16.422 -9.836 1 81.31 395 LEU B C 1
ATOM 6313 O O . LEU B 1 395 ? -25.656 -15.859 -8.992 1 81.31 395 LEU B O 1
ATOM 6317 N N . ILE B 1 396 ? -25.281 -17.391 -10.586 1 77.56 396 ILE B N 1
ATOM 6318 C CA . ILE B 1 396 ? -26.625 -17.938 -10.43 1 77.56 396 ILE B CA 1
ATOM 6319 C C . ILE B 1 396 ? -26.766 -18.562 -9.039 1 77.56 396 ILE B C 1
ATOM 6321 O O . ILE B 1 396 ? -27.766 -18.328 -8.352 1 77.56 396 ILE B O 1
ATOM 6325 N N . ASP B 1 397 ? -25.812 -19.266 -8.648 1 71.88 397 ASP B N 1
ATOM 6326 C CA . ASP B 1 397 ? -25.844 -19.906 -7.34 1 71.88 397 ASP B CA 1
ATOM 6327 C C . ASP B 1 397 ? -25.859 -18.875 -6.219 1 71.88 397 ASP B C 1
ATOM 6329 O O . ASP B 1 397 ? -26.531 -19.047 -5.203 1 71.88 397 ASP B O 1
ATOM 6333 N N . GLY B 1 398 ? -25.203 -17.859 -6.414 1 63.03 398 GLY B N 1
ATOM 6334 C CA . GLY B 1 398 ? -25.141 -16.812 -5.414 1 63.03 398 GLY B CA 1
ATOM 6335 C C . GLY B 1 398 ? -26.406 -16 -5.316 1 63.03 398 GLY B C 1
ATOM 6336 O O . GLY B 1 398 ? -26.734 -15.469 -4.254 1 63.03 398 GLY B O 1
ATOM 6337 N N . GLN B 1 399 ? -27.047 -15.891 -6.461 1 60.38 399 GLN B N 1
ATOM 6338 C CA . GLN B 1 399 ? -28.297 -15.125 -6.496 1 60.38 399 GLN B CA 1
ATOM 6339 C C . GLN B 1 399 ? -29.469 -15.961 -5.992 1 60.38 399 GLN B C 1
ATOM 6341 O O . GLN B 1 399 ? -30.453 -15.414 -5.504 1 60.38 399 GLN B O 1
ATOM 6346 N N . THR B 1 400 ? -29.391 -17.297 -6.188 1 51.06 400 THR B N 1
ATOM 6347 C CA . THR B 1 400 ? -30.484 -18.141 -5.734 1 51.06 400 THR B CA 1
ATOM 6348 C C . THR B 1 400 ? -30.453 -18.297 -4.215 1 51.06 400 THR B C 1
ATOM 6350 O O . THR B 1 400 ? -31.453 -18.641 -3.6 1 51.06 400 THR B O 1
ATOM 6353 N N . ARG B 1 401 ? -29.516 -18.172 -3.52 1 45.62 401 ARG B N 1
ATOM 6354 C CA . ARG B 1 401 ? -29.422 -18.328 -2.074 1 45.62 401 ARG B CA 1
ATOM 6355 C C . ARG B 1 401 ? -29.766 -17.031 -1.349 1 45.62 401 ARG B C 1
ATOM 6357 O O . ARG B 1 401 ? -29.75 -16.984 -0.117 1 45.62 401 ARG B O 1
ATOM 6364 N N . ARG B 1 402 ? -29.984 -16.062 -2.029 1 42.84 402 ARG B N 1
ATOM 6365 C CA . ARG B 1 402 ? -30.516 -14.891 -1.347 1 42.84 402 ARG B CA 1
ATOM 6366 C C . ARG B 1 402 ? -32 -15.031 -1.077 1 42.84 402 ARG B C 1
ATOM 6368 O O . ARG B 1 402 ? -32.75 -15.438 -1.959 1 42.84 402 ARG B O 1
#

Foldseek 3Di:
DDDLVLLVVLCVVQVADPVLSVLLNVLVVLLVVFAADDFPPDDDVPAPAADPDDDHAYQDEQKDWDPVCVVVCVVQVKDKDKLRVCCVPPVVVCVVFPCPWPHSNPGNLSSRLSNDPHTEMEIEGDALAEDPDAIEMEGEADDAVARYEYEYEYEAQYEHEYEYEYDHPDDAHQHYEYEYEYEWYANYEYEYEYEYEGEANYAYEYEYEYEWAALYEYEYQYEALYAYAYEYEAEYEAQYANYEYAYEYEYEYADAHEYEYEYEYEQNAALYEYEEEYEYEYFDQYEYEYEYEYEYAPHRANYEYEYEEEYEYADPNYYYYYHYYYHYHYDRYHYYYYYYYDYDDVVQQVVCVVVPDDSLRSVLVSVCVRRVVSLVSRPDPVVSVVSSVSVSVRSVVRVVVD/DDDLVLLVVQCVVQVADPVLSVLQNVLVVLLVVFAADDFPPDDDVPAPADDPDDDHAYQDEQKDWDPVCDVVCVVQVKDKDKLRVCCVPPVVVCVVQPCPWPHSNPGNLSSRLSNDPHTEMEIEGDALAEDPDAIEMEGEAPDAVARYEYEYEYEAQYEHEYEYEYDHPDDAHQHYEYEYEYEWYANYEYEYEYEYEGEANYAYEYEYEYEWAALYEYEYQYEALYAYAYEYEAEYEAQYANYEYAYEYEYEYADAHEYEYEYEYEQNAALYEYEEEYEYEYFDQYEYEYEYEYEYAPHRANYEYEYEEEYEYADPNYYYYYHYYYHYHYDRYHYYYYYYYDYDDVVQQVVCVVVPDDSLRSVLVSVCVRRVVSLVSDPDPVVSVVSSVSVSVRSVVRVVVD

Nearest PDB structures (foldseek):
  5awf-assembly1_A  TM=8.678E-01  e=1.003E-20  Escherichia coli K-12
  5awg-assembly1_A  TM=8.842E-01  e=1.779E-19  Escherichia coli K-12
  5awf-assembly2_E  TM=8.452E-01  e=5.898E-19  Escherichia coli K-12
  5awf-assembly1_B  TM=7.911E-01  e=2.838E-12  Escherichia coli K-12
  5awg-assembly2_F  TM=6.274E-01  e=3.770E-10  Escherichia coli K-12

Sequence (804 aa):
MLSKENILVSSKENNEPSWLTDLRTSSFEKMHKLSYPKMQRFSYQDWPLIAKEDFKWQNQPDFFIKKENHDLLNDKGIILCDLFTAIKQYPDLVKSALASVIKNDEDKLTAYHYAYLNSGLFLYIPKNTVLAEPITVTLNPTQDPYISHLLIVTEDNSQVKFLEEIQNEDKAVKSANLMVEIVAHPGSHVEFSSLDEMDKDTTLYFNRRARIENDAHVEWAIAFMNDCNTLGDLDSELIGEGSYADSKAIAVTTGDQRVGINNRVTNRGPHSTGLINQRGVLLENSQLIFNGIGQIVHGAHGSKADQQNRVLMMSDNAHGDANPLLLIDENDVIAAHAASVGPVDQIQMNYLMSRGIPYDQAQRLVIRGFLGAVLDAIPNKEVRQKMIDILEKKLIDGQTRRMLSKENILVSSKENNEPSWLTDLRTSSFEKMHKLSYPKMQRFSYQDWPLIAKEDFKWQNQPDFFIKKENHDLLNDKGIILCDLFTAIKQYPDLVKSALASVIKNDEDKLTAYHYAYLNSGLFLYIPKNTVLAEPITVTLNPTQDPYISHLLIVTEDNSQVKFLEEIQNEDKAVKSANLMVEIVAHPGSHVEFSSLDEMDKDTTLYFNRRARIENDAHVEWAIAFMNDCNTLGDLDSELIGEGSYADSKAIAVTTGDQRVGINNRVTNRGPHSTGLINQRGVLLENSQLIFNGIGQIVHGAHGSKADQQNRVLMMSDNAHGDANPLLLIDENDVIAAHAASVGPVDQIQMNYLMSRGIPYDQAQRLVIRGFLGAVLDAIPNKEVRQKMIDILEKKLIDGQTRR

pLDDT: mean 91.83, std 8.04, range [42.84, 98.94]

Solvent-accessible surface area (backbone atoms only — not comparable to full-atom values): 38664 Å² total; per-residue (Å²): 93,69,50,70,66,57,49,55,52,47,37,58,74,66,68,56,58,67,70,58,50,47,49,18,53,54,11,50,60,39,27,77,73,41,53,70,75,89,50,88,98,54,88,60,86,84,54,67,73,64,79,68,52,65,79,86,75,61,94,48,75,46,65,46,67,60,75,89,45,55,68,58,31,52,74,62,59,33,44,76,46,34,34,69,58,38,45,71,76,36,40,70,66,41,64,68,49,60,60,64,71,58,47,45,74,76,22,20,62,43,1,47,39,53,35,58,53,39,38,35,32,32,37,40,38,40,64,66,35,74,44,89,66,64,48,50,36,37,40,39,68,85,47,78,65,30,25,32,39,37,42,35,39,33,27,44,48,11,35,43,34,39,37,39,36,38,40,54,84,67,68,72,40,52,21,36,40,41,34,37,37,34,42,30,30,42,43,9,36,40,38,41,30,35,43,38,35,43,46,59,73,21,30,38,38,38,44,34,37,34,38,25,22,37,48,6,36,42,35,39,23,36,37,44,53,34,50,23,36,34,37,36,40,38,40,39,38,24,60,12,47,46,5,37,37,40,41,28,35,35,35,49,39,45,56,74,26,43,36,40,41,40,40,36,33,39,30,46,9,31,44,13,37,32,36,39,42,38,35,36,39,28,28,45,51,6,34,40,38,42,34,36,38,37,32,32,38,63,70,16,43,62,16,37,31,41,37,38,28,37,34,39,35,73,28,82,62,21,46,74,48,48,46,72,44,79,48,73,54,51,54,55,29,42,38,37,40,36,29,32,42,24,49,71,58,58,66,59,48,48,53,40,37,73,72,70,38,53,69,72,58,38,51,49,53,52,48,48,63,66,44,36,78,42,52,71,61,42,84,48,63,67,56,43,51,49,50,51,51,51,50,49,50,54,51,51,56,52,57,65,73,100,92,69,51,70,66,56,50,56,51,46,36,59,74,65,67,54,58,66,70,58,49,47,50,17,53,52,12,50,59,39,28,77,73,40,54,71,75,89,51,89,98,54,88,61,87,85,55,68,72,64,79,69,51,66,79,86,73,60,93,49,76,44,64,44,66,60,75,89,45,56,71,59,31,50,76,64,57,35,46,76,46,36,32,68,56,38,46,70,76,37,39,70,66,42,63,68,49,61,60,64,72,59,47,46,75,76,19,20,62,44,1,47,38,53,36,56,55,38,37,35,32,31,38,39,38,40,64,66,35,72,45,88,66,65,47,50,37,38,40,40,68,85,46,75,66,29,24,33,39,37,42,37,39,32,27,44,48,11,35,43,35,39,36,40,36,37,40,54,82,66,68,73,39,53,20,36,40,38,35,36,37,33,44,30,29,41,43,8,35,40,38,42,28,35,44,37,35,44,45,59,73,22,27,38,40,39,41,35,38,33,37,26,23,37,47,5,37,41,35,41,24,37,38,43,53,35,51,23,36,34,38,37,40,38,39,38,38,24,59,13,46,44,6,36,37,40,42,26,35,35,37,48,39,45,56,75,25,43,37,40,41,39,40,35,31,38,30,47,10,30,45,12,37,33,36,38,40,39,35,36,40,30,28,44,51,4,35,42,38,41,34,37,38,37,32,33,38,64,73,16,43,62,16,37,31,41,36,38,29,38,34,39,36,72,29,82,61,20,46,75,49,50,47,70,43,79,47,72,56,50,54,55,27,44,38,38,39,36,30,31,41,25,48,70,58,59,67,60,49,47,52,40,38,74,73,70,38,54,69,71,57,39,50,50,52,51,49,48,62,67,46,36,78,42,52,70,60,42,84,48,64,68,57,44,49,49,49,52,51,51,51,50,51,52,50,50,56,52,58,66,74,100

Radius of gyration: 31.07 Å; Cα contacts (8 Å, |Δi|>4): 2186; chains: 2; bounding box: 62×96×73 Å